Protein AF-A0A093ZUB5-F1 (afdb_monomer_lite)

Sequence (921 aa):
MESNPHHPSKSKRGLAQLKPLIAAIARQGDNLTRRRRSPTMPLPITSAPTTSTPITPPQPPPAAPPTASIFLTLPVEIRARVYHFVFAGREVVLFEPRNNNPMVASTEIDPNLAGGKWRAGWWGLVKRPYPEDDQYLEFKQEPGLTGKLLGLALCCHQVHDESIRFLYASTGFTVQYPPLLDQFVVMDGQHADYMRWMRVLRLDYEFAVPIVTERFDVRDQAYETSVSVMLELDSVTDTCQKPPIMSDQPHIISVTFENTHSVLAIGHAKPRLSWRFAAGSPSVRDWKQRAYELEIRRGKGEEAVESYAVESWDSVLVPWPSAALKSRDVVQVRVRAFGEDSKDATEWSAWVTGEAGLLDQSDWIAKPITNPEVDEGPLRPLLFRKAFSLGNGIIARARLYTTACGVYEAHINGKRIGNEAMAPGWTSYKHRLHYQVFDVSEVLKSDGANVIGVEVGEGWYSGRLGFRGGQRFIYGRELASLVQLEIEFSDSADRLSAAWVGVRVLPPLSTKLIAPDAPPVTVTEEVSPVQIIKTKSGKTVIDFGKNLVGKLRINSVRLPAGQKISFTHVEVLENGEIATRPLREAVPVDIIVFSDKELRGWSPKFTFHGFQYVQVDGWPATADGDFPSKSDFTAKVMHTNMKRTGWFNCSDTLLNKLHENVVWGMRGNFLSIPTDCPQRDERLGWTGDIQVFCPSANFLYNTAGMLSNWLEDVSEEQLKDEESMIPGIVAPNILRDIWPKGGQAVWHDVVVLTPWDLYNSFDDVEILRRQYESMRGWVDKGVARGPDGLWDPLTRQLGDWLDPAAPPDEPSMGRTDGVLVADAYLVHVTSTLAQISAILGHPEEVERYSNDAIKLKGLFQNKYITPLGLLVSDTQTALSIALAFNLHEQPSQATAAAERLSRLVRTSKFRISTGFAGTRL

pLDDT: mean 76.19, std 30.01, range [19.67, 98.94]

Foldseek 3Di:
DDDDDDDDDDDDDDPPPCVVVVVVVVPPPPPPDDDDDDDDDDDDDDDDDDDDDDDDDDDDDDDDDDDDDDDPPDPPPFDWDWDWDQDPNDIDIDTHTDDDDDDDDDDDDDPDDDDDDDDDDDDDDDDDDDDDDDDDDDDDDDDDDDDDDDDDDDDDDDDDDDDDDDDDDDDDDDDDDDDDDDDDDDDDDDDPCPVVPVPDDDDPDDDDDDPDDDDDPDDDDDDDDDDDDDDDDDDDDDDDDDDDDQDLDWAWPDKDFALFPDLEAPQFQKTFMAIDTDRSDPNNPPWFFQWKKKWKAWDDDPGDIDIDIGGDRDRFRHTRPDGTDAAFIKMWMKMWTATPPGPDIHDIDDIDIHTHHHNDLVVQPWFKWFAPDFDPDFDDKDKDKDKDAQAQFQFPWKKKKKAKLAFKWKDKPNHTFDQFARPPFDFLLLAAHEIDMGTCNVRDDNDDMMMMMMIGGHAPNADFFADPRGDGNLNHGTIIMTIDMDTDGPPDDDDDDDDDPRIDTDDHRPYDYGHFSFFGKGQDDKAFFPDWDQFPVRWTKTFRPDWFKFWKWFAKDFDAAQFKKKKFFAADADPRHGDCVVQHPDGRIDMDGDYRDMDHGDIDGRDMATHRMITMDRGDADPVGPDDDSVRMIGRGIAGPFAFAADDDDPDVVVNVVVVNVVRQQSQQHHLARAPGNHHSHSFNQQLSCLLCLLVSLRGTVCLRSVLSQLVSFQCCLVPPPPQLQTASTPVRPCVVPDDDAHEFSRSLSLLRNLVSSCVRRVPLVSLVSSLVSLCSCLVGRQDADPLRFGNLPGDYLAQFQQVPDDPVNRSPALDRRSLLRLLSSLQSLVSSLVSCVSVVNVVSVVVSVVVSVSSLVSSCVVFQDPQLAGPSLFLQSLQSCLVSVSDDDVRSNVSSVVSNVVRCVVVVVDDRTGSNRPSD

Radius of gyration: 37.16 Å; chains: 1; bounding box: 106×113×111 Å

Secondary structure (DSSP, 8-state):
-------------STTSSHHHHHHHTTSSTTS------------------------------------PPP--------EEEEEEEETTEEEEEEEE----PPP-------------------------PPP----------------------------S--------------PPPP------------STHHHHTTS-------------------S--------------------PPPPP--SS-EEEEEEETT-S-SEEE--SS--EEEEEE-SSTT--S--EEEEEEEEEESSSSPPPEEEEE--S--SSBPP-SSPPPTT-EEEEEEEEEESS-SSBPPPPPPEEEEE---SGGG-----EE-S---SSSPPPEEEEEEEE-TTPPEEEEEEEEEEESEEEEEETTEEP-SBSSTT----TTTEEE-EEEE-TTTS-SSSEEEEEEEEE-HHHHS-BSSTT-BS-SS-SS-EEEEEEEEEESS---------SSPEEPPPPSSEEE--SSPPEEEEEEE--SEEEE-TT--EEEEEEEEEEEEEEEEEE---TT-EEEEEEES-EEBTEE--GGGTT---EEEEE--SS-EEEE--SS--EEEEEEEEESPPPBTTBS---GGGEEEEEEEE-PPB------S-HHHHHHHHHHHHHHHHHEESEE-S-SSSS----BHHHHHHHHHHHHHHB--HHHHHHHHHHHHHHHHHH-TT-PPPSBSS-TTTTTSPPS--TTTTTHHHHHHHHHHHHH--HHHHHHHHHHHHHIIIIISPBPTTSSB-TTS----STT-TTS-TT-TT--SS-HHHHHHHHHHHHHHHHHHHHHHHT-HHHHHHHHHHHHHHHHHHHHHHB-TTS-BTT--HHHHHHHHHTT--SSHHHHHHHHHHHHHHHHHTTS-----TTTTT-

Structure (mmCIF, N/CA/C/O backbone):
data_AF-A0A093ZUB5-F1
#
_entry.id   AF-A0A093ZUB5-F1
#
loop_
_atom_site.group_PDB
_atom_site.id
_atom_site.type_symbol
_atom_site.label_atom_id
_atom_site.label_alt_id
_atom_site.label_comp_id
_atom_site.label_asym_id
_atom_site.label_entity_id
_atom_site.label_seq_id
_atom_site.pdbx_PDB_ins_code
_atom_site.Cartn_x
_atom_site.Cartn_y
_atom_site.Cartn_z
_atom_site.occupancy
_atom_site.B_iso_or_equiv
_atom_site.auth_seq_id
_atom_site.auth_comp_id
_atom_site.auth_asym_id
_atom_site.auth_atom_id
_atom_site.pdbx_PDB_model_num
ATOM 1 N N . MET A 1 1 ? -50.137 29.552 -29.430 1.00 27.41 1 MET A N 1
ATOM 2 C CA . MET A 1 1 ? -49.162 30.649 -29.308 1.00 27.41 1 MET A CA 1
ATOM 3 C C . MET A 1 1 ? -47.821 30.034 -28.907 1.00 27.41 1 MET A C 1
ATOM 5 O O . MET A 1 1 ? -47.510 29.992 -27.729 1.00 27.41 1 MET A O 1
ATOM 9 N N . GLU A 1 2 ? -47.139 29.250 -29.750 1.00 26.58 2 GLU A N 1
ATOM 10 C CA . GLU A 1 2 ? -46.654 29.492 -31.136 1.00 26.58 2 GLU A CA 1
ATOM 11 C C . GLU A 1 2 ? -45.404 30.398 -31.168 1.00 26.58 2 GLU A C 1
ATOM 13 O O . GLU A 1 2 ? -45.376 31.383 -30.443 1.00 26.58 2 GLU A O 1
ATOM 18 N N . SER A 1 3 ? -44.354 30.116 -31.956 1.00 27.11 3 SER A N 1
ATOM 19 C CA . SER A 1 3 ? -44.183 29.048 -32.968 1.00 27.11 3 SER A CA 1
ATOM 20 C C . SER A 1 3 ? -42.748 28.495 -33.085 1.00 27.11 3 SER A C 1
ATOM 22 O O . SER A 1 3 ? -41.767 29.164 -32.788 1.00 27.11 3 SER A O 1
ATOM 24 N N . ASN A 1 4 ? -42.674 27.261 -33.598 1.00 30.89 4 ASN A N 1
ATOM 25 C CA . ASN A 1 4 ? -41.505 26.568 -34.185 1.00 30.89 4 ASN A CA 1
ATOM 26 C C . ASN A 1 4 ? -41.127 27.239 -35.560 1.00 30.89 4 ASN A C 1
ATOM 28 O O . ASN A 1 4 ? -41.782 28.238 -35.874 1.00 30.89 4 ASN A O 1
ATOM 32 N N . PRO A 1 5 ? -40.212 26.742 -36.448 1.00 56.06 5 PRO A N 1
ATOM 33 C CA . PRO A 1 5 ? -39.499 25.451 -36.453 1.00 56.06 5 PRO A CA 1
ATOM 34 C C . PRO A 1 5 ? -38.007 25.437 -36.888 1.00 56.06 5 PRO A C 1
ATOM 36 O O . PRO A 1 5 ? -37.510 26.367 -37.509 1.00 56.06 5 PRO A O 1
ATOM 39 N N . HIS A 1 6 ? -37.335 24.289 -36.707 1.00 27.12 6 HIS A N 1
ATOM 40 C CA . HIS A 1 6 ? -36.883 23.446 -37.838 1.00 27.12 6 HIS A CA 1
ATOM 41 C C . HIS A 1 6 ? -36.572 21.992 -37.396 1.00 27.12 6 HIS A C 1
ATOM 43 O O . HIS A 1 6 ? -36.492 21.673 -36.213 1.00 27.12 6 HIS A O 1
ATOM 49 N N . HIS A 1 7 ? -36.536 21.073 -38.363 1.00 28.81 7 HIS A N 1
ATOM 50 C CA . HIS A 1 7 ? -36.619 19.599 -38.239 1.00 28.81 7 HIS A CA 1
ATOM 51 C C . HIS A 1 7 ? -35.955 18.987 -39.520 1.00 28.81 7 HIS A C 1
ATOM 53 O O . HIS A 1 7 ? -35.537 19.809 -40.342 1.00 28.81 7 HIS A O 1
ATOM 59 N N . PRO A 1 8 ? -35.881 17.653 -39.809 1.00 45.41 8 PRO A N 1
ATOM 60 C CA . PRO A 1 8 ? -36.477 16.489 -39.116 1.00 45.41 8 PRO A CA 1
ATOM 61 C C . PRO A 1 8 ? -35.675 15.140 -39.087 1.00 45.41 8 PRO A C 1
ATOM 63 O O . PRO A 1 8 ? -35.074 14.734 -40.076 1.00 45.41 8 PRO A O 1
ATOM 66 N N . SER A 1 9 ? -35.961 14.287 -38.083 1.00 28.70 9 SER A N 1
ATOM 67 C CA . SER A 1 9 ? -36.053 12.797 -38.214 1.00 28.70 9 SER A CA 1
ATOM 68 C C . SER A 1 9 ? -34.761 11.967 -38.503 1.00 28.70 9 SER A C 1
ATOM 70 O O . SER A 1 9 ? -33.728 12.536 -38.811 1.00 28.70 9 SER A O 1
ATOM 72 N N . LYS A 1 10 ? -34.692 10.618 -38.418 1.00 30.05 10 LYS A N 1
ATOM 73 C CA . LYS A 1 10 ? -35.629 9.543 -37.987 1.00 30.05 10 LYS A CA 1
ATOM 74 C C . LYS A 1 10 ? -34.854 8.231 -37.714 1.00 30.05 10 LYS A C 1
ATOM 76 O O . LYS A 1 10 ? -34.123 7.790 -38.590 1.00 30.05 10 LYS A O 1
ATOM 81 N N . SER A 1 11 ? -35.154 7.501 -36.633 1.00 27.98 11 SER A N 1
ATOM 82 C CA . SER A 1 11 ? -35.551 6.074 -36.714 1.00 27.98 11 SER A CA 1
ATOM 83 C C . SER A 1 11 ? -36.079 5.548 -35.366 1.00 27.98 11 SER A C 1
ATOM 85 O O . SER A 1 11 ? -35.649 5.975 -34.301 1.00 27.98 11 SER A O 1
ATOM 87 N N . LYS A 1 12 ? -37.053 4.628 -35.411 1.00 31.27 12 LYS A N 1
ATOM 88 C CA . LYS A 1 12 ? -37.536 3.842 -34.260 1.00 31.27 12 LYS A CA 1
ATOM 89 C C . LYS A 1 12 ? -37.662 2.376 -34.688 1.00 31.27 12 LYS A C 1
ATOM 91 O O . LYS A 1 12 ? -38.637 2.020 -35.346 1.00 31.27 12 LYS A O 1
ATOM 96 N N . ARG A 1 13 ? -36.708 1.527 -34.300 1.00 33.59 13 ARG A N 1
ATOM 97 C CA . ARG A 1 13 ? -36.811 0.053 -34.309 1.00 33.59 13 ARG A CA 1
ATOM 98 C C . ARG A 1 13 ? -36.037 -0.481 -33.098 1.00 33.59 13 ARG A C 1
ATOM 100 O O . ARG A 1 13 ? -34.910 -0.063 -32.891 1.00 33.59 13 ARG A O 1
ATOM 107 N N . GLY A 1 14 ? -36.656 -1.348 -32.290 1.00 34.19 14 GLY A N 1
ATOM 108 C CA . GLY A 1 14 ? -36.021 -1.958 -31.104 1.00 34.19 14 GLY A CA 1
ATOM 109 C C . GLY A 1 14 ? -36.998 -2.387 -29.997 1.00 34.19 14 GLY A C 1
ATOM 110 O O . GLY A 1 14 ? -36.876 -3.469 -29.440 1.00 34.19 14 GLY A O 1
ATOM 111 N N . LEU A 1 15 ? -38.049 -1.604 -29.737 1.00 35.78 15 LEU A N 1
ATOM 112 C CA . LEU A 1 15 ? -38.966 -1.804 -28.595 1.00 35.78 15 LEU A CA 1
ATOM 113 C C . LEU A 1 15 ? -40.141 -2.785 -28.834 1.00 35.78 15 LEU A C 1
ATOM 115 O O . LEU A 1 15 ? -41.132 -2.759 -28.108 1.00 35.78 15 LEU A O 1
ATOM 119 N N . ALA A 1 16 ? -40.049 -3.654 -29.847 1.00 36.59 16 ALA A N 1
ATOM 120 C CA . ALA A 1 16 ? -41.147 -4.538 -30.267 1.00 36.59 16 ALA A CA 1
ATOM 121 C C . ALA A 1 16 ? -40.954 -6.035 -29.936 1.00 36.59 16 ALA A C 1
ATOM 123 O O . ALA A 1 16 ? -41.902 -6.800 -30.086 1.00 36.59 16 ALA A O 1
ATOM 124 N N . GLN A 1 17 ? -39.766 -6.469 -29.491 1.00 42.75 17 GLN A N 1
ATOM 125 C CA . GLN A 1 17 ? -39.431 -7.902 -29.362 1.00 42.75 17 GLN A CA 1
ATOM 126 C C . GLN A 1 17 ? -39.331 -8.443 -27.921 1.00 42.75 17 GLN A C 1
ATOM 128 O O . GLN A 1 17 ? -39.281 -9.654 -27.744 1.00 42.75 17 GLN A O 1
ATOM 133 N N . LEU A 1 18 ? -39.368 -7.598 -26.882 1.00 43.16 18 LEU A N 1
ATOM 134 C CA . LEU A 1 18 ? -39.150 -8.034 -25.486 1.00 43.16 18 LEU A CA 1
ATOM 135 C C . LEU A 1 18 ? -40.408 -8.508 -24.726 1.00 43.16 18 LEU A C 1
ATOM 137 O O . LEU A 1 18 ? -40.291 -9.070 -23.639 1.00 43.16 18 LEU A O 1
ATOM 141 N N . LYS A 1 19 ? -41.617 -8.336 -25.280 1.00 38.03 19 LYS A N 1
ATOM 142 C CA . LYS A 1 19 ? -42.868 -8.729 -24.596 1.00 38.03 19 LYS A CA 1
ATOM 143 C C . LYS A 1 19 ? -43.069 -10.241 -24.346 1.00 38.03 19 LYS A C 1
ATOM 145 O O . LYS A 1 19 ? -43.693 -10.548 -23.333 1.00 38.03 19 LYS A O 1
ATOM 150 N N . PRO A 1 20 ? -42.571 -11.192 -25.167 1.00 39.72 20 PRO A N 1
ATOM 151 C CA . PRO A 1 20 ? -42.745 -12.623 -24.883 1.00 39.72 20 PRO A CA 1
ATOM 152 C C . PRO A 1 20 ? -41.946 -13.116 -23.667 1.00 39.72 20 PRO A C 1
ATOM 154 O O . PRO A 1 20 ? -42.412 -13.990 -22.941 1.00 39.72 20 PRO A O 1
ATOM 157 N N . LEU A 1 21 ? -40.754 -12.553 -23.430 1.00 38.53 21 LEU A N 1
ATOM 158 C CA . LEU A 1 21 ? -39.783 -13.086 -22.466 1.00 38.53 21 LEU A CA 1
ATOM 159 C C . LEU A 1 21 ? -40.243 -12.913 -21.007 1.00 38.53 21 LEU A C 1
ATOM 161 O O . LEU A 1 21 ? -40.131 -13.827 -20.191 1.00 38.53 21 LEU A O 1
ATOM 165 N N . ILE A 1 22 ? -40.854 -11.766 -20.701 1.00 42.81 22 ILE A N 1
ATOM 166 C CA . ILE A 1 22 ? -41.388 -11.436 -19.369 1.00 42.81 22 ILE A CA 1
ATOM 167 C C . ILE A 1 22 ? -42.533 -12.394 -18.974 1.00 42.81 22 ILE A C 1
ATOM 169 O O . ILE A 1 22 ? -42.668 -12.765 -17.809 1.00 42.81 22 ILE A O 1
ATOM 173 N N . ALA A 1 23 ? -43.313 -12.879 -19.949 1.00 38.62 23 ALA A N 1
ATOM 174 C CA . ALA A 1 23 ? -44.430 -13.805 -19.732 1.00 38.62 23 ALA A CA 1
ATOM 175 C C . ALA A 1 23 ? -44.014 -15.281 -19.522 1.00 38.62 23 ALA A C 1
ATOM 177 O O . ALA A 1 23 ? -44.886 -16.134 -19.300 1.00 38.62 23 ALA A O 1
ATOM 178 N N . ALA A 1 24 ? -42.715 -15.590 -19.606 1.00 38.81 24 ALA A N 1
ATOM 179 C CA . ALA A 1 24 ? -42.146 -16.893 -19.258 1.00 38.81 24 ALA A CA 1
ATOM 180 C C . ALA A 1 24 ? -41.647 -16.918 -17.802 1.00 38.81 24 ALA A C 1
ATOM 182 O O . ALA A 1 24 ? -42.022 -17.807 -17.041 1.00 38.81 24 ALA A O 1
ATOM 183 N N . ILE A 1 25 ? -40.881 -15.898 -17.395 1.00 41.56 25 ILE A N 1
ATOM 184 C CA . ILE A 1 25 ? -40.294 -15.782 -16.045 1.00 41.56 25 ILE A CA 1
ATOM 185 C C . ILE A 1 25 ? -41.389 -15.772 -14.963 1.00 41.56 25 ILE A C 1
ATOM 187 O O . ILE A 1 25 ? -41.278 -16.463 -13.953 1.00 41.56 25 ILE A O 1
ATOM 191 N N . ALA A 1 26 ? -42.509 -15.091 -15.225 1.00 38.38 26 ALA A N 1
ATOM 192 C CA . ALA A 1 26 ? -43.667 -15.041 -14.329 1.00 38.38 26 ALA A CA 1
ATOM 193 C C . ALA A 1 26 ? -44.400 -16.389 -14.112 1.00 38.38 26 ALA A C 1
ATOM 195 O O . ALA A 1 26 ? -45.371 -16.423 -13.366 1.00 38.38 26 ALA A O 1
ATOM 196 N N . ARG A 1 27 ? -43.983 -17.497 -14.752 1.00 38.62 27 ARG A N 1
ATOM 197 C CA . ARG A 1 27 ? -44.627 -18.823 -14.625 1.00 38.62 27 ARG A CA 1
ATOM 198 C C . ARG A 1 27 ? -43.793 -19.903 -13.926 1.00 38.62 27 ARG A C 1
ATOM 200 O O . ARG A 1 27 ? -44.254 -21.036 -13.829 1.00 38.62 27 ARG A O 1
ATOM 207 N N . GLN A 1 28 ? -42.613 -19.568 -13.397 1.00 37.06 28 GLN A N 1
ATOM 208 C CA . GLN A 1 28 ? -41.817 -20.485 -12.561 1.00 37.06 28 GLN A CA 1
ATOM 209 C C . GLN A 1 28 ? -41.882 -20.199 -11.048 1.00 37.06 28 GLN A C 1
ATOM 211 O O . GLN A 1 28 ? -41.439 -21.038 -10.269 1.00 37.06 28 GLN A O 1
ATOM 216 N N . GLY A 1 29 ? -42.471 -19.077 -10.612 1.00 35.88 29 GLY A N 1
ATOM 217 C CA . GLY A 1 29 ? -42.539 -18.706 -9.188 1.00 35.88 29 GLY A CA 1
ATOM 218 C C . GLY A 1 29 ? -43.525 -19.520 -8.333 1.00 35.88 29 GLY A C 1
ATOM 219 O O . GLY A 1 29 ? -43.240 -19.809 -7.173 1.00 35.88 29 GLY A O 1
ATOM 220 N N . ASP A 1 30 ? -44.663 -19.939 -8.895 1.00 33.62 30 ASP A N 1
ATOM 221 C CA . ASP A 1 30 ? -45.820 -20.400 -8.101 1.00 33.62 30 ASP A CA 1
ATOM 222 C C . ASP A 1 30 ? -45.747 -21.851 -7.574 1.00 33.62 30 ASP A C 1
ATOM 224 O O . ASP A 1 30 ? -46.635 -22.285 -6.840 1.00 33.62 30 ASP A O 1
ATOM 228 N N . ASN A 1 31 ? -44.709 -22.625 -7.913 1.00 32.31 31 ASN A N 1
ATOM 229 C CA . ASN A 1 31 ? -44.654 -24.071 -7.627 1.00 32.31 31 ASN A CA 1
ATOM 230 C C . ASN A 1 31 ? -43.755 -24.493 -6.443 1.00 32.31 31 ASN A C 1
ATOM 232 O O . ASN A 1 31 ? -43.585 -25.689 -6.212 1.00 32.31 31 ASN A O 1
ATOM 236 N N . LEU A 1 32 ? -43.202 -23.554 -5.662 1.00 32.12 32 LEU A N 1
ATOM 237 C CA . LEU A 1 32 ? -42.284 -23.856 -4.543 1.00 32.12 32 LEU A CA 1
ATOM 238 C C . LEU A 1 32 ? -42.783 -23.418 -3.149 1.00 32.12 32 LEU A C 1
ATOM 240 O O . LEU A 1 32 ? -41.995 -23.076 -2.271 1.00 32.12 32 LEU A O 1
ATOM 244 N N . THR A 1 33 ? -44.095 -23.499 -2.893 1.00 32.69 33 THR A N 1
ATOM 245 C CA . THR A 1 33 ? -44.684 -23.216 -1.563 1.00 32.69 33 THR A CA 1
ATOM 246 C C . THR A 1 33 ? -45.646 -24.300 -1.050 1.00 32.69 33 THR A C 1
ATOM 248 O O . THR A 1 33 ? -46.784 -24.014 -0.673 1.00 32.69 33 THR A O 1
ATOM 251 N N . ARG A 1 34 ? -45.207 -25.572 -0.942 1.00 30.31 34 ARG A N 1
ATOM 252 C CA . ARG A 1 34 ? -45.954 -26.585 -0.153 1.00 30.31 34 ARG A CA 1
ATOM 253 C C . ARG A 1 34 ? -45.134 -27.771 0.390 1.00 30.31 34 ARG A C 1
ATOM 255 O O . ARG A 1 34 ? -44.393 -28.413 -0.335 1.00 30.31 34 ARG A O 1
ATOM 262 N N . ARG A 1 35 ? -45.451 -28.120 1.651 1.00 28.44 35 ARG A N 1
ATOM 263 C CA . ARG A 1 35 ? -45.182 -29.378 2.399 1.00 28.44 35 ARG A CA 1
ATOM 264 C C . ARG A 1 35 ? -43.760 -29.647 2.938 1.00 28.44 35 ARG A C 1
ATOM 266 O O . ARG A 1 35 ? -42.942 -30.308 2.316 1.00 28.44 35 ARG A O 1
ATOM 273 N N . ARG A 1 36 ? -43.579 -29.326 4.229 1.00 29.53 36 ARG A N 1
ATOM 274 C CA . ARG A 1 36 ? -42.737 -30.107 5.164 1.00 29.53 36 ARG A CA 1
ATOM 275 C C . ARG A 1 36 ? -43.382 -31.478 5.446 1.00 29.53 36 ARG A C 1
ATOM 277 O O . ARG A 1 36 ? -44.591 -31.492 5.683 1.00 29.53 36 ARG A O 1
ATOM 284 N N . ARG A 1 37 ? -42.585 -32.550 5.591 1.00 29.58 37 ARG A N 1
ATOM 285 C CA . ARG A 1 37 ? -42.499 -33.460 6.775 1.00 29.58 37 ARG A CA 1
ATOM 286 C C . ARG A 1 37 ? -41.762 -34.774 6.448 1.00 29.58 37 ARG A C 1
ATOM 288 O O . ARG A 1 37 ? -41.882 -35.291 5.346 1.00 29.58 37 ARG A O 1
ATOM 295 N N . SER A 1 38 ? -41.042 -35.302 7.439 1.00 31.83 38 SER A N 1
ATOM 296 C CA . SER A 1 38 ? -40.374 -36.618 7.443 1.00 31.83 38 SER A CA 1
ATOM 297 C C . SER A 1 38 ? -41.373 -37.786 7.530 1.00 31.83 38 SER A C 1
ATOM 299 O O . SER A 1 38 ? -42.538 -37.562 7.872 1.00 31.83 38 SER A O 1
ATOM 301 N N . PRO A 1 39 ? -40.920 -39.035 7.306 1.00 41.84 39 PRO A N 1
ATOM 302 C CA . PRO A 1 39 ? -40.934 -39.991 8.429 1.00 41.84 39 PRO A CA 1
ATOM 303 C C . PRO A 1 39 ? -39.713 -40.943 8.490 1.00 41.84 39 PRO A C 1
ATOM 305 O O . PRO A 1 39 ? -38.781 -40.848 7.696 1.00 41.84 39 PRO A O 1
ATOM 308 N N . THR A 1 40 ? -39.722 -41.841 9.481 1.00 28.77 40 THR A N 1
ATOM 309 C CA . THR A 1 40 ? -38.668 -42.809 9.843 1.00 28.77 40 THR A CA 1
ATOM 310 C C . THR A 1 40 ? -38.898 -44.240 9.313 1.00 28.77 40 THR A C 1
ATOM 312 O O . THR A 1 40 ? -40.006 -44.607 8.934 1.00 28.77 40 THR A O 1
ATOM 315 N N . MET A 1 41 ? -37.829 -45.049 9.366 1.00 32.28 41 MET A N 1
ATOM 316 C CA . MET A 1 41 ? -37.744 -46.532 9.281 1.00 32.28 41 MET A CA 1
ATOM 317 C C . MET A 1 41 ? -38.701 -47.280 10.259 1.00 32.28 41 MET A C 1
ATOM 319 O O . MET A 1 41 ? -39.144 -46.617 11.203 1.00 32.28 41 MET A O 1
ATOM 323 N N . PRO A 1 42 ? -39.021 -48.607 10.108 1.00 46.47 42 PRO A N 1
ATOM 324 C CA . PRO A 1 42 ? -38.052 -49.718 9.912 1.00 46.47 42 PRO A CA 1
ATOM 325 C C . PRO A 1 42 ? -38.472 -50.971 9.068 1.00 46.47 42 PRO A C 1
ATOM 327 O O . PRO A 1 42 ? -39.478 -50.975 8.367 1.00 46.47 42 PRO A O 1
ATOM 330 N N . LEU A 1 43 ? -37.620 -52.016 9.133 1.00 33.56 43 LEU A N 1
ATOM 331 C CA . LEU A 1 43 ? -37.608 -53.330 8.435 1.00 33.56 43 LEU A CA 1
ATOM 332 C C . LEU A 1 43 ? -38.643 -54.366 8.956 1.00 33.56 43 LEU A C 1
ATOM 334 O O . LEU A 1 43 ? -39.245 -54.127 10.005 1.00 33.56 43 LEU A O 1
ATOM 338 N N . PRO A 1 44 ? -38.787 -55.556 8.305 1.00 45.41 44 PRO A N 1
ATOM 339 C CA . PRO A 1 44 ? -38.246 -56.785 8.940 1.00 45.41 44 PRO A CA 1
ATOM 340 C C . PRO A 1 44 ? -37.774 -57.989 8.049 1.00 45.41 44 PRO A C 1
ATOM 342 O O . PRO A 1 44 ? -38.524 -58.489 7.223 1.00 45.41 44 PRO A O 1
ATOM 345 N N . ILE A 1 45 ? -36.572 -58.518 8.370 1.00 29.94 45 ILE A N 1
ATOM 346 C CA . ILE A 1 45 ? -36.164 -59.932 8.685 1.00 29.94 45 ILE A CA 1
ATOM 347 C C . ILE A 1 45 ? -36.371 -61.125 7.683 1.00 29.94 45 ILE A C 1
ATOM 349 O O . ILE A 1 45 ? -37.408 -61.273 7.052 1.00 29.94 45 ILE A O 1
ATOM 353 N N . THR A 1 46 ? -35.406 -62.079 7.729 1.00 28.58 46 THR A N 1
ATOM 354 C CA . THR A 1 46 ? -35.305 -63.480 7.186 1.00 28.58 46 THR A CA 1
ATOM 355 C C . THR A 1 46 ? -34.539 -63.650 5.852 1.00 28.58 46 THR A C 1
ATOM 357 O O . THR A 1 46 ? -34.685 -62.818 4.969 1.00 28.58 46 THR A O 1
ATOM 360 N N . SER A 1 47 ? -33.675 -64.665 5.622 1.00 28.61 47 SER A N 1
ATOM 361 C CA . SER A 1 47 ? -33.169 -65.804 6.444 1.00 28.61 47 SER A CA 1
ATOM 362 C C . SER A 1 47 ? -31.713 -66.219 6.063 1.00 28.61 47 SER A C 1
ATOM 364 O O . SER A 1 47 ? -31.171 -65.722 5.082 1.00 28.61 47 SER A O 1
ATOM 366 N N . ALA A 1 48 ? -31.077 -67.103 6.852 1.00 29.50 48 ALA A N 1
ATOM 367 C CA . ALA A 1 48 ? -29.715 -67.679 6.676 1.00 29.50 48 ALA A CA 1
ATOM 368 C C . ALA A 1 48 ? -29.813 -69.229 6.456 1.00 29.50 48 ALA A C 1
ATOM 370 O O . ALA A 1 48 ? -30.946 -69.662 6.235 1.00 29.50 48 ALA A O 1
ATOM 371 N N . PRO A 1 49 ? -28.775 -70.115 6.574 1.00 50.47 49 PRO A N 1
ATOM 372 C CA . PRO A 1 49 ? -27.318 -69.953 6.820 1.00 50.47 49 PRO A CA 1
ATOM 373 C C . PRO A 1 49 ? -26.381 -70.895 5.989 1.00 50.47 49 PRO A C 1
ATOM 375 O O . PRO A 1 49 ? -26.847 -71.684 5.173 1.00 50.47 49 PRO A O 1
ATOM 378 N N . THR A 1 50 ? -25.059 -70.897 6.256 1.00 29.00 50 THR A N 1
ATOM 379 C CA . THR A 1 50 ? -24.174 -72.106 6.282 1.00 29.00 50 THR A CA 1
ATOM 380 C C . THR A 1 50 ? -22.795 -71.803 6.918 1.00 29.00 50 THR A C 1
ATOM 382 O O . THR A 1 50 ? -22.477 -70.646 7.183 1.00 29.00 50 THR A O 1
ATOM 385 N N . THR A 1 51 ? -22.000 -72.839 7.229 1.00 30.98 51 THR A N 1
ATOM 386 C CA . THR A 1 51 ? -20.824 -72.820 8.138 1.00 30.98 51 THR A CA 1
ATOM 387 C C . THR A 1 51 ? -19.577 -73.513 7.566 1.00 30.98 51 THR A C 1
ATOM 389 O O . THR A 1 51 ? -19.755 -74.553 6.940 1.00 30.98 51 THR A O 1
ATOM 392 N N . SER A 1 52 ? -18.354 -73.083 7.942 1.00 28.56 52 SER A N 1
ATOM 393 C CA . SER A 1 52 ? -17.309 -73.959 8.558 1.00 28.56 52 SER A CA 1
ATOM 394 C C . SER A 1 52 ? -15.934 -73.281 8.777 1.00 28.56 52 SER A C 1
ATOM 396 O O . SER A 1 52 ? -15.466 -72.540 7.919 1.00 28.56 52 SER A O 1
ATOM 398 N N . THR A 1 53 ? -15.249 -73.632 9.874 1.00 32.53 53 THR A N 1
ATOM 399 C CA . THR A 1 53 ? -13.785 -73.502 10.129 1.00 32.53 53 THR A CA 1
ATOM 400 C C . THR A 1 53 ? -13.170 -74.910 10.290 1.00 32.53 53 THR A C 1
ATOM 402 O O . THR A 1 53 ? -13.964 -75.854 10.383 1.00 32.53 53 THR A O 1
ATOM 405 N N . PRO A 1 54 ? -11.821 -75.122 10.276 1.00 46.25 54 PRO A N 1
ATOM 406 C CA . PRO A 1 54 ? -11.125 -75.466 11.552 1.00 46.25 54 PRO A CA 1
ATOM 407 C C . PRO A 1 54 ? -9.554 -75.340 11.674 1.00 46.25 54 PRO A C 1
ATOM 409 O O . PRO A 1 54 ? -8.823 -75.616 10.733 1.00 46.25 54 PRO A O 1
ATOM 412 N N . ILE A 1 55 ? -9.070 -75.133 12.923 1.00 30.47 55 ILE A N 1
ATOM 413 C CA . ILE A 1 55 ? -7.937 -75.828 13.637 1.00 30.47 55 ILE A CA 1
ATOM 414 C C . ILE A 1 55 ? -6.415 -75.538 13.374 1.00 30.47 55 ILE A C 1
ATOM 416 O O . ILE A 1 55 ? -5.958 -75.312 12.261 1.00 30.47 55 ILE A O 1
ATOM 420 N N . THR A 1 56 ? -5.635 -75.626 14.476 1.00 36.06 56 THR A N 1
ATOM 421 C CA . THR A 1 56 ? -4.150 -75.643 14.728 1.00 36.06 56 THR A CA 1
ATOM 422 C C . THR A 1 56 ? -3.881 -76.523 15.993 1.00 36.06 56 THR A C 1
ATOM 424 O O . THR A 1 56 ? -4.901 -76.887 16.593 1.00 36.06 56 THR A O 1
ATOM 427 N N . PRO A 1 57 ? -2.657 -76.938 16.468 1.00 52.75 57 PRO A N 1
ATOM 428 C CA . PRO A 1 57 ? -1.279 -76.348 16.477 1.00 52.75 57 PRO A CA 1
ATOM 429 C C . PRO A 1 57 ? -0.193 -77.405 16.020 1.00 52.75 57 PRO A C 1
ATOM 431 O O . PRO A 1 57 ? -0.580 -78.140 15.112 1.00 52.75 57 PRO A O 1
ATOM 434 N N . PRO A 1 58 ? 1.082 -77.603 16.515 1.00 49.00 58 PRO A N 1
ATOM 435 C CA . PRO A 1 58 ? 1.953 -76.964 17.539 1.00 49.00 58 PRO A CA 1
ATOM 436 C C . PRO A 1 58 ? 3.455 -76.724 17.120 1.00 49.00 58 PRO A C 1
ATOM 438 O O . PRO A 1 58 ? 3.702 -76.106 16.091 1.00 49.00 58 PRO A O 1
ATOM 441 N N . GLN A 1 59 ? 4.448 -77.101 17.959 1.00 38.28 59 GLN A N 1
ATOM 442 C CA . GLN A 1 59 ? 5.904 -76.754 17.950 1.00 38.28 59 GLN A CA 1
ATOM 443 C C . GLN A 1 59 ? 6.712 -77.798 18.819 1.00 38.28 59 GLN A C 1
ATOM 445 O O . GLN A 1 59 ? 6.074 -78.823 19.085 1.00 38.28 59 GLN A O 1
ATOM 450 N N . PRO A 1 60 ? 7.988 -77.662 19.336 1.00 44.47 60 PRO A N 1
ATOM 451 C CA . PRO A 1 60 ? 8.925 -76.509 19.446 1.00 44.47 60 PRO A CA 1
ATOM 452 C C . PRO A 1 60 ? 10.409 -76.642 18.891 1.00 44.47 60 PRO A C 1
ATOM 454 O O . PRO A 1 60 ? 10.543 -76.309 17.717 1.00 44.47 60 PRO A O 1
ATOM 457 N N . PRO A 1 61 ? 11.536 -76.970 19.615 1.00 46.97 61 PRO A N 1
ATOM 458 C CA . PRO A 1 61 ? 12.899 -76.405 19.346 1.00 46.97 61 PRO A CA 1
ATOM 459 C C . PRO A 1 61 ? 14.037 -77.498 19.330 1.00 46.97 61 PRO A C 1
ATOM 461 O O . PRO A 1 61 ? 13.692 -78.625 18.973 1.00 46.97 61 PRO A O 1
ATOM 464 N N . PRO A 1 62 ? 15.320 -77.337 19.798 1.00 47.03 62 PRO A N 1
ATOM 465 C CA . PRO A 1 62 ? 16.264 -76.191 19.987 1.00 47.03 62 PRO A CA 1
ATOM 466 C C . PRO A 1 62 ? 17.729 -76.416 19.447 1.00 47.03 62 PRO A C 1
ATOM 468 O O . PRO A 1 62 ? 18.090 -77.554 19.169 1.00 47.03 62 PRO A O 1
ATOM 471 N N . ALA A 1 63 ? 18.612 -75.382 19.414 1.00 27.66 63 ALA A N 1
ATOM 472 C CA . ALA A 1 63 ? 20.082 -75.423 19.735 1.00 27.66 63 ALA A CA 1
ATOM 473 C C . ALA A 1 63 ? 20.856 -74.096 19.423 1.00 27.66 63 ALA A C 1
ATOM 475 O O . ALA A 1 63 ? 20.446 -73.341 18.547 1.00 27.66 63 ALA A O 1
ATOM 476 N N . ALA A 1 64 ? 21.979 -73.831 20.126 1.00 27.14 64 ALA A N 1
ATOM 477 C CA . ALA A 1 64 ? 22.955 -72.707 19.993 1.00 27.14 64 ALA A CA 1
ATOM 478 C C . ALA A 1 64 ? 24.258 -73.063 20.795 1.00 27.14 64 ALA A C 1
ATOM 480 O O . ALA A 1 64 ? 24.289 -74.202 21.276 1.00 27.14 64 ALA A O 1
ATOM 481 N N . PRO A 1 65 ? 25.286 -72.202 21.072 1.00 42.78 65 PRO A N 1
ATOM 482 C CA . PRO A 1 65 ? 25.659 -70.836 20.624 1.00 42.78 65 PRO A CA 1
ATOM 483 C C . PRO A 1 65 ? 27.140 -70.770 20.092 1.00 42.78 65 PRO A C 1
ATOM 485 O O . PRO A 1 65 ? 27.617 -71.801 19.616 1.00 42.78 65 PRO A O 1
ATOM 488 N N . PRO A 1 66 ? 27.880 -69.622 20.106 1.00 29.33 66 PRO A N 1
ATOM 489 C CA . PRO A 1 66 ? 28.595 -69.192 21.328 1.00 29.33 66 PRO A CA 1
ATOM 490 C C . PRO A 1 66 ? 28.663 -67.665 21.626 1.00 29.33 66 PRO A C 1
ATOM 492 O O . PRO A 1 66 ? 28.367 -66.807 20.805 1.00 29.33 66 PRO A O 1
ATOM 495 N N . THR A 1 67 ? 29.076 -67.382 22.863 1.00 24.53 67 THR A N 1
ATOM 496 C CA . THR A 1 67 ? 29.220 -66.128 23.643 1.00 24.53 67 THR A CA 1
ATOM 497 C C . THR A 1 67 ? 29.867 -64.871 23.027 1.00 24.53 67 THR A C 1
ATOM 499 O O . THR A 1 67 ? 30.922 -64.960 22.404 1.00 24.53 67 THR A O 1
ATOM 502 N N . ALA A 1 68 ? 29.382 -63.696 23.468 1.00 22.20 68 ALA A N 1
ATOM 503 C CA . ALA A 1 68 ? 30.180 -62.481 23.722 1.00 22.20 68 ALA A CA 1
ATOM 504 C C . ALA A 1 68 ? 29.618 -61.692 24.938 1.00 22.20 68 ALA A C 1
ATOM 506 O O . ALA A 1 68 ? 28.465 -61.891 25.324 1.00 22.20 68 ALA A O 1
ATOM 507 N N . SER A 1 69 ? 30.444 -60.856 25.578 1.00 22.09 69 SER A N 1
ATOM 508 C CA . SER A 1 69 ? 30.218 -60.275 26.919 1.00 22.09 69 SER A CA 1
ATOM 509 C C . SER A 1 69 ? 29.139 -59.184 27.017 1.00 22.09 69 SER A C 1
ATOM 511 O O . SER A 1 69 ? 28.994 -58.354 26.125 1.00 22.09 69 SER A O 1
ATOM 513 N N . ILE A 1 70 ? 28.471 -59.102 28.176 1.00 21.64 70 ILE A N 1
ATOM 514 C CA . ILE A 1 70 ? 27.636 -57.950 28.562 1.00 21.64 70 ILE A CA 1
ATOM 515 C C . ILE A 1 70 ? 28.536 -56.818 29.076 1.00 21.64 70 ILE A C 1
ATOM 517 O O . ILE A 1 70 ? 29.168 -56.964 30.121 1.00 21.64 70 ILE A O 1
ATOM 521 N N . PHE A 1 71 ? 28.519 -55.667 28.402 1.00 21.36 71 PHE A N 1
ATOM 522 C CA . PHE A 1 71 ? 28.926 -54.387 28.988 1.00 21.36 71 PHE A CA 1
ATOM 523 C C . PHE A 1 71 ? 27.679 -53.585 29.371 1.00 21.36 71 PHE A C 1
ATOM 525 O O . PHE A 1 71 ? 26.833 -53.297 28.528 1.00 21.36 71 PHE A O 1
ATOM 532 N N . LEU A 1 72 ? 27.570 -53.204 30.647 1.00 21.39 72 LEU A N 1
ATOM 533 C CA . LEU A 1 72 ? 26.540 -52.284 31.136 1.00 21.39 72 LEU A CA 1
ATOM 534 C C . LEU A 1 72 ? 26.975 -50.830 30.899 1.00 21.39 72 LEU A C 1
ATOM 536 O O . LEU A 1 72 ? 27.377 -50.124 31.823 1.00 21.39 72 LEU A O 1
ATOM 540 N N . THR A 1 73 ? 26.880 -50.365 29.653 1.00 21.69 73 THR A N 1
ATOM 541 C CA . THR A 1 73 ? 26.949 -48.934 29.329 1.00 21.69 73 THR A CA 1
ATOM 542 C C . THR A 1 73 ? 25.647 -48.245 29.735 1.00 21.69 73 THR A C 1
ATOM 544 O O . THR A 1 73 ? 24.733 -48.050 28.936 1.00 21.69 73 THR A O 1
ATOM 547 N N . LEU A 1 74 ? 25.562 -47.861 31.012 1.00 22.28 74 LEU A N 1
ATOM 548 C CA . LEU A 1 74 ? 24.564 -46.896 31.471 1.00 22.28 74 LEU A CA 1
ATOM 549 C C . LEU A 1 74 ? 24.766 -45.570 30.710 1.00 22.28 74 LEU A C 1
ATOM 551 O O . LEU A 1 74 ? 25.890 -45.059 30.703 1.00 22.28 74 LEU A O 1
ATOM 555 N N . PRO A 1 75 ? 23.724 -44.982 30.091 1.00 23.03 75 PRO A N 1
ATOM 556 C CA . PRO A 1 75 ? 23.848 -43.682 29.446 1.00 23.03 75 PRO A CA 1
ATOM 557 C C . PRO A 1 75 ? 24.055 -42.599 30.513 1.00 23.03 75 PRO A C 1
ATOM 559 O O . PRO A 1 75 ? 23.133 -42.236 31.244 1.00 23.03 75 PRO A O 1
ATOM 562 N N . VAL A 1 76 ? 25.282 -42.081 30.613 1.00 25.94 76 VAL A N 1
ATOM 563 C CA . VAL A 1 76 ? 25.603 -40.953 31.495 1.00 25.94 76 VAL A CA 1
ATOM 564 C C . VAL A 1 76 ? 25.062 -39.675 30.860 1.00 25.94 76 VAL A C 1
ATOM 566 O O . VAL A 1 76 ? 25.691 -39.064 30.000 1.00 25.94 76 VAL A O 1
ATOM 569 N N . GLU A 1 77 ? 23.866 -39.279 31.281 1.00 29.97 77 GLU A N 1
ATOM 570 C CA . GLU A 1 77 ? 23.192 -38.063 30.830 1.00 29.97 77 GLU A CA 1
ATOM 571 C C . GLU A 1 77 ? 23.912 -36.809 31.373 1.00 29.97 77 GLU A C 1
ATOM 573 O O . GLU A 1 77 ? 23.627 -36.323 32.471 1.00 29.97 77 GLU A O 1
ATOM 578 N N . ILE A 1 78 ? 24.875 -36.274 30.614 1.00 29.66 78 ILE A N 1
ATOM 579 C CA . ILE A 1 78 ? 25.619 -35.060 30.990 1.00 29.66 78 ILE A CA 1
ATOM 580 C C . ILE A 1 78 ? 24.717 -33.828 30.822 1.00 29.66 78 ILE A C 1
ATOM 582 O O . ILE A 1 78 ? 24.715 -33.151 29.795 1.00 29.66 78 ILE A O 1
ATOM 586 N N . ARG A 1 79 ? 23.948 -33.511 31.869 1.00 32.59 79 ARG A N 1
ATOM 587 C CA . ARG A 1 79 ? 23.089 -32.321 31.935 1.00 32.59 79 ARG A CA 1
ATOM 588 C C . ARG A 1 79 ? 23.923 -31.045 32.099 1.00 32.59 79 ARG A C 1
ATOM 590 O O . ARG A 1 79 ? 24.123 -30.563 33.213 1.00 32.59 79 ARG A O 1
ATOM 597 N N . ALA A 1 80 ? 24.398 -30.464 31.003 1.00 32.25 80 ALA A N 1
ATOM 598 C CA . ALA A 1 80 ? 24.955 -29.112 31.015 1.00 32.25 80 ALA A CA 1
ATOM 599 C C . ALA A 1 80 ? 23.848 -28.045 30.950 1.00 32.25 80 ALA A C 1
ATOM 601 O O . ALA A 1 80 ? 22.813 -28.248 30.316 1.00 32.25 80 ALA A O 1
ATOM 602 N N . ARG A 1 81 ? 24.072 -26.877 31.563 1.00 34.62 81 ARG A N 1
ATOM 603 C CA . ARG A 1 81 ? 23.443 -25.643 31.078 1.00 34.62 81 ARG A CA 1
ATOM 604 C C . ARG A 1 81 ? 24.252 -25.138 29.892 1.00 34.62 81 ARG A C 1
ATOM 606 O O . ARG A 1 81 ? 25.478 -25.070 29.976 1.00 34.62 81 ARG A O 1
ATOM 613 N N . VAL A 1 82 ? 23.557 -24.764 28.828 1.00 32.69 82 VAL A N 1
ATOM 614 C CA . VAL A 1 82 ? 24.138 -24.084 27.672 1.00 32.69 82 VAL A CA 1
ATOM 615 C C . VAL A 1 82 ? 23.764 -22.612 27.775 1.00 32.69 82 VAL A C 1
ATOM 617 O O . VAL A 1 82 ? 22.588 -22.287 27.923 1.00 32.69 82 VAL A O 1
ATOM 620 N N . TYR A 1 83 ? 24.756 -21.732 27.711 1.00 37.66 83 TYR A N 1
ATOM 621 C CA . TYR A 1 83 ? 24.558 -20.291 27.623 1.00 37.66 83 TYR A CA 1
ATOM 622 C C . TYR A 1 83 ? 25.016 -19.843 26.237 1.00 37.66 83 TYR A C 1
ATOM 624 O O . TYR A 1 83 ? 26.209 -19.898 25.933 1.00 37.66 83 TYR A O 1
ATOM 632 N N . HIS A 1 84 ? 24.067 -19.445 25.391 1.00 35.31 84 HIS A N 1
ATOM 633 C CA . HIS A 1 84 ? 24.344 -18.914 24.061 1.00 35.31 84 HIS A CA 1
ATOM 634 C C . HIS A 1 84 ? 24.288 -17.384 24.098 1.00 35.31 84 HIS A C 1
ATOM 636 O O . HIS A 1 84 ? 23.308 -16.806 24.567 1.00 35.31 84 HIS A O 1
ATOM 642 N N . PHE A 1 85 ? 25.339 -16.736 23.600 1.00 38.06 85 PHE A N 1
ATOM 643 C CA . PHE A 1 85 ? 25.438 -15.288 23.478 1.00 38.06 85 PHE A CA 1
ATOM 644 C C . PHE A 1 85 ? 25.776 -14.907 22.039 1.00 38.06 85 PHE A C 1
ATOM 646 O O . PHE A 1 85 ? 26.703 -15.462 21.452 1.00 38.06 85 PHE A O 1
ATOM 653 N N . VAL A 1 86 ? 25.083 -13.902 21.506 1.00 30.55 86 VAL A N 1
ATOM 654 C CA . VAL A 1 86 ? 25.465 -13.228 20.261 1.00 30.55 86 VAL A CA 1
ATOM 655 C C . VAL A 1 86 ? 25.998 -11.849 20.630 1.00 30.55 86 VAL A C 1
ATOM 657 O O . VAL A 1 86 ? 25.271 -11.038 21.203 1.00 30.55 86 VAL A O 1
ATOM 660 N N . PHE A 1 87 ? 27.264 -11.572 20.322 1.00 28.03 87 PHE A N 1
ATOM 661 C CA . PHE A 1 87 ? 27.893 -10.282 20.607 1.00 28.03 87 PHE A CA 1
ATOM 662 C C . PHE A 1 87 ? 28.651 -9.777 19.379 1.00 28.03 87 PHE A C 1
ATOM 664 O O . PHE A 1 87 ? 29.456 -10.504 18.803 1.00 28.03 87 PHE A O 1
ATOM 671 N N . ALA A 1 88 ? 28.373 -8.538 18.958 1.00 27.52 88 ALA A N 1
ATOM 672 C CA . ALA A 1 88 ? 28.977 -7.904 17.778 1.00 27.52 88 ALA A CA 1
ATOM 673 C C . ALA A 1 88 ? 28.990 -8.799 16.510 1.00 27.52 88 ALA A C 1
ATOM 675 O O . ALA A 1 88 ? 29.975 -8.844 15.775 1.00 27.52 88 ALA A O 1
ATOM 676 N N . GLY A 1 89 ? 27.902 -9.543 16.270 1.00 28.45 89 GLY A N 1
ATOM 677 C CA . GLY A 1 89 ? 27.767 -10.431 15.107 1.00 28.45 89 GLY A CA 1
ATOM 678 C C . GLY A 1 89 ? 28.550 -11.748 15.188 1.00 28.45 89 GLY A C 1
ATOM 679 O O . GLY A 1 89 ? 28.713 -12.408 14.166 1.00 28.45 89 GLY A O 1
ATOM 680 N N . ARG A 1 90 ? 29.041 -12.143 16.371 1.00 26.66 90 ARG A N 1
ATOM 681 C CA . ARG A 1 90 ? 29.685 -13.444 16.610 1.00 26.66 90 ARG A CA 1
ATOM 682 C C . ARG A 1 90 ? 28.940 -14.229 17.686 1.00 26.66 90 ARG A C 1
ATOM 684 O O . ARG A 1 90 ? 28.550 -13.665 18.708 1.00 26.66 90 ARG A O 1
ATOM 691 N N . GLU A 1 91 ? 28.769 -15.523 17.448 1.00 37.06 91 GLU A N 1
ATOM 692 C CA . GLU A 1 91 ? 28.184 -16.465 18.405 1.00 37.06 91 GLU A CA 1
ATOM 693 C C . GLU A 1 91 ? 29.252 -16.980 19.378 1.00 37.06 91 GLU A C 1
ATOM 695 O O . GLU A 1 91 ? 30.380 -17.290 18.988 1.00 37.06 91 GLU A O 1
ATOM 700 N N . VAL A 1 92 ? 28.893 -17.079 20.657 1.00 31.55 92 VAL A N 1
ATOM 701 C CA . VAL A 1 92 ? 29.711 -17.677 21.717 1.00 31.55 92 VAL A CA 1
ATOM 702 C C . VAL A 1 92 ? 28.819 -18.578 22.562 1.00 31.55 92 VAL A C 1
ATOM 704 O O . VAL A 1 92 ? 27.824 -18.128 23.132 1.00 31.55 92 VAL A O 1
ATOM 707 N N . VAL A 1 93 ? 29.187 -19.855 22.664 1.00 32.97 93 VAL A N 1
ATOM 708 C CA . VAL A 1 93 ? 28.442 -20.868 23.422 1.00 32.97 93 VAL A CA 1
ATOM 709 C C . VAL A 1 93 ? 29.295 -21.360 24.589 1.00 32.97 93 VAL A C 1
ATOM 711 O O . VAL A 1 93 ? 30.420 -21.818 24.393 1.00 32.97 93 VAL A O 1
ATOM 714 N N . LEU A 1 94 ? 28.761 -21.270 25.808 1.00 31.34 94 LEU A N 1
ATOM 715 C CA . LEU A 1 94 ? 29.410 -21.731 27.038 1.00 31.34 94 LEU A CA 1
ATOM 716 C C . LEU A 1 94 ? 28.615 -22.872 27.681 1.00 31.34 94 LEU A C 1
ATOM 718 O O . LEU A 1 94 ? 27.386 -22.831 27.737 1.00 31.34 94 LEU A O 1
ATOM 722 N N . PHE A 1 95 ? 29.327 -23.870 28.208 1.00 32.94 95 PHE A N 1
ATOM 723 C CA . PHE A 1 95 ? 28.751 -25.085 28.790 1.00 32.94 95 PHE A CA 1
ATOM 724 C C . PHE A 1 95 ? 29.115 -25.207 30.279 1.00 32.94 95 PHE A C 1
ATOM 726 O O . PHE A 1 95 ? 30.290 -25.260 30.634 1.00 32.94 95 PHE A O 1
ATOM 733 N N . GLU A 1 96 ? 28.109 -25.287 31.154 1.00 34.81 96 GLU A N 1
ATOM 734 C CA . GLU A 1 96 ? 28.260 -25.486 32.606 1.00 34.81 96 GLU A CA 1
ATOM 735 C C . GLU A 1 96 ? 27.684 -26.865 32.998 1.00 34.81 96 GLU A C 1
ATOM 737 O O . GLU A 1 96 ? 26.459 -27.014 33.064 1.00 34.81 96 GLU A O 1
ATOM 742 N N . PRO A 1 97 ? 28.511 -27.900 33.247 1.00 31.47 97 PRO A N 1
ATOM 743 C CA . PRO A 1 97 ? 28.021 -29.236 33.590 1.00 31.47 97 PRO A CA 1
ATOM 744 C C . PRO A 1 97 ? 27.409 -29.279 34.999 1.00 31.47 97 PRO A C 1
ATOM 746 O O . PRO A 1 97 ? 28.074 -28.971 35.988 1.00 31.47 97 PRO A O 1
ATOM 749 N N . ARG A 1 98 ? 26.155 -29.735 35.122 1.00 33.53 98 ARG A N 1
ATOM 750 C CA . ARG A 1 98 ? 25.534 -30.030 36.422 1.00 33.53 98 ARG A CA 1
ATOM 751 C C . ARG A 1 98 ? 25.787 -31.480 36.821 1.00 33.53 98 ARG A C 1
ATOM 753 O O . ARG A 1 98 ? 25.034 -32.365 36.431 1.00 33.53 98 ARG A O 1
ATOM 760 N N . ASN A 1 99 ? 26.764 -31.702 37.691 1.00 34.72 99 ASN A N 1
ATOM 761 C CA . ASN A 1 99 ? 26.800 -32.896 38.532 1.00 34.72 99 ASN A CA 1
ATOM 762 C C . ASN A 1 99 ? 27.197 -32.499 39.951 1.00 34.72 99 ASN A C 1
ATOM 764 O O . ASN A 1 99 ? 28.298 -32.003 40.171 1.00 34.72 99 ASN A O 1
ATOM 768 N N . ASN A 1 100 ? 26.280 -32.679 40.903 1.00 32.44 100 ASN A N 1
ATOM 769 C CA . ASN A 1 100 ? 26.549 -32.432 42.315 1.00 32.44 100 ASN A CA 1
ATOM 770 C C . ASN A 1 100 ? 25.582 -33.246 43.193 1.00 32.44 100 ASN A C 1
ATOM 772 O O . ASN A 1 100 ? 24.521 -32.762 43.583 1.00 32.44 100 ASN A O 1
ATOM 776 N N . ASN A 1 101 ? 25.926 -34.508 43.456 1.00 26.98 101 ASN A N 1
ATOM 777 C CA . ASN A 1 101 ? 25.346 -35.304 44.540 1.00 26.98 101 ASN A CA 1
ATOM 778 C C . ASN A 1 101 ? 26.366 -36.389 44.954 1.00 26.98 101 ASN A C 1
ATOM 780 O O . ASN A 1 101 ? 27.019 -36.947 44.068 1.00 26.98 101 ASN A O 1
ATOM 784 N N . PRO A 1 102 ? 26.563 -36.680 46.252 1.00 30.77 102 PRO A N 1
ATOM 785 C CA . PRO A 1 102 ? 27.643 -37.554 46.704 1.00 30.77 102 PRO A CA 1
ATOM 786 C C . PRO A 1 102 ? 27.264 -39.039 46.631 1.00 30.77 102 PRO A C 1
ATOM 788 O O . PRO A 1 102 ? 26.130 -39.416 46.928 1.00 30.77 102 PRO A O 1
ATOM 791 N N . MET A 1 103 ? 28.240 -39.900 46.329 1.00 24.22 103 MET A N 1
ATOM 792 C CA . MET A 1 103 ? 28.154 -41.321 46.682 1.00 24.22 103 MET A CA 1
ATOM 793 C C . MET A 1 103 ? 28.633 -41.553 48.118 1.00 24.22 103 MET A C 1
ATOM 795 O O . MET A 1 103 ? 29.483 -40.830 48.635 1.00 24.22 103 MET A O 1
ATOM 799 N N . VAL A 1 104 ? 28.053 -42.564 48.764 1.00 26.20 104 VAL A N 1
ATOM 800 C CA . VAL A 1 104 ? 28.225 -42.834 50.195 1.00 26.20 104 VAL A CA 1
ATOM 801 C C . VAL A 1 104 ? 29.617 -43.387 50.504 1.00 26.20 104 VAL A C 1
ATOM 803 O O . VAL A 1 104 ? 30.013 -44.419 49.968 1.00 26.20 104 VAL A O 1
ATOM 806 N N . ALA A 1 105 ? 30.291 -42.759 51.467 1.00 24.09 105 ALA A N 1
ATOM 807 C CA . ALA A 1 105 ? 31.303 -43.391 52.306 1.00 24.09 105 ALA A CA 1
ATOM 808 C C . ALA A 1 105 ? 30.809 -43.341 53.760 1.00 24.09 105 ALA A C 1
ATOM 810 O O . ALA A 1 105 ? 30.314 -42.312 54.219 1.00 24.09 105 ALA A O 1
ATOM 811 N N . SER A 1 106 ? 30.887 -44.464 54.468 1.00 24.25 106 SER A N 1
ATOM 812 C CA . SER A 1 106 ? 30.333 -44.633 55.814 1.00 24.25 106 SER A CA 1
ATOM 813 C C . SER A 1 106 ? 31.391 -44.480 56.905 1.00 24.25 106 SER A C 1
ATOM 815 O O . SER A 1 106 ? 32.361 -45.230 56.866 1.00 24.25 106 SER A O 1
ATOM 817 N N . THR A 1 107 ? 31.126 -43.653 57.922 1.00 24.11 107 THR A N 1
ATOM 818 C CA . THR A 1 107 ? 31.405 -43.963 59.346 1.00 24.11 107 THR A CA 1
ATOM 819 C C . THR A 1 107 ? 30.737 -42.945 60.275 1.00 24.11 107 THR A C 1
ATOM 821 O O . THR A 1 107 ? 30.948 -41.753 60.101 1.00 24.11 107 THR A O 1
ATOM 824 N N . GLU A 1 108 ? 29.982 -43.475 61.244 1.00 24.73 108 GLU A N 1
ATOM 825 C CA . GLU A 1 108 ? 29.833 -43.072 62.661 1.00 24.73 108 GLU A CA 1
ATOM 826 C C . GLU A 1 108 ? 29.555 -41.608 63.088 1.00 24.73 108 GLU A C 1
ATOM 828 O O . GLU A 1 108 ? 29.832 -40.626 62.411 1.00 24.73 108 GLU A O 1
ATOM 833 N N . ILE A 1 109 ? 28.943 -41.486 64.273 1.00 27.80 109 ILE A N 1
ATOM 834 C CA . ILE A 1 109 ? 28.525 -40.228 64.908 1.00 27.80 109 ILE A CA 1
ATOM 835 C C . ILE A 1 109 ? 29.450 -39.947 66.096 1.00 27.80 109 ILE A C 1
ATOM 837 O O . ILE A 1 109 ? 29.544 -40.785 66.991 1.00 27.80 109 ILE A O 1
ATOM 841 N N . ASP A 1 110 ? 30.018 -38.741 66.173 1.00 27.23 110 ASP A N 1
ATOM 842 C CA . ASP A 1 110 ? 30.537 -38.172 67.425 1.00 27.23 110 ASP A CA 1
ATOM 843 C C . ASP A 1 110 ? 29.687 -36.945 67.823 1.00 27.23 110 ASP A C 1
ATOM 845 O O . ASP A 1 110 ? 29.624 -35.975 67.061 1.00 27.23 110 ASP A O 1
ATOM 849 N N . PRO A 1 111 ? 28.998 -36.964 68.982 1.00 35.69 111 PRO A N 1
ATOM 850 C CA . PRO A 1 111 ? 28.196 -35.840 69.458 1.00 35.69 111 PRO A CA 1
ATOM 851 C C . PRO A 1 111 ? 28.980 -34.784 70.272 1.00 35.69 111 PRO A C 1
ATOM 853 O O . PRO A 1 111 ? 28.355 -33.845 70.761 1.00 35.69 111 PRO A O 1
ATOM 856 N N . ASN A 1 112 ? 30.305 -34.906 70.458 1.00 32.53 112 ASN A N 1
ATOM 857 C CA . ASN A 1 112 ? 31.084 -34.127 71.439 1.00 32.53 112 ASN A CA 1
ATOM 858 C C . ASN A 1 112 ? 32.228 -33.259 70.861 1.00 32.53 112 ASN A C 1
ATOM 860 O O . ASN A 1 112 ? 33.329 -33.222 71.411 1.00 32.53 112 ASN A O 1
ATOM 864 N N . LEU A 1 113 ? 31.963 -32.451 69.825 1.00 28.48 113 LEU A N 1
ATOM 865 C CA . LEU A 1 113 ? 32.854 -31.338 69.444 1.00 28.48 113 LEU A CA 1
ATOM 866 C C . LEU A 1 113 ? 32.141 -29.980 69.493 1.00 28.48 113 LEU A C 1
ATOM 868 O O . LEU A 1 113 ? 31.488 -29.543 68.546 1.00 28.48 113 LEU A O 1
ATOM 872 N N . ALA A 1 114 ? 32.299 -29.292 70.626 1.00 29.25 114 ALA A N 1
ATOM 873 C CA . ALA A 1 114 ? 31.744 -27.966 70.867 1.00 29.25 114 ALA A CA 1
ATOM 874 C C . ALA A 1 114 ? 32.747 -26.841 70.547 1.00 29.25 114 ALA A C 1
ATOM 876 O O . ALA A 1 114 ? 33.871 -26.845 71.037 1.00 29.25 114 ALA A O 1
ATOM 877 N N . GLY A 1 115 ? 32.278 -25.813 69.828 1.00 28.92 115 GLY A N 1
ATOM 878 C CA . GLY A 1 115 ? 32.891 -24.478 69.792 1.00 28.92 115 GLY A CA 1
ATOM 879 C C . GLY A 1 115 ? 34.067 -24.277 68.825 1.00 28.92 115 GLY A C 1
ATOM 880 O O . GLY A 1 115 ? 35.178 -24.736 69.056 1.00 28.92 115 GLY A O 1
ATOM 881 N N . GLY A 1 116 ? 33.860 -23.457 67.789 1.00 25.31 116 GLY A N 1
ATOM 882 C CA . GLY A 1 116 ? 34.952 -22.951 66.948 1.00 25.31 116 GLY A CA 1
ATOM 883 C C . GLY A 1 116 ? 34.469 -22.234 65.687 1.00 25.31 116 GLY A C 1
ATOM 884 O O . GLY A 1 116 ? 33.847 -22.842 64.823 1.00 25.31 116 GLY A O 1
ATOM 885 N N . LYS A 1 117 ? 34.775 -20.936 65.547 1.00 30.20 117 LYS A N 1
ATOM 886 C CA . LYS A 1 117 ? 34.604 -20.210 64.276 1.00 30.20 117 LYS A CA 1
ATOM 887 C C . LYS A 1 117 ? 35.824 -20.449 63.388 1.00 30.20 117 LYS A C 1
ATOM 889 O O . LYS A 1 117 ? 36.894 -19.961 63.733 1.00 30.20 117 LYS A O 1
ATOM 894 N N . TRP A 1 118 ? 35.642 -21.042 62.209 1.00 24.17 118 TRP A N 1
ATOM 895 C CA . TRP A 1 118 ? 36.628 -20.966 61.125 1.00 24.17 118 TRP A CA 1
ATOM 896 C C . TRP A 1 118 ? 35.954 -20.773 59.765 1.00 24.17 118 TRP A C 1
ATOM 898 O O . TRP A 1 118 ? 34.910 -21.354 59.483 1.00 24.17 118 TRP A O 1
ATOM 908 N N . ARG A 1 119 ? 36.568 -19.940 58.916 1.00 30.56 119 ARG A N 1
ATOM 909 C CA . ARG A 1 119 ? 36.321 -19.898 57.469 1.00 30.56 119 ARG A CA 1
ATOM 910 C C . ARG A 1 119 ? 37.463 -20.638 56.779 1.00 30.56 119 ARG A C 1
ATOM 912 O O . ARG A 1 119 ? 38.618 -20.342 57.067 1.00 30.56 119 ARG A O 1
ATOM 919 N N . ALA A 1 120 ? 37.145 -21.487 55.811 1.00 26.00 120 ALA A N 1
ATOM 920 C CA . ALA A 1 120 ? 38.088 -21.954 54.801 1.00 26.00 120 ALA A CA 1
ATOM 921 C C . ALA A 1 120 ? 37.337 -22.135 53.476 1.00 26.00 120 ALA A C 1
ATOM 923 O O . ALA A 1 120 ? 36.218 -22.644 53.469 1.00 26.00 120 ALA A O 1
ATOM 924 N N . GLY A 1 121 ? 37.936 -21.699 52.370 1.00 22.59 121 GLY A N 1
ATOM 925 C CA . GLY A 1 121 ? 37.467 -22.001 51.018 1.00 22.59 121 GLY A CA 1
ATOM 926 C C . GLY A 1 121 ? 38.431 -22.978 50.354 1.00 22.59 121 GLY A C 1
ATOM 927 O O . GLY A 1 121 ? 3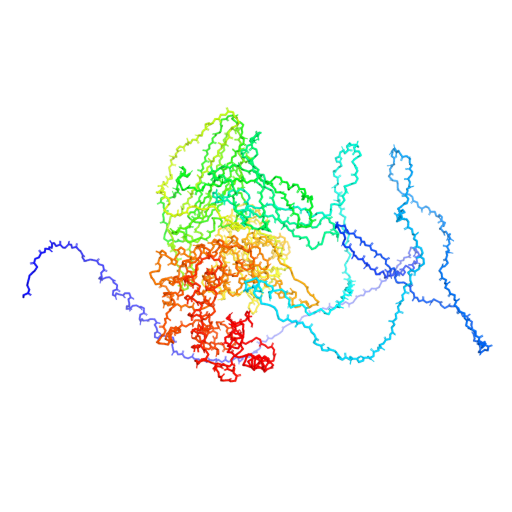9.634 -22.886 50.586 1.00 22.59 121 GLY A O 1
ATOM 928 N N . TRP A 1 122 ? 37.913 -23.894 49.537 1.00 24.55 122 TRP A N 1
ATOM 929 C CA . TRP A 1 122 ? 38.714 -24.883 48.816 1.00 24.55 122 TRP A CA 1
ATOM 930 C C . TRP A 1 122 ? 38.204 -25.061 47.385 1.00 24.55 122 TRP A C 1
ATOM 932 O O . TRP A 1 122 ? 37.072 -25.484 47.179 1.00 24.55 122 TRP A O 1
ATOM 942 N N . TRP A 1 123 ? 39.086 -24.814 46.418 1.00 22.81 123 TRP A N 1
ATOM 943 C CA . TRP A 1 123 ? 39.064 -25.428 45.090 1.00 22.81 123 TRP A CA 1
ATOM 944 C C . TRP A 1 123 ? 40.513 -25.795 44.761 1.00 22.81 123 TRP A C 1
ATOM 946 O O . TRP A 1 123 ? 41.340 -24.919 44.517 1.00 22.81 123 TRP A O 1
ATOM 956 N N . GLY A 1 124 ? 40.848 -27.082 44.869 1.00 23.06 124 GLY A N 1
ATOM 957 C CA . GLY A 1 124 ? 42.208 -27.588 44.680 1.00 23.06 124 GLY A CA 1
ATOM 958 C C . GLY A 1 124 ? 42.419 -28.184 43.289 1.00 23.06 124 GLY A C 1
ATOM 959 O O . GLY A 1 124 ? 41.522 -28.822 42.744 1.00 23.06 124 GLY A O 1
ATOM 960 N N . LEU A 1 125 ? 43.623 -28.023 42.732 1.00 24.23 125 LEU A N 1
ATOM 961 C CA . LEU A 1 125 ? 44.044 -28.783 41.552 1.00 24.23 125 LEU A CA 1
ATOM 962 C C . LEU A 1 125 ? 44.180 -30.273 41.893 1.00 24.23 125 LEU A C 1
ATOM 964 O O . LEU A 1 125 ? 44.849 -30.628 42.862 1.00 24.23 125 LEU A O 1
ATOM 968 N N . VAL A 1 126 ? 43.689 -31.134 41.002 1.00 23.05 126 VAL A N 1
ATOM 969 C CA . VAL A 1 126 ? 44.131 -32.532 40.879 1.00 23.05 126 VAL A CA 1
ATOM 970 C C . VAL A 1 126 ? 44.535 -32.777 39.421 1.00 23.05 126 VAL A C 1
ATOM 972 O O . VAL A 1 126 ? 43.965 -32.196 38.500 1.00 23.05 126 VAL A O 1
ATOM 975 N N . LYS A 1 127 ? 45.581 -33.582 39.211 1.00 24.23 127 LYS A N 1
ATOM 976 C CA . LYS A 1 127 ? 46.227 -33.846 37.913 1.00 24.23 127 LYS A CA 1
ATOM 977 C C . LYS A 1 127 ? 46.493 -35.353 37.771 1.00 24.23 127 LYS A C 1
ATOM 979 O O . LYS A 1 127 ? 46.661 -36.016 38.792 1.00 24.23 127 LYS A O 1
ATOM 984 N N . ARG A 1 128 ? 46.727 -35.812 36.527 1.00 22.58 128 ARG A N 1
ATOM 985 C CA . ARG A 1 128 ? 47.078 -37.198 36.104 1.00 22.58 128 ARG A CA 1
ATOM 986 C C . ARG A 1 128 ? 45.867 -38.170 36.009 1.00 22.58 128 ARG A C 1
ATOM 988 O O . ARG A 1 128 ? 44.812 -37.835 36.533 1.00 22.58 128 ARG A O 1
ATOM 995 N N . PRO A 1 129 ? 46.007 -39.348 35.361 1.00 28.50 129 PRO A N 1
ATOM 996 C CA . PRO A 1 129 ? 46.275 -39.468 33.917 1.00 28.50 129 PRO A CA 1
ATOM 997 C C . PRO A 1 129 ? 45.400 -40.552 33.230 1.00 28.50 129 PRO A C 1
ATOM 999 O O . PRO A 1 129 ? 44.746 -41.341 33.904 1.00 28.50 129 PRO A O 1
ATOM 1002 N N . TYR A 1 130 ? 45.461 -40.645 31.897 1.00 26.00 130 TYR A N 1
ATOM 1003 C CA . TYR A 1 130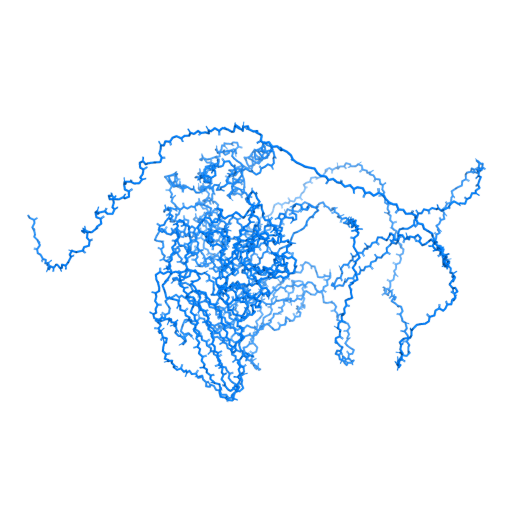 ? 45.002 -41.824 31.139 1.00 26.00 130 TYR A CA 1
ATOM 1004 C C . TYR A 1 130 ? 46.203 -42.700 30.725 1.00 26.00 130 TYR A C 1
ATOM 1006 O O . TYR A 1 130 ? 47.230 -42.119 30.365 1.00 26.00 130 TYR A O 1
ATOM 1014 N N . PRO A 1 131 ? 46.097 -44.044 30.759 1.00 28.78 131 PRO A N 1
ATOM 1015 C CA . PRO A 1 131 ? 46.992 -44.973 30.058 1.00 28.78 131 PRO A CA 1
ATOM 1016 C C . PRO A 1 131 ? 46.507 -45.294 28.628 1.00 28.78 131 PRO A C 1
ATOM 1018 O O . PRO A 1 131 ? 45.327 -45.113 28.322 1.00 28.78 131 PRO A O 1
ATOM 1021 N N . GLU A 1 132 ? 47.426 -45.785 27.791 1.00 27.45 132 GLU A N 1
ATOM 1022 C CA . GLU A 1 132 ? 47.211 -46.321 26.430 1.00 27.45 132 GLU A CA 1
ATOM 1023 C C . GLU A 1 132 ? 46.368 -47.645 26.430 1.00 27.45 132 GLU A C 1
ATOM 1025 O O . GLU A 1 132 ? 46.032 -48.145 27.504 1.00 27.45 132 GLU A O 1
ATOM 1030 N N . ASP A 1 133 ? 45.848 -48.227 25.330 1.00 25.50 133 ASP A N 1
ATOM 1031 C CA . ASP A 1 133 ? 46.423 -48.519 23.995 1.00 25.50 133 ASP A CA 1
ATOM 1032 C C . ASP A 1 133 ? 45.369 -48.657 22.851 1.00 25.50 133 ASP A C 1
ATOM 1034 O O . ASP A 1 133 ? 44.220 -49.002 23.115 1.00 25.50 133 ASP A O 1
ATOM 1038 N N . ASP A 1 134 ? 45.828 -48.473 21.595 1.00 25.80 134 ASP A N 1
ATOM 1039 C CA . ASP A 1 134 ? 45.419 -49.117 20.310 1.00 25.80 134 ASP A CA 1
ATOM 1040 C C . ASP A 1 134 ? 43.927 -49.140 19.831 1.00 25.80 134 ASP A C 1
ATOM 1042 O O . ASP A 1 134 ? 43.015 -49.501 20.563 1.00 25.80 134 ASP A O 1
ATOM 1046 N N . GLN A 1 135 ? 43.552 -48.853 18.563 1.00 23.88 135 GLN A N 1
ATOM 1047 C CA . GLN A 1 135 ? 44.281 -48.864 17.271 1.00 23.88 135 GLN A CA 1
ATOM 1048 C C . GLN A 1 135 ? 43.900 -47.715 16.294 1.00 23.88 135 GLN A C 1
ATOM 1050 O O . GLN A 1 135 ? 42.987 -46.927 16.531 1.00 23.88 135 GLN A O 1
ATOM 1055 N N . TYR A 1 136 ? 44.622 -47.645 15.166 1.00 22.42 136 TYR A N 1
ATOM 1056 C CA . TYR A 1 136 ? 44.651 -46.559 14.172 1.00 22.42 136 TYR A CA 1
ATOM 1057 C C . TYR A 1 136 ? 43.596 -46.613 13.049 1.00 22.42 136 TYR A C 1
ATOM 1059 O O . TYR A 1 136 ? 43.229 -47.683 12.566 1.00 22.42 136 TYR A O 1
ATOM 1067 N N . LEU A 1 137 ? 43.322 -45.437 12.468 1.00 20.86 137 LEU A N 1
ATOM 1068 C CA . LEU A 1 137 ? 43.278 -45.257 11.007 1.00 20.86 137 LEU A CA 1
ATOM 1069 C C . LEU A 1 137 ? 43.878 -43.886 10.633 1.00 20.86 137 LEU A C 1
ATOM 1071 O O . LEU A 1 137 ? 43.534 -42.872 11.235 1.00 20.86 137 LEU A O 1
ATOM 1075 N N . GLU A 1 138 ? 44.812 -43.856 9.678 1.00 20.62 138 GLU A N 1
ATOM 1076 C CA . GLU A 1 138 ? 45.555 -42.644 9.293 1.00 20.62 138 GLU A CA 1
ATOM 1077 C C . GLU A 1 138 ? 44.803 -41.760 8.285 1.00 20.62 138 GLU A C 1
ATOM 1079 O O . GLU A 1 138 ? 44.154 -42.266 7.372 1.00 20.62 138 GLU A O 1
ATOM 1084 N N . PHE A 1 139 ? 45.071 -40.450 8.325 1.00 21.92 139 PHE A N 1
ATOM 1085 C CA . PHE A 1 139 ? 45.224 -39.646 7.106 1.00 21.92 139 PHE A CA 1
ATOM 1086 C C . PHE A 1 139 ? 46.514 -38.819 7.191 1.00 21.92 139 PHE A C 1
ATOM 1088 O O . PHE A 1 139 ? 46.884 -38.331 8.258 1.00 21.92 139 PHE A O 1
ATOM 1095 N N . LYS A 1 140 ? 47.240 -38.724 6.071 1.00 22.11 140 LYS A N 1
ATOM 1096 C CA . LYS A 1 140 ? 48.627 -38.234 6.043 1.00 22.11 140 LYS A CA 1
ATOM 1097 C C . LYS A 1 140 ? 48.757 -36.716 6.157 1.00 22.11 140 LYS A C 1
ATOM 1099 O O . LYS A 1 140 ? 47.992 -35.960 5.567 1.00 22.11 140 LYS A O 1
ATOM 1104 N N . GLN A 1 141 ? 49.823 -36.310 6.839 1.00 24.77 141 GLN A N 1
ATOM 1105 C CA . GLN A 1 141 ? 50.345 -34.950 6.913 1.00 24.77 141 GLN A CA 1
ATOM 1106 C C . GLN A 1 141 ? 51.514 -34.782 5.928 1.00 24.77 141 GLN A C 1
ATOM 1108 O O . GLN A 1 141 ? 52.378 -35.652 5.864 1.00 24.77 141 GLN A O 1
ATOM 1113 N N . GLU A 1 142 ? 51.601 -33.634 5.254 1.00 23.22 142 GLU A N 1
ATOM 1114 C CA . GLU A 1 142 ? 52.861 -33.090 4.719 1.00 23.22 142 GLU A CA 1
ATOM 1115 C C . GLU A 1 142 ? 52.950 -31.569 4.996 1.00 23.22 142 GLU A C 1
ATOM 1117 O O . GLU A 1 142 ? 51.927 -30.960 5.326 1.00 23.22 142 GLU A O 1
ATOM 1122 N N . PRO A 1 143 ? 54.162 -30.972 5.065 1.00 26.70 143 PRO A N 1
ATOM 1123 C CA . PRO A 1 143 ? 54.470 -30.175 6.256 1.00 26.70 143 PRO A CA 1
ATOM 1124 C C . PRO A 1 143 ? 54.894 -28.715 6.015 1.00 26.70 143 PRO A C 1
ATOM 1126 O O . PRO A 1 143 ? 55.584 -28.385 5.053 1.00 26.70 143 PRO A O 1
ATOM 1129 N N . GLY A 1 144 ? 54.599 -27.849 6.993 1.00 23.48 144 GLY A N 1
ATOM 1130 C CA . GLY A 1 144 ? 55.131 -26.487 7.060 1.00 23.48 144 GLY A CA 1
ATOM 1131 C C . GLY A 1 144 ? 54.920 -25.804 8.420 1.00 23.48 144 GLY A C 1
ATOM 1132 O O . GLY A 1 144 ? 53.900 -26.002 9.066 1.00 23.48 144 GLY A O 1
ATOM 1133 N N . LEU A 1 145 ? 55.898 -24.979 8.813 1.00 24.92 145 LEU A N 1
ATOM 1134 C CA . LEU A 1 145 ? 55.865 -23.982 9.902 1.00 24.92 145 LEU A CA 1
ATOM 1135 C C . LEU A 1 145 ? 55.545 -24.455 11.338 1.00 24.92 145 LEU A C 1
ATOM 1137 O O . LEU A 1 145 ? 54.471 -24.254 11.899 1.00 24.92 145 LEU A O 1
ATOM 1141 N N . THR A 1 146 ? 56.599 -24.923 12.003 1.00 24.72 146 THR A N 1
ATOM 1142 C CA . THR A 1 146 ? 56.732 -24.965 13.465 1.00 24.72 146 THR A CA 1
ATOM 1143 C C . THR A 1 146 ? 56.666 -23.565 14.101 1.00 24.72 146 THR A C 1
ATOM 1145 O O . THR A 1 146 ? 57.486 -22.711 13.765 1.00 24.72 146 THR A O 1
ATOM 1148 N N . GLY A 1 147 ? 55.838 -23.367 15.138 1.00 26.36 147 GLY A N 1
ATOM 1149 C CA . GLY A 1 147 ? 56.153 -22.410 16.215 1.00 26.36 147 GLY A CA 1
ATOM 1150 C C . GLY A 1 147 ? 55.024 -21.524 16.765 1.00 26.36 147 GLY A C 1
ATOM 1151 O O . GLY A 1 147 ? 54.263 -20.920 16.024 1.00 26.36 147 GLY A O 1
ATOM 1152 N N . LYS A 1 148 ? 55.043 -21.353 18.099 1.00 25.42 148 LYS A N 1
ATOM 1153 C CA . LYS A 1 148 ? 54.310 -20.349 18.905 1.00 25.42 148 LYS A CA 1
ATOM 1154 C C . LYS A 1 148 ? 52.777 -20.461 18.963 1.00 25.42 148 LYS A C 1
ATOM 1156 O O . LYS A 1 148 ? 52.046 -19.624 18.445 1.00 25.42 148 LYS A O 1
ATOM 1161 N N . LEU A 1 149 ? 52.316 -21.363 19.832 1.00 23.02 149 LEU A N 1
ATOM 1162 C CA . LEU A 1 149 ? 51.193 -21.038 20.720 1.00 23.02 149 LEU A CA 1
ATOM 1163 C C . LEU A 1 149 ? 51.526 -19.761 21.515 1.00 23.02 149 LEU A C 1
ATOM 1165 O O . LEU A 1 149 ? 52.566 -19.706 22.175 1.00 23.02 149 LEU A O 1
ATOM 1169 N N . LEU A 1 150 ? 50.630 -18.774 21.502 1.00 24.98 150 LEU A N 1
ATOM 1170 C CA . LEU A 1 150 ? 50.617 -17.671 22.462 1.00 24.98 150 LEU A CA 1
ATOM 1171 C C . LEU A 1 150 ? 49.205 -17.562 23.048 1.00 24.98 150 LEU A C 1
ATOM 1173 O O . LEU A 1 150 ? 48.228 -17.497 22.306 1.00 24.98 150 LEU A O 1
ATOM 1177 N N . GLY A 1 151 ? 49.089 -17.591 24.376 1.00 23.64 151 GLY A N 1
ATOM 1178 C CA . GLY A 1 151 ? 47.796 -17.488 25.052 1.00 23.64 151 GLY A CA 1
ATOM 1179 C C . GLY A 1 151 ? 47.254 -16.058 25.042 1.00 23.64 151 GLY A C 1
ATOM 1180 O O . GLY A 1 151 ? 48.017 -15.101 25.170 1.00 23.64 151 GLY A O 1
ATOM 1181 N N . LEU A 1 152 ? 45.930 -15.919 24.945 1.00 22.89 152 LEU A N 1
ATOM 1182 C CA . LEU A 1 152 ? 45.230 -14.643 25.110 1.00 22.89 152 LEU A CA 1
ATOM 1183 C C . LEU A 1 152 ? 45.320 -14.169 26.568 1.00 22.89 152 LEU A C 1
ATOM 1185 O O . LEU A 1 152 ? 44.533 -14.571 27.423 1.00 22.89 152 LEU A O 1
ATOM 1189 N N . ALA A 1 153 ? 46.297 -13.307 26.845 1.00 24.06 153 ALA A N 1
ATOM 1190 C CA . ALA A 1 153 ? 46.387 -12.559 28.092 1.00 24.06 153 ALA A CA 1
ATOM 1191 C C . ALA A 1 153 ? 45.588 -11.248 27.987 1.00 24.06 153 ALA A C 1
ATOM 1193 O O . ALA A 1 153 ? 45.758 -10.477 27.043 1.00 24.06 153 ALA A O 1
ATOM 1194 N N . LEU A 1 154 ? 44.751 -10.974 28.989 1.00 22.67 154 LEU A N 1
ATOM 1195 C CA . LEU A 1 154 ? 44.128 -9.665 29.182 1.00 22.67 154 LEU A CA 1
ATOM 1196 C C . LEU A 1 154 ? 45.176 -8.666 29.691 1.00 22.67 154 LEU A C 1
ATOM 1198 O O . LEU A 1 154 ? 45.578 -8.726 30.851 1.00 22.67 154 LEU A O 1
ATOM 1202 N N . CYS A 1 155 ? 45.577 -7.722 28.840 1.00 21.95 155 CYS A N 1
ATOM 1203 C CA . CYS A 1 155 ? 46.406 -6.580 29.224 1.00 21.95 155 CYS A CA 1
ATOM 1204 C C . CYS A 1 155 ? 45.556 -5.313 29.394 1.00 21.95 155 CYS A C 1
ATOM 1206 O O . CYS A 1 155 ? 45.595 -4.411 28.559 1.00 21.95 155 CYS A O 1
ATOM 1208 N N . CYS A 1 156 ? 44.839 -5.211 30.515 1.00 24.08 156 CYS A N 1
ATOM 1209 C CA . CYS A 1 156 ? 44.551 -3.890 31.081 1.00 24.08 156 CYS A CA 1
ATOM 1210 C C . CYS A 1 156 ? 45.881 -3.266 31.534 1.00 24.08 156 CYS A C 1
ATOM 1212 O O . CYS A 1 156 ? 46.750 -3.988 32.030 1.00 24.08 156 CYS A O 1
ATOM 1214 N N . HIS A 1 157 ? 46.059 -1.952 31.386 1.00 24.22 157 HIS A N 1
ATOM 1215 C CA . HIS A 1 157 ? 47.279 -1.274 31.829 1.00 24.22 157 HIS A CA 1
ATOM 1216 C C . HIS A 1 157 ? 46.998 -0.245 32.925 1.00 24.22 157 HIS A C 1
ATOM 1218 O O . HIS A 1 157 ? 46.041 0.514 32.836 1.00 24.22 157 HIS A O 1
ATOM 1224 N N . GLN A 1 158 ? 47.886 -0.254 33.922 1.00 23.73 158 GLN A N 1
ATOM 1225 C CA . GLN A 1 158 ? 47.892 0.525 35.164 1.00 23.73 158 GLN A CA 1
ATOM 1226 C C . GLN A 1 158 ? 46.694 0.339 36.116 1.00 23.73 158 GLN A C 1
ATOM 1228 O O . GLN A 1 158 ? 45.524 0.497 35.789 1.00 23.73 158 GLN A O 1
ATOM 1233 N N . VAL A 1 159 ? 47.057 0.015 37.357 1.00 25.22 159 VAL A N 1
ATOM 1234 C CA . VAL A 1 159 ? 46.204 -0.079 38.543 1.00 25.22 159 VAL A CA 1
ATOM 1235 C C . VAL A 1 159 ? 46.743 0.930 39.549 1.00 25.22 159 VAL A C 1
ATOM 1237 O O . VAL A 1 159 ? 47.958 1.005 39.720 1.00 25.22 159 VAL A O 1
ATOM 1240 N N . HIS A 1 160 ? 45.858 1.628 40.256 1.00 24.33 160 HIS A N 1
ATOM 1241 C CA . HIS A 1 160 ? 46.170 2.185 41.569 1.00 24.33 160 HIS A CA 1
ATOM 1242 C C . HIS A 1 160 ? 45.025 1.874 42.545 1.00 24.33 160 HIS A C 1
ATOM 1244 O O . HIS A 1 160 ? 43.865 2.143 42.253 1.00 24.33 160 HIS A O 1
ATOM 1250 N N . ASP A 1 161 ? 45.419 1.261 43.660 1.00 24.91 161 ASP A N 1
ATOM 1251 C CA . ASP A 1 161 ? 44.750 1.061 44.951 1.00 24.91 161 ASP A CA 1
ATOM 1252 C C . ASP A 1 161 ? 43.345 0.408 45.079 1.00 24.91 161 ASP A C 1
ATOM 1254 O O . ASP A 1 161 ? 42.305 0.875 44.633 1.00 24.91 161 ASP A O 1
ATOM 1258 N N . GLU A 1 162 ? 43.370 -0.691 45.845 1.00 26.09 162 GLU A N 1
ATOM 1259 C CA . GLU A 1 162 ? 42.388 -1.127 46.854 1.00 26.09 162 GLU A CA 1
ATOM 1260 C C . GLU A 1 162 ? 40.920 -1.447 46.479 1.00 26.09 162 GLU A C 1
ATOM 1262 O O . GLU A 1 162 ? 39.955 -0.919 47.025 1.00 26.09 162 GLU A O 1
ATOM 1267 N N . SER A 1 163 ? 40.770 -2.599 45.818 1.00 24.78 163 SER A N 1
ATOM 1268 C CA . SER A 1 163 ? 39.767 -3.632 46.167 1.00 24.78 163 SER A CA 1
ATOM 1269 C C . SER A 1 163 ? 38.272 -3.372 45.879 1.00 24.78 163 SER A C 1
ATOM 1271 O O . SER A 1 163 ? 37.472 -3.034 46.753 1.00 24.78 163 SER A O 1
ATOM 1273 N N . ILE A 1 164 ? 37.827 -3.764 44.680 1.00 23.06 164 ILE A N 1
ATOM 1274 C CA . ILE A 1 164 ? 36.403 -4.046 44.434 1.00 23.06 164 ILE A CA 1
ATOM 1275 C C . ILE A 1 164 ? 35.988 -5.298 45.226 1.00 23.06 164 ILE A C 1
ATOM 1277 O O . ILE A 1 164 ? 36.457 -6.407 44.961 1.00 23.06 164 ILE A O 1
ATOM 1281 N N . ARG A 1 165 ? 35.073 -5.132 46.188 1.00 22.34 165 ARG A N 1
ATOM 1282 C CA . ARG A 1 165 ? 34.388 -6.239 46.876 1.00 22.34 165 ARG A CA 1
ATOM 1283 C C . ARG A 1 165 ? 33.047 -6.516 46.200 1.00 22.34 165 ARG A C 1
ATOM 1285 O O . ARG A 1 165 ? 32.183 -5.645 46.190 1.00 22.34 165 ARG A O 1
ATOM 1292 N N . PHE A 1 166 ? 32.821 -7.745 45.742 1.00 22.22 166 PHE A N 1
ATOM 1293 C CA . PHE A 1 166 ? 31.464 -8.198 45.423 1.00 22.22 166 PHE A CA 1
ATOM 1294 C C . PHE A 1 166 ? 30.684 -8.426 46.720 1.00 22.22 166 PHE A C 1
ATOM 1296 O O . PHE A 1 166 ? 31.081 -9.241 47.555 1.00 22.22 166 PHE A O 1
ATOM 1303 N N . LEU A 1 167 ? 29.581 -7.696 46.893 1.00 22.02 167 LEU A N 1
ATOM 1304 C CA . LEU A 1 167 ? 28.779 -7.703 48.113 1.00 22.02 167 LEU A CA 1
ATOM 1305 C C . LEU A 1 167 ? 27.325 -8.056 47.767 1.00 22.02 167 LEU A C 1
ATOM 1307 O O . LEU A 1 167 ? 26.518 -7.193 47.440 1.00 22.02 167 LEU A O 1
ATOM 1311 N N . TYR A 1 168 ? 26.998 -9.348 47.836 1.00 21.31 168 TYR A N 1
ATOM 1312 C CA . TYR A 1 168 ? 25.607 -9.802 47.838 1.00 21.31 168 TYR A CA 1
ATOM 1313 C C . TYR A 1 168 ? 24.980 -9.483 49.200 1.00 21.31 168 TYR A C 1
ATOM 1315 O O . TYR A 1 168 ? 25.458 -9.967 50.227 1.00 21.31 168 TYR A O 1
ATOM 1323 N N . ALA A 1 169 ? 23.903 -8.697 49.206 1.00 23.34 169 ALA A N 1
ATOM 1324 C CA . ALA A 1 169 ? 23.124 -8.376 50.397 1.00 23.34 169 ALA A CA 1
ATOM 1325 C C . ALA A 1 169 ? 21.647 -8.720 50.162 1.00 23.34 169 ALA A C 1
ATOM 1327 O O . ALA A 1 169 ? 20.991 -8.132 49.308 1.00 23.34 169 ALA A O 1
ATOM 1328 N N . SER A 1 170 ? 21.131 -9.688 50.921 1.00 24.80 170 SER A N 1
ATOM 1329 C CA . SER A 1 170 ? 19.748 -10.161 50.837 1.00 24.80 170 SER A CA 1
ATOM 1330 C C . SER A 1 170 ? 19.005 -9.923 52.155 1.00 24.80 170 SER A C 1
ATOM 1332 O O . SER A 1 170 ? 18.915 -10.822 52.991 1.00 24.80 170 SER A O 1
ATOM 1334 N N . THR A 1 171 ? 18.457 -8.722 52.331 1.00 24.12 171 THR A N 1
ATOM 1335 C CA . THR A 1 171 ? 17.491 -8.381 53.391 1.00 24.12 171 THR A CA 1
ATOM 1336 C C . THR A 1 171 ? 16.647 -7.189 52.947 1.00 24.12 171 THR A C 1
ATOM 1338 O O . THR A 1 171 ? 17.171 -6.241 52.368 1.00 24.12 171 THR A O 1
ATOM 1341 N N . GLY A 1 172 ? 15.342 -7.220 53.225 1.00 27.38 172 GLY A N 1
ATOM 1342 C CA . GLY A 1 172 ? 14.458 -6.074 52.997 1.00 27.38 172 GLY A CA 1
ATOM 1343 C C . GLY A 1 172 ? 14.531 -5.054 54.137 1.00 27.38 172 GLY A C 1
ATOM 1344 O O . GLY A 1 172 ? 14.762 -5.428 55.286 1.00 27.38 172 GLY A O 1
ATOM 1345 N N . PHE A 1 173 ? 14.281 -3.783 53.821 1.00 22.92 173 PHE A N 1
ATOM 1346 C CA . PHE A 1 173 ? 14.080 -2.706 54.792 1.00 22.92 173 PHE A CA 1
ATOM 1347 C C . PHE A 1 173 ? 12.966 -1.766 54.323 1.00 22.92 173 PHE A C 1
ATOM 1349 O O . PHE A 1 173 ? 12.956 -1.336 53.173 1.00 22.92 173 PHE A O 1
ATOM 1356 N N . THR A 1 174 ? 12.069 -1.409 55.242 1.00 26.72 174 THR A N 1
ATOM 1357 C CA . THR A 1 174 ? 11.068 -0.350 55.057 1.00 26.72 174 THR A CA 1
ATOM 1358 C C . THR A 1 174 ? 11.551 0.898 55.790 1.00 26.72 174 THR A C 1
ATOM 1360 O O . THR A 1 174 ? 11.751 0.842 57.002 1.00 26.72 174 THR A O 1
ATOM 1363 N N . VAL A 1 175 ? 11.724 2.020 55.087 1.00 21.59 175 VAL A N 1
ATOM 1364 C CA . VAL A 1 175 ? 12.067 3.330 55.676 1.00 21.59 175 VAL A CA 1
ATOM 1365 C C . VAL A 1 175 ? 11.222 4.423 55.005 1.00 21.59 175 VAL A C 1
ATOM 1367 O O . VAL A 1 175 ? 10.802 4.274 53.861 1.00 21.59 175 VAL A O 1
ATOM 1370 N N . GLN A 1 176 ? 10.904 5.480 55.753 1.00 20.97 176 GLN A N 1
ATOM 1371 C CA . GLN A 1 176 ? 9.912 6.502 55.402 1.00 20.97 176 GLN A CA 1
ATOM 1372 C C . GLN A 1 176 ? 10.523 7.707 54.665 1.00 20.97 176 GLN A C 1
ATOM 1374 O O . GLN A 1 176 ? 11.681 8.056 54.884 1.00 20.97 176 GLN A O 1
ATOM 1379 N N . TYR A 1 177 ? 9.702 8.400 53.869 1.00 23.50 177 TYR A N 1
ATOM 1380 C CA . TYR A 1 177 ? 10.008 9.733 53.338 1.00 23.50 177 TYR A CA 1
ATOM 1381 C C . TYR A 1 177 ? 9.881 10.828 54.415 1.00 23.50 177 TYR A C 1
ATOM 1383 O O . TYR A 1 177 ? 8.879 10.848 55.136 1.00 23.50 177 TYR A O 1
ATOM 1391 N N . PRO A 1 178 ? 10.791 11.816 54.438 1.00 24.19 178 PRO A N 1
ATOM 1392 C CA . PRO A 1 178 ? 10.504 13.184 54.856 1.00 24.19 178 PRO A CA 1
ATOM 1393 C C . PRO A 1 178 ? 10.233 14.094 53.629 1.00 24.19 178 PRO A C 1
ATOM 1395 O O . PRO A 1 178 ? 10.884 13.924 52.597 1.00 24.19 178 PRO A O 1
ATOM 1398 N N . PRO A 1 179 ? 9.308 15.070 53.705 1.00 31.36 179 PRO A N 1
ATOM 1399 C CA . PRO A 1 179 ? 9.058 16.027 52.625 1.00 31.36 179 PRO A CA 1
ATOM 1400 C C . PRO A 1 179 ? 9.955 17.274 52.718 1.00 31.36 179 PRO A C 1
ATOM 1402 O O . PRO A 1 179 ? 10.280 17.729 53.814 1.00 31.36 179 PRO A O 1
ATOM 1405 N N . LEU A 1 180 ? 10.257 17.894 51.574 1.00 23.98 180 LEU A N 1
ATOM 1406 C CA . LEU A 1 180 ? 10.685 19.294 51.482 1.00 23.98 180 LEU A CA 1
ATOM 1407 C C . LEU A 1 180 ? 10.041 19.956 50.256 1.00 23.98 180 LEU A C 1
ATOM 1409 O O . LEU A 1 180 ? 9.822 19.298 49.240 1.00 23.98 180 LEU A O 1
ATOM 1413 N N . LEU A 1 181 ? 9.695 21.237 50.396 1.00 22.75 181 LEU A N 1
ATOM 1414 C CA . LEU A 1 181 ? 8.941 22.029 49.419 1.00 22.75 181 LEU A CA 1
ATOM 1415 C C . LEU A 1 181 ? 9.844 22.971 48.604 1.00 22.75 181 LEU A C 1
ATOM 1417 O O . LEU A 1 181 ? 10.966 23.267 49.002 1.00 22.75 181 LEU A O 1
ATOM 1421 N N . ASP A 1 182 ? 9.265 23.471 47.511 1.00 23.72 182 ASP A N 1
ATOM 1422 C CA . ASP A 1 182 ? 9.428 24.803 46.918 1.00 23.72 182 ASP A CA 1
ATOM 1423 C C . ASP A 1 182 ? 10.827 25.438 46.850 1.00 23.72 182 ASP A C 1
ATOM 1425 O O . ASP A 1 182 ? 11.322 26.016 47.819 1.00 23.72 182 ASP A O 1
ATOM 1429 N N . GLN A 1 183 ? 11.339 25.552 45.619 1.00 22.70 183 GLN A N 1
ATOM 1430 C CA . GLN A 1 183 ? 11.591 26.864 44.999 1.00 22.70 183 GLN A CA 1
ATOM 1431 C C . GLN A 1 183 ? 12.040 26.717 43.541 1.00 22.70 183 GLN A C 1
ATOM 1433 O O . GLN A 1 183 ? 13.116 26.191 43.295 1.00 22.70 183 GLN A O 1
ATOM 1438 N N . PHE A 1 184 ? 11.281 27.280 42.595 1.00 23.03 184 PHE A N 1
ATOM 1439 C CA . PHE A 1 184 ? 11.842 27.982 41.433 1.00 23.03 184 PHE A CA 1
ATOM 1440 C C . PHE A 1 184 ? 10.873 29.073 40.957 1.00 23.03 184 PHE A C 1
ATOM 1442 O O . PHE A 1 184 ? 9.661 28.972 41.140 1.00 23.03 184 PHE A O 1
ATOM 1449 N N . VAL A 1 185 ? 11.433 30.162 40.430 1.00 23.14 185 VAL A N 1
ATOM 1450 C CA . VAL A 1 185 ? 10.735 31.432 40.180 1.00 23.14 185 VAL A CA 1
ATOM 1451 C C . VAL A 1 185 ? 10.380 31.571 38.702 1.00 23.14 185 VAL A C 1
ATOM 1453 O O . VAL A 1 185 ? 11.190 31.249 37.836 1.00 23.14 185 VAL A O 1
ATOM 1456 N N . VAL A 1 186 ? 9.186 32.094 38.418 1.00 23.42 186 VAL A N 1
ATOM 1457 C CA . VAL A 1 186 ? 8.759 32.449 37.058 1.00 23.42 186 VAL A CA 1
ATOM 1458 C C . VAL A 1 186 ? 9.562 33.651 36.554 1.00 23.42 186 VAL A C 1
ATOM 1460 O O . VAL A 1 186 ? 9.574 34.704 37.188 1.00 23.42 186 VAL A O 1
ATOM 1463 N N . MET A 1 187 ? 10.182 33.497 35.386 1.00 22.41 187 MET A N 1
ATOM 1464 C CA . MET A 1 187 ? 10.672 34.585 34.536 1.00 22.41 187 MET A CA 1
ATOM 1465 C C . MET A 1 187 ? 10.091 34.391 33.134 1.00 22.41 187 MET A C 1
ATOM 1467 O O . MET A 1 187 ? 9.864 33.260 32.707 1.00 22.41 187 MET A O 1
ATOM 1471 N N . ASP A 1 188 ? 9.787 35.498 32.465 1.00 24.48 188 ASP A N 1
ATOM 1472 C CA . ASP A 1 188 ? 8.879 35.542 31.315 1.00 24.48 188 ASP A CA 1
ATOM 1473 C C . ASP A 1 188 ? 9.621 35.588 29.962 1.00 24.48 188 ASP A C 1
ATOM 1475 O O . ASP A 1 188 ? 10.763 36.042 29.886 1.00 24.48 188 ASP A O 1
ATOM 1479 N N . GLY A 1 189 ? 8.939 35.186 28.884 1.00 27.44 189 GLY A N 1
ATOM 1480 C CA . GLY A 1 189 ? 9.283 35.605 27.523 1.00 27.44 189 GLY A CA 1
ATOM 1481 C C . GLY A 1 189 ? 10.144 34.683 26.647 1.00 27.44 189 GLY A C 1
ATOM 1482 O O . GLY A 1 189 ? 11.177 35.128 26.161 1.00 27.44 189 GLY A O 1
ATOM 1483 N N . GLN A 1 190 ? 9.662 33.478 26.305 1.00 26.08 190 GLN A N 1
ATOM 1484 C CA . GLN A 1 190 ? 9.770 32.934 24.928 1.00 26.08 190 GLN A CA 1
ATOM 1485 C C . GLN A 1 190 ? 8.838 31.722 24.730 1.00 26.08 190 GLN A C 1
ATOM 1487 O O . GLN A 1 190 ? 9.118 30.613 25.173 1.00 26.08 190 GLN A O 1
ATOM 1492 N N . HIS A 1 191 ? 7.691 31.938 24.077 1.00 27.73 191 HIS A N 1
ATOM 1493 C CA . HIS A 1 191 ? 6.545 31.018 24.161 1.00 27.73 191 HIS A CA 1
ATOM 1494 C C . HIS A 1 191 ? 6.326 30.115 22.923 1.00 27.73 191 HIS A C 1
ATOM 1496 O O . HIS A 1 191 ? 5.223 29.607 22.721 1.00 27.73 191 HIS A O 1
ATOM 1502 N N . ALA A 1 192 ? 7.363 29.917 22.096 1.00 30.08 192 ALA A N 1
ATOM 1503 C CA . ALA A 1 192 ? 7.301 29.132 20.854 1.00 30.08 192 ALA A CA 1
ATOM 1504 C C . ALA A 1 192 ? 7.860 27.699 21.004 1.00 30.08 192 ALA A C 1
ATOM 1506 O O . ALA A 1 192 ? 7.178 26.732 20.667 1.00 30.08 192 ALA A O 1
ATOM 1507 N N . ASP A 1 193 ? 9.064 27.535 21.560 1.00 29.36 193 ASP A N 1
ATOM 1508 C CA . ASP A 1 193 ? 9.762 26.236 21.593 1.00 29.36 193 ASP A CA 1
ATOM 1509 C C . ASP A 1 193 ? 9.213 25.231 22.621 1.00 29.36 193 ASP A C 1
ATOM 1511 O O . ASP A 1 193 ? 9.426 24.020 22.501 1.00 29.36 193 ASP A O 1
ATOM 1515 N N . TYR A 1 194 ? 8.460 25.703 23.619 1.00 27.09 194 TYR A N 1
ATOM 1516 C CA . TYR A 1 194 ? 8.003 24.880 24.746 1.00 27.09 194 TYR A CA 1
ATOM 1517 C C . TYR A 1 194 ? 7.089 23.712 24.319 1.00 27.09 194 TYR A C 1
ATOM 1519 O O . TYR A 1 194 ? 7.129 22.628 24.904 1.00 27.09 194 TYR A O 1
ATOM 1527 N N . MET A 1 195 ? 6.316 23.886 23.240 1.00 27.78 195 MET A N 1
ATOM 1528 C CA . MET A 1 195 ? 5.413 22.849 22.715 1.00 27.78 195 MET A CA 1
ATOM 1529 C C . MET A 1 195 ? 6.141 21.705 21.987 1.00 27.78 195 MET A C 1
ATOM 1531 O O . MET A 1 195 ? 5.535 20.658 21.752 1.00 27.78 195 MET A O 1
ATOM 1535 N N . ARG A 1 196 ? 7.438 21.854 21.668 1.00 30.98 196 ARG A N 1
ATOM 1536 C CA . ARG A 1 196 ? 8.253 20.780 21.069 1.00 30.98 196 ARG A CA 1
ATOM 1537 C C . ARG A 1 196 ? 8.760 19.776 22.116 1.00 30.98 196 ARG A C 1
ATOM 1539 O O . ARG A 1 196 ? 9.010 18.625 21.776 1.00 30.98 196 ARG A O 1
ATOM 1546 N N . TRP A 1 197 ? 8.854 20.180 23.388 1.00 25.72 197 TRP A N 1
ATOM 1547 C CA . TRP A 1 197 ? 9.457 19.378 24.464 1.00 25.72 197 TRP A CA 1
ATOM 1548 C C . TRP A 1 197 ? 8.495 18.416 25.182 1.00 25.72 197 TRP A C 1
ATOM 1550 O O . TRP A 1 197 ? 8.915 17.343 25.606 1.00 25.72 197 TRP A O 1
ATOM 1560 N N . MET A 1 198 ? 7.195 18.717 25.272 1.00 23.53 198 MET A N 1
ATOM 1561 C CA . MET A 1 198 ? 6.230 17.855 25.987 1.00 23.53 198 MET A CA 1
ATOM 1562 C C . MET A 1 198 ? 5.792 16.575 25.237 1.00 23.53 198 MET A C 1
ATOM 1564 O O . MET A 1 198 ? 4.893 15.875 25.703 1.00 23.53 198 MET A O 1
ATOM 1568 N N . ARG A 1 199 ? 6.411 16.228 24.098 1.00 32.81 199 ARG A N 1
ATOM 1569 C CA . ARG A 1 199 ? 6.091 14.998 23.339 1.00 32.81 199 ARG A CA 1
ATOM 1570 C C . ARG A 1 199 ? 6.991 13.793 23.654 1.00 32.81 199 ARG A C 1
ATOM 1572 O O . ARG A 1 199 ? 6.690 12.698 23.191 1.00 32.81 199 ARG A O 1
ATOM 1579 N N . VAL A 1 200 ? 8.037 13.949 24.474 1.00 26.34 200 VAL A N 1
ATOM 1580 C CA . VAL A 1 200 ? 8.921 12.843 24.896 1.00 26.34 200 VAL A CA 1
ATOM 1581 C C . VAL A 1 200 ? 9.125 12.864 26.414 1.00 26.34 200 VAL A C 1
ATOM 1583 O O . VAL A 1 200 ? 10.137 13.365 26.886 1.00 26.34 200 VAL A O 1
ATOM 1586 N N . LEU A 1 201 ? 8.157 12.326 27.173 1.00 23.53 201 LEU A N 1
ATOM 1587 C CA . LEU A 1 201 ? 8.348 11.740 28.518 1.00 23.53 201 LEU A CA 1
ATOM 1588 C C . LEU A 1 201 ? 7.038 11.123 29.064 1.00 23.53 201 LEU A C 1
ATOM 1590 O O . LEU A 1 201 ? 6.294 11.731 29.830 1.00 23.53 201 LEU A O 1
ATOM 1594 N N . ARG A 1 202 ? 6.784 9.861 28.699 1.00 23.52 202 ARG A N 1
ATOM 1595 C CA . ARG A 1 202 ? 6.037 8.896 29.529 1.00 23.52 202 ARG A CA 1
ATOM 1596 C C . ARG A 1 202 ? 6.793 7.570 29.533 1.00 23.52 202 ARG A C 1
ATOM 1598 O O . ARG A 1 202 ? 6.450 6.638 28.816 1.00 23.52 202 ARG A O 1
ATOM 1605 N N . LEU A 1 203 ? 7.868 7.540 30.314 1.00 23.11 203 LEU A N 1
ATOM 1606 C CA . LEU A 1 203 ? 8.600 6.328 30.667 1.00 23.11 203 LEU A CA 1
ATOM 1607 C C . LEU A 1 203 ? 8.607 6.232 32.191 1.00 23.11 203 LEU A C 1
ATOM 1609 O O . LEU A 1 203 ? 9.459 6.824 32.851 1.00 23.11 203 LEU A O 1
ATOM 1613 N N . ASP A 1 204 ? 7.636 5.503 32.735 1.00 22.36 204 ASP A N 1
ATOM 1614 C CA . ASP A 1 204 ? 7.675 5.065 34.127 1.00 22.36 204 ASP A CA 1
ATOM 1615 C C . ASP A 1 204 ? 8.785 4.009 34.254 1.00 22.36 204 ASP A C 1
ATOM 1617 O O . ASP A 1 204 ? 8.644 2.864 33.821 1.00 22.36 204 ASP A O 1
ATOM 1621 N N . TYR A 1 205 ? 9.940 4.423 34.780 1.00 22.09 205 TYR A N 1
ATOM 1622 C CA . TYR A 1 205 ? 11.120 3.570 34.914 1.00 22.09 205 TYR A CA 1
ATOM 1623 C C . TYR A 1 205 ? 11.024 2.655 36.146 1.00 22.09 205 TYR A C 1
ATOM 1625 O O . TYR A 1 205 ? 11.488 3.014 37.228 1.00 22.09 205 TYR A O 1
ATOM 1633 N N . GLU A 1 206 ? 10.546 1.424 35.959 1.00 21.62 206 GLU A N 1
ATOM 1634 C CA . GLU A 1 206 ? 10.913 0.300 36.832 1.00 21.62 206 GLU A CA 1
ATOM 1635 C C . GLU A 1 206 ? 11.906 -0.631 36.118 1.00 21.62 206 GLU A C 1
ATOM 1637 O O . GLU A 1 206 ? 11.573 -1.338 35.166 1.00 21.62 206 GLU A O 1
ATOM 1642 N N . PHE A 1 207 ? 13.157 -0.647 36.589 1.00 20.81 207 PHE A N 1
ATOM 1643 C CA . PHE A 1 207 ? 14.190 -1.556 36.087 1.00 20.81 207 PHE A CA 1
ATOM 1644 C C . PHE A 1 207 ? 13.995 -2.977 36.637 1.00 20.81 207 PHE A C 1
ATOM 1646 O O . PHE A 1 207 ? 14.560 -3.348 37.666 1.00 20.81 207 PHE A O 1
ATOM 1653 N N . ALA A 1 208 ? 13.258 -3.807 35.901 1.00 21.08 208 ALA A N 1
ATOM 1654 C CA . ALA A 1 208 ? 13.280 -5.258 36.055 1.00 21.08 208 ALA A CA 1
ATOM 1655 C C . ALA A 1 208 ? 14.009 -5.892 34.859 1.00 21.08 208 ALA A C 1
ATOM 1657 O O . ALA A 1 208 ? 13.499 -5.880 33.743 1.00 21.08 208 ALA A O 1
ATOM 1658 N N . VAL A 1 209 ? 15.202 -6.457 35.079 1.00 21.17 209 VAL A N 1
ATOM 1659 C CA . VAL A 1 209 ? 15.932 -7.220 34.049 1.00 21.17 209 VAL A CA 1
ATOM 1660 C C . VAL A 1 209 ? 15.437 -8.672 34.060 1.00 21.17 209 VAL A C 1
ATOM 1662 O O . VAL A 1 209 ? 15.721 -9.390 35.024 1.00 21.17 209 VAL A O 1
ATOM 1665 N N . PRO A 1 210 ? 14.723 -9.154 33.024 1.00 22.66 210 PRO A N 1
ATOM 1666 C CA . PRO A 1 210 ? 14.296 -10.544 32.970 1.00 22.66 210 PRO A CA 1
ATOM 1667 C C . PRO A 1 210 ? 15.476 -11.434 32.566 1.00 22.66 210 PRO A C 1
ATOM 1669 O O . PRO A 1 210 ? 15.901 -11.444 31.412 1.00 22.66 210 PRO A O 1
ATOM 1672 N N . ILE A 1 211 ? 15.990 -12.231 33.506 1.00 22.17 211 ILE A N 1
ATOM 1673 C CA . ILE A 1 211 ? 16.918 -13.322 33.180 1.00 22.17 211 ILE A CA 1
ATOM 1674 C C . ILE A 1 211 ? 16.114 -14.430 32.489 1.00 22.17 211 ILE A C 1
ATOM 1676 O O . ILE A 1 211 ? 15.554 -15.319 33.135 1.00 22.17 211 ILE A O 1
ATOM 1680 N N . VAL A 1 212 ? 16.042 -14.360 31.159 1.00 21.88 212 VAL A N 1
ATOM 1681 C CA . VAL A 1 212 ? 15.424 -15.400 30.333 1.00 21.88 212 VAL A CA 1
ATOM 1682 C C . VAL A 1 212 ? 16.203 -16.702 30.523 1.00 21.88 212 VAL A C 1
ATOM 1684 O O . VAL A 1 212 ? 17.387 -16.794 30.212 1.00 21.88 212 VAL A O 1
ATOM 1687 N N . THR A 1 213 ? 15.528 -17.718 31.056 1.00 21.88 213 THR A N 1
ATOM 1688 C CA . THR A 1 213 ? 16.045 -19.087 31.168 1.00 21.88 213 THR A CA 1
ATOM 1689 C C . THR A 1 213 ? 15.079 -20.032 30.474 1.00 21.88 213 THR A C 1
ATOM 1691 O O . THR A 1 213 ? 14.176 -20.597 31.090 1.00 21.88 213 THR A O 1
ATOM 1694 N N . GLU A 1 214 ? 15.255 -20.186 29.163 1.00 24.95 214 GLU A N 1
ATOM 1695 C CA . GLU A 1 214 ? 14.470 -21.139 28.385 1.00 24.95 214 GLU A CA 1
ATOM 1696 C C . GLU A 1 214 ? 14.760 -22.574 28.842 1.00 24.95 214 GLU A C 1
ATOM 1698 O O . GLU A 1 214 ? 15.910 -23.005 28.962 1.00 24.95 214 GLU A O 1
ATOM 1703 N N . ARG A 1 215 ? 13.693 -23.334 29.102 1.00 22.69 215 ARG A N 1
ATOM 1704 C CA . ARG A 1 215 ? 13.763 -24.789 29.237 1.00 22.69 215 ARG A CA 1
ATOM 1705 C C . ARG A 1 215 ? 13.459 -25.420 27.886 1.00 22.69 215 ARG A C 1
ATOM 1707 O O . ARG A 1 215 ? 12.293 -25.615 27.554 1.00 22.69 215 ARG A O 1
ATOM 1714 N N . PHE A 1 216 ? 14.497 -25.818 27.164 1.00 25.42 216 PHE A N 1
ATOM 1715 C CA . PHE A 1 216 ? 14.349 -26.823 26.117 1.00 25.42 216 PHE A CA 1
ATOM 1716 C C . PHE A 1 216 ? 14.208 -28.204 26.773 1.00 25.42 216 PHE A C 1
ATOM 1718 O O . PHE A 1 216 ? 15.173 -28.742 27.312 1.00 25.42 216 PHE A O 1
ATOM 1725 N N . ASP A 1 217 ? 12.996 -28.761 26.761 1.00 23.22 217 ASP A N 1
ATOM 1726 C CA . ASP A 1 217 ? 12.724 -30.156 27.139 1.00 23.22 217 ASP A CA 1
ATOM 1727 C C . ASP A 1 217 ? 12.783 -31.013 25.863 1.00 23.22 217 ASP A C 1
ATOM 1729 O O . ASP A 1 217 ? 11.772 -31.292 25.217 1.00 23.22 217 ASP A O 1
ATOM 1733 N N . VAL A 1 218 ? 14.010 -31.315 25.421 1.00 26.30 218 VAL A N 1
ATOM 1734 C CA . VAL A 1 218 ? 14.259 -32.051 24.174 1.00 26.30 218 VAL A CA 1
ATOM 1735 C C . VAL A 1 218 ? 13.945 -33.529 24.388 1.00 26.30 218 VAL A C 1
ATOM 1737 O O . VAL A 1 218 ? 14.720 -34.250 25.014 1.00 26.30 218 VAL A O 1
ATOM 1740 N N . ARG A 1 219 ? 12.828 -33.989 23.820 1.00 24.69 219 ARG A N 1
ATOM 1741 C CA . ARG A 1 219 ? 12.526 -35.416 23.671 1.00 24.69 219 ARG A CA 1
ATOM 1742 C C . ARG A 1 219 ? 12.676 -35.851 22.218 1.00 24.69 219 ARG A C 1
ATOM 1744 O O . ARG A 1 219 ? 12.042 -35.287 21.334 1.00 24.69 219 ARG A O 1
ATOM 1751 N N . ASP A 1 220 ? 13.486 -36.887 22.033 1.00 28.31 220 ASP A N 1
ATOM 1752 C CA . ASP A 1 220 ? 13.464 -37.840 20.923 1.00 28.31 220 ASP A CA 1
ATOM 1753 C C . ASP A 1 220 ? 13.407 -37.281 19.489 1.00 28.31 220 ASP A C 1
ATOM 1755 O O . ASP A 1 220 ? 12.403 -37.404 18.782 1.00 28.31 220 ASP A O 1
ATOM 1759 N N . GLN A 1 221 ? 14.564 -36.818 19.002 1.00 25.67 221 GLN A N 1
ATOM 1760 C CA . GLN A 1 221 ? 15.024 -37.180 17.654 1.00 25.67 221 GLN A CA 1
ATOM 1761 C C . GLN A 1 221 ? 16.524 -36.928 17.467 1.00 25.67 221 GLN A C 1
ATOM 1763 O O . GLN A 1 221 ? 17.036 -35.865 17.810 1.00 25.67 221 GLN A O 1
ATOM 1768 N N . ALA A 1 222 ? 17.221 -37.909 16.891 1.00 24.39 222 ALA A N 1
ATOM 1769 C CA . ALA A 1 222 ? 18.606 -37.760 16.460 1.00 24.39 222 ALA A CA 1
ATOM 1770 C C . ALA A 1 222 ? 18.652 -37.187 15.036 1.00 24.39 222 ALA A C 1
ATOM 1772 O O . ALA A 1 222 ? 17.957 -37.684 14.151 1.00 24.39 222 ALA A O 1
ATOM 1773 N N . TYR A 1 223 ? 19.503 -36.183 14.820 1.00 24.84 223 TYR A N 1
ATOM 1774 C CA . TYR A 1 223 ? 19.828 -35.648 13.500 1.00 24.84 223 TYR A CA 1
ATOM 1775 C C . TYR A 1 223 ? 21.349 -35.568 13.352 1.00 24.84 223 TYR A C 1
ATOM 1777 O O . TYR A 1 223 ? 21.997 -34.736 13.987 1.00 24.84 223 TYR A O 1
ATOM 1785 N N . GLU A 1 224 ? 21.915 -36.419 12.498 1.00 22.98 224 GLU A N 1
ATOM 1786 C CA . GLU A 1 224 ? 23.230 -36.161 11.915 1.00 22.98 224 GLU A CA 1
ATOM 1787 C C . GLU A 1 224 ? 23.065 -35.107 10.815 1.00 22.98 224 GLU A C 1
ATOM 1789 O O . GLU A 1 224 ? 22.385 -35.347 9.817 1.00 22.98 224 GLU A O 1
ATOM 1794 N N . THR A 1 225 ? 23.698 -33.945 10.982 1.00 22.44 225 THR A N 1
ATOM 1795 C CA . THR A 1 225 ? 23.698 -32.880 9.968 1.00 22.44 225 THR A CA 1
ATOM 1796 C C . THR A 1 225 ? 25.132 -32.445 9.694 1.00 22.44 225 THR A C 1
ATOM 1798 O O . THR A 1 225 ? 25.687 -31.595 10.389 1.00 22.44 225 THR A O 1
ATOM 1801 N N . SER A 1 226 ? 25.751 -33.028 8.668 1.00 20.38 226 SER A N 1
ATOM 1802 C CA . SER A 1 226 ? 27.077 -32.626 8.194 1.00 20.38 226 SER A CA 1
ATOM 1803 C C . SER A 1 226 ? 27.000 -31.285 7.453 1.00 20.38 226 SER A C 1
ATOM 1805 O O . SER A 1 226 ? 26.581 -31.235 6.294 1.00 20.38 226 SER A O 1
ATOM 1807 N N . VAL A 1 227 ? 27.403 -30.193 8.107 1.00 21.66 227 VAL A N 1
ATOM 1808 C CA . VAL A 1 227 ? 27.458 -28.857 7.490 1.00 21.66 227 VAL A CA 1
ATOM 1809 C C . VAL A 1 227 ? 28.822 -28.638 6.833 1.00 21.66 227 VAL A C 1
ATOM 1811 O O . VAL A 1 227 ? 29.812 -28.354 7.504 1.00 21.66 227 VAL A O 1
ATOM 1814 N N . SER A 1 228 ? 28.869 -28.746 5.506 1.00 20.12 228 SER A N 1
ATOM 1815 C CA . SER A 1 228 ? 30.067 -28.462 4.708 1.00 20.12 228 SER A CA 1
ATOM 1816 C C . SER A 1 228 ? 30.170 -26.968 4.391 1.00 20.12 228 SER A C 1
ATOM 1818 O O . SER A 1 228 ? 29.542 -26.491 3.447 1.00 20.12 228 SER A O 1
ATOM 1820 N N . VAL A 1 229 ? 30.973 -26.222 5.154 1.00 22.27 229 VAL A N 1
ATOM 1821 C CA . VAL A 1 229 ? 31.292 -24.819 4.836 1.00 22.27 229 VAL A CA 1
ATOM 1822 C C . VAL A 1 229 ? 32.493 -24.773 3.890 1.00 22.27 229 VAL A C 1
ATOM 1824 O O . VAL A 1 229 ? 33.623 -25.033 4.298 1.00 22.27 229 VAL A O 1
ATOM 1827 N N . MET A 1 230 ? 32.252 -24.426 2.626 1.00 19.67 230 MET A N 1
ATOM 1828 C CA . MET A 1 230 ? 33.313 -24.034 1.694 1.00 19.67 230 MET A CA 1
ATOM 1829 C C . MET A 1 230 ? 33.770 -22.612 2.039 1.00 19.67 230 MET A C 1
ATOM 1831 O O . MET A 1 230 ? 32.960 -21.687 2.014 1.00 19.67 230 MET A O 1
ATOM 1835 N N . LEU A 1 231 ? 35.056 -22.440 2.346 1.00 22.20 231 LEU A N 1
ATOM 1836 C CA . LEU A 1 231 ? 35.703 -21.132 2.458 1.00 22.20 231 LEU A CA 1
ATOM 1837 C C . LEU A 1 231 ? 36.725 -21.003 1.330 1.00 22.20 231 LEU A C 1
ATOM 1839 O O . LEU A 1 231 ? 37.733 -21.709 1.326 1.00 22.20 231 LEU A O 1
ATOM 1843 N N . GLU A 1 232 ? 36.471 -20.103 0.384 1.00 21.09 232 GLU A N 1
ATOM 1844 C CA . GLU A 1 232 ? 37.500 -19.661 -0.556 1.00 21.09 232 GLU A CA 1
ATOM 1845 C C . GLU A 1 232 ? 38.473 -18.730 0.183 1.00 21.09 232 GLU A C 1
ATOM 1847 O O . GLU A 1 232 ? 38.065 -17.809 0.892 1.00 21.09 232 GLU A O 1
ATOM 1852 N N . LEU A 1 233 ? 39.771 -19.016 0.064 1.00 22.70 233 LEU A N 1
ATOM 1853 C CA . LEU A 1 233 ? 40.849 -18.259 0.699 1.00 22.70 233 LEU A CA 1
ATOM 1854 C C . LEU A 1 233 ? 41.571 -17.417 -0.353 1.00 22.70 233 LEU A C 1
ATOM 1856 O O . LEU A 1 233 ? 42.575 -17.849 -0.921 1.00 22.70 233 LEU A O 1
ATOM 1860 N N . ASP A 1 234 ? 41.072 -16.203 -0.583 1.00 24.02 234 ASP A N 1
ATOM 1861 C CA . ASP A 1 234 ? 41.814 -15.192 -1.336 1.00 24.02 234 ASP A CA 1
ATOM 1862 C C . ASP A 1 234 ? 43.107 -14.811 -0.599 1.00 24.02 234 ASP A C 1
ATOM 1864 O O . ASP A 1 234 ? 43.135 -14.585 0.617 1.00 24.02 234 ASP A O 1
ATOM 1868 N N . SER A 1 235 ? 44.210 -14.740 -1.344 1.00 24.34 235 SER A N 1
ATOM 1869 C CA . SER A 1 235 ? 45.544 -14.528 -0.785 1.00 24.34 235 SER A CA 1
ATOM 1870 C C . SER A 1 235 ? 45.783 -13.060 -0.416 1.00 24.34 235 SER A C 1
ATOM 1872 O O . SER A 1 235 ? 46.278 -12.275 -1.229 1.00 24.34 235 SER A O 1
ATOM 1874 N N . VAL A 1 236 ? 45.474 -12.687 0.827 1.00 26.55 236 VAL A N 1
ATOM 1875 C CA . VAL A 1 236 ? 45.802 -11.359 1.371 1.00 26.55 236 VAL A CA 1
ATOM 1876 C C . VAL A 1 236 ? 47.321 -11.207 1.505 1.00 26.55 236 VAL A C 1
ATOM 1878 O O . VAL A 1 236 ? 47.952 -11.831 2.358 1.00 26.55 236 VAL A O 1
ATOM 1881 N N . THR A 1 237 ? 47.919 -10.352 0.674 1.00 26.78 237 THR A N 1
ATOM 1882 C CA . THR A 1 237 ? 49.325 -9.949 0.810 1.00 26.78 237 THR A CA 1
ATOM 1883 C C . THR A 1 237 ? 49.510 -9.029 2.014 1.00 26.78 237 THR A C 1
ATOM 1885 O O . THR A 1 237 ? 48.810 -8.023 2.140 1.00 26.78 237 THR A O 1
ATOM 1888 N N . ASP A 1 238 ? 50.476 -9.356 2.871 1.00 28.52 238 ASP A N 1
ATOM 1889 C CA . ASP A 1 238 ? 50.700 -8.690 4.155 1.00 28.52 238 ASP A CA 1
ATOM 1890 C C . ASP A 1 238 ? 51.077 -7.204 3.995 1.00 28.52 238 ASP A C 1
ATOM 1892 O O . ASP A 1 238 ? 52.177 -6.852 3.562 1.00 28.52 238 ASP A O 1
ATOM 1896 N N . THR A 1 239 ? 50.149 -6.321 4.371 1.00 28.78 239 THR A N 1
ATOM 1897 C CA . THR A 1 239 ? 50.431 -4.911 4.652 1.00 28.78 239 THR A CA 1
ATOM 1898 C C . THR A 1 239 ? 49.850 -4.565 6.017 1.00 28.78 239 THR A C 1
ATOM 1900 O O . THR A 1 239 ? 48.638 -4.465 6.201 1.00 28.78 239 THR A O 1
ATOM 1903 N N . CYS A 1 240 ? 50.739 -4.397 6.995 1.00 26.86 240 CYS A N 1
ATOM 1904 C CA . CYS A 1 240 ? 50.388 -4.144 8.388 1.00 26.86 240 CYS A CA 1
ATOM 1905 C C . CYS A 1 240 ? 49.779 -2.740 8.573 1.00 26.86 240 CYS A C 1
ATOM 1907 O O . CYS A 1 240 ? 50.462 -1.774 8.929 1.00 26.86 240 CYS A O 1
ATOM 1909 N N . GLN A 1 241 ? 48.476 -2.618 8.315 1.00 32.22 241 GLN A N 1
ATOM 1910 C CA . GLN A 1 241 ? 47.685 -1.475 8.755 1.00 32.22 241 GLN A CA 1
ATOM 1911 C C . GLN A 1 241 ? 47.509 -1.533 10.278 1.00 32.22 241 GLN A C 1
ATOM 1913 O O . GLN A 1 241 ? 47.332 -2.601 10.866 1.00 32.22 241 GLN A O 1
ATOM 1918 N N . LYS A 1 242 ? 47.546 -0.365 10.931 1.00 30.11 242 LYS A N 1
ATOM 1919 C CA . LYS A 1 242 ? 47.186 -0.255 12.352 1.00 30.11 242 LYS A CA 1
ATOM 1920 C C . LYS A 1 242 ? 45.743 -0.746 12.550 1.00 30.11 242 LYS A C 1
ATOM 1922 O O . LYS A 1 242 ? 44.926 -0.515 11.658 1.00 30.11 242 LYS A O 1
ATOM 1927 N N . PRO A 1 243 ? 45.392 -1.332 13.712 1.00 36.47 243 PRO A N 1
ATOM 1928 C CA . PRO A 1 243 ? 43.985 -1.508 14.054 1.00 36.47 243 PRO A CA 1
ATOM 1929 C C . PRO A 1 243 ? 43.280 -0.143 13.956 1.00 36.47 243 PRO A C 1
ATOM 1931 O O . PRO A 1 243 ? 43.872 0.860 14.377 1.00 36.47 243 PRO A O 1
ATOM 1934 N N . PRO A 1 244 ? 42.066 -0.075 13.381 1.00 42.31 244 PRO A N 1
ATOM 1935 C CA . PRO A 1 244 ? 41.367 1.189 13.219 1.00 42.31 244 PRO A CA 1
ATOM 1936 C C . PRO A 1 244 ? 41.161 1.833 14.589 1.00 42.31 244 PRO A C 1
ATOM 1938 O O . PRO A 1 244 ? 40.737 1.176 15.544 1.00 42.31 244 PRO A O 1
ATOM 1941 N N . ILE A 1 245 ? 41.475 3.125 14.682 1.00 46.34 245 ILE A N 1
ATOM 1942 C CA . ILE A 1 245 ? 41.109 3.928 15.846 1.00 46.34 245 ILE A CA 1
ATOM 1943 C C . ILE A 1 245 ? 39.581 3.907 15.892 1.00 46.34 245 ILE A C 1
ATOM 1945 O O . ILE A 1 245 ? 38.939 4.325 14.930 1.00 46.34 245 ILE A O 1
ATOM 1949 N N . MET A 1 246 ? 39.001 3.376 16.970 1.00 54.53 246 MET A N 1
ATOM 1950 C CA . MET A 1 246 ? 37.550 3.390 17.140 1.00 54.53 246 MET A CA 1
ATOM 1951 C C . MET A 1 246 ? 37.100 4.847 17.205 1.00 54.53 246 MET A C 1
ATOM 1953 O O . MET A 1 246 ? 37.439 5.553 18.149 1.00 54.53 246 MET A O 1
ATOM 1957 N N . SER A 1 247 ? 36.399 5.299 16.166 1.00 63.44 247 SER A N 1
ATOM 1958 C CA . SER A 1 247 ? 35.942 6.680 16.078 1.00 63.44 247 SER A CA 1
ATOM 1959 C C . SER A 1 247 ? 34.872 6.953 17.132 1.00 63.44 247 SER A C 1
ATOM 1961 O O . SER A 1 247 ? 33.907 6.196 17.258 1.00 63.44 247 SER A O 1
ATOM 1963 N N . ASP A 1 248 ? 35.018 8.072 17.840 1.00 75.69 248 ASP A N 1
ATOM 1964 C CA . ASP A 1 248 ? 33.989 8.621 18.727 1.00 75.69 248 ASP A CA 1
ATOM 1965 C C . ASP A 1 248 ? 32.880 9.368 17.950 1.00 75.69 248 ASP A C 1
ATOM 1967 O O . ASP A 1 248 ? 32.008 9.993 18.549 1.00 75.69 248 ASP A O 1
ATOM 1971 N N . GLN A 1 249 ? 32.881 9.293 16.612 1.00 83.38 249 GLN A N 1
ATOM 1972 C CA . GLN A 1 249 ? 31.767 9.705 15.753 1.00 83.38 249 GLN A CA 1
ATOM 1973 C C . GLN A 1 249 ? 30.941 8.492 15.275 1.00 83.38 249 GLN A C 1
ATOM 1975 O O . GLN A 1 249 ? 31.477 7.392 15.103 1.00 83.38 249 GLN A O 1
ATOM 1980 N N . PRO A 1 250 ? 29.634 8.663 15.002 1.00 92.50 250 PRO A N 1
ATOM 1981 C CA . PRO A 1 250 ? 28.865 7.666 14.266 1.00 92.50 250 PRO A CA 1
ATOM 1982 C C . PRO A 1 250 ? 29.346 7.551 12.810 1.00 92.50 250 PRO A C 1
ATOM 1984 O O . PRO A 1 250 ? 29.974 8.458 12.264 1.00 92.50 250 PRO A O 1
ATOM 1987 N N . HIS A 1 251 ? 28.992 6.448 12.154 1.00 92.38 251 HIS A N 1
ATOM 1988 C CA . HIS A 1 251 ? 29.226 6.238 10.724 1.00 92.38 251 HIS A CA 1
ATOM 1989 C C . HIS A 1 251 ? 27.898 6.199 9.956 1.00 92.38 251 HIS A C 1
ATOM 1991 O O . HIS A 1 251 ? 26.871 5.768 10.487 1.00 92.38 251 HIS A O 1
ATOM 1997 N N . ILE A 1 252 ? 27.910 6.659 8.702 1.00 95.88 252 ILE A N 1
ATOM 1998 C CA . ILE A 1 252 ? 26.727 6.669 7.832 1.00 95.88 252 ILE A CA 1
ATOM 1999 C C . ILE A 1 252 ? 26.585 5.295 7.163 1.00 95.88 252 ILE A C 1
ATOM 2001 O O . ILE A 1 252 ? 27.398 4.915 6.324 1.00 95.88 252 ILE A O 1
ATOM 2005 N N . ILE A 1 253 ? 25.537 4.552 7.530 1.00 94.19 253 ILE A N 1
ATOM 2006 C CA . ILE A 1 253 ? 25.284 3.169 7.079 1.00 94.19 253 ILE A CA 1
ATOM 2007 C C . ILE A 1 253 ? 24.469 3.072 5.783 1.00 94.19 253 ILE A C 1
ATOM 2009 O O . ILE A 1 253 ? 24.421 2.015 5.158 1.00 94.19 253 ILE A O 1
ATOM 2013 N N . SER A 1 254 ? 23.791 4.147 5.381 1.00 92.88 254 SER A N 1
ATOM 2014 C CA . SER A 1 254 ? 23.031 4.210 4.129 1.00 92.88 254 SER A CA 1
ATOM 2015 C C . SER A 1 254 ? 22.741 5.654 3.746 1.00 92.88 254 SER A C 1
ATOM 2017 O O . SER A 1 254 ? 22.360 6.428 4.624 1.00 92.88 254 SER A O 1
ATOM 2019 N N . VAL A 1 255 ? 22.812 5.965 2.451 1.00 95.88 255 VAL A N 1
ATOM 2020 C CA . VAL A 1 255 ? 22.233 7.171 1.835 1.00 95.88 255 VAL A CA 1
ATOM 2021 C C . VAL A 1 255 ? 21.162 6.714 0.837 1.00 95.88 255 VAL A C 1
ATOM 2023 O O . VAL A 1 255 ? 21.387 5.744 0.112 1.00 95.88 255 VAL A O 1
ATOM 2026 N N . THR A 1 256 ? 19.998 7.362 0.810 1.00 94.88 256 THR A N 1
ATOM 2027 C CA . THR A 1 256 ? 18.867 7.012 -0.068 1.00 94.88 256 THR A CA 1
ATOM 2028 C C . THR A 1 256 ? 18.273 8.243 -0.743 1.00 94.88 256 THR A C 1
ATOM 2030 O O . THR A 1 256 ? 18.205 9.312 -0.139 1.00 94.88 256 THR A O 1
ATOM 2033 N N . PHE A 1 257 ? 17.796 8.065 -1.976 1.00 94.94 257 PHE A N 1
ATOM 2034 C CA . PHE A 1 257 ? 16.985 9.046 -2.694 1.00 94.94 257 PHE A CA 1
ATOM 2035 C C . PHE A 1 257 ? 15.509 8.849 -2.329 1.00 94.94 257 PHE A C 1
ATOM 2037 O O . PHE A 1 257 ? 14.994 7.736 -2.449 1.00 94.94 257 PHE A O 1
ATOM 2044 N N . GLU A 1 258 ? 14.825 9.913 -1.912 1.00 93.56 258 GLU A N 1
ATOM 2045 C CA . GLU A 1 258 ? 13.422 9.886 -1.482 1.00 93.56 258 GLU A CA 1
ATOM 2046 C C . GLU A 1 258 ? 13.163 8.772 -0.439 1.00 93.56 258 GLU A C 1
ATOM 2048 O O . GLU A 1 258 ? 14.054 8.378 0.321 1.00 93.56 258 GLU A O 1
ATOM 2053 N N . ASN A 1 259 ? 11.941 8.238 -0.421 1.00 84.75 259 ASN A N 1
ATOM 2054 C CA . ASN A 1 259 ? 11.584 6.970 0.215 1.00 84.75 259 ASN A CA 1
ATOM 2055 C C . ASN A 1 259 ? 11.646 5.784 -0.780 1.00 84.75 259 ASN A C 1
ATOM 2057 O O . ASN A 1 259 ? 10.904 4.810 -0.627 1.00 84.75 259 ASN A O 1
ATOM 2061 N N . THR A 1 260 ? 12.480 5.868 -1.827 1.00 75.19 260 THR A N 1
ATOM 2062 C CA . THR A 1 260 ? 12.503 4.866 -2.911 1.00 75.19 260 THR A CA 1
ATOM 2063 C C . THR A 1 260 ? 13.042 3.509 -2.461 1.00 75.19 260 THR A C 1
ATOM 2065 O O . THR A 1 260 ? 13.920 3.382 -1.606 1.00 75.19 260 THR A O 1
ATOM 2068 N N . HIS A 1 261 ? 12.529 2.463 -3.104 1.00 75.81 261 HIS A N 1
ATOM 2069 C CA . HIS A 1 261 ? 13.015 1.090 -2.976 1.00 75.81 261 HIS A CA 1
ATOM 2070 C C . HIS A 1 261 ? 14.198 0.763 -3.910 1.00 75.81 261 HIS A C 1
ATOM 2072 O O . HIS A 1 261 ? 14.827 -0.284 -3.757 1.00 75.81 261 HIS A O 1
ATOM 2078 N N . SER A 1 262 ? 14.462 1.619 -4.902 1.00 80.12 262 SER A N 1
ATOM 2079 C CA . SER A 1 262 ? 15.406 1.398 -5.997 1.00 80.12 262 SER A CA 1
ATOM 2080 C C . SER A 1 262 ? 16.129 2.697 -6.335 1.00 80.12 262 SER A C 1
ATOM 2082 O O . SER A 1 262 ? 15.505 3.742 -6.483 1.00 80.12 262 SER A O 1
ATOM 2084 N N . VAL A 1 263 ? 17.447 2.611 -6.521 1.00 86.25 263 VAL A N 1
ATOM 2085 C CA . VAL A 1 263 ? 18.266 3.724 -7.028 1.00 86.25 263 VAL A CA 1
ATOM 2086 C C . VAL A 1 263 ? 18.218 3.847 -8.559 1.00 86.25 263 VAL A C 1
ATOM 2088 O O . VAL A 1 263 ? 18.626 4.866 -9.109 1.00 86.25 263 VAL A O 1
ATOM 2091 N N . LEU A 1 264 ? 17.698 2.828 -9.253 1.00 89.56 264 LEU A N 1
ATOM 2092 C CA . LEU A 1 264 ? 17.348 2.875 -10.673 1.00 89.56 264 LEU A CA 1
ATOM 2093 C C . LEU A 1 264 ? 15.895 3.349 -10.818 1.00 89.56 264 LEU A C 1
ATOM 2095 O O . LEU A 1 264 ? 15.016 2.819 -10.139 1.00 89.56 264 LEU A O 1
ATOM 2099 N N . ALA A 1 265 ? 15.655 4.276 -11.749 1.00 90.12 265 ALA A N 1
ATOM 2100 C CA . ALA A 1 265 ? 14.362 4.911 -12.020 1.00 90.12 265 ALA A CA 1
ATOM 2101 C C . ALA A 1 265 ? 13.862 5.855 -10.921 1.00 90.12 265 ALA A C 1
ATOM 2103 O O . ALA A 1 265 ? 12.688 5.839 -10.558 1.00 90.12 265 ALA A O 1
ATOM 2104 N N . ILE A 1 266 ? 14.739 6.744 -10.453 1.00 93.88 266 ILE A N 1
ATOM 2105 C CA . ILE A 1 266 ? 14.325 7.895 -9.646 1.00 93.88 266 ILE A CA 1
ATOM 2106 C C . ILE A 1 266 ? 13.290 8.702 -10.452 1.00 93.88 266 ILE A C 1
ATOM 2108 O O . ILE A 1 266 ? 13.595 9.196 -11.541 1.00 93.88 266 ILE A O 1
ATOM 2112 N N . GLY A 1 267 ? 12.062 8.803 -9.933 1.00 93.44 267 GLY A N 1
ATOM 2113 C CA . GLY A 1 267 ? 10.923 9.457 -10.595 1.00 93.44 267 GLY A CA 1
ATOM 2114 C C . GLY A 1 267 ? 10.862 10.979 -10.430 1.00 93.44 267 GLY A C 1
ATOM 2115 O O . GLY A 1 267 ? 9.974 11.623 -10.985 1.00 93.44 267 GLY A O 1
ATOM 2116 N N . HIS A 1 268 ? 11.801 11.560 -9.679 1.00 94.12 268 HIS A N 1
ATOM 2117 C CA . HIS A 1 268 ? 11.800 12.966 -9.272 1.00 94.12 268 HIS A CA 1
ATOM 2118 C C . HIS A 1 268 ? 13.003 13.712 -9.853 1.00 94.12 268 HIS A C 1
ATOM 2120 O O . HIS A 1 268 ? 14.143 13.282 -9.700 1.00 94.12 268 HIS A O 1
ATOM 2126 N N . ALA A 1 269 ? 12.768 14.880 -10.458 1.00 95.81 269 ALA A N 1
ATOM 2127 C CA . ALA A 1 269 ? 13.834 15.726 -11.014 1.00 95.81 269 ALA A CA 1
ATOM 2128 C C . ALA A 1 269 ? 14.703 16.416 -9.936 1.00 95.81 269 ALA A C 1
ATOM 2130 O O . ALA A 1 269 ? 15.761 16.961 -10.239 1.00 95.81 269 ALA A O 1
ATOM 2131 N N . LYS A 1 270 ? 14.259 16.423 -8.675 1.00 96.69 270 LYS A N 1
ATOM 2132 C CA . LYS A 1 270 ? 14.982 16.964 -7.514 1.00 96.69 270 LYS A CA 1
ATOM 2133 C C . LYS A 1 270 ? 14.822 16.011 -6.321 1.00 96.69 270 LYS A C 1
ATOM 2135 O O . LYS A 1 270 ? 14.099 16.350 -5.387 1.00 96.69 270 LYS A O 1
ATOM 2140 N N . PRO A 1 271 ? 15.423 14.811 -6.370 1.00 96.00 271 PRO A N 1
ATOM 2141 C CA . PRO A 1 271 ? 15.190 13.792 -5.357 1.00 96.00 271 PRO A CA 1
ATOM 2142 C C . PRO A 1 271 ? 15.781 14.224 -4.017 1.00 96.00 271 PRO A C 1
ATOM 2144 O O . PRO A 1 271 ? 16.976 14.506 -3.910 1.00 96.00 271 PRO A O 1
ATOM 2147 N N . ARG A 1 272 ? 14.940 14.259 -2.989 1.00 96.88 272 ARG A N 1
ATOM 2148 C CA . ARG A 1 272 ? 15.349 14.479 -1.602 1.00 96.88 272 ARG A CA 1
ATOM 2149 C C . ARG A 1 272 ? 16.292 13.373 -1.143 1.00 96.88 272 ARG A C 1
ATOM 2151 O O . ARG A 1 272 ? 16.277 12.270 -1.690 1.00 96.88 272 ARG A O 1
ATOM 2158 N N . LEU A 1 273 ? 17.108 13.651 -0.136 1.00 97.19 273 LEU A N 1
ATOM 2159 C CA . LEU A 1 273 ? 18.132 12.725 0.345 1.00 97.19 273 LEU A CA 1
ATOM 2160 C C . LEU A 1 273 ? 17.932 12.411 1.825 1.00 97.19 273 LEU A C 1
ATOM 2162 O O . LEU A 1 273 ? 17.681 13.302 2.628 1.00 97.19 273 LEU A O 1
ATOM 2166 N N . SER A 1 274 ? 18.085 11.143 2.193 1.00 96.94 274 SER A N 1
ATOM 2167 C CA . SER A 1 274 ? 18.124 10.715 3.594 1.00 96.94 274 SER A CA 1
ATOM 2168 C C . SER A 1 274 ? 19.407 9.945 3.862 1.00 96.94 274 SER A C 1
ATOM 2170 O O . SER A 1 274 ? 19.872 9.198 3.000 1.00 96.94 274 SER A O 1
ATOM 2172 N N . TRP A 1 275 ? 19.952 10.059 5.069 1.00 96.69 275 TRP A N 1
ATOM 2173 C CA . TRP A 1 275 ? 21.027 9.202 5.549 1.00 96.69 275 TRP A CA 1
ATOM 2174 C C . TRP A 1 275 ? 20.740 8.669 6.947 1.00 96.69 275 TRP A C 1
ATOM 2176 O O . TRP A 1 275 ? 20.001 9.252 7.733 1.00 96.69 275 TRP A O 1
ATOM 2186 N N . ARG A 1 276 ? 21.311 7.503 7.253 1.00 95.31 276 ARG A N 1
ATOM 2187 C CA . ARG A 1 276 ? 21.167 6.859 8.562 1.00 95.31 276 ARG A CA 1
ATOM 2188 C C . ARG A 1 276 ? 22.521 6.642 9.201 1.00 95.31 276 ARG A C 1
ATOM 2190 O O . ARG A 1 276 ? 23.464 6.227 8.531 1.00 95.31 276 ARG A O 1
ATOM 2197 N N . PHE A 1 277 ? 22.565 6.848 10.508 1.00 94.81 277 PHE A N 1
ATOM 2198 C CA . PHE A 1 277 ? 23.735 6.623 11.342 1.00 94.81 277 PHE A CA 1
ATOM 2199 C C . PHE A 1 277 ? 23.693 5.254 12.027 1.00 94.81 277 PHE A C 1
ATOM 2201 O O . PHE A 1 277 ? 22.618 4.718 12.309 1.00 94.81 277 PHE A O 1
ATOM 2208 N N . ALA A 1 278 ? 24.870 4.737 12.364 1.00 92.56 278 ALA A N 1
ATOM 2209 C CA . ALA A 1 278 ? 25.055 3.779 13.445 1.00 92.56 278 ALA A CA 1
ATOM 2210 C C . ALA A 1 278 ? 26.244 4.204 14.320 1.00 92.56 278 ALA A C 1
ATOM 2212 O O . ALA A 1 278 ? 27.201 4.823 13.848 1.00 92.56 278 ALA A O 1
ATOM 2213 N N . ALA A 1 279 ? 26.191 3.867 15.607 1.00 88.00 279 ALA A N 1
ATOM 2214 C CA . ALA A 1 279 ? 27.315 4.063 16.513 1.00 88.00 279 ALA A CA 1
ATOM 2215 C C . ALA A 1 279 ? 28.458 3.106 16.132 1.00 88.00 279 ALA A C 1
ATOM 2217 O O . ALA A 1 279 ? 28.263 1.892 16.105 1.00 88.00 279 ALA A O 1
ATOM 2218 N N . GLY A 1 280 ? 29.654 3.638 15.851 1.00 72.56 280 GLY A N 1
ATOM 2219 C CA . GLY A 1 280 ? 30.863 2.820 15.661 1.00 72.56 280 GLY A CA 1
ATOM 2220 C C . GLY A 1 280 ? 31.435 2.264 16.973 1.00 72.56 280 GLY A C 1
ATOM 2221 O O . GLY A 1 280 ? 32.248 1.344 16.959 1.00 72.56 280 GLY A O 1
ATOM 2222 N N . SER A 1 281 ? 31.001 2.815 18.109 1.00 79.25 281 SER A N 1
ATOM 2223 C CA . SER A 1 281 ? 31.500 2.515 19.450 1.00 79.25 281 SER A CA 1
ATOM 2224 C C . SER A 1 281 ? 30.420 2.795 20.510 1.00 79.25 281 SER A C 1
ATOM 2226 O O . SER A 1 281 ? 29.660 3.750 20.343 1.00 79.25 281 SER A O 1
ATOM 2228 N N . PRO A 1 282 ? 30.373 2.059 21.643 1.00 77.62 282 PRO A N 1
ATOM 2229 C CA . PRO A 1 282 ? 29.545 2.401 22.810 1.00 77.62 282 PRO A CA 1
ATOM 2230 C C . PRO A 1 282 ? 29.889 3.738 23.505 1.00 77.62 282 PRO A C 1
ATOM 2232 O O . PRO A 1 282 ? 29.196 4.120 24.459 1.00 77.62 282 PRO A O 1
ATOM 2235 N N . SER A 1 283 ? 30.960 4.420 23.072 1.00 81.56 283 SER A N 1
ATOM 2236 C CA . SER A 1 283 ? 31.287 5.800 23.462 1.00 81.56 283 SER A CA 1
ATOM 2237 C C . SER A 1 283 ? 30.408 6.844 22.767 1.00 81.56 283 SER A C 1
ATOM 2239 O O . SER A 1 283 ? 30.164 7.892 23.357 1.00 81.56 283 SER A O 1
ATOM 2241 N N . VAL A 1 284 ? 29.867 6.553 21.575 1.00 86.56 284 VAL A N 1
ATOM 2242 C CA . VAL A 1 284 ? 28.956 7.462 20.861 1.00 86.56 284 VAL A CA 1
ATOM 2243 C C . VAL A 1 284 ? 27.621 7.525 21.608 1.00 86.56 284 VAL A C 1
ATOM 2245 O O . VAL A 1 284 ? 26.825 6.585 21.569 1.00 86.56 284 VAL A O 1
ATOM 2248 N N . ARG A 1 285 ? 27.386 8.635 22.311 1.00 87.62 285 ARG A N 1
ATOM 2249 C CA . ARG A 1 285 ? 26.185 8.911 23.115 1.00 87.62 285 ARG A CA 1
ATOM 2250 C C . ARG A 1 285 ? 25.753 10.352 22.918 1.00 87.62 285 ARG A C 1
ATOM 2252 O O . ARG A 1 285 ? 26.594 11.197 22.638 1.00 87.62 285 ARG A O 1
ATOM 2259 N N . ASP A 1 286 ? 24.447 10.590 23.024 1.00 89.56 286 ASP A N 1
ATOM 2260 C CA . ASP A 1 286 ? 23.800 11.914 22.976 1.00 89.56 286 ASP A CA 1
ATOM 2261 C C . ASP A 1 286 ? 24.128 12.774 21.730 1.00 89.56 286 ASP A C 1
ATOM 2263 O O . ASP A 1 286 ? 23.750 13.942 21.644 1.00 89.56 286 ASP A O 1
ATOM 2267 N N . TRP A 1 287 ? 24.779 12.167 20.730 1.00 91.69 287 TRP A N 1
ATOM 2268 C CA . TRP A 1 287 ? 25.252 12.794 19.503 1.00 91.69 287 TRP A CA 1
ATOM 2269 C C . TRP A 1 287 ? 24.084 13.268 18.641 1.00 91.69 287 TRP A C 1
ATOM 2271 O O . TRP A 1 287 ? 23.174 12.498 18.322 1.00 91.69 287 TRP A O 1
ATOM 2281 N N . LYS A 1 288 ? 24.160 14.525 18.202 1.00 94.00 288 LYS A N 1
ATOM 2282 C CA . LYS A 1 288 ? 23.241 15.138 17.239 1.00 94.00 288 LYS A CA 1
ATOM 2283 C C . LYS A 1 288 ? 24.048 15.731 16.094 1.00 94.00 288 LYS A C 1
ATOM 2285 O O . LYS A 1 288 ? 25.109 16.307 16.329 1.00 94.00 288 LYS A O 1
ATOM 2290 N N . GLN A 1 289 ? 23.533 15.630 14.874 1.00 95.56 289 GLN A N 1
ATOM 2291 C CA . GLN A 1 289 ? 24.086 16.345 13.728 1.00 95.56 289 GLN A CA 1
ATOM 2292 C C . GLN A 1 289 ? 23.773 17.839 13.866 1.00 95.56 289 GLN A C 1
ATOM 2294 O O . GLN A 1 289 ? 22.616 18.183 14.059 1.00 95.56 289 GLN A O 1
ATOM 2299 N N . ARG A 1 290 ? 24.769 18.713 13.702 1.00 96.69 290 ARG A N 1
ATOM 2300 C CA . ARG A 1 290 ? 24.607 20.179 13.617 1.00 96.69 290 ARG A CA 1
ATOM 2301 C C . ARG A 1 290 ? 24.710 20.701 12.178 1.00 96.69 290 ARG A C 1
ATOM 2303 O O . ARG A 1 290 ? 24.159 21.748 11.848 1.00 96.69 290 ARG A O 1
ATOM 2310 N N . ALA A 1 291 ? 25.463 19.991 11.340 1.00 97.06 291 ALA A N 1
ATOM 2311 C CA . ALA A 1 291 ? 25.687 20.317 9.937 1.00 97.06 291 ALA A CA 1
ATOM 2312 C C . ALA A 1 291 ? 26.004 19.053 9.126 1.00 97.06 291 ALA A C 1
ATOM 2314 O O . ALA A 1 291 ? 26.390 18.023 9.688 1.00 97.06 291 ALA A O 1
ATOM 2315 N N . TYR A 1 292 ? 25.908 19.147 7.803 1.00 97.81 292 TYR A N 1
ATOM 2316 C CA . TYR A 1 292 ? 26.365 18.117 6.875 1.00 97.81 292 TYR A CA 1
ATOM 2317 C C . TYR A 1 292 ? 27.119 18.716 5.686 1.00 97.81 292 TYR A C 1
ATOM 2319 O O . TYR A 1 292 ? 26.939 19.877 5.320 1.00 97.81 292 TYR A O 1
ATOM 2327 N N . GLU A 1 293 ? 27.953 17.890 5.065 1.00 98.06 293 GLU A N 1
ATOM 2328 C CA . GLU A 1 293 ? 28.493 18.122 3.732 1.00 98.06 293 GLU A CA 1
ATOM 2329 C C . GLU A 1 293 ? 27.983 17.045 2.773 1.00 98.06 293 GLU A C 1
ATOM 2331 O O . GLU A 1 293 ? 27.964 15.853 3.093 1.00 98.06 293 GLU A O 1
ATOM 2336 N N . LEU A 1 294 ? 27.596 17.479 1.577 1.00 97.88 294 LEU A N 1
ATOM 2337 C CA . LEU A 1 294 ? 27.142 16.640 0.480 1.00 97.88 294 LEU A CA 1
ATOM 2338 C C . LEU A 1 294 ? 28.076 16.820 -0.716 1.00 97.88 294 LEU A C 1
ATOM 2340 O O . LEU A 1 294 ? 28.320 17.946 -1.142 1.00 97.88 294 LEU A O 1
ATOM 2344 N N . GLU A 1 295 ? 28.525 15.716 -1.304 1.00 97.44 295 GLU A N 1
ATOM 2345 C CA . GLU A 1 295 ? 29.156 15.716 -2.622 1.00 97.44 295 GLU A CA 1
ATOM 2346 C C . GLU A 1 295 ? 28.259 15.019 -3.648 1.00 97.44 295 GLU A C 1
ATOM 2348 O O . GLU A 1 295 ? 27.749 13.918 -3.414 1.00 97.44 295 GLU A O 1
ATOM 2353 N N . ILE A 1 296 ? 28.108 15.657 -4.806 1.00 95.94 296 ILE A N 1
ATOM 2354 C CA . ILE A 1 296 ? 27.385 15.172 -5.979 1.00 95.94 296 ILE A CA 1
ATOM 2355 C C . ILE A 1 296 ? 28.357 15.160 -7.165 1.00 95.94 296 ILE A C 1
ATOM 2357 O O . ILE A 1 296 ? 29.054 16.138 -7.416 1.00 95.94 296 ILE A O 1
ATOM 2361 N N . ARG A 1 297 ? 28.387 14.072 -7.935 1.00 93.12 297 ARG A N 1
ATOM 2362 C CA . ARG A 1 297 ? 29.060 14.015 -9.245 1.00 93.12 297 ARG A CA 1
ATOM 2363 C C . ARG A 1 297 ? 28.149 13.380 -10.284 1.00 93.12 297 ARG A C 1
ATOM 2365 O O . ARG A 1 297 ? 27.328 12.527 -9.950 1.00 93.12 297 ARG A O 1
ATOM 2372 N N . ARG A 1 298 ? 28.276 13.808 -11.536 1.00 88.38 298 ARG A N 1
ATOM 2373 C CA . ARG A 1 298 ? 27.423 13.375 -12.650 1.00 88.38 298 ARG A CA 1
ATOM 2374 C C . ARG A 1 298 ? 28.181 12.416 -13.573 1.00 88.38 298 ARG A C 1
ATOM 2376 O O . ARG A 1 298 ? 29.401 12.285 -13.485 1.00 88.38 298 ARG A O 1
ATOM 2383 N N . GLY A 1 299 ? 27.423 11.686 -14.389 1.00 71.38 299 GLY A N 1
ATOM 2384 C CA . GLY A 1 299 ? 27.949 10.823 -15.445 1.00 71.38 299 GLY A CA 1
ATOM 2385 C C . GLY A 1 299 ? 28.802 9.646 -14.957 1.00 71.38 299 GLY A C 1
ATOM 2386 O O . GLY A 1 299 ? 28.444 8.956 -14.002 1.00 71.38 299 GLY A O 1
ATOM 2387 N N . LYS A 1 300 ? 29.880 9.346 -15.697 1.00 58.06 300 LYS A N 1
ATOM 2388 C CA . LYS A 1 300 ? 30.709 8.125 -15.545 1.00 58.06 300 LYS A CA 1
ATOM 2389 C C . LYS A 1 300 ? 32.228 8.395 -15.473 1.00 58.06 300 LYS A C 1
ATOM 2391 O O . LYS A 1 300 ? 32.998 7.438 -15.477 1.00 58.06 300 LYS A O 1
ATOM 2396 N N . GLY A 1 301 ? 32.671 9.656 -15.451 1.00 53.66 301 GLY A N 1
ATOM 2397 C CA . GLY A 1 301 ? 34.090 10.034 -15.576 1.00 53.66 301 GLY A CA 1
ATOM 2398 C C . GLY A 1 301 ? 34.639 10.886 -14.427 1.00 53.66 301 GLY A C 1
ATOM 2399 O O . GLY A 1 301 ? 34.029 10.999 -13.365 1.00 53.66 301 GLY A O 1
ATOM 2400 N N . GLU A 1 302 ? 35.788 11.525 -14.670 1.00 53.06 302 GLU A N 1
ATOM 2401 C CA . GLU A 1 302 ? 36.401 12.553 -13.807 1.00 53.06 302 GLU A CA 1
ATOM 2402 C C . GLU A 1 302 ? 35.654 13.902 -13.914 1.00 53.06 302 GLU A C 1
ATOM 2404 O O . GLU A 1 302 ? 36.242 14.961 -14.129 1.00 53.06 302 GLU A O 1
ATOM 2409 N N . GLU A 1 303 ? 34.323 13.865 -13.822 1.00 66.06 303 GLU A N 1
ATOM 2410 C CA . GLU A 1 303 ? 33.485 15.064 -13.825 1.00 66.06 303 GLU A CA 1
ATOM 2411 C C . GLU A 1 303 ? 33.642 15.841 -12.510 1.00 66.06 303 GLU A C 1
ATOM 2413 O O . GLU A 1 303 ? 33.912 15.269 -11.449 1.00 66.06 303 GLU A O 1
ATOM 2418 N N . ALA A 1 304 ? 33.481 17.165 -12.579 1.00 81.62 304 ALA A N 1
ATOM 2419 C CA . ALA A 1 304 ? 33.655 18.038 -11.425 1.00 81.62 304 ALA A CA 1
ATOM 2420 C C . ALA A 1 304 ? 32.669 17.675 -10.302 1.00 81.62 304 ALA A C 1
ATOM 2422 O O . ALA A 1 304 ? 31.460 17.593 -10.523 1.00 81.62 304 ALA A O 1
ATOM 2423 N N . VAL A 1 305 ? 33.196 17.484 -9.091 1.00 92.25 305 VAL A N 1
ATOM 2424 C CA . VAL A 1 305 ? 32.384 17.205 -7.905 1.00 92.25 305 VAL A CA 1
ATOM 2425 C C . VAL A 1 305 ? 31.754 18.506 -7.407 1.00 92.25 305 VAL A C 1
ATOM 2427 O O . VAL A 1 305 ? 32.450 19.430 -6.987 1.00 92.25 305 VAL A O 1
ATOM 2430 N N . GLU A 1 306 ? 30.427 18.569 -7.444 1.00 94.69 306 GLU A N 1
ATOM 2431 C CA . GLU A 1 306 ? 29.625 19.612 -6.812 1.00 94.69 306 GLU A CA 1
ATOM 2432 C C . GLU A 1 306 ? 29.608 19.346 -5.294 1.00 94.69 306 GLU A C 1
ATOM 2434 O O . GLU A 1 306 ? 29.191 18.271 -4.862 1.00 94.69 306 GLU A O 1
ATOM 2439 N N . SER A 1 307 ? 30.075 20.292 -4.472 1.00 96.31 307 SER A N 1
ATOM 2440 C CA . SER A 1 307 ? 30.176 20.134 -3.011 1.00 96.31 307 SER A CA 1
ATOM 2441 C C . SER A 1 307 ? 29.375 21.212 -2.279 1.00 96.31 307 SER A C 1
ATOM 2443 O O . SER A 1 307 ? 29.431 22.389 -2.643 1.00 96.31 307 SER A O 1
ATOM 2445 N N . TYR A 1 308 ? 28.624 20.805 -1.254 1.00 97.56 308 TYR A N 1
ATOM 2446 C CA . TYR A 1 308 ? 27.688 21.643 -0.506 1.00 97.56 308 TYR A CA 1
ATOM 2447 C C . TYR A 1 308 ? 27.861 21.427 0.996 1.00 97.56 308 TYR A C 1
ATOM 2449 O O . TYR A 1 308 ? 27.626 20.323 1.480 1.00 97.56 308 TYR A O 1
ATOM 2457 N N . ALA A 1 309 ? 28.199 22.479 1.741 1.00 97.12 309 ALA A N 1
ATOM 2458 C CA . ALA A 1 309 ? 28.140 22.489 3.202 1.00 97.12 309 ALA A CA 1
ATOM 2459 C C . ALA A 1 309 ? 26.836 23.160 3.662 1.00 97.12 309 ALA A C 1
ATOM 2461 O O . ALA A 1 309 ? 26.491 24.236 3.169 1.00 97.12 309 ALA A O 1
ATOM 2462 N N . VAL A 1 310 ? 26.113 22.534 4.592 1.00 97.25 310 VAL A N 1
ATOM 2463 C CA . VAL A 1 310 ? 24.813 23.006 5.089 1.00 97.25 310 VAL A CA 1
ATOM 2464 C C . VAL A 1 310 ? 24.766 22.885 6.609 1.00 97.25 310 VAL A C 1
ATOM 2466 O O . VAL A 1 310 ? 24.904 21.793 7.159 1.00 97.25 310 VAL A O 1
ATOM 2469 N N . GLU A 1 311 ? 24.522 23.997 7.301 1.00 96.62 311 GLU A N 1
ATOM 2470 C CA . GLU A 1 311 ? 24.201 23.977 8.731 1.00 96.62 311 GLU A CA 1
ATOM 2471 C C . GLU A 1 311 ? 22.722 23.608 8.917 1.00 96.62 311 GLU A C 1
ATOM 2473 O O . GLU A 1 311 ? 21.843 24.468 8.902 1.00 96.62 311 GLU A O 1
ATOM 2478 N N . SER A 1 312 ? 22.450 22.307 9.048 1.00 96.06 312 SER A N 1
ATOM 2479 C CA . SER A 1 312 ? 21.160 21.782 9.497 1.00 96.06 312 SER A CA 1
ATOM 2480 C C . SER A 1 312 ? 21.318 20.509 10.337 1.00 96.06 312 SER A C 1
ATOM 2482 O O . SER A 1 312 ? 22.238 19.703 10.150 1.00 96.06 312 SER A O 1
ATOM 2484 N N . TRP A 1 313 ? 20.354 20.323 11.236 1.00 96.31 313 TRP A N 1
ATOM 2485 C CA . TRP A 1 313 ? 20.149 19.137 12.064 1.00 96.31 313 TRP A CA 1
ATOM 2486 C C . TRP A 1 313 ? 19.466 17.991 11.292 1.00 96.31 313 TRP A C 1
ATOM 2488 O O . TRP A 1 313 ? 19.461 16.848 11.749 1.00 96.31 313 TRP A O 1
ATOM 2498 N N . ASP A 1 314 ? 18.915 18.286 10.110 1.00 96.50 314 ASP A N 1
ATOM 2499 C CA . ASP A 1 314 ? 18.130 17.347 9.310 1.00 96.50 314 ASP A CA 1
ATOM 2500 C C . ASP A 1 314 ? 19.014 16.287 8.634 1.00 96.50 314 ASP A C 1
ATOM 2502 O O . ASP A 1 314 ? 20.032 16.591 8.011 1.00 96.50 314 ASP A O 1
ATOM 2506 N N . SER A 1 315 ? 18.594 15.025 8.717 1.00 96.69 315 SER A N 1
ATOM 2507 C CA . SER A 1 315 ? 19.238 13.876 8.049 1.00 96.69 315 SER A CA 1
ATOM 2508 C C . SER A 1 315 ? 18.248 13.005 7.262 1.00 96.69 315 SER A C 1
ATOM 2510 O O . SER A 1 315 ? 18.606 11.954 6.729 1.00 96.69 315 SER A O 1
ATOM 2512 N N . VAL A 1 316 ? 16.994 13.450 7.166 1.00 96.69 316 VAL A N 1
ATOM 2513 C CA . VAL A 1 316 ? 15.874 12.747 6.534 1.00 96.69 316 VAL A CA 1
ATOM 2514 C C . VAL A 1 316 ? 15.237 13.680 5.510 1.00 96.69 316 VAL A C 1
ATOM 2516 O O . VAL A 1 316 ? 14.925 14.823 5.828 1.00 96.69 316 VAL A O 1
ATOM 2519 N N . LEU A 1 317 ? 15.062 13.187 4.282 1.00 96.56 317 LEU A N 1
ATOM 2520 C CA . LEU A 1 317 ? 14.380 13.855 3.167 1.00 96.56 317 LEU A CA 1
ATOM 2521 C C . LEU A 1 317 ? 14.837 15.308 2.906 1.00 96.56 317 LEU A C 1
ATOM 2523 O O . LEU A 1 317 ? 14.040 16.148 2.480 1.00 96.56 317 LEU A O 1
ATOM 2527 N N . VAL A 1 318 ? 16.129 15.599 3.096 1.00 97.50 318 VAL A N 1
ATOM 2528 C CA . VAL A 1 318 ? 16.689 16.937 2.869 1.00 97.50 318 VAL A CA 1
ATOM 2529 C C . VAL A 1 318 ? 16.581 17.328 1.385 1.00 97.50 318 VAL A C 1
ATOM 2531 O O . VAL A 1 318 ? 16.713 16.457 0.515 1.00 97.50 318 VAL A O 1
ATOM 2534 N N . PRO A 1 319 ? 16.358 18.612 1.043 1.00 96.88 319 PRO A N 1
ATOM 2535 C CA . PRO A 1 319 ? 16.180 19.033 -0.346 1.00 96.88 319 PRO A CA 1
ATOM 2536 C C . PRO A 1 319 ? 17.407 18.786 -1.237 1.00 96.88 319 PRO A C 1
ATOM 2538 O O . PRO A 1 319 ? 18.546 18.979 -0.816 1.00 96.88 319 PRO A O 1
ATOM 2541 N N . TRP A 1 320 ? 17.168 18.449 -2.508 1.00 96.81 320 TRP A N 1
ATOM 2542 C CA . TRP A 1 320 ? 18.210 18.361 -3.538 1.00 96.81 320 TRP A CA 1
ATOM 2543 C C . TRP A 1 320 ? 18.866 19.737 -3.796 1.00 96.81 320 TRP A C 1
ATOM 2545 O O . TRP A 1 320 ? 18.167 20.646 -4.263 1.00 96.81 320 TRP A O 1
ATOM 2555 N N . PRO A 1 321 ? 20.181 19.920 -3.546 1.00 95.75 321 PRO A N 1
ATOM 2556 C CA . PRO A 1 321 ? 20.819 21.240 -3.610 1.00 95.75 321 PRO A CA 1
ATOM 2557 C C . PRO A 1 321 ? 21.398 21.598 -4.990 1.00 95.75 321 PRO A C 1
ATOM 2559 O O . PRO A 1 321 ? 21.746 22.753 -5.230 1.00 95.75 321 PRO A O 1
ATOM 2562 N N . SER A 1 322 ? 21.506 20.628 -5.901 1.00 95.31 322 SER A N 1
ATOM 2563 C CA . SER A 1 322 ? 22.085 20.811 -7.237 1.00 95.31 322 SER A CA 1
ATOM 2564 C C . SER A 1 322 ? 21.018 21.133 -8.302 1.00 95.31 322 SER A C 1
ATOM 2566 O O . SER A 1 322 ? 19.811 21.183 -8.040 1.00 95.31 322 SER A O 1
ATOM 2568 N N . ALA A 1 323 ? 21.456 21.361 -9.543 1.00 94.44 323 ALA A N 1
ATOM 2569 C CA . ALA A 1 323 ? 20.582 21.451 -10.706 1.00 94.44 323 ALA A CA 1
ATOM 2570 C C . ALA A 1 323 ? 19.699 20.195 -10.839 1.00 94.44 323 ALA A C 1
ATOM 2572 O O . ALA A 1 323 ? 20.109 19.085 -10.482 1.00 94.44 323 ALA A O 1
ATOM 2573 N N . ALA A 1 324 ? 18.486 20.371 -11.367 1.00 97.00 324 ALA A N 1
ATOM 2574 C CA . ALA A 1 324 ? 17.544 19.272 -11.549 1.00 97.00 324 ALA A CA 1
ATOM 2575 C C . ALA A 1 324 ? 18.123 18.169 -12.457 1.00 97.00 324 ALA A C 1
ATOM 2577 O O . ALA A 1 324 ? 18.820 18.458 -13.433 1.00 97.00 324 ALA A O 1
ATOM 2578 N N . LEU A 1 325 ? 17.828 16.915 -12.119 1.00 95.44 325 LEU A N 1
ATOM 2579 C CA . LEU A 1 325 ? 18.102 15.753 -12.956 1.00 95.44 325 LEU A CA 1
ATOM 2580 C C . LEU A 1 325 ? 17.201 15.776 -14.194 1.00 95.44 325 LEU A C 1
ATOM 2582 O O . LEU A 1 325 ? 16.029 16.150 -14.119 1.00 95.44 325 LEU A O 1
ATOM 2586 N N . LYS A 1 326 ? 17.750 15.337 -15.323 1.00 95.62 326 LYS A N 1
ATOM 2587 C CA . LYS A 1 326 ? 17.015 15.031 -16.553 1.00 95.62 326 LYS A CA 1
ATOM 2588 C C . LYS A 1 326 ? 16.781 13.527 -16.653 1.00 95.62 326 LYS A C 1
ATOM 2590 O O . LYS A 1 326 ? 17.463 12.728 -16.016 1.00 95.62 326 LYS A O 1
ATOM 2595 N N . SER A 1 327 ? 15.845 13.129 -17.502 1.00 94.62 327 SER A N 1
ATOM 2596 C CA . SER A 1 327 ? 15.582 11.722 -17.789 1.00 94.62 327 SER A CA 1
ATOM 2597 C C . SER A 1 327 ? 16.836 10.984 -18.266 1.00 94.62 327 SER A C 1
ATOM 2599 O O . SER A 1 327 ? 17.467 11.419 -19.232 1.00 94.62 327 SER A O 1
ATOM 2601 N N . ARG A 1 328 ? 17.134 9.825 -17.657 1.00 92.44 328 ARG A N 1
ATOM 2602 C CA . ARG A 1 328 ? 18.339 8.983 -17.864 1.00 92.44 328 ARG A CA 1
ATOM 2603 C C . ARG A 1 328 ? 19.653 9.508 -17.259 1.00 92.44 328 ARG A C 1
ATOM 2605 O O . ARG A 1 328 ? 20.671 8.820 -17.418 1.00 92.44 328 ARG A O 1
ATOM 2612 N N . ASP A 1 329 ? 19.658 10.666 -16.586 1.00 93.06 329 ASP A N 1
ATOM 2613 C CA . ASP A 1 329 ? 20.844 11.171 -15.878 1.00 93.06 329 ASP A CA 1
ATOM 2614 C C . ASP A 1 329 ? 21.330 10.135 -14.853 1.00 93.06 329 ASP A C 1
ATOM 2616 O O . ASP A 1 329 ? 20.545 9.616 -14.055 1.00 93.06 329 ASP A O 1
ATOM 2620 N N . VAL A 1 330 ? 22.638 9.872 -14.853 1.00 92.88 330 VAL A N 1
ATOM 2621 C CA . VAL A 1 330 ? 23.325 9.120 -13.794 1.00 92.88 330 VAL A CA 1
ATOM 2622 C C . VAL A 1 330 ? 24.007 10.119 -12.872 1.00 92.88 330 VAL A C 1
ATOM 2624 O O . VAL A 1 330 ? 24.705 11.027 -13.333 1.00 92.88 330 VAL A O 1
ATOM 2627 N N . VAL A 1 331 ? 23.812 9.941 -11.570 1.00 93.88 331 VAL A N 1
ATOM 2628 C CA . VAL A 1 331 ? 24.380 10.796 -10.532 1.00 93.88 331 VAL A CA 1
ATOM 2629 C C . VAL A 1 331 ? 24.903 9.940 -9.384 1.00 93.88 331 VAL A C 1
ATOM 2631 O O . VAL A 1 331 ? 24.310 8.922 -9.035 1.00 93.88 331 VAL A O 1
ATOM 2634 N N . GLN A 1 332 ? 26.025 10.328 -8.790 1.00 95.06 332 GLN A N 1
ATOM 2635 C CA . GLN A 1 332 ? 26.598 9.661 -7.626 1.00 95.06 332 GLN A CA 1
ATOM 2636 C C . GLN A 1 332 ? 26.675 10.655 -6.472 1.00 95.06 332 GLN A C 1
ATOM 2638 O O . GLN A 1 332 ? 27.067 11.804 -6.666 1.00 95.06 332 GLN A O 1
ATOM 2643 N N . VAL A 1 333 ? 26.290 10.206 -5.280 1.00 96.06 333 VAL A N 1
ATOM 2644 C CA . VAL A 1 333 ? 26.129 11.041 -4.086 1.00 96.06 333 VAL A CA 1
ATOM 2645 C C . VAL A 1 333 ? 26.875 10.426 -2.906 1.00 96.06 333 VAL A C 1
ATOM 2647 O O . VAL A 1 333 ? 26.837 9.206 -2.724 1.00 96.06 333 VAL A O 1
ATOM 2650 N N . ARG A 1 334 ? 27.523 11.254 -2.082 1.00 97.19 334 ARG A N 1
ATOM 2651 C CA . ARG A 1 334 ? 27.998 10.869 -0.743 1.00 97.19 334 ARG A CA 1
ATOM 2652 C C . ARG A 1 334 ? 27.812 11.995 0.272 1.00 97.19 334 ARG A C 1
ATOM 2654 O O . ARG A 1 334 ? 27.769 13.165 -0.100 1.00 97.19 334 ARG A O 1
ATOM 2661 N N . VAL A 1 335 ? 27.706 11.626 1.546 1.00 98.31 335 VAL A N 1
ATOM 2662 C CA . VAL A 1 335 ? 27.443 12.532 2.678 1.00 98.31 335 VAL A CA 1
ATOM 2663 C C . VAL A 1 335 ? 28.524 12.359 3.745 1.00 98.31 335 VAL A C 1
ATOM 2665 O O . VAL A 1 335 ? 28.989 11.239 3.962 1.00 98.31 335 VAL A O 1
ATOM 2668 N N . ARG A 1 336 ? 28.873 13.430 4.461 1.00 97.38 336 ARG A N 1
ATOM 2669 C CA . ARG A 1 336 ? 29.430 13.355 5.823 1.00 97.38 336 ARG A CA 1
ATOM 2670 C C . ARG A 1 336 ? 28.713 14.337 6.745 1.00 97.38 336 ARG A C 1
ATOM 2672 O O . ARG A 1 336 ? 28.194 15.349 6.285 1.00 97.38 336 ARG A O 1
ATOM 2679 N N . ALA A 1 337 ? 28.675 14.039 8.036 1.00 97.12 337 ALA A N 1
ATOM 2680 C CA . ALA A 1 337 ? 27.966 14.835 9.034 1.00 97.12 337 ALA A CA 1
ATOM 2681 C C . ALA A 1 337 ? 28.925 15.410 10.085 1.00 97.12 337 ALA A C 1
ATOM 2683 O O . ALA A 1 337 ? 30.021 14.893 10.282 1.00 97.12 337 ALA A O 1
ATOM 2684 N N . PHE A 1 338 ? 28.500 16.458 10.785 1.00 95.12 338 PHE A N 1
ATOM 2685 C CA . PHE A 1 338 ? 29.243 17.096 11.873 1.00 95.12 338 PHE A CA 1
ATOM 2686 C C . PHE A 1 338 ? 28.392 17.070 13.141 1.00 95.12 338 PHE A C 1
ATOM 2688 O O . PHE A 1 338 ? 27.227 17.474 13.106 1.00 95.12 338 PHE A O 1
ATOM 2695 N N . GLY A 1 339 ? 28.965 16.600 14.250 1.00 93.25 339 GLY A N 1
ATOM 2696 C CA . GLY A 1 339 ? 28.292 16.589 15.549 1.00 93.25 339 GLY A CA 1
ATOM 2697 C C . GLY A 1 339 ? 28.140 17.986 16.163 1.00 93.25 339 GLY A C 1
ATOM 2698 O O . GLY A 1 339 ? 28.897 18.896 15.840 1.00 93.25 339 GLY A O 1
ATOM 2699 N N . GLU A 1 340 ? 27.190 18.141 17.084 1.00 91.25 340 GLU A N 1
ATOM 2700 C CA . GLU A 1 340 ? 26.986 19.352 17.897 1.00 91.25 340 GLU A CA 1
ATOM 2701 C C . GLU A 1 340 ? 28.244 19.745 18.689 1.00 91.25 340 GLU A C 1
ATOM 2703 O O . GLU A 1 340 ? 28.766 20.843 18.502 1.00 91.25 340 GLU A O 1
ATOM 2708 N N . ASP A 1 341 ? 28.783 18.814 19.481 1.00 82.94 341 ASP A N 1
ATOM 2709 C CA . ASP A 1 341 ? 30.003 19.000 20.281 1.00 82.94 341 ASP A CA 1
ATOM 2710 C C . ASP A 1 341 ? 31.295 18.555 19.562 1.00 82.94 341 ASP A C 1
ATOM 2712 O O . ASP A 1 341 ? 32.385 18.593 20.140 1.00 82.94 341 ASP A O 1
ATOM 2716 N N . SER A 1 342 ? 31.205 18.115 18.299 1.00 78.31 342 SER A N 1
ATOM 2717 C CA . SER A 1 342 ? 32.360 17.612 17.542 1.00 78.31 342 SER A CA 1
ATOM 2718 C C . SER A 1 342 ? 32.994 18.686 16.663 1.00 78.31 342 SER A C 1
ATOM 2720 O O . SER A 1 342 ? 32.313 19.401 15.930 1.00 78.31 342 SER A O 1
ATOM 2722 N N . LYS A 1 343 ? 34.330 18.739 16.661 1.00 75.94 343 LYS A N 1
ATOM 2723 C CA . LYS A 1 343 ? 35.102 19.476 15.645 1.00 75.94 343 LYS A CA 1
ATOM 2724 C C . LYS A 1 343 ? 35.375 18.641 14.397 1.00 75.94 343 LYS A C 1
ATOM 2726 O O . LYS A 1 343 ? 35.587 19.206 13.327 1.00 75.94 343 LYS A O 1
ATOM 2731 N N . ASP A 1 344 ? 35.362 17.321 14.543 1.00 86.81 344 ASP A N 1
ATOM 2732 C CA . ASP A 1 344 ? 35.645 16.373 13.476 1.00 86.81 344 ASP A CA 1
ATOM 2733 C C . ASP A 1 344 ? 34.340 15.887 12.836 1.00 86.81 344 ASP A C 1
ATOM 2735 O O . ASP A 1 344 ? 33.338 15.637 13.517 1.00 86.81 344 ASP A O 1
ATOM 2739 N N . ALA A 1 345 ? 34.353 15.755 11.511 1.00 91.69 345 ALA A N 1
ATOM 2740 C CA . ALA A 1 345 ? 33.253 15.160 10.764 1.00 91.69 345 ALA A CA 1
ATOM 2741 C C . ALA A 1 345 ? 33.214 13.634 10.951 1.00 91.69 345 ALA A C 1
ATOM 2743 O O . ALA A 1 345 ? 34.220 13.005 11.289 1.00 91.69 345 ALA A O 1
ATOM 2744 N N . THR A 1 346 ? 32.081 13.017 10.618 1.00 94.25 346 THR A N 1
ATOM 2745 C CA . THR A 1 346 ? 32.053 11.588 10.288 1.00 94.25 346 THR A CA 1
ATOM 2746 C C . THR A 1 346 ? 32.967 11.310 9.093 1.00 94.25 346 THR A C 1
ATOM 2748 O O . THR A 1 346 ? 33.266 12.196 8.283 1.00 94.25 346 THR A O 1
ATOM 2751 N N . GLU A 1 347 ? 33.342 10.046 8.907 1.00 94.31 347 GLU A N 1
ATOM 2752 C CA . GLU A 1 347 ? 33.843 9.612 7.604 1.00 94.31 347 GLU A CA 1
ATOM 2753 C C . GLU A 1 347 ? 32.796 9.883 6.508 1.00 94.31 347 GLU A C 1
ATOM 2755 O O . GLU A 1 347 ? 31.587 9.948 6.770 1.00 94.31 347 GLU A O 1
ATOM 2760 N N . TRP A 1 348 ? 33.270 10.052 5.273 1.00 96.94 348 TRP A N 1
ATOM 2761 C CA . TRP A 1 348 ? 32.406 10.096 4.097 1.00 96.94 348 TRP A CA 1
ATOM 2762 C C . TRP A 1 348 ? 31.687 8.759 3.918 1.00 96.94 348 TRP A C 1
ATOM 2764 O O . TRP A 1 348 ? 32.317 7.702 3.962 1.00 96.94 348 TRP A O 1
ATOM 2774 N N . SER A 1 349 ? 30.388 8.803 3.624 1.00 97.19 349 SER A N 1
ATOM 2775 C CA . SER A 1 349 ? 29.658 7.625 3.166 1.00 97.19 349 SER A CA 1
ATOM 2776 C C . SER A 1 349 ? 30.285 7.054 1.889 1.00 97.19 349 SER A C 1
ATOM 2778 O O . SER A 1 349 ? 30.914 7.765 1.096 1.00 97.19 349 SER A O 1
ATOM 2780 N N . ALA A 1 350 ? 30.023 5.774 1.626 1.00 95.19 350 ALA A N 1
ATOM 2781 C CA . ALA A 1 350 ? 30.206 5.228 0.287 1.00 95.19 350 ALA A CA 1
ATOM 2782 C C . ALA A 1 350 ? 29.412 6.054 -0.748 1.00 95.19 350 ALA A C 1
ATOM 2784 O O . ALA A 1 350 ? 28.367 6.633 -0.432 1.00 95.19 350 ALA A O 1
ATOM 2785 N N . TRP A 1 351 ? 29.908 6.093 -1.988 1.00 94.94 351 TRP A N 1
ATOM 2786 C CA . TRP A 1 351 ? 29.197 6.696 -3.114 1.00 94.94 351 TRP A CA 1
ATOM 2787 C C . TRP A 1 351 ? 27.978 5.847 -3.488 1.00 94.94 351 TRP A C 1
ATOM 2789 O O . TRP A 1 351 ? 28.128 4.715 -3.948 1.00 94.94 351 TRP A O 1
ATOM 2799 N N . VAL A 1 352 ? 26.778 6.408 -3.357 1.00 95.00 352 VAL A N 1
ATOM 2800 C CA . VAL A 1 352 ? 25.533 5.795 -3.838 1.00 95.00 352 VAL A CA 1
ATOM 2801 C C . VAL A 1 352 ? 25.228 6.336 -5.232 1.00 95.00 352 VAL A C 1
ATOM 2803 O O . VAL A 1 352 ? 25.238 7.546 -5.445 1.00 95.00 352 VAL A O 1
ATOM 2806 N N . THR A 1 353 ? 24.982 5.445 -6.194 1.00 94.00 353 THR A N 1
ATOM 2807 C CA . THR A 1 353 ? 24.690 5.809 -7.592 1.00 94.00 353 THR A CA 1
ATOM 2808 C C . THR A 1 353 ? 23.191 5.745 -7.837 1.00 94.00 353 THR A C 1
ATOM 2810 O O . THR A 1 353 ? 22.605 4.682 -7.660 1.00 94.00 353 THR A O 1
ATOM 2813 N N . GLY A 1 354 ? 22.592 6.860 -8.247 1.00 94.19 354 GLY A N 1
ATOM 2814 C CA . GLY A 1 354 ? 21.209 6.961 -8.699 1.00 94.19 354 GLY A CA 1
ATOM 2815 C C . GLY A 1 354 ? 21.117 7.154 -10.213 1.00 94.19 354 GLY A C 1
ATOM 2816 O O . GLY A 1 354 ? 22.002 7.751 -10.828 1.00 94.19 354 GLY A O 1
ATOM 2817 N N . GLU A 1 355 ? 20.033 6.673 -10.815 1.00 94.81 355 GLU A N 1
ATOM 2818 C CA . GLU A 1 355 ? 19.710 6.900 -12.224 1.00 94.81 355 GLU A CA 1
ATOM 2819 C C . GLU A 1 355 ? 18.252 7.353 -12.371 1.00 94.81 355 GLU A C 1
ATOM 2821 O O . GLU A 1 355 ? 17.322 6.666 -11.934 1.00 94.81 355 GLU A O 1
ATOM 2826 N N . ALA A 1 356 ? 18.049 8.512 -12.998 1.00 95.44 356 ALA A N 1
ATOM 2827 C CA . ALA A 1 356 ? 16.727 9.066 -13.265 1.00 95.44 356 ALA A CA 1
ATOM 2828 C C . ALA A 1 356 ? 15.959 8.235 -14.306 1.00 95.44 356 ALA A C 1
ATOM 2830 O O . ALA A 1 356 ? 16.529 7.747 -15.285 1.00 95.44 356 ALA A O 1
ATOM 2831 N N . GLY A 1 357 ? 14.645 8.102 -14.110 1.00 94.81 357 GLY A N 1
ATOM 2832 C CA . GLY A 1 357 ? 13.753 7.427 -15.054 1.00 94.81 357 GLY A CA 1
ATOM 2833 C C . GLY A 1 357 ? 13.507 8.231 -16.339 1.00 94.81 357 GLY A C 1
ATOM 2834 O O . GLY A 1 357 ? 14.326 9.038 -16.775 1.00 94.81 357 GLY A O 1
ATOM 2835 N N . LEU A 1 358 ? 12.340 8.020 -16.943 1.00 95.44 358 LEU A N 1
ATOM 2836 C CA . LEU A 1 358 ? 11.740 8.938 -17.914 1.00 95.44 358 LEU A CA 1
ATOM 2837 C C . LEU A 1 358 ? 10.801 9.881 -17.146 1.00 95.44 358 LEU A C 1
ATOM 2839 O O . LEU A 1 358 ? 9.723 9.469 -16.711 1.00 95.44 358 LEU A O 1
ATOM 2843 N N . LEU A 1 359 ? 11.260 11.107 -16.901 1.00 95.44 359 LEU A N 1
ATOM 2844 C CA . LEU A 1 359 ? 10.592 12.092 -16.047 1.00 95.44 359 LEU A CA 1
ATOM 2845 C C . LEU A 1 359 ? 9.434 12.792 -16.777 1.00 95.44 359 LEU A C 1
ATOM 2847 O O . LEU A 1 359 ? 8.394 13.046 -16.171 1.00 95.44 359 LEU A O 1
ATOM 2851 N N . ASP A 1 360 ? 9.589 13.042 -18.081 1.00 93.44 360 ASP A N 1
ATOM 2852 C CA . ASP A 1 360 ? 8.573 13.651 -18.937 1.00 93.44 360 ASP A CA 1
ATOM 2853 C C . ASP A 1 360 ? 7.932 12.625 -19.880 1.00 93.44 360 ASP A C 1
ATOM 2855 O O . ASP A 1 360 ? 8.572 11.711 -20.403 1.00 93.44 360 ASP A O 1
ATOM 2859 N N . GLN A 1 361 ? 6.644 12.798 -20.186 1.00 91.25 361 GLN A N 1
ATOM 2860 C CA . GLN A 1 361 ? 5.934 11.895 -21.100 1.00 91.25 361 GLN A CA 1
ATOM 2861 C C . GLN A 1 361 ? 6.476 11.959 -22.542 1.00 91.25 361 GLN A C 1
ATOM 2863 O O . GLN A 1 361 ? 6.349 10.989 -23.288 1.00 91.25 361 GLN A O 1
ATOM 2868 N N . SER A 1 362 ? 7.130 13.062 -22.922 1.00 92.31 362 SER A N 1
ATOM 2869 C CA . SER A 1 362 ? 7.817 13.231 -24.210 1.00 92.31 362 SER A CA 1
ATOM 2870 C C . SER A 1 362 ? 9.109 12.419 -24.356 1.00 92.31 362 SER A C 1
ATOM 2872 O O . SER A 1 362 ? 9.605 12.290 -25.473 1.00 92.31 362 SER A O 1
ATOM 2874 N N . ASP A 1 363 ? 9.644 11.835 -23.278 1.00 92.44 363 ASP A N 1
ATOM 2875 C CA . ASP A 1 363 ? 10.779 10.905 -23.356 1.00 92.44 363 ASP A CA 1
ATOM 2876 C C . ASP A 1 363 ? 10.412 9.531 -23.936 1.00 92.44 363 ASP A C 1
ATOM 2878 O O . ASP A 1 363 ? 11.300 8.757 -24.316 1.00 92.44 363 ASP A O 1
ATOM 2882 N N . TRP A 1 364 ? 9.116 9.216 -24.009 1.00 91.19 364 TRP A N 1
ATOM 2883 C CA . TRP A 1 364 ? 8.610 7.997 -24.627 1.00 91.19 364 TRP A CA 1
ATOM 2884 C C . TRP A 1 364 ? 8.523 8.159 -26.149 1.00 91.19 364 TRP A C 1
ATOM 2886 O O . TRP A 1 364 ? 7.582 8.739 -26.689 1.00 91.19 364 TRP A O 1
ATOM 2896 N N . ILE A 1 365 ? 9.502 7.589 -26.855 1.00 89.88 365 ILE A N 1
ATOM 2897 C CA . ILE A 1 365 ? 9.464 7.405 -28.314 1.00 89.88 365 ILE A CA 1
ATOM 2898 C C . ILE A 1 365 ? 8.674 6.148 -28.713 1.00 89.88 365 ILE A C 1
ATOM 2900 O O . ILE A 1 365 ? 8.189 6.042 -29.843 1.00 89.88 365 ILE A O 1
ATOM 2904 N N . ALA A 1 366 ? 8.535 5.188 -27.794 1.00 90.06 366 ALA A N 1
ATOM 2905 C CA . ALA A 1 366 ? 7.675 4.028 -27.968 1.00 90.06 366 ALA A CA 1
ATOM 2906 C C . ALA A 1 366 ? 6.190 4.424 -27.927 1.00 90.06 366 ALA A C 1
ATOM 2908 O O . ALA A 1 366 ? 5.788 5.369 -27.253 1.00 90.06 366 ALA A O 1
ATOM 2909 N N . LYS A 1 367 ? 5.357 3.657 -28.634 1.00 91.62 367 LYS A N 1
ATOM 2910 C CA . LYS A 1 367 ? 3.897 3.812 -28.629 1.00 91.62 367 LYS A CA 1
ATOM 2911 C C . LYS A 1 367 ? 3.247 2.544 -28.077 1.00 91.62 367 LYS A C 1
ATOM 2913 O O . LYS A 1 367 ? 3.771 1.460 -28.343 1.00 91.62 367 LYS A O 1
ATOM 2918 N N . PRO A 1 368 ? 2.123 2.654 -27.350 1.00 93.19 368 PRO A N 1
ATOM 2919 C CA . PRO A 1 368 ? 1.366 1.489 -26.906 1.00 93.19 368 PRO A CA 1
ATOM 2920 C C . PRO A 1 368 ? 0.909 0.646 -28.108 1.00 93.19 368 PRO A C 1
ATOM 2922 O O . PRO A 1 368 ? 0.438 1.180 -29.116 1.00 93.19 368 PRO A O 1
ATOM 2925 N N . ILE A 1 369 ? 1.052 -0.676 -28.006 1.00 92.62 369 ILE A N 1
ATOM 2926 C CA . ILE A 1 369 ? 0.636 -1.646 -29.029 1.00 92.62 369 ILE A CA 1
ATOM 2927 C C . ILE A 1 369 ? -0.371 -2.646 -28.464 1.00 92.62 369 ILE A C 1
ATOM 2929 O O . ILE A 1 369 ? -0.279 -3.038 -27.303 1.00 92.62 369 ILE A O 1
ATOM 2933 N N . THR A 1 370 ? -1.323 -3.069 -29.296 1.00 91.00 370 THR A N 1
ATOM 2934 C CA . THR A 1 370 ? -2.394 -4.009 -28.932 1.00 91.00 370 THR A CA 1
ATOM 2935 C C . THR A 1 370 ? -2.734 -4.968 -30.086 1.00 91.00 370 THR A C 1
ATOM 2937 O O . THR A 1 370 ? -2.289 -4.788 -31.227 1.00 91.00 370 THR A O 1
ATOM 2940 N N . ASN A 1 371 ? -3.529 -5.996 -29.788 1.00 81.44 371 ASN A N 1
ATOM 2941 C CA . ASN A 1 371 ? -4.132 -6.903 -30.764 1.00 81.44 371 ASN A CA 1
ATOM 2942 C C . ASN A 1 371 ? -5.445 -6.286 -31.311 1.00 81.44 371 ASN A C 1
ATOM 2944 O O . ASN A 1 371 ? -6.135 -5.571 -30.583 1.00 81.44 371 ASN A O 1
ATOM 2948 N N . PRO A 1 372 ? -5.821 -6.496 -32.587 1.00 63.91 372 PRO A N 1
ATOM 2949 C CA . PRO A 1 372 ? -7.066 -5.944 -33.131 1.00 63.91 372 PRO A CA 1
ATOM 2950 C C . PRO A 1 372 ? -8.350 -6.673 -32.692 1.00 63.91 372 PRO A C 1
ATOM 2952 O O . PRO A 1 372 ? -9.428 -6.131 -32.913 1.00 63.91 372 PRO A O 1
ATOM 2955 N N . GLU A 1 373 ? -8.267 -7.865 -32.095 1.00 67.44 373 GLU A N 1
ATOM 2956 C CA . GLU A 1 373 ? -9.443 -8.624 -31.634 1.00 67.44 373 GLU A CA 1
ATOM 2957 C C . GLU A 1 373 ? -9.767 -8.311 -30.165 1.00 67.44 373 GLU A C 1
ATOM 2959 O O . GLU A 1 373 ? -8.868 -8.295 -29.321 1.00 67.44 373 GLU A O 1
ATOM 2964 N N . VAL A 1 374 ? -11.052 -8.083 -29.871 1.00 65.50 374 VAL A N 1
ATOM 2965 C CA . VAL A 1 374 ? -11.582 -7.738 -28.542 1.00 65.50 374 VAL A CA 1
ATOM 2966 C C . VAL A 1 374 ? -12.758 -8.663 -28.224 1.00 65.50 374 VAL A C 1
ATOM 2968 O O . VAL A 1 374 ? -13.816 -8.553 -28.841 1.00 65.50 374 VAL A O 1
ATOM 2971 N N . ASP A 1 375 ? -12.579 -9.556 -27.252 1.00 69.25 375 ASP A N 1
ATOM 2972 C CA . ASP A 1 375 ? -13.643 -10.432 -26.749 1.00 69.25 375 ASP A CA 1
ATOM 2973 C C . ASP A 1 375 ? -14.606 -9.685 -25.799 1.00 69.25 375 ASP A C 1
ATOM 2975 O O . ASP A 1 375 ? -14.260 -8.678 -25.178 1.00 69.25 375 ASP A O 1
ATOM 2979 N N . GLU A 1 376 ? -15.825 -10.212 -25.635 1.00 75.56 376 GLU A N 1
ATOM 2980 C CA . GLU A 1 376 ? -16.793 -9.775 -24.603 1.00 75.56 376 GLU A CA 1
ATOM 2981 C C . GLU A 1 376 ? -16.609 -10.499 -23.249 1.00 75.56 376 GLU A C 1
ATOM 2983 O O . GLU A 1 376 ? -17.370 -10.279 -22.306 1.00 75.56 376 GLU A O 1
ATOM 2988 N N . GLY A 1 377 ? -15.628 -11.402 -23.148 1.00 86.25 377 GLY A N 1
ATOM 2989 C CA . GLY A 1 377 ? -15.393 -12.261 -21.982 1.00 86.25 377 GLY A CA 1
ATOM 2990 C C . GLY A 1 377 ? -14.143 -11.898 -21.166 1.00 86.25 377 GLY A C 1
ATOM 2991 O O . GLY A 1 377 ? -13.596 -10.806 -21.305 1.00 86.25 377 GLY A O 1
ATOM 2992 N N . PRO A 1 378 ? -13.662 -12.819 -20.308 1.00 90.38 378 PRO A N 1
ATOM 2993 C CA . PRO A 1 378 ? -12.315 -12.751 -19.744 1.00 90.38 378 PRO A CA 1
ATOM 2994 C C . PRO A 1 378 ? -11.272 -12.707 -20.864 1.00 90.38 378 PRO A C 1
ATOM 2996 O O . PRO A 1 378 ? -11.284 -13.571 -21.742 1.00 90.38 378 PRO A O 1
ATOM 2999 N N . LEU A 1 379 ? -10.377 -11.718 -20.845 1.00 92.44 379 LEU A N 1
ATOM 3000 C CA . LEU A 1 379 ? -9.428 -11.518 -21.935 1.00 92.44 379 LEU A CA 1
ATOM 3001 C C . LEU A 1 379 ? -8.253 -12.487 -21.804 1.00 92.44 379 LEU A C 1
ATOM 3003 O O . LEU A 1 379 ? -7.535 -12.518 -20.800 1.00 92.44 379 LEU A O 1
ATOM 3007 N N . ARG A 1 380 ? -8.039 -13.278 -22.857 1.00 92.94 380 ARG A N 1
ATOM 3008 C CA . ARG A 1 380 ? -6.891 -14.178 -22.961 1.00 92.94 380 ARG A CA 1
ATOM 3009 C C . ARG A 1 380 ? -5.587 -13.361 -22.958 1.00 92.94 380 ARG A C 1
ATOM 3011 O O . ARG A 1 380 ? -5.477 -12.431 -23.755 1.00 92.94 380 ARG A O 1
ATOM 3018 N N . PRO A 1 381 ? -4.573 -13.731 -22.149 1.00 94.69 381 PRO A N 1
ATOM 3019 C CA . PRO A 1 381 ? -3.293 -13.037 -22.170 1.00 94.69 381 PRO A CA 1
ATOM 3020 C C . PRO A 1 381 ? -2.627 -13.042 -23.553 1.00 94.69 381 PRO A C 1
ATOM 3022 O O . PRO A 1 381 ? -2.566 -14.079 -24.223 1.00 94.69 381 PRO A O 1
ATOM 3025 N N . LEU A 1 382 ? -2.117 -11.881 -23.961 1.00 92.81 382 LEU A N 1
ATOM 3026 C CA . LEU A 1 382 ? -1.478 -11.637 -25.255 1.00 92.81 382 LEU A CA 1
ATOM 3027 C C . LEU A 1 382 ? 0.045 -11.728 -25.130 1.00 92.81 382 LEU A C 1
ATOM 3029 O O . LEU A 1 382 ? 0.611 -11.151 -24.207 1.00 92.81 382 LEU A O 1
ATOM 3033 N N . LEU A 1 383 ? 0.718 -12.385 -26.080 1.00 94.06 383 LEU A N 1
ATOM 3034 C CA . LEU A 1 383 ? 2.183 -12.392 -26.186 1.00 94.06 383 LEU A CA 1
ATOM 3035 C C . LEU A 1 383 ? 2.635 -11.468 -27.323 1.00 94.06 383 LEU A C 1
ATOM 3037 O O . LEU A 1 383 ? 2.565 -11.828 -28.499 1.00 94.06 383 LEU A O 1
ATOM 3041 N N . PHE A 1 384 ? 3.163 -10.302 -26.968 1.00 93.19 384 PHE A N 1
ATOM 3042 C CA . PHE A 1 384 ? 3.881 -9.426 -27.890 1.00 93.19 384 PHE A CA 1
ATOM 3043 C C . PHE A 1 384 ? 5.332 -9.908 -28.012 1.00 93.19 384 PHE A C 1
ATOM 3045 O O . PHE A 1 384 ? 5.949 -10.270 -27.012 1.00 93.19 384 PHE A O 1
ATOM 3052 N N . ARG A 1 385 ? 5.915 -9.910 -29.219 1.00 92.56 385 ARG A N 1
ATOM 3053 C CA . ARG A 1 385 ? 7.333 -10.267 -29.417 1.00 92.56 385 ARG A CA 1
ATOM 3054 C C . ARG A 1 385 ? 7.993 -9.480 -30.542 1.00 92.56 385 ARG A C 1
ATOM 3056 O O . ARG A 1 385 ? 7.378 -9.271 -31.584 1.00 92.56 385 ARG A O 1
ATOM 3063 N N . LYS A 1 386 ? 9.269 -9.126 -30.367 1.00 88.31 386 LYS A N 1
ATOM 3064 C CA . LYS A 1 386 ? 10.103 -8.473 -31.386 1.00 88.31 386 LYS A CA 1
ATOM 3065 C C . LYS A 1 386 ? 11.492 -9.109 -31.431 1.00 88.31 386 LYS A C 1
ATOM 3067 O O . LYS A 1 386 ? 12.110 -9.305 -30.390 1.00 88.31 386 LYS A O 1
ATOM 3072 N N . ALA A 1 387 ? 11.983 -9.400 -32.633 1.00 91.94 387 ALA A N 1
ATOM 3073 C CA . ALA A 1 387 ? 13.380 -9.764 -32.868 1.00 91.94 387 ALA A CA 1
ATOM 3074 C C . ALA A 1 387 ? 14.166 -8.544 -33.378 1.00 91.94 387 ALA A C 1
ATOM 3076 O O . ALA A 1 387 ? 13.601 -7.702 -34.078 1.00 91.94 387 ALA A O 1
ATOM 3077 N N . PHE A 1 388 ? 15.444 -8.442 -33.017 1.00 87.81 388 PHE A N 1
ATOM 3078 C CA . PHE A 1 388 ? 16.351 -7.362 -33.420 1.00 87.81 388 PHE A CA 1
ATOM 3079 C C . PHE A 1 388 ? 17.818 -7.815 -33.320 1.00 87.81 388 PHE A C 1
ATOM 3081 O O . PHE A 1 388 ? 18.117 -8.821 -32.681 1.00 87.81 388 PHE A O 1
ATOM 3088 N N . SER A 1 389 ? 18.737 -7.067 -33.928 1.00 86.69 389 SER A N 1
ATOM 3089 C CA . SER A 1 389 ? 20.187 -7.312 -33.880 1.00 86.69 389 SER A CA 1
ATOM 3090 C C . SER A 1 389 ? 20.922 -6.011 -33.572 1.00 86.69 389 SER A C 1
ATOM 3092 O O . SER A 1 389 ? 20.418 -4.939 -33.903 1.00 86.69 389 SER A O 1
ATOM 3094 N N . LEU A 1 390 ? 22.089 -6.111 -32.930 1.00 81.50 390 LEU A N 1
ATOM 3095 C CA . LEU A 1 390 ? 22.837 -4.972 -32.374 1.00 81.50 390 LEU A CA 1
ATOM 3096 C C . LEU A 1 390 ? 24.162 -4.683 -33.108 1.00 81.50 390 LEU A C 1
ATOM 3098 O O . LEU A 1 390 ? 24.954 -3.855 -32.668 1.00 81.50 390 LEU A O 1
ATOM 3102 N N . GLY A 1 391 ? 24.394 -5.339 -34.249 1.00 74.62 391 GLY A N 1
ATOM 3103 C CA . GLY A 1 391 ? 25.658 -5.257 -34.980 1.00 74.62 391 GLY A CA 1
ATOM 3104 C C . GLY A 1 391 ? 26.753 -6.052 -34.270 1.00 74.62 391 GLY A C 1
ATOM 3105 O O . GLY A 1 391 ? 26.511 -7.186 -33.874 1.00 74.62 391 GLY A O 1
ATOM 3106 N N . ASN A 1 392 ? 27.930 -5.440 -34.121 1.00 70.69 392 ASN A N 1
ATOM 3107 C CA . ASN A 1 392 ? 29.065 -5.975 -33.356 1.00 70.69 392 ASN A CA 1
ATOM 3108 C C . ASN A 1 392 ? 29.491 -5.017 -32.218 1.00 70.69 392 ASN A C 1
ATOM 3110 O O . ASN A 1 392 ? 30.608 -5.123 -31.718 1.00 70.69 392 ASN A O 1
ATOM 3114 N N . GLY A 1 393 ? 28.653 -4.036 -31.856 1.00 72.62 393 GLY A N 1
ATOM 3115 C CA . GLY A 1 393 ? 29.005 -3.006 -30.875 1.00 72.62 393 GLY A CA 1
ATOM 3116 C C . GLY A 1 393 ? 29.067 -3.549 -29.446 1.00 72.62 393 GLY A C 1
ATOM 3117 O O . GLY A 1 393 ? 28.213 -4.340 -29.035 1.00 72.62 393 GLY A O 1
ATOM 3118 N N . ILE A 1 394 ? 30.052 -3.096 -28.669 1.00 83.00 394 ILE A N 1
ATOM 3119 C CA . ILE A 1 394 ? 30.163 -3.430 -27.243 1.00 83.00 394 ILE A CA 1
ATOM 3120 C C . ILE A 1 394 ? 29.118 -2.620 -26.462 1.00 83.00 394 ILE A C 1
ATOM 3122 O O . ILE A 1 394 ? 29.072 -1.393 -26.550 1.00 83.00 394 ILE A O 1
ATOM 3126 N N . ILE A 1 395 ? 28.256 -3.306 -25.706 1.00 85.62 395 ILE A N 1
ATOM 3127 C CA . ILE A 1 395 ? 27.165 -2.693 -24.932 1.00 85.62 395 ILE A CA 1
ATOM 3128 C C . ILE A 1 395 ? 27.735 -2.099 -23.635 1.00 85.62 395 ILE A C 1
ATOM 3130 O O . ILE A 1 395 ? 28.240 -2.827 -22.786 1.00 85.62 395 ILE A O 1
ATOM 3134 N N . ALA A 1 396 ? 27.617 -0.780 -23.467 1.00 85.19 396 ALA A N 1
ATOM 3135 C CA . ALA A 1 396 ? 28.094 -0.029 -22.301 1.00 85.19 396 ALA A CA 1
ATOM 3136 C C . ALA A 1 396 ? 26.990 0.276 -21.263 1.00 85.19 396 ALA A C 1
ATOM 3138 O O . ALA A 1 396 ? 27.293 0.605 -20.109 1.00 85.19 396 ALA A O 1
ATOM 3139 N N . ARG A 1 397 ? 25.715 0.213 -21.676 1.00 88.00 397 ARG A N 1
ATOM 3140 C CA . ARG A 1 397 ? 24.504 0.239 -20.830 1.00 88.00 397 ARG A CA 1
ATOM 3141 C C . ARG A 1 397 ? 23.295 -0.191 -21.667 1.00 88.00 397 ARG A C 1
ATOM 3143 O O . ARG A 1 397 ? 23.214 0.151 -22.844 1.00 88.00 397 ARG A O 1
ATOM 3150 N N . ALA A 1 398 ? 22.320 -0.868 -21.069 1.00 90.69 398 ALA A N 1
ATOM 3151 C CA . ALA A 1 398 ? 20.990 -1.028 -21.652 1.00 90.69 398 ALA A CA 1
ATOM 3152 C C . ALA A 1 398 ? 19.882 -0.908 -20.599 1.00 90.69 398 ALA A C 1
ATOM 3154 O O . ALA A 1 398 ? 20.036 -1.335 -19.450 1.00 90.69 398 ALA A O 1
ATOM 3155 N N . ARG A 1 399 ? 18.751 -0.322 -21.001 1.00 94.44 399 ARG A N 1
ATOM 3156 C CA . ARG A 1 399 ? 17.592 -0.038 -20.149 1.00 94.44 399 ARG A CA 1
ATOM 3157 C C . ARG A 1 399 ? 16.299 -0.442 -20.833 1.00 94.44 399 ARG A C 1
ATOM 3159 O O . ARG A 1 399 ? 16.017 0.008 -21.941 1.00 94.44 399 ARG A O 1
ATOM 3166 N N . LEU A 1 400 ? 15.502 -1.264 -20.156 1.00 96.12 400 LEU A N 1
ATOM 3167 C CA . LEU A 1 400 ? 14.142 -1.590 -20.573 1.00 96.12 400 LEU A CA 1
ATOM 3168 C C . LEU A 1 400 ? 13.145 -0.811 -19.715 1.00 96.12 400 LEU A C 1
ATOM 3170 O O . LEU A 1 400 ? 12.939 -1.168 -18.560 1.00 96.12 400 LEU A O 1
ATOM 3174 N N . TYR A 1 401 ? 12.506 0.203 -20.294 1.00 97.19 401 TYR A N 1
ATOM 3175 C CA . TYR A 1 401 ? 11.361 0.911 -19.718 1.00 97.19 401 TYR A CA 1
ATOM 3176 C C . TYR A 1 401 ? 10.078 0.237 -20.221 1.00 97.19 401 TYR A C 1
ATOM 3178 O O . TYR A 1 401 ? 9.896 0.085 -21.433 1.00 97.19 401 TYR A O 1
ATOM 3186 N N . THR A 1 402 ? 9.189 -0.206 -19.329 1.00 97.19 402 THR A N 1
ATOM 3187 C CA . THR A 1 402 ? 7.992 -0.958 -19.746 1.00 97.19 402 THR A CA 1
ATOM 3188 C C . THR A 1 402 ? 6.804 -0.815 -18.794 1.00 97.19 402 THR A C 1
ATOM 3190 O O . THR A 1 402 ? 6.961 -0.668 -17.583 1.00 97.19 402 THR A O 1
ATOM 3193 N N . THR A 1 403 ? 5.597 -0.862 -19.364 1.00 98.19 403 THR A N 1
ATOM 3194 C CA . THR A 1 403 ? 4.308 -0.904 -18.655 1.00 98.19 403 THR A CA 1
ATOM 3195 C C . THR A 1 403 ? 3.228 -1.563 -19.528 1.00 98.19 403 THR A C 1
ATOM 3197 O O . THR A 1 403 ? 3.460 -1.875 -20.702 1.00 98.19 403 THR A O 1
ATOM 3200 N N . ALA A 1 404 ? 2.038 -1.784 -18.969 1.00 97.69 404 ALA A N 1
ATOM 3201 C CA . ALA A 1 404 ? 0.896 -2.332 -19.686 1.00 97.69 404 ALA A CA 1
ATOM 3202 C C . ALA A 1 404 ? -0.443 -1.741 -19.228 1.00 97.69 404 ALA A C 1
ATOM 3204 O O . ALA A 1 404 ? -0.657 -1.466 -18.050 1.00 97.69 404 ALA A O 1
ATOM 3205 N N . CYS A 1 405 ? -1.382 -1.647 -20.168 1.00 97.00 405 CYS A N 1
ATOM 3206 C CA . CYS A 1 405 ? -2.807 -1.553 -19.872 1.00 97.00 405 CYS A CA 1
ATOM 3207 C C . CYS A 1 405 ? -3.309 -2.982 -19.615 1.00 97.00 405 CYS A C 1
ATOM 3209 O O . CYS A 1 405 ? -3.663 -3.704 -20.549 1.00 97.00 405 CYS A O 1
ATOM 3211 N N . GLY A 1 406 ? -3.200 -3.419 -18.359 1.00 97.25 406 GLY A N 1
ATOM 3212 C CA . GLY A 1 406 ? -3.301 -4.816 -17.933 1.00 97.25 406 GLY A CA 1
ATOM 3213 C C . GLY A 1 406 ? -2.286 -5.098 -16.826 1.00 97.25 406 GLY A C 1
ATOM 3214 O O . GLY A 1 406 ? -1.918 -4.197 -16.077 1.00 97.25 406 GLY A O 1
ATOM 3215 N N . VAL A 1 407 ? -1.790 -6.332 -16.761 1.00 98.50 407 VAL A 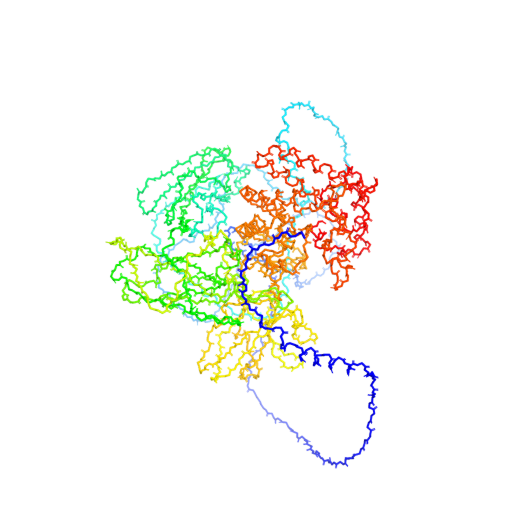N 1
ATOM 3216 C CA . VAL A 1 407 ? -0.561 -6.693 -16.028 1.00 98.50 407 VAL A CA 1
ATOM 3217 C C . VAL A 1 407 ? 0.356 -7.516 -16.929 1.00 98.50 407 VAL A C 1
ATOM 3219 O O . VAL A 1 407 ? -0.148 -8.264 -17.763 1.00 98.50 407 VAL A O 1
ATOM 3222 N N . TYR A 1 408 ? 1.678 -7.396 -16.798 1.00 98.56 408 TYR A N 1
ATOM 3223 C CA . TYR A 1 408 ? 2.642 -7.967 -17.740 1.00 98.56 408 TYR A CA 1
ATOM 3224 C C . TYR A 1 408 ? 3.760 -8.802 -17.104 1.00 98.56 408 TYR A C 1
ATOM 3226 O O . TYR A 1 408 ? 4.019 -8.746 -15.904 1.00 98.56 408 TYR A O 1
ATOM 3234 N N . GLU A 1 409 ? 4.438 -9.581 -17.948 1.00 98.50 409 GLU A N 1
ATOM 3235 C CA . GLU A 1 409 ? 5.703 -10.249 -17.639 1.00 98.50 409 GLU A CA 1
ATOM 3236 C C . GLU A 1 409 ? 6.641 -10.185 -18.858 1.00 98.50 409 GLU A C 1
ATOM 3238 O O . GLU A 1 409 ? 6.297 -10.651 -19.949 1.00 98.50 409 GLU A O 1
ATOM 3243 N N . ALA A 1 410 ? 7.826 -9.592 -18.684 1.00 97.88 410 ALA A N 1
ATOM 3244 C CA . ALA A 1 410 ? 8.792 -9.356 -19.756 1.00 97.88 410 ALA A CA 1
ATOM 3245 C C . ALA A 1 410 ? 9.913 -10.410 -19.785 1.00 97.88 410 ALA A C 1
ATOM 3247 O O . ALA A 1 410 ? 10.355 -10.911 -18.752 1.00 97.88 410 ALA A O 1
ATOM 3248 N N . HIS A 1 411 ? 10.401 -10.725 -20.983 1.00 98.25 411 HIS A N 1
ATOM 3249 C CA . HIS A 1 411 ? 11.508 -11.646 -21.236 1.00 98.25 411 HIS A CA 1
ATOM 3250 C C . HIS A 1 411 ? 12.420 -11.101 -22.338 1.00 98.25 411 HIS A C 1
ATOM 3252 O O . HIS A 1 411 ? 11.936 -10.589 -23.348 1.00 98.25 411 HIS A O 1
ATOM 3258 N N . ILE A 1 412 ? 13.733 -11.295 -22.205 1.00 97.38 412 ILE A N 1
ATOM 3259 C CA . ILE A 1 412 ? 14.705 -11.098 -23.289 1.00 97.38 412 ILE A CA 1
ATOM 3260 C C . ILE A 1 412 ? 15.521 -12.383 -23.431 1.00 97.38 412 ILE A C 1
ATOM 3262 O O . ILE A 1 412 ? 15.986 -12.952 -22.447 1.00 97.38 412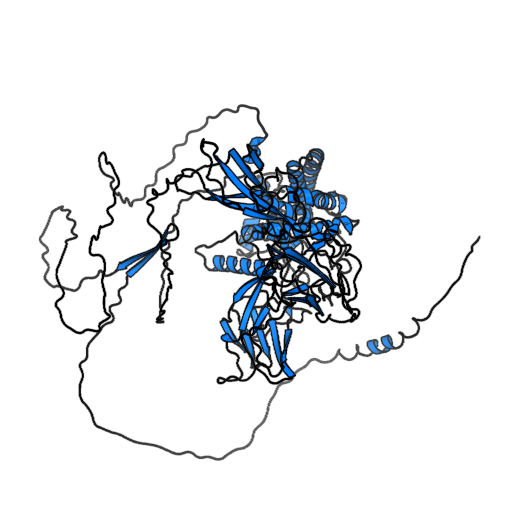 ILE A O 1
ATOM 3266 N N . ASN A 1 413 ? 15.658 -12.881 -24.661 1.00 96.12 413 ASN A N 1
ATOM 3267 C CA . ASN A 1 413 ? 16.427 -14.084 -25.004 1.00 96.12 413 ASN A CA 1
ATOM 3268 C C . ASN A 1 413 ? 16.033 -15.355 -24.215 1.00 96.12 413 ASN A C 1
ATOM 3270 O O . ASN A 1 413 ? 16.828 -16.280 -24.079 1.00 96.12 413 ASN A O 1
ATOM 3274 N N . GLY A 1 414 ? 14.793 -15.410 -23.713 1.00 93.44 414 GLY A N 1
ATOM 3275 C CA . GLY A 1 414 ? 14.266 -16.496 -22.876 1.00 93.44 414 GLY A CA 1
ATOM 3276 C C . GLY A 1 414 ? 14.480 -16.312 -21.367 1.00 93.44 414 GLY A C 1
ATOM 3277 O O . GLY A 1 414 ? 13.834 -17.007 -20.587 1.00 93.44 414 GLY A O 1
ATOM 3278 N N . LYS A 1 415 ? 15.309 -15.352 -20.935 1.00 97.12 415 LYS A N 1
ATOM 3279 C CA . LYS A 1 415 ? 15.456 -14.957 -19.526 1.00 97.12 415 LYS A CA 1
ATOM 3280 C C . LYS A 1 415 ? 14.335 -13.977 -19.164 1.00 97.12 415 LYS A C 1
ATOM 3282 O O . LYS A 1 415 ? 14.121 -12.992 -19.871 1.00 97.12 415 LYS A O 1
ATOM 3287 N N . ARG A 1 416 ? 13.614 -14.250 -18.073 1.00 97.06 416 ARG A N 1
ATOM 3288 C CA . ARG A 1 416 ? 12.647 -13.318 -17.470 1.00 97.06 416 ARG A CA 1
ATOM 3289 C C . ARG A 1 416 ? 13.382 -12.053 -17.023 1.00 97.06 416 ARG A C 1
ATOM 3291 O O . ARG A 1 416 ? 14.457 -12.155 -16.432 1.00 97.06 416 ARG A O 1
ATOM 3298 N N . ILE A 1 417 ? 12.819 -10.888 -17.316 1.00 97.75 417 ILE A N 1
ATOM 3299 C CA . ILE A 1 417 ? 13.320 -9.601 -16.833 1.00 97.75 417 ILE A CA 1
ATOM 3300 C C . ILE A 1 417 ? 12.542 -9.229 -15.572 1.00 97.75 417 ILE A C 1
ATOM 3302 O O . ILE A 1 417 ? 11.317 -9.352 -15.553 1.00 97.75 417 ILE A O 1
ATOM 3306 N N . GLY A 1 418 ? 13.265 -8.808 -14.533 1.00 95.12 418 GLY A N 1
ATOM 3307 C CA . GLY A 1 418 ? 12.678 -8.474 -13.239 1.00 95.12 418 GLY A CA 1
ATOM 3308 C C . GLY A 1 418 ? 12.212 -9.685 -12.411 1.00 95.12 418 GLY A C 1
ATOM 3309 O O . GLY A 1 418 ? 12.155 -10.829 -12.884 1.00 95.12 418 GLY A O 1
ATOM 3310 N N . ASN A 1 419 ? 11.876 -9.442 -11.142 1.00 95.88 419 ASN A N 1
ATOM 3311 C CA . ASN A 1 419 ? 11.299 -10.438 -10.222 1.00 95.88 419 ASN A CA 1
ATOM 3312 C C . ASN A 1 419 ? 9.824 -10.151 -9.863 1.00 95.88 419 ASN A C 1
ATOM 3314 O O . ASN A 1 419 ? 9.184 -10.939 -9.166 1.00 95.88 419 ASN A O 1
ATOM 3318 N N . GLU A 1 420 ? 9.264 -9.078 -10.414 1.00 96.75 420 GLU A N 1
ATOM 3319 C CA . GLU A 1 420 ? 7.952 -8.524 -10.106 1.00 96.75 420 GLU A CA 1
ATOM 3320 C C . GLU A 1 420 ? 6.822 -9.465 -10.525 1.00 96.75 420 GLU A C 1
ATOM 3322 O O . GLU A 1 420 ? 6.924 -10.214 -11.500 1.00 96.75 420 GLU A O 1
ATOM 3327 N N . ALA A 1 421 ? 5.714 -9.417 -9.796 1.00 97.38 421 ALA A N 1
ATOM 3328 C CA . ALA A 1 421 ? 4.472 -10.104 -10.107 1.00 97.38 421 ALA A CA 1
ATOM 3329 C C . ALA A 1 421 ? 3.335 -9.077 -10.140 1.00 97.38 421 ALA A C 1
ATOM 3331 O O . ALA A 1 421 ? 3.327 -8.142 -9.351 1.00 97.38 421 ALA A O 1
ATOM 3332 N N . MET A 1 422 ? 2.369 -9.245 -11.047 1.00 98.12 422 MET A N 1
ATOM 3333 C CA . MET A 1 422 ? 1.275 -8.279 -11.256 1.00 98.12 422 MET A CA 1
ATOM 3334 C C . MET A 1 422 ? 1.733 -6.849 -11.635 1.00 98.12 422 MET A C 1
ATOM 3336 O O . MET A 1 422 ? 0.952 -5.910 -11.508 1.00 98.12 422 MET A O 1
ATOM 3340 N N . ALA A 1 423 ? 2.963 -6.667 -12.134 1.00 98.12 423 ALA A N 1
ATOM 3341 C CA . ALA A 1 423 ? 3.425 -5.390 -12.688 1.00 98.12 423 ALA A CA 1
ATOM 3342 C C . ALA A 1 423 ? 2.497 -4.935 -13.839 1.00 98.12 423 ALA A C 1
ATOM 3344 O O . ALA A 1 423 ? 2.034 -5.789 -14.591 1.00 98.12 423 ALA A O 1
ATOM 3345 N N . PRO A 1 424 ? 2.194 -3.635 -14.009 1.00 97.69 424 PRO A N 1
ATOM 3346 C CA . PRO A 1 424 ? 2.792 -2.499 -13.314 1.00 97.69 424 PRO A CA 1
ATOM 3347 C C . PRO A 1 424 ? 2.176 -2.204 -11.938 1.00 97.69 424 PRO A C 1
ATOM 3349 O O . PRO A 1 424 ? 2.640 -1.281 -11.281 1.00 97.69 424 PRO A O 1
ATOM 3352 N N . GLY A 1 425 ? 1.169 -2.971 -11.508 1.00 97.31 425 GLY A N 1
ATOM 3353 C CA . GLY A 1 425 ? 0.337 -2.693 -10.337 1.00 97.31 425 GLY A CA 1
ATOM 3354 C C . GLY A 1 425 ? -1.061 -2.191 -10.714 1.00 97.31 425 GLY A C 1
ATOM 3355 O O . GLY A 1 425 ? -1.442 -2.174 -11.890 1.00 97.31 425 GLY A O 1
ATOM 3356 N N . TRP A 1 426 ? -1.820 -1.787 -9.697 1.00 98.00 426 TRP A N 1
ATOM 3357 C CA . TRP A 1 426 ? -3.103 -1.095 -9.814 1.00 98.00 426 TRP A CA 1
ATOM 3358 C C . TRP A 1 426 ? -2.947 0.354 -9.347 1.00 98.00 426 TRP A C 1
ATOM 3360 O O . TRP A 1 426 ? -2.595 0.607 -8.196 1.00 98.00 426 TRP A O 1
ATOM 3370 N N . THR A 1 427 ? -3.228 1.283 -10.254 1.00 97.06 427 THR A N 1
ATOM 3371 C CA . THR A 1 427 ? -3.328 2.731 -10.028 1.00 97.06 427 THR A CA 1
ATOM 3372 C C . THR A 1 427 ? -4.676 3.226 -10.552 1.00 97.06 427 THR A C 1
ATOM 3374 O O . THR A 1 427 ? -5.413 2.484 -11.213 1.00 97.06 427 THR A O 1
ATOM 3377 N N . SER A 1 428 ? -5.004 4.493 -10.325 1.00 95.75 428 SER A N 1
ATOM 3378 C CA . SER A 1 428 ? -6.149 5.164 -10.938 1.00 95.75 428 SER A CA 1
ATOM 3379 C C . SER A 1 428 ? -5.869 5.386 -12.433 1.00 95.75 428 SER A C 1
ATOM 3381 O O . SER A 1 428 ? -5.556 6.499 -12.852 1.00 95.75 428 SER A O 1
ATOM 3383 N N . TYR A 1 429 ? -5.956 4.319 -13.250 1.00 94.94 429 TYR A N 1
ATOM 3384 C CA . TYR A 1 429 ? -5.446 4.235 -14.637 1.00 94.94 429 TYR A CA 1
ATOM 3385 C C . TYR A 1 429 ? -5.866 5.387 -15.568 1.00 94.94 429 TYR A C 1
ATOM 3387 O O . TYR A 1 429 ? -5.166 5.665 -16.542 1.00 94.94 429 TYR A O 1
ATOM 3395 N N . LYS A 1 430 ? -6.987 6.068 -15.287 1.00 94.25 430 LYS A N 1
ATOM 3396 C CA . LYS A 1 430 ? -7.435 7.286 -15.988 1.00 94.25 430 LYS A CA 1
ATOM 3397 C C . LYS A 1 430 ? -6.435 8.447 -15.854 1.00 94.25 430 LYS A C 1
ATOM 3399 O O . LYS A 1 430 ? -6.230 9.184 -16.816 1.00 94.25 430 LYS A O 1
ATOM 3404 N N . HIS A 1 431 ? -5.834 8.589 -14.673 1.00 95.94 431 HIS A N 1
ATOM 3405 C CA . HIS A 1 431 ? -4.981 9.707 -14.263 1.00 95.94 431 HIS A CA 1
ATOM 3406 C C . HIS A 1 431 ? -3.499 9.318 -14.187 1.00 95.94 431 HIS A C 1
ATOM 3408 O O . HIS A 1 431 ? -2.646 10.087 -14.631 1.00 95.94 431 HIS A O 1
ATOM 3414 N N . ARG A 1 432 ? -3.194 8.131 -13.639 1.00 96.12 432 ARG A N 1
ATOM 3415 C CA . ARG A 1 432 ? -1.835 7.644 -13.339 1.00 96.12 432 ARG A CA 1
ATOM 3416 C C . ARG A 1 432 ? -1.637 6.202 -13.811 1.00 96.12 432 ARG A C 1
ATOM 3418 O O . ARG A 1 432 ? -2.514 5.362 -13.611 1.00 96.12 432 ARG A O 1
ATOM 3425 N N . LEU A 1 433 ? -0.458 5.883 -14.342 1.00 97.06 433 LEU A N 1
ATOM 3426 C CA . LEU A 1 433 ? -0.001 4.517 -14.624 1.00 97.06 433 LEU A CA 1
ATOM 3427 C C . LEU A 1 433 ? 1.494 4.387 -14.315 1.00 97.06 433 LEU A C 1
ATOM 3429 O O . LEU A 1 433 ? 2.320 5.130 -14.849 1.00 97.06 433 LEU A O 1
ATOM 3433 N N . HIS A 1 434 ? 1.855 3.419 -13.471 1.00 96.81 434 HIS A N 1
ATOM 3434 C CA . HIS A 1 434 ? 3.260 3.110 -13.207 1.00 96.81 434 HIS A CA 1
ATOM 3435 C C . HIS A 1 434 ? 3.952 2.486 -14.419 1.00 96.81 434 HIS A C 1
ATOM 3437 O O . HIS A 1 434 ? 3.340 1.747 -15.190 1.00 96.81 434 HIS A O 1
ATOM 3443 N N . TYR A 1 435 ? 5.252 2.721 -14.547 1.00 97.25 435 TYR A N 1
ATOM 3444 C CA . TYR A 1 435 ? 6.150 1.917 -15.369 1.00 97.25 435 TYR A CA 1
ATOM 3445 C C . TYR A 1 435 ? 7.353 1.463 -14.541 1.00 97.25 435 TYR A C 1
ATOM 3447 O O . TYR A 1 435 ? 7.675 2.051 -13.510 1.00 97.25 435 TYR A O 1
ATOM 3455 N N . GLN A 1 436 ? 8.017 0.404 -14.997 1.00 96.75 436 GLN A N 1
ATOM 3456 C CA . GLN A 1 436 ? 9.235 -0.120 -14.381 1.00 96.75 436 GLN A CA 1
ATOM 3457 C C . GLN A 1 436 ? 10.418 0.033 -15.339 1.00 96.75 436 GLN A C 1
ATOM 3459 O O . GLN A 1 436 ? 10.236 0.132 -16.559 1.00 96.75 436 GLN A O 1
ATOM 3464 N N . VAL A 1 437 ? 11.629 0.058 -14.778 1.00 96.25 437 VAL A N 1
ATOM 3465 C CA . VAL A 1 437 ? 12.885 0.143 -15.530 1.00 96.25 437 VAL A CA 1
ATOM 3466 C C . VAL A 1 437 ? 13.824 -0.952 -15.070 1.00 96.25 437 VAL A C 1
ATOM 3468 O O . VAL A 1 437 ? 14.017 -1.149 -13.874 1.00 96.25 437 VAL A O 1
ATOM 3471 N N . PHE A 1 438 ? 14.442 -1.627 -16.030 1.00 96.56 438 PHE A N 1
ATOM 3472 C CA . PHE A 1 438 ? 15.356 -2.730 -15.770 1.00 96.56 438 PHE A CA 1
ATOM 3473 C C . PHE A 1 438 ? 16.705 -2.484 -16.431 1.00 96.56 438 PHE A C 1
ATOM 3475 O O . PHE A 1 438 ? 16.757 -2.098 -17.603 1.00 96.56 438 PHE A O 1
ATOM 3482 N N . ASP A 1 439 ? 17.791 -2.780 -15.716 1.00 95.62 439 ASP A N 1
ATOM 3483 C CA . ASP A 1 439 ? 19.061 -3.070 -16.376 1.00 95.62 439 ASP A CA 1
ATOM 3484 C C . ASP A 1 439 ? 18.916 -4.394 -17.137 1.00 95.62 439 ASP A C 1
ATOM 3486 O O . ASP A 1 439 ? 18.494 -5.411 -16.581 1.00 95.62 439 ASP A O 1
ATOM 3490 N N . VAL A 1 440 ? 19.217 -4.364 -18.433 1.00 95.62 440 VAL A N 1
ATOM 3491 C CA . VAL A 1 440 ? 19.171 -5.544 -19.309 1.00 95.62 440 VAL A CA 1
ATOM 3492 C C . VAL A 1 440 ? 20.484 -5.759 -20.063 1.00 95.62 440 VAL A C 1
ATOM 3494 O O . VAL A 1 440 ? 20.532 -6.579 -20.979 1.00 95.62 440 VAL A O 1
ATOM 3497 N N . SER A 1 441 ? 21.551 -5.053 -19.668 1.00 92.31 441 SER A N 1
ATOM 3498 C CA . SER A 1 441 ? 22.852 -5.029 -20.355 1.00 92.31 441 SER A CA 1
ATOM 3499 C C . SER A 1 441 ? 23.429 -6.437 -20.534 1.00 92.31 441 SER A C 1
ATOM 3501 O O . SER A 1 441 ? 23.796 -6.812 -21.641 1.00 92.31 441 SER A O 1
ATOM 3503 N N . GLU A 1 442 ? 23.403 -7.251 -19.475 1.00 93.62 442 GLU A N 1
ATOM 3504 C CA . GLU A 1 442 ? 23.902 -8.638 -19.462 1.00 93.62 442 GLU A CA 1
ATOM 3505 C C . GLU A 1 442 ? 22.983 -9.662 -20.156 1.00 93.62 442 GLU A C 1
ATOM 3507 O O . GLU A 1 442 ? 23.348 -10.826 -20.317 1.00 93.62 442 GLU A O 1
ATOM 3512 N N . VAL A 1 443 ? 21.744 -9.284 -20.488 1.00 94.31 443 VAL A N 1
ATOM 3513 C CA . VAL A 1 443 ? 20.747 -10.203 -21.076 1.00 94.31 443 VAL A CA 1
ATOM 3514 C C . VAL A 1 443 ? 20.717 -10.095 -22.600 1.00 94.31 443 VAL A C 1
ATOM 3516 O O . VAL A 1 443 ? 20.279 -11.021 -23.292 1.00 94.31 443 VAL A O 1
ATOM 3519 N N . LEU A 1 444 ? 21.198 -8.971 -23.127 1.00 91.38 444 LEU A N 1
ATOM 3520 C CA . LEU A 1 444 ? 21.403 -8.753 -24.548 1.00 91.38 444 LEU A CA 1
ATOM 3521 C C . LEU A 1 444 ? 22.677 -9.457 -25.020 1.00 91.38 444 LEU A C 1
ATOM 3523 O O . LEU A 1 444 ? 23.704 -9.456 -24.350 1.00 91.38 444 LEU A O 1
ATOM 3527 N N . LYS A 1 445 ? 22.609 -10.025 -26.220 1.00 90.12 445 LYS A N 1
ATOM 3528 C CA . LYS A 1 445 ? 23.778 -10.491 -26.963 1.00 90.12 445 LYS A CA 1
ATOM 3529 C C . LYS A 1 445 ? 24.269 -9.340 -27.824 1.00 90.12 445 LYS A C 1
ATOM 3531 O O . LYS A 1 445 ? 23.459 -8.758 -28.551 1.00 90.12 445 LYS A O 1
ATOM 3536 N N . SER A 1 446 ? 25.555 -9.017 -27.757 1.00 82.94 446 SER A N 1
ATOM 3537 C CA . SER A 1 446 ? 26.171 -8.092 -28.712 1.00 82.94 446 SER A CA 1
ATOM 3538 C C . SER A 1 446 ? 26.108 -8.673 -30.126 1.00 82.94 446 SER A C 1
ATOM 3540 O O . SER A 1 446 ? 25.719 -7.967 -31.052 1.00 82.94 446 SER A O 1
ATOM 3542 N N . ASP A 1 447 ? 26.381 -9.972 -30.277 1.00 81.44 447 ASP A N 1
ATOM 3543 C CA . ASP A 1 447 ? 26.355 -10.692 -31.545 1.00 81.44 447 ASP A CA 1
ATOM 3544 C C . ASP A 1 447 ? 25.000 -11.363 -31.862 1.00 81.44 447 ASP A C 1
ATOM 3546 O O . ASP A 1 447 ? 24.270 -11.881 -31.011 1.00 81.44 447 ASP A O 1
ATOM 3550 N N . GLY A 1 448 ? 24.657 -11.385 -33.152 1.00 82.31 448 GLY A N 1
ATOM 3551 C CA . GLY A 1 448 ? 23.518 -12.141 -33.671 1.00 82.31 448 GLY A CA 1
ATOM 3552 C C . GLY A 1 448 ? 22.138 -11.549 -33.351 1.00 82.31 448 GLY A C 1
ATOM 3553 O O . GLY A 1 448 ? 21.902 -10.345 -33.476 1.00 82.31 448 GLY A O 1
ATOM 3554 N N . ALA A 1 449 ? 21.174 -12.425 -33.053 1.00 90.19 449 ALA A N 1
ATOM 3555 C CA . ALA A 1 449 ? 19.758 -12.078 -32.922 1.00 90.19 449 ALA A CA 1
ATOM 3556 C C . ALA A 1 449 ? 19.286 -12.103 -31.462 1.00 90.19 449 ALA A C 1
ATOM 3558 O O . ALA A 1 449 ? 19.334 -13.135 -30.786 1.00 90.19 449 ALA A O 1
ATOM 3559 N N . ASN A 1 450 ? 18.752 -10.967 -31.022 1.00 92.75 450 ASN A N 1
ATOM 3560 C CA . ASN A 1 450 ? 18.046 -10.787 -29.765 1.00 92.75 450 ASN A CA 1
ATOM 3561 C C . ASN A 1 450 ? 16.531 -10.901 -29.980 1.00 92.75 450 ASN A C 1
ATOM 3563 O O . ASN A 1 450 ? 16.005 -10.522 -31.030 1.00 92.75 450 ASN A O 1
ATOM 3567 N N . VAL A 1 451 ? 15.809 -11.386 -28.969 1.00 95.69 451 VAL A N 1
ATOM 3568 C CA . VAL A 1 451 ? 14.339 -11.419 -28.962 1.00 95.69 451 VAL A CA 1
ATOM 3569 C C . VAL A 1 451 ? 13.818 -10.905 -27.628 1.00 95.69 451 VAL A C 1
ATOM 3571 O O . VAL A 1 451 ? 14.108 -11.496 -26.591 1.00 95.69 451 VAL A O 1
ATOM 3574 N N . ILE A 1 452 ? 12.998 -9.856 -27.665 1.00 95.94 452 ILE A N 1
ATOM 3575 C CA . ILE A 1 452 ? 12.169 -9.426 -26.535 1.00 95.94 452 ILE A CA 1
ATOM 3576 C C . ILE A 1 452 ? 10.753 -9.989 -26.690 1.00 95.94 452 ILE A C 1
ATOM 3578 O O . ILE A 1 452 ? 10.202 -10.022 -27.795 1.00 95.94 452 ILE A O 1
ATOM 3582 N N . GLY A 1 453 ? 10.166 -10.437 -25.584 1.00 96.19 453 GLY A N 1
ATOM 3583 C CA . GLY A 1 453 ? 8.775 -10.862 -25.481 1.00 96.19 453 GLY A CA 1
ATOM 3584 C C . GLY A 1 453 ? 8.123 -10.276 -24.233 1.00 96.19 453 GLY A C 1
ATOM 3585 O O . GLY A 1 453 ? 8.762 -10.203 -23.186 1.00 96.19 453 GLY A O 1
ATOM 3586 N N . VAL A 1 454 ? 6.866 -9.858 -24.338 1.00 97.12 454 VAL A N 1
ATOM 3587 C CA . VAL A 1 454 ? 6.067 -9.366 -23.210 1.00 97.12 454 VAL A CA 1
ATOM 3588 C C . VAL A 1 454 ? 4.702 -10.036 -23.264 1.00 97.12 454 VAL A C 1
ATOM 3590 O O . VAL A 1 454 ? 3.971 -9.891 -24.244 1.00 97.12 454 VAL A O 1
ATOM 3593 N N . GLU A 1 455 ? 4.371 -10.788 -22.221 1.00 97.31 455 GLU A N 1
ATOM 3594 C CA . GLU A 1 455 ? 3.022 -11.313 -22.011 1.00 97.31 455 GLU A CA 1
ATOM 3595 C C . GLU A 1 455 ? 2.201 -10.280 -21.237 1.00 97.31 455 GLU A C 1
ATOM 3597 O O . GLU A 1 455 ? 2.714 -9.740 -20.262 1.00 97.31 455 GLU A O 1
ATOM 3602 N N . VAL A 1 456 ? 0.953 -10.017 -21.635 1.00 97.75 456 VAL A N 1
ATOM 3603 C CA . VAL A 1 456 ? 0.024 -9.103 -20.942 1.00 97.75 456 VAL A CA 1
ATOM 3604 C C . VAL A 1 456 ? -1.301 -9.812 -20.664 1.00 97.75 456 VAL A C 1
ATOM 3606 O O . VAL A 1 456 ? -1.957 -10.264 -21.600 1.00 97.75 456 VAL A O 1
ATOM 3609 N N . GLY A 1 457 ? -1.704 -9.902 -19.396 1.00 97.25 457 GLY A N 1
ATOM 3610 C CA . GLY A 1 457 ? -3.014 -10.376 -18.936 1.00 97.25 457 GLY A CA 1
ATOM 3611 C C . GLY A 1 457 ? -3.942 -9.240 -18.487 1.00 97.25 457 GLY A C 1
ATOM 3612 O O . GLY A 1 457 ? -3.522 -8.091 -18.366 1.00 97.25 457 GLY A O 1
ATOM 3613 N N . GLU A 1 458 ? -5.214 -9.561 -18.223 1.00 96.88 458 GLU A N 1
ATOM 3614 C CA . GLU A 1 458 ? -6.262 -8.547 -18.002 1.00 96.88 458 GLU A CA 1
ATOM 3615 C C . GLU A 1 458 ? -6.100 -7.683 -16.744 1.00 96.88 458 GLU A C 1
ATOM 3617 O O . GLU A 1 458 ? -6.466 -6.504 -16.767 1.00 96.88 458 GLU A O 1
ATOM 3622 N N . GLY A 1 459 ? -5.524 -8.250 -15.678 1.00 97.44 459 GLY A N 1
ATOM 3623 C CA . GLY A 1 459 ? -5.240 -7.550 -14.425 1.00 97.44 459 GLY A CA 1
ATOM 3624 C C . GLY A 1 459 ? -6.440 -6.777 -13.878 1.00 97.44 459 GLY A C 1
ATOM 3625 O O . GLY A 1 459 ? -7.589 -7.185 -14.036 1.00 97.44 459 GLY A O 1
ATOM 3626 N N . TRP A 1 460 ? -6.164 -5.623 -13.277 1.00 98.06 460 TRP A N 1
ATOM 3627 C CA . TRP A 1 460 ? -7.195 -4.693 -12.814 1.00 98.06 460 TRP A CA 1
ATOM 3628 C C . TRP A 1 460 ? -7.729 -3.770 -13.925 1.00 98.06 460 TRP A C 1
ATOM 3630 O O . TRP A 1 460 ? -8.803 -3.196 -13.784 1.00 98.06 460 TRP A O 1
ATOM 3640 N N . TYR A 1 461 ? -7.019 -3.650 -15.052 1.00 97.19 461 TYR A N 1
ATOM 3641 C CA . TYR A 1 461 ? -7.393 -2.767 -16.163 1.00 97.19 461 TYR A CA 1
ATOM 3642 C C . TYR A 1 461 ? -8.668 -3.230 -16.899 1.00 97.19 461 TYR A C 1
ATOM 3644 O O . TYR A 1 461 ? -9.579 -2.433 -17.149 1.00 97.19 461 TYR A O 1
ATOM 3652 N N . SER A 1 462 ? -8.750 -4.530 -17.213 1.00 95.56 462 SER A N 1
ATOM 3653 C CA . SER A 1 462 ? -9.885 -5.140 -17.931 1.00 95.56 462 SER A CA 1
ATOM 3654 C C . SER A 1 462 ? -10.564 -6.296 -17.185 1.00 95.56 462 SER A C 1
ATOM 3656 O O . SER A 1 462 ? -11.656 -6.712 -17.589 1.00 95.56 462 SER A O 1
ATOM 3658 N N . GLY A 1 463 ? -9.944 -6.817 -16.119 1.00 95.50 463 GLY A N 1
ATOM 3659 C CA . GLY A 1 463 ? -10.478 -7.921 -15.321 1.00 95.50 463 GLY A CA 1
ATOM 3660 C C . GLY A 1 463 ? -11.789 -7.602 -14.603 1.00 95.50 463 GLY A C 1
ATOM 3661 O O . GLY A 1 463 ? -12.269 -6.470 -14.611 1.00 95.50 463 GLY A O 1
ATOM 3662 N N . ARG A 1 464 ? -12.397 -8.629 -13.996 1.00 95.44 464 ARG A N 1
ATOM 3663 C CA . ARG A 1 464 ? -13.635 -8.475 -13.215 1.00 95.44 464 ARG A CA 1
ATOM 3664 C C . ARG A 1 464 ? -13.307 -8.081 -11.778 1.00 95.44 464 ARG A C 1
ATOM 3666 O O . ARG A 1 464 ? -12.718 -8.891 -11.066 1.00 95.44 464 ARG A O 1
ATOM 3673 N N . LEU A 1 465 ? -13.722 -6.888 -11.363 1.00 95.62 465 LEU A N 1
ATOM 3674 C CA . LEU A 1 465 ? -13.460 -6.338 -10.031 1.00 95.62 465 LEU A CA 1
ATOM 3675 C C . LEU A 1 465 ? -14.757 -6.002 -9.283 1.00 95.62 465 LEU A C 1
ATOM 3677 O O . LEU A 1 465 ? -15.781 -5.713 -9.905 1.00 95.62 465 LEU A O 1
ATOM 3681 N N . GLY A 1 466 ? -14.686 -5.995 -7.950 1.00 92.00 466 GLY A N 1
ATOM 3682 C CA . GLY A 1 466 ? -15.811 -5.679 -7.069 1.00 92.00 466 GLY A CA 1
ATOM 3683 C C . GLY A 1 466 ? -16.846 -6.803 -6.914 1.00 92.00 466 GLY A C 1
ATOM 3684 O O . GLY A 1 466 ? -16.788 -7.844 -7.571 1.00 92.00 466 GLY A O 1
ATOM 3685 N N . PHE A 1 467 ? -17.798 -6.559 -6.015 1.00 92.31 467 PHE A N 1
ATOM 3686 C CA . PHE A 1 467 ? -18.839 -7.493 -5.575 1.00 92.31 467 PHE A CA 1
ATOM 3687 C C . PHE A 1 467 ? -20.165 -7.333 -6.345 1.00 92.31 467 PHE A C 1
ATOM 3689 O O . PHE A 1 467 ? -20.332 -6.387 -7.113 1.00 92.31 467 PHE A O 1
ATOM 3696 N N . ARG A 1 468 ? -21.145 -8.220 -6.086 1.00 90.31 468 ARG A N 1
ATOM 3697 C CA . ARG A 1 468 ? -22.491 -8.241 -6.715 1.00 90.31 468 ARG A CA 1
ATOM 3698 C C . ARG A 1 468 ? -22.403 -8.321 -8.247 1.00 90.31 468 ARG A C 1
ATOM 3700 O O . ARG A 1 468 ? -22.730 -7.368 -8.949 1.00 90.31 468 ARG A O 1
ATOM 3707 N N . GLY A 1 469 ? -21.909 -9.433 -8.774 1.00 88.00 469 GLY A N 1
ATOM 3708 C CA . GLY A 1 469 ? -21.497 -9.577 -10.170 1.00 88.00 469 GLY A CA 1
ATOM 3709 C C . GLY A 1 469 ? -20.094 -9.026 -10.428 1.00 88.00 469 GLY A C 1
ATOM 3710 O O . GLY A 1 469 ? -19.297 -9.681 -11.103 1.00 88.00 469 GLY A O 1
ATOM 3711 N N . GLY A 1 470 ? -19.774 -7.851 -9.879 1.00 91.75 470 GLY A N 1
ATOM 3712 C CA . GLY A 1 470 ? -18.582 -7.088 -10.246 1.00 91.75 470 GLY A CA 1
ATOM 3713 C C . GLY A 1 470 ? -18.633 -6.586 -11.696 1.00 91.75 470 GLY A C 1
ATOM 3714 O O . GLY A 1 470 ? -19.514 -6.950 -12.479 1.00 91.75 470 GLY A O 1
ATOM 3715 N N . GLN A 1 471 ? -17.670 -5.753 -12.081 1.00 93.25 471 GLN A N 1
ATOM 3716 C CA . GLN A 1 471 ? -17.610 -5.149 -13.414 1.00 93.25 471 GLN A CA 1
ATOM 3717 C C . GLN A 1 471 ? -16.302 -5.495 -14.129 1.00 93.25 471 GLN A C 1
ATOM 3719 O O . GLN A 1 471 ? -15.242 -5.564 -13.512 1.00 93.25 471 GLN A O 1
ATOM 3724 N N . ARG A 1 472 ? -16.391 -5.727 -15.444 1.00 94.06 472 ARG A N 1
ATOM 3725 C CA . ARG A 1 472 ? -15.251 -5.886 -16.363 1.00 94.06 472 ARG A CA 1
ATOM 3726 C C . ARG A 1 472 ? -15.016 -4.609 -17.159 1.00 94.06 472 ARG A C 1
ATOM 3728 O O . ARG A 1 472 ? -15.932 -3.807 -17.318 1.00 94.06 472 ARG A O 1
ATOM 3735 N N . PHE A 1 473 ? -13.812 -4.471 -17.713 1.00 94.44 473 PHE A N 1
ATOM 3736 C CA . PHE A 1 473 ? -13.456 -3.384 -18.635 1.00 94.44 473 PHE A CA 1
ATOM 3737 C C . PHE A 1 473 ? -13.579 -1.964 -18.054 1.00 94.44 473 PHE A C 1
ATOM 3739 O O . PHE A 1 473 ? -13.839 -1.018 -18.795 1.00 94.44 473 PHE A O 1
ATOM 3746 N N . ILE A 1 474 ? -13.392 -1.814 -16.738 1.00 94.00 474 ILE A N 1
ATOM 3747 C CA . ILE A 1 474 ? -13.589 -0.552 -16.001 1.00 94.00 474 ILE A CA 1
ATOM 3748 C C . ILE A 1 474 ? -12.711 0.579 -16.562 1.00 94.00 474 ILE A C 1
ATOM 3750 O O . ILE A 1 474 ? -13.178 1.707 -16.702 1.00 94.00 474 ILE A O 1
ATOM 3754 N N . TYR A 1 475 ? -11.465 0.271 -16.932 1.00 94.31 475 TYR A N 1
ATOM 3755 C CA . TYR A 1 475 ? -10.506 1.247 -17.464 1.00 94.31 475 TYR A CA 1
ATOM 3756 C C . TYR A 1 475 ? -10.269 1.101 -18.973 1.00 94.31 475 TYR A C 1
ATOM 3758 O O . TYR A 1 475 ? -9.790 2.033 -19.623 1.00 94.31 475 TYR A O 1
ATOM 3766 N N . GLY A 1 476 ? -10.618 -0.054 -19.545 1.00 92.25 476 GLY A N 1
ATOM 3767 C CA . GLY A 1 476 ? -10.635 -0.272 -20.985 1.00 92.25 476 GLY A CA 1
ATOM 3768 C C . GLY A 1 476 ? -10.809 -1.731 -21.395 1.00 92.25 476 GLY A C 1
ATOM 3769 O O . GLY A 1 476 ? -10.831 -2.649 -20.572 1.00 92.25 476 GLY A O 1
ATOM 3770 N N . ARG A 1 477 ? -10.947 -1.932 -22.709 1.00 91.56 477 ARG A N 1
ATOM 3771 C CA . ARG A 1 477 ? -11.215 -3.233 -23.349 1.00 91.56 477 ARG A CA 1
ATOM 3772 C C . ARG A 1 477 ? -10.020 -3.827 -24.098 1.00 91.56 477 ARG A C 1
ATOM 3774 O O . ARG A 1 477 ? -10.092 -4.966 -24.543 1.00 91.56 477 ARG A O 1
ATOM 3781 N N . GLU A 1 478 ? -8.954 -3.055 -24.279 1.00 90.81 478 GLU A N 1
ATOM 3782 C CA . GLU A 1 478 ? -7.846 -3.392 -25.175 1.00 90.81 478 GLU A CA 1
ATOM 3783 C C . GLU A 1 478 ? -6.567 -3.568 -24.354 1.00 90.81 478 GLU A C 1
ATOM 3785 O O . GLU A 1 478 ? -6.022 -2.593 -23.838 1.00 90.81 478 GLU A O 1
ATOM 3790 N N . LEU A 1 479 ? -6.087 -4.809 -24.213 1.00 93.94 479 LEU A N 1
ATOM 3791 C CA . LEU A 1 479 ? -4.827 -5.063 -23.512 1.00 93.94 479 LEU A CA 1
ATOM 3792 C C . LEU A 1 479 ? -3.675 -4.493 -24.335 1.00 93.94 479 LEU A C 1
ATOM 3794 O O . LEU A 1 479 ? -3.505 -4.856 -25.504 1.00 93.94 479 LEU A O 1
ATOM 3798 N N . ALA A 1 480 ? -2.881 -3.610 -23.736 1.00 94.81 480 ALA A N 1
ATOM 3799 C CA . ALA A 1 480 ? -1.809 -2.914 -24.437 1.00 94.81 480 ALA A CA 1
ATOM 3800 C C . ALA A 1 480 ? -0.472 -3.052 -23.713 1.00 94.81 480 ALA A C 1
ATOM 3802 O O . ALA A 1 480 ? -0.417 -3.045 -22.486 1.00 94.81 480 ALA A O 1
ATOM 3803 N N . SER A 1 481 ? 0.609 -3.132 -24.483 1.00 96.00 481 SER A N 1
ATOM 3804 C CA . SER A 1 481 ? 1.984 -3.111 -23.983 1.00 96.00 481 SER A CA 1
ATOM 3805 C C . SER A 1 481 ? 2.686 -1.844 -24.469 1.00 96.00 481 SER A C 1
ATOM 3807 O O . SER A 1 481 ? 2.561 -1.480 -25.641 1.00 96.00 481 SER A O 1
ATOM 3809 N N . LEU A 1 482 ? 3.421 -1.170 -23.585 1.00 96.44 482 LEU A N 1
ATOM 3810 C CA . LEU A 1 482 ? 4.292 -0.043 -23.917 1.00 96.44 482 LEU A CA 1
ATOM 3811 C C . LEU A 1 482 ? 5.717 -0.410 -23.502 1.00 96.44 482 LEU A C 1
ATOM 3813 O O . LEU A 1 482 ? 5.971 -0.666 -22.329 1.00 96.44 482 LEU A O 1
ATOM 3817 N N . VAL A 1 483 ? 6.628 -0.467 -24.476 1.00 95.62 483 VAL A N 1
ATOM 3818 C CA . VAL A 1 483 ? 7.967 -1.050 -24.309 1.00 95.62 483 VAL A CA 1
ATOM 3819 C C . VAL A 1 483 ? 9.004 -0.194 -25.029 1.00 95.62 483 VAL A C 1
ATOM 3821 O O . VAL A 1 483 ? 8.958 -0.061 -26.253 1.00 95.62 483 VAL A O 1
ATOM 3824 N N . GLN A 1 484 ? 9.963 0.348 -24.281 1.00 95.25 484 GLN A N 1
ATOM 3825 C CA . GLN A 1 484 ? 11.081 1.136 -24.793 1.00 95.25 484 GLN A CA 1
ATOM 3826 C C . GLN A 1 484 ? 12.393 0.517 -24.306 1.00 95.25 484 GLN A C 1
ATOM 3828 O O . GLN A 1 484 ? 12.679 0.492 -23.114 1.00 95.25 484 GLN A O 1
ATOM 3833 N N . LEU A 1 485 ? 13.177 -0.014 -25.244 1.00 95.06 485 LEU A N 1
ATOM 3834 C CA . LEU A 1 485 ? 14.517 -0.536 -24.993 1.00 95.06 485 LEU A CA 1
ATOM 3835 C C . LEU A 1 485 ? 15.530 0.489 -25.502 1.00 95.06 485 LEU A C 1
ATOM 3837 O O . LEU A 1 485 ? 15.582 0.750 -26.703 1.00 95.06 485 LEU A O 1
ATOM 3841 N N . GLU A 1 486 ? 16.320 1.055 -24.597 1.00 92.44 486 GLU A N 1
ATOM 3842 C CA . GLU A 1 486 ? 17.431 1.950 -24.922 1.00 92.44 486 GLU A CA 1
ATOM 3843 C C . GLU A 1 486 ? 18.761 1.235 -24.670 1.00 92.44 486 GLU A C 1
ATOM 3845 O O . GLU A 1 486 ? 18.897 0.472 -23.713 1.00 92.44 486 GLU A O 1
ATOM 3850 N N . ILE A 1 487 ? 19.728 1.441 -25.563 1.00 88.56 487 ILE A N 1
ATOM 3851 C CA . ILE A 1 487 ? 21.036 0.780 -25.556 1.00 88.56 487 ILE A CA 1
ATOM 3852 C C . ILE A 1 487 ? 22.087 1.841 -25.876 1.00 88.56 487 ILE A C 1
ATOM 3854 O O . ILE A 1 487 ? 21.902 2.642 -26.792 1.00 88.56 487 ILE A O 1
ATOM 3858 N N . GLU A 1 488 ? 23.175 1.834 -25.117 1.00 85.56 488 GLU A N 1
ATOM 3859 C CA . GLU A 1 488 ? 24.361 2.659 -25.314 1.00 85.56 488 GLU A CA 1
ATOM 3860 C C . GLU A 1 488 ? 25.529 1.730 -25.649 1.00 85.56 488 GLU A C 1
ATOM 3862 O O . GLU A 1 488 ? 25.802 0.780 -24.909 1.00 85.56 488 GLU A O 1
ATOM 3867 N N . PHE A 1 489 ? 26.221 1.999 -26.754 1.00 82.50 489 PHE A N 1
ATOM 3868 C CA . PHE A 1 489 ? 27.453 1.306 -27.127 1.00 82.50 489 PHE A CA 1
ATOM 3869 C C . PHE A 1 489 ? 28.668 2.141 -26.708 1.00 82.50 489 PHE A C 1
ATOM 3871 O O . PHE A 1 489 ? 28.573 3.366 -26.643 1.00 82.50 489 PHE A O 1
ATOM 3878 N N . SER A 1 490 ? 29.817 1.514 -26.448 1.00 79.31 490 SER A N 1
ATOM 3879 C CA . SER A 1 490 ? 31.057 2.260 -26.160 1.00 79.31 490 SER A CA 1
ATOM 3880 C C . SER A 1 490 ? 31.611 3.005 -27.380 1.00 79.31 490 SER A C 1
ATOM 3882 O O . SER A 1 490 ? 32.301 4.008 -27.220 1.00 79.31 490 SER A O 1
ATOM 3884 N N . ASP A 1 491 ? 31.298 2.525 -28.588 1.00 69.19 491 ASP A N 1
ATOM 3885 C CA . ASP A 1 491 ? 32.062 2.860 -29.797 1.00 69.19 491 ASP A CA 1
ATOM 3886 C C . ASP A 1 491 ? 31.318 3.806 -30.763 1.00 69.19 491 ASP A C 1
ATOM 3888 O O . ASP A 1 491 ? 31.906 4.295 -31.727 1.00 69.19 491 ASP A O 1
ATOM 3892 N N . SER A 1 492 ? 30.017 4.056 -30.552 1.00 54.69 492 SER A N 1
ATOM 3893 C CA . SER A 1 492 ? 29.207 4.974 -31.377 1.00 54.69 492 SER A CA 1
ATOM 3894 C C . SER A 1 492 ? 27.886 5.374 -30.701 1.00 54.69 492 SER A C 1
ATOM 3896 O O . SER A 1 492 ? 27.383 4.676 -29.823 1.00 54.69 492 SER A O 1
ATOM 3898 N N . ALA A 1 493 ? 27.307 6.501 -31.131 1.00 45.38 493 ALA A N 1
ATOM 3899 C CA . ALA A 1 493 ? 26.102 7.101 -30.542 1.00 45.38 493 ALA A CA 1
ATOM 3900 C C . ALA A 1 493 ? 24.773 6.701 -31.233 1.00 45.38 493 ALA A C 1
ATOM 3902 O O . ALA A 1 493 ? 23.740 7.333 -30.997 1.00 45.38 493 ALA A O 1
ATOM 3903 N N . ASP A 1 494 ? 24.777 5.686 -32.105 1.00 41.81 494 ASP A N 1
ATOM 3904 C CA . ASP A 1 494 ? 23.635 5.379 -32.975 1.00 41.81 494 ASP A CA 1
ATOM 3905 C C . ASP A 1 494 ? 22.502 4.611 -32.269 1.00 41.81 494 ASP A C 1
ATOM 3907 O O . ASP A 1 494 ? 22.625 3.449 -31.876 1.00 41.81 494 ASP A O 1
ATOM 3911 N N . ARG A 1 495 ? 21.331 5.255 -32.183 1.00 46.84 495 ARG A N 1
ATOM 3912 C CA . ARG A 1 495 ? 20.079 4.661 -31.687 1.00 46.84 495 ARG A CA 1
ATOM 3913 C C . ARG A 1 495 ? 19.288 4.010 -32.826 1.00 46.84 495 ARG A C 1
ATOM 3915 O O . ARG A 1 495 ? 18.569 4.682 -33.565 1.00 46.84 495 ARG A O 1
ATOM 3922 N N . LEU A 1 496 ? 19.366 2.685 -32.938 1.00 43.66 496 LEU A N 1
ATOM 3923 C CA . LEU A 1 496 ? 18.597 1.915 -33.922 1.00 43.66 496 LEU A CA 1
ATOM 3924 C C . LEU A 1 496 ? 17.109 1.791 -33.552 1.00 43.66 496 LEU A C 1
ATOM 3926 O O . LEU A 1 496 ? 16.750 1.432 -32.432 1.00 43.66 496 LEU A O 1
ATOM 3930 N N . SER A 1 497 ? 16.227 1.977 -34.539 1.00 39.34 497 SER A N 1
ATOM 3931 C CA . SER A 1 497 ? 14.811 1.601 -34.446 1.00 39.34 497 SER A CA 1
ATOM 3932 C C . SER A 1 497 ? 14.356 0.876 -35.717 1.00 39.34 497 SER A C 1
ATOM 3934 O O . SER A 1 497 ? 14.893 1.093 -36.800 1.00 39.34 497 SER A O 1
ATOM 3936 N N . ALA A 1 498 ? 13.384 -0.029 -35.581 1.00 36.25 498 ALA A N 1
ATOM 3937 C CA . ALA A 1 498 ? 12.911 -0.888 -36.669 1.00 36.25 498 ALA A CA 1
ATOM 3938 C C . ALA A 1 498 ? 11.384 -1.046 -36.631 1.00 36.25 498 ALA A C 1
ATOM 3940 O O . ALA A 1 498 ? 10.809 -1.236 -35.550 1.00 36.25 498 ALA A O 1
ATOM 3941 N N . ALA A 1 499 ? 10.754 -0.979 -37.806 1.00 32.78 499 ALA A N 1
ATOM 3942 C CA . ALA A 1 499 ? 9.306 -1.065 -38.002 1.00 32.78 499 ALA A CA 1
ATOM 3943 C C . ALA A 1 499 ? 8.759 -2.508 -37.908 1.00 32.78 499 ALA A C 1
ATOM 3945 O O . ALA A 1 499 ? 9.512 -3.469 -37.757 1.00 32.78 499 ALA A O 1
ATOM 3946 N N . TRP A 1 500 ? 7.432 -2.644 -37.965 1.00 49.75 500 TRP A N 1
ATOM 3947 C CA . TRP A 1 500 ? 6.685 -3.885 -37.721 1.00 49.75 500 TRP A CA 1
ATOM 3948 C C . TRP A 1 500 ? 5.701 -4.206 -38.856 1.00 49.75 500 TRP A C 1
ATOM 3950 O O . TRP A 1 500 ? 5.321 -3.331 -39.631 1.00 49.75 500 TRP A O 1
ATOM 3960 N N . VAL A 1 501 ? 5.191 -5.441 -38.850 1.00 37.34 501 VAL A N 1
ATOM 3961 C CA . VAL A 1 501 ? 3.920 -5.833 -39.479 1.00 37.34 501 VAL A CA 1
ATOM 3962 C C . VAL A 1 501 ? 3.058 -6.520 -38.409 1.00 37.34 501 VAL A C 1
ATOM 3964 O O . VAL A 1 501 ? 3.591 -7.259 -37.583 1.00 37.34 501 VAL A O 1
ATOM 3967 N N . GLY A 1 502 ? 1.741 -6.290 -38.414 1.00 56.34 502 GLY A N 1
ATOM 3968 C CA . GLY A 1 502 ? 0.758 -7.113 -37.687 1.00 56.34 502 GLY A CA 1
ATOM 3969 C C . GLY A 1 502 ? 0.225 -6.589 -36.345 1.00 56.34 502 GLY A C 1
ATOM 3970 O O . GLY A 1 502 ? -0.853 -7.013 -35.944 1.00 56.34 502 GLY A O 1
ATOM 3971 N N . VAL A 1 503 ? 0.902 -5.656 -35.664 1.00 62.75 503 VAL A N 1
ATOM 3972 C CA . VAL A 1 503 ? 0.383 -5.038 -34.420 1.00 62.75 503 VAL A CA 1
ATOM 3973 C C . VAL A 1 503 ? -0.414 -3.765 -34.710 1.00 62.75 503 VAL A C 1
ATOM 3975 O O . VAL A 1 503 ? -0.036 -2.991 -35.593 1.00 62.75 503 VAL A O 1
ATOM 3978 N N . ARG A 1 504 ? -1.481 -3.496 -33.943 1.00 74.62 504 ARG A N 1
ATOM 3979 C CA . ARG A 1 504 ? -2.152 -2.188 -33.974 1.00 74.62 504 ARG A CA 1
ATOM 3980 C C . ARG A 1 504 ? -1.462 -1.249 -32.989 1.00 74.62 504 ARG A C 1
ATOM 3982 O O . ARG A 1 504 ? -1.371 -1.542 -31.800 1.00 74.62 504 ARG A O 1
ATOM 3989 N N . VAL A 1 505 ? -0.997 -0.113 -33.497 1.00 82.88 505 VAL A N 1
ATOM 3990 C CA . VAL A 1 505 ? -0.477 0.994 -32.685 1.00 82.88 505 VAL A CA 1
ATOM 3991 C C . VAL A 1 505 ? -1.658 1.807 -32.160 1.00 82.88 505 VAL A C 1
ATOM 3993 O O . VAL A 1 505 ? -2.529 2.201 -32.937 1.00 82.88 505 VAL A O 1
ATOM 3996 N N . LEU A 1 506 ? -1.685 2.050 -30.854 1.00 81.25 506 LEU A N 1
ATOM 3997 C CA . LEU A 1 506 ? -2.648 2.933 -30.202 1.00 81.25 506 LEU A CA 1
ATOM 3998 C C . LEU A 1 506 ? -2.137 4.389 -30.190 1.00 81.25 506 LEU A C 1
ATOM 4000 O O . LEU A 1 506 ? -0.935 4.630 -30.357 1.00 81.25 506 LEU A O 1
ATOM 4004 N N . PRO A 1 507 ? -3.023 5.385 -29.990 1.00 85.00 507 PRO A N 1
ATOM 4005 C CA . PRO A 1 507 ? -2.605 6.743 -29.650 1.00 85.00 507 PRO A CA 1
ATOM 4006 C C . PRO A 1 507 ? -1.703 6.756 -28.400 1.00 85.00 507 PRO A C 1
ATOM 4008 O O . PRO A 1 507 ? -1.788 5.833 -27.586 1.00 85.00 507 PRO A O 1
ATOM 4011 N N . PRO A 1 508 ? -0.864 7.791 -28.201 1.00 85.81 508 PRO A N 1
ATOM 4012 C CA . PRO A 1 508 ? -0.186 8.003 -26.924 1.00 85.81 508 PRO A CA 1
ATOM 4013 C C . PRO A 1 508 ? -1.193 7.968 -25.766 1.00 85.81 508 PRO A C 1
ATOM 4015 O O . PRO A 1 508 ? -2.292 8.511 -25.887 1.00 85.81 508 PRO A O 1
ATOM 4018 N N . LEU A 1 509 ? -0.831 7.311 -24.662 1.00 88.56 509 LEU A N 1
ATOM 4019 C CA . LEU A 1 509 ? -1.716 7.197 -23.503 1.00 88.56 509 LEU A CA 1
ATOM 4020 C C . LEU A 1 509 ? -1.944 8.585 -22.885 1.00 88.56 509 LEU A C 1
ATOM 4022 O O . LEU A 1 509 ? -0.985 9.309 -22.644 1.00 88.56 509 LEU A O 1
ATOM 4026 N N . SER A 1 510 ? -3.193 8.944 -22.586 1.00 87.62 510 SER A N 1
ATOM 4027 C CA . SER A 1 510 ? -3.526 10.219 -21.927 1.00 87.62 510 SER A CA 1
ATOM 4028 C C . SER A 1 510 ? -3.281 10.217 -20.413 1.00 87.62 510 SER A C 1
ATOM 4030 O O . SER A 1 510 ? -3.376 11.262 -19.778 1.00 87.62 510 SER A O 1
ATOM 4032 N N . THR A 1 511 ? -3.008 9.046 -19.833 1.00 92.50 511 THR A N 1
ATOM 4033 C CA . THR A 1 511 ? -2.669 8.875 -18.415 1.00 92.50 511 THR A CA 1
ATOM 4034 C C . THR A 1 511 ? -1.217 9.278 -18.155 1.00 92.50 511 THR A C 1
ATOM 4036 O O . THR A 1 511 ? -0.362 9.094 -19.029 1.00 92.50 511 THR A O 1
ATOM 4039 N N . LYS A 1 512 ? -0.908 9.802 -16.965 1.00 95.06 512 LYS A N 1
ATOM 4040 C CA . LYS A 1 512 ? 0.464 10.169 -16.595 1.00 95.06 512 LYS A CA 1
ATOM 4041 C C . LYS A 1 512 ? 1.284 8.903 -16.339 1.00 95.06 512 LYS A C 1
ATOM 4043 O O . LYS A 1 512 ? 0.949 8.116 -15.456 1.00 95.06 512 LYS A O 1
ATOM 4048 N N . LEU A 1 513 ? 2.377 8.734 -17.082 1.00 96.38 513 LEU A N 1
ATOM 4049 C CA . LEU A 1 513 ? 3.358 7.669 -16.856 1.00 96.38 513 LEU A CA 1
ATOM 4050 C C . LEU A 1 513 ? 4.323 8.072 -15.733 1.00 96.38 513 LEU A C 1
ATOM 4052 O O . LEU A 1 513 ? 4.862 9.176 -15.758 1.00 96.38 513 LEU A O 1
ATOM 4056 N N . ILE A 1 514 ? 4.513 7.201 -14.738 1.00 94.25 514 ILE A N 1
ATOM 4057 C CA . ILE A 1 514 ? 5.237 7.511 -13.491 1.00 94.25 514 ILE A CA 1
ATOM 4058 C C . ILE A 1 514 ? 6.171 6.352 -13.110 1.00 94.25 514 ILE A C 1
ATOM 4060 O O . ILE A 1 514 ? 5.747 5.199 -13.135 1.00 94.25 514 ILE A O 1
ATOM 4064 N N . ALA A 1 515 ? 7.413 6.642 -12.709 1.00 93.44 515 ALA A N 1
ATOM 4065 C CA . ALA A 1 515 ? 8.241 5.680 -11.978 1.00 93.44 515 ALA A CA 1
ATOM 4066 C C . ALA A 1 515 ? 7.868 5.747 -10.482 1.00 93.44 515 ALA A C 1
ATOM 4068 O O . ALA A 1 515 ? 7.956 6.834 -9.906 1.00 93.44 515 ALA A O 1
ATOM 4069 N N . PRO A 1 516 ? 7.397 4.654 -9.855 1.00 88.25 516 PRO A N 1
ATOM 4070 C CA . PRO A 1 516 ? 6.909 4.698 -8.480 1.00 88.25 516 PRO A CA 1
ATOM 4071 C C . PRO A 1 516 ? 8.040 4.659 -7.446 1.00 88.25 516 PRO A C 1
ATOM 4073 O O . PRO A 1 516 ? 8.924 3.807 -7.510 1.00 88.25 516 PRO A O 1
ATOM 4076 N N . ASP A 1 517 ? 7.938 5.494 -6.408 1.00 88.19 517 ASP A N 1
ATOM 4077 C CA . ASP A 1 517 ? 8.758 5.341 -5.195 1.00 88.19 517 ASP A CA 1
ATOM 4078 C C . ASP A 1 517 ? 8.436 4.014 -4.479 1.00 88.19 517 ASP A C 1
ATOM 4080 O O . ASP A 1 517 ? 9.317 3.352 -3.918 1.00 88.19 517 ASP A O 1
ATOM 4084 N N . ALA A 1 518 ? 7.163 3.600 -4.547 1.00 91.88 518 ALA A N 1
ATOM 4085 C CA . ALA A 1 518 ? 6.643 2.345 -4.020 1.00 91.88 518 ALA A CA 1
ATOM 4086 C C . ALA A 1 518 ? 7.396 1.119 -4.576 1.00 91.88 518 ALA A C 1
ATOM 4088 O O . ALA A 1 518 ? 7.530 1.002 -5.796 1.00 91.88 518 ALA A O 1
ATOM 4089 N N . PRO A 1 519 ? 7.839 0.172 -3.724 1.00 95.12 519 PRO A N 1
ATOM 4090 C CA . PRO A 1 519 ? 8.364 -1.099 -4.208 1.00 95.12 519 PRO A CA 1
ATOM 4091 C C . PRO A 1 519 ? 7.315 -1.863 -5.021 1.00 95.12 519 PRO A C 1
ATOM 4093 O O . PRO A 1 519 ? 6.127 -1.766 -4.723 1.00 95.12 519 PRO A O 1
ATOM 4096 N N . PRO A 1 520 ? 7.715 -2.662 -6.020 1.00 96.62 520 PRO A N 1
ATOM 4097 C CA . PRO A 1 520 ? 6.777 -3.498 -6.751 1.00 96.62 520 PRO A CA 1
ATOM 4098 C C . PRO A 1 520 ? 6.278 -4.666 -5.892 1.00 96.62 520 PRO A C 1
ATOM 4100 O O . PRO A 1 520 ? 6.881 -5.043 -4.883 1.00 96.62 520 PRO A O 1
ATOM 4103 N N . VAL A 1 521 ? 5.187 -5.294 -6.330 1.00 98.44 521 VAL A N 1
ATOM 4104 C CA . VAL A 1 521 ? 4.774 -6.608 -5.821 1.00 98.44 521 VAL A CA 1
ATOM 4105 C C . VAL A 1 521 ? 5.749 -7.665 -6.335 1.00 98.44 521 VAL A C 1
ATOM 4107 O O . VAL A 1 521 ? 6.002 -7.751 -7.536 1.00 98.44 521 VAL A O 1
ATOM 4110 N N . THR A 1 522 ? 6.286 -8.493 -5.443 1.00 98.38 522 THR A N 1
ATOM 4111 C CA . THR A 1 522 ? 7.195 -9.603 -5.783 1.00 98.38 522 THR A CA 1
ATOM 4112 C C . THR A 1 522 ? 6.744 -10.890 -5.089 1.00 98.38 522 THR A C 1
ATOM 4114 O O . THR A 1 522 ? 5.767 -10.891 -4.338 1.00 98.38 522 THR A O 1
ATOM 4117 N N . VAL A 1 523 ? 7.434 -12.007 -5.343 1.00 98.56 523 VAL A N 1
ATOM 4118 C CA . VAL A 1 523 ? 7.370 -13.176 -4.451 1.00 98.56 523 VAL A CA 1
ATOM 4119 C C . VAL A 1 523 ? 8.373 -12.951 -3.319 1.00 98.56 523 VAL A C 1
ATOM 4121 O O . VAL A 1 523 ? 9.569 -12.855 -3.589 1.00 98.56 523 VAL A O 1
ATOM 4124 N N . THR A 1 524 ? 7.900 -12.849 -2.075 1.00 98.12 524 THR A N 1
ATOM 4125 C CA . THR A 1 524 ? 8.728 -12.454 -0.916 1.00 98.12 524 THR A CA 1
ATOM 4126 C C . THR A 1 524 ? 9.107 -13.613 0.007 1.00 98.12 524 THR A C 1
ATOM 4128 O O . THR A 1 524 ? 10.055 -13.495 0.777 1.00 98.12 524 THR A O 1
ATOM 4131 N N . GLU A 1 525 ? 8.390 -14.736 -0.062 1.00 97.88 525 GLU A N 1
ATOM 4132 C CA . GLU A 1 525 ? 8.648 -15.963 0.705 1.00 97.88 525 GLU A CA 1
ATOM 4133 C C . GLU A 1 525 ? 8.103 -17.166 -0.082 1.00 97.88 525 GLU A C 1
ATOM 4135 O O . GLU A 1 525 ? 7.046 -17.075 -0.711 1.00 97.88 525 GLU A O 1
ATOM 4140 N N . GLU A 1 526 ? 8.802 -18.300 -0.042 1.00 98.31 526 GLU A N 1
ATOM 4141 C CA . GLU A 1 526 ? 8.280 -19.588 -0.509 1.00 98.31 526 GLU A CA 1
ATOM 4142 C C . GLU A 1 526 ? 7.996 -20.489 0.704 1.00 98.31 526 GLU A C 1
ATOM 4144 O O . GLU A 1 526 ? 8.857 -20.687 1.559 1.00 98.31 526 GLU A O 1
ATOM 4149 N N . VAL A 1 527 ? 6.769 -21.013 0.798 1.00 98.31 527 VAL A N 1
ATOM 4150 C CA . VAL A 1 527 ? 6.261 -21.777 1.948 1.00 98.31 527 VAL A CA 1
ATOM 4151 C C . VAL A 1 527 ? 5.919 -23.204 1.520 1.00 98.31 527 VAL A C 1
ATOM 4153 O O . VAL A 1 527 ? 5.089 -23.423 0.635 1.00 98.31 527 VAL A O 1
ATOM 4156 N N . SER A 1 528 ? 6.537 -24.190 2.166 1.00 98.38 528 SER A N 1
ATOM 4157 C CA . SER A 1 528 ? 6.226 -25.613 1.971 1.00 98.38 528 SER A CA 1
ATOM 4158 C C . SER A 1 528 ? 4.942 -26.024 2.710 1.00 98.38 528 SER A C 1
ATOM 4160 O O . SER A 1 528 ? 4.676 -25.493 3.789 1.00 98.38 528 SER A O 1
ATOM 4162 N N . PRO A 1 529 ? 4.169 -27.008 2.209 1.00 98.19 529 PRO A N 1
ATOM 4163 C CA . PRO A 1 529 ? 3.030 -27.556 2.943 1.00 98.19 529 PRO A CA 1
ATOM 4164 C C . PRO A 1 529 ? 3.422 -28.169 4.296 1.00 98.19 529 PRO A C 1
ATOM 4166 O O . PRO A 1 529 ? 4.413 -28.907 4.409 1.00 98.19 529 PRO A O 1
ATOM 4169 N N . VAL A 1 530 ? 2.584 -27.968 5.315 1.00 98.25 530 VAL A N 1
ATOM 4170 C CA . VAL A 1 530 ? 2.708 -28.685 6.594 1.00 98.25 530 VAL A CA 1
ATOM 4171 C C . VAL A 1 530 ? 2.099 -30.083 6.494 1.00 98.25 530 VAL A C 1
ATOM 4173 O O . VAL A 1 530 ? 2.718 -31.039 6.965 1.00 98.25 530 VAL A O 1
ATOM 4176 N N . GLN A 1 531 ? 0.975 -30.239 5.787 1.00 96.44 531 GLN A N 1
ATOM 4177 C CA . GLN A 1 531 ? 0.226 -31.495 5.693 1.00 96.44 531 GLN A CA 1
ATOM 4178 C C . GLN A 1 531 ? -0.481 -31.653 4.330 1.00 96.44 531 GLN A C 1
ATOM 4180 O O . GLN A 1 531 ? -0.837 -30.670 3.684 1.00 96.44 531 GLN A O 1
ATOM 4185 N N . ILE A 1 532 ? -0.712 -32.906 3.914 1.00 95.75 532 ILE A N 1
ATOM 4186 C CA . ILE A 1 532 ? -1.761 -33.270 2.947 1.00 95.75 532 ILE A CA 1
ATOM 4187 C C . ILE A 1 532 ? -2.886 -33.971 3.720 1.00 95.75 532 ILE A C 1
ATOM 4189 O O . ILE A 1 532 ? -2.638 -34.868 4.527 1.00 95.75 532 ILE A O 1
ATOM 4193 N N . ILE A 1 533 ? -4.120 -33.538 3.496 1.00 94.75 533 ILE A N 1
ATOM 4194 C CA . ILE A 1 533 ? -5.341 -33.958 4.185 1.00 94.75 533 ILE A CA 1
ATOM 4195 C C . ILE A 1 533 ? -6.226 -34.721 3.187 1.00 94.75 533 ILE A C 1
ATOM 4197 O O . ILE A 1 533 ? -6.319 -34.338 2.018 1.00 94.75 533 ILE A O 1
ATOM 4201 N N . LYS A 1 534 ? -6.923 -35.769 3.647 1.00 93.81 534 LYS A N 1
ATOM 4202 C CA . LYS A 1 534 ? -8.154 -36.241 2.993 1.00 93.81 534 LYS A CA 1
ATOM 4203 C C . LYS A 1 534 ? -9.354 -35.705 3.761 1.00 93.81 534 LYS A C 1
ATOM 4205 O O . LYS A 1 534 ? -9.425 -35.870 4.978 1.00 93.81 534 LYS A O 1
ATOM 4210 N N . THR A 1 535 ? -10.275 -35.052 3.062 1.00 94.69 535 THR A N 1
ATOM 4211 C CA . THR A 1 535 ? -11.538 -34.584 3.646 1.00 94.69 535 THR A CA 1
ATOM 4212 C C . THR A 1 535 ? -12.483 -35.759 3.923 1.00 94.69 535 THR A C 1
ATOM 4214 O O . THR A 1 535 ? -12.211 -36.898 3.530 1.00 94.69 535 THR A O 1
ATOM 4217 N N . LYS A 1 536 ? -13.626 -35.513 4.575 1.00 93.06 536 LYS A N 1
ATOM 4218 C CA . LYS A 1 536 ? -14.626 -36.562 4.858 1.00 93.06 536 LYS A CA 1
ATOM 4219 C C . LYS A 1 536 ? -15.265 -37.105 3.576 1.00 93.06 536 LYS A C 1
ATOM 4221 O O . LYS A 1 536 ? -15.673 -38.262 3.550 1.00 93.06 536 LYS A O 1
ATOM 4226 N N . SER A 1 537 ? -15.318 -36.297 2.515 1.00 94.62 537 SER A N 1
ATOM 4227 C CA . SER A 1 537 ? -15.728 -36.709 1.166 1.00 94.62 537 SER A CA 1
ATOM 4228 C C . SER A 1 537 ? -14.615 -37.384 0.342 1.00 94.62 537 SER A C 1
ATOM 4230 O O . SER A 1 537 ? -14.856 -37.796 -0.792 1.00 94.62 537 SER A O 1
ATOM 4232 N N . GLY A 1 538 ? -13.403 -37.526 0.896 1.00 92.06 538 GLY A N 1
ATOM 4233 C CA . GLY A 1 538 ? -12.256 -38.168 0.244 1.00 92.06 538 GLY A CA 1
ATOM 4234 C C . GLY A 1 538 ? -11.436 -37.255 -0.677 1.00 92.06 538 GLY A C 1
ATOM 4235 O O . GLY A 1 538 ? -10.539 -37.742 -1.371 1.00 92.06 538 GLY A O 1
ATOM 4236 N N . LYS A 1 539 ? -11.701 -35.941 -0.695 1.00 94.19 539 LYS A N 1
ATOM 4237 C CA . LYS A 1 539 ? -10.924 -34.974 -1.487 1.00 94.19 539 LYS A CA 1
ATOM 4238 C C . LYS A 1 539 ? -9.534 -34.760 -0.901 1.00 94.19 539 LYS A C 1
ATOM 4240 O O . LYS A 1 539 ? -9.360 -34.767 0.312 1.00 94.19 539 LYS A O 1
ATOM 4245 N N . THR A 1 540 ? -8.549 -34.549 -1.769 1.00 95.50 540 THR A N 1
ATOM 4246 C CA . THR A 1 540 ? -7.182 -34.183 -1.378 1.00 95.50 540 THR A CA 1
ATOM 4247 C C . THR A 1 540 ? -7.109 -32.683 -1.113 1.00 95.50 540 THR A C 1
ATOM 4249 O O . THR A 1 540 ? -7.461 -31.902 -1.994 1.00 95.50 540 THR A O 1
ATOM 4252 N N . VAL A 1 541 ? -6.610 -32.273 0.052 1.00 97.56 541 VAL A N 1
ATOM 4253 C CA . VAL A 1 541 ? -6.382 -30.864 0.405 1.00 97.56 541 VAL A CA 1
ATOM 4254 C C . VAL A 1 541 ? -4.951 -30.673 0.906 1.00 97.56 541 VAL A C 1
ATOM 4256 O O . VAL A 1 541 ? -4.497 -31.390 1.791 1.00 97.56 541 VAL A O 1
ATOM 4259 N N . ILE A 1 542 ? -4.238 -29.701 0.344 1.00 98.19 542 ILE A N 1
ATOM 4260 C CA . ILE A 1 542 ? -2.950 -29.205 0.843 1.00 98.19 542 ILE A CA 1
ATOM 4261 C C . ILE A 1 542 ? -3.232 -28.237 1.997 1.00 98.19 542 ILE A C 1
ATOM 4263 O O . ILE A 1 542 ? -4.113 -27.392 1.852 1.00 98.19 542 ILE A O 1
ATOM 4267 N N . ASP A 1 543 ? -2.477 -28.317 3.092 1.00 98.50 543 ASP A N 1
ATOM 4268 C CA . ASP A 1 543 ? -2.463 -27.322 4.174 1.00 98.50 543 ASP A CA 1
ATOM 4269 C C . ASP A 1 543 ? -1.060 -26.702 4.299 1.00 98.50 543 ASP A C 1
ATOM 4271 O O . ASP A 1 543 ? -0.057 -27.418 4.410 1.00 98.50 543 ASP A O 1
ATOM 4275 N N . PHE A 1 544 ? -0.985 -25.369 4.276 1.00 98.56 544 PHE A N 1
ATOM 4276 C CA . PHE A 1 544 ? 0.248 -24.589 4.445 1.00 98.56 544 PHE A CA 1
ATOM 4277 C C . PHE A 1 544 ? 0.500 -24.118 5.891 1.00 98.56 544 PHE A C 1
ATOM 4279 O O . PHE A 1 544 ? 1.521 -23.489 6.160 1.00 98.56 544 PHE A O 1
ATOM 4286 N N . GLY A 1 545 ? -0.398 -24.417 6.837 1.00 97.69 545 GLY A N 1
ATOM 4287 C CA . GLY A 1 545 ? -0.251 -24.121 8.270 1.00 97.69 545 GLY A CA 1
ATOM 4288 C C . GLY A 1 545 ? -0.393 -22.641 8.649 1.00 97.69 545 GLY A C 1
ATOM 4289 O O . GLY A 1 545 ? -0.321 -22.296 9.828 1.00 97.69 545 GLY A O 1
ATOM 4290 N N . LYS A 1 546 ? -0.586 -21.766 7.658 1.00 95.81 546 LYS A N 1
ATOM 4291 C CA . LYS A 1 546 ? -0.820 -20.326 7.789 1.00 95.81 546 LYS A CA 1
ATOM 4292 C C . LYS A 1 546 ? -1.725 -19.856 6.646 1.00 95.81 546 LYS A C 1
ATOM 4294 O O . LYS A 1 546 ? -1.579 -20.343 5.526 1.00 95.81 546 LYS A O 1
ATOM 4299 N N . ASN A 1 547 ? -2.613 -18.897 6.906 1.00 98.56 547 ASN A N 1
ATOM 4300 C CA . ASN A 1 547 ? -3.304 -18.171 5.838 1.00 98.56 547 ASN A CA 1
ATOM 4301 C C . ASN A 1 547 ? -2.315 -17.177 5.213 1.00 98.56 547 ASN A C 1
ATOM 4303 O O . ASN A 1 547 ? -1.698 -16.382 5.923 1.00 98.56 547 ASN A O 1
ATOM 4307 N N . LEU A 1 548 ? -2.128 -17.263 3.900 1.00 98.56 548 LEU A N 1
ATOM 4308 C CA . LEU A 1 548 ? -1.163 -16.483 3.131 1.00 98.56 548 LEU A CA 1
ATOM 4309 C C . LEU A 1 548 ? -1.800 -15.962 1.840 1.00 98.56 548 LEU A C 1
ATOM 4311 O O . LEU A 1 548 ? -2.907 -16.351 1.471 1.00 98.56 548 LEU A O 1
ATOM 4315 N N . VAL A 1 549 ? -1.098 -15.072 1.142 1.00 98.88 549 VAL A N 1
ATOM 4316 C CA . VAL A 1 549 ? -1.573 -14.478 -0.113 1.00 98.88 549 VAL A CA 1
ATOM 4317 C C . VAL A 1 549 ? -0.526 -14.652 -1.189 1.00 98.88 549 VAL A C 1
ATOM 4319 O O . VAL A 1 549 ? 0.663 -14.469 -0.937 1.00 98.88 549 VAL A O 1
ATOM 4322 N N . GLY A 1 550 ? -0.967 -15.022 -2.387 1.00 98.56 550 GLY A N 1
ATOM 4323 C CA . GLY A 1 550 ? -0.100 -15.241 -3.535 1.00 98.56 550 GLY A CA 1
ATOM 4324 C C . GLY A 1 550 ? -0.600 -16.399 -4.378 1.00 98.56 550 GLY A C 1
ATOM 4325 O O . GLY A 1 550 ? -1.754 -16.389 -4.803 1.00 98.56 550 GLY A O 1
ATOM 4326 N N . LYS A 1 551 ? 0.257 -17.378 -4.676 1.00 98.50 551 LYS A N 1
ATOM 4327 C CA . LYS A 1 551 ? -0.070 -18.431 -5.651 1.00 98.50 551 LYS A CA 1
ATOM 4328 C C . LYS A 1 551 ? 0.650 -19.751 -5.427 1.00 98.50 551 LYS A C 1
ATOM 4330 O O . LYS A 1 551 ? 1.763 -19.789 -4.909 1.00 98.50 551 LYS A O 1
ATOM 4335 N N . LEU A 1 552 ? 0.035 -20.834 -5.889 1.00 98.62 552 LEU A N 1
ATOM 4336 C CA . LEU A 1 552 ? 0.635 -22.161 -5.864 1.00 98.62 552 LEU A CA 1
ATOM 4337 C C . LEU A 1 552 ? 1.721 -22.317 -6.946 1.00 98.62 552 LEU A C 1
ATOM 4339 O O . LEU A 1 552 ? 1.544 -21.924 -8.103 1.00 98.62 552 LEU A O 1
ATOM 4343 N N . ARG A 1 553 ? 2.839 -22.942 -6.572 1.00 98.44 553 ARG A N 1
ATOM 4344 C CA . ARG A 1 553 ? 3.830 -23.535 -7.473 1.00 98.44 553 ARG A CA 1
ATOM 4345 C C . ARG A 1 553 ? 3.658 -25.051 -7.483 1.00 98.44 553 ARG A C 1
ATOM 4347 O O . ARG A 1 553 ? 3.557 -25.660 -6.421 1.00 98.44 553 ARG A O 1
ATOM 4354 N N . ILE A 1 554 ? 3.690 -25.641 -8.676 1.00 97.38 554 ILE A N 1
ATOM 4355 C CA . ILE A 1 554 ? 3.789 -27.088 -8.885 1.00 97.38 554 ILE A CA 1
ATOM 4356 C C . ILE A 1 554 ? 5.243 -27.411 -9.232 1.00 97.38 554 ILE A C 1
ATOM 4358 O O . ILE A 1 554 ? 5.779 -26.883 -10.209 1.00 97.38 554 ILE A O 1
ATOM 4362 N N . ASN A 1 555 ? 5.900 -28.234 -8.419 1.00 95.19 555 ASN A N 1
ATOM 4363 C CA . ASN A 1 555 ? 7.348 -28.432 -8.481 1.00 95.19 555 ASN A CA 1
ATOM 4364 C C . ASN A 1 555 ? 7.744 -29.380 -9.619 1.00 95.19 555 ASN A C 1
ATOM 4366 O O . ASN A 1 555 ? 8.527 -28.984 -10.486 1.00 95.19 555 ASN A O 1
ATOM 4370 N N . SER A 1 556 ? 7.134 -30.565 -9.690 1.00 91.88 556 SER A N 1
ATOM 4371 C CA . SER A 1 556 ? 7.008 -31.312 -10.944 1.00 91.88 556 SER A CA 1
ATOM 4372 C C . SER A 1 556 ? 5.749 -32.176 -10.956 1.00 91.88 556 SER A C 1
ATOM 4374 O O . SER A 1 556 ? 5.348 -32.695 -9.919 1.00 91.88 556 SER A O 1
ATOM 4376 N N . VAL A 1 557 ? 5.136 -32.348 -12.128 1.00 92.81 557 VAL A N 1
ATOM 4377 C CA . VAL A 1 557 ? 4.097 -33.359 -12.378 1.00 92.81 557 VAL A CA 1
ATOM 4378 C C . VAL A 1 557 ? 4.030 -33.686 -13.872 1.00 92.81 557 VAL A C 1
ATOM 4380 O O . VAL A 1 557 ? 4.270 -32.827 -14.723 1.00 92.81 557 VAL A O 1
ATOM 4383 N N . ARG A 1 558 ? 3.684 -34.928 -14.225 1.00 91.31 558 ARG A N 1
ATOM 4384 C CA . ARG A 1 558 ? 3.457 -35.348 -15.615 1.00 91.31 558 ARG A CA 1
ATOM 4385 C C . ARG A 1 558 ? 2.121 -36.071 -15.740 1.00 91.31 558 ARG A C 1
ATOM 4387 O O . ARG A 1 558 ? 1.831 -36.971 -14.962 1.00 91.31 558 ARG A O 1
ATOM 4394 N N . LEU A 1 559 ? 1.350 -35.706 -16.760 1.00 91.25 559 LEU A N 1
ATOM 4395 C CA . LEU A 1 559 ? 0.108 -36.368 -17.154 1.00 91.25 559 LEU A CA 1
ATOM 4396 C C . LEU A 1 559 ? 0.050 -36.525 -18.686 1.00 91.25 559 LEU A C 1
ATOM 4398 O O . LEU A 1 559 ? 0.811 -35.860 -19.390 1.00 91.25 559 LEU A O 1
ATOM 4402 N N . PRO A 1 560 ? -0.827 -37.399 -19.215 1.00 92.62 560 PRO A N 1
ATOM 4403 C CA . PRO A 1 560 ? -1.159 -37.454 -20.638 1.00 92.62 560 PRO A CA 1
ATOM 4404 C C . PRO A 1 560 ? -1.786 -36.159 -21.178 1.00 92.62 560 PRO A C 1
ATOM 4406 O O . PRO A 1 560 ? -2.459 -35.424 -20.454 1.00 92.62 560 PRO A O 1
ATOM 4409 N N . ALA A 1 561 ? -1.652 -35.932 -22.487 1.00 95.69 561 ALA A N 1
ATOM 4410 C CA . ALA A 1 561 ? -2.231 -34.767 -23.149 1.00 95.69 561 ALA A CA 1
ATOM 4411 C C . ALA A 1 561 ? -3.764 -34.701 -22.993 1.00 95.69 561 ALA A C 1
ATOM 4413 O O . ALA A 1 561 ? -4.465 -35.703 -23.122 1.00 95.69 561 ALA A O 1
ATOM 4414 N N . GLY A 1 562 ? -4.284 -33.502 -22.720 1.00 94.88 562 GLY A N 1
ATOM 4415 C CA . GLY A 1 562 ? -5.709 -33.239 -22.501 1.00 94.88 562 GLY A CA 1
ATOM 4416 C C . GLY A 1 562 ? -6.217 -33.523 -21.081 1.00 94.88 562 GLY A C 1
ATOM 4417 O O . GLY A 1 562 ? -7.300 -33.042 -20.738 1.00 94.88 562 GLY A O 1
ATOM 4418 N N . GLN A 1 563 ? -5.449 -34.230 -20.240 1.00 94.81 563 GLN A N 1
ATOM 4419 C CA . GLN A 1 563 ? -5.764 -34.370 -18.814 1.00 94.81 563 GLN A CA 1
ATOM 4420 C C . GLN A 1 563 ? -5.704 -33.023 -18.090 1.00 94.81 563 GLN A C 1
ATOM 4422 O O . GLN A 1 563 ? -5.085 -32.065 -18.568 1.00 94.81 563 GLN A O 1
ATOM 4427 N N . LYS A 1 564 ? -6.365 -32.944 -16.931 1.00 96.19 564 LYS A N 1
ATOM 4428 C CA . LYS A 1 564 ? -6.486 -31.704 -16.160 1.00 96.19 564 LYS A CA 1
ATOM 4429 C C . LYS A 1 564 ? -6.233 -31.923 -14.678 1.00 96.19 564 LYS A C 1
ATOM 4431 O O . LYS A 1 564 ? -6.706 -32.906 -14.120 1.00 96.19 564 LYS A O 1
ATOM 4436 N N . ILE A 1 565 ? -5.575 -30.947 -14.058 1.00 96.31 565 ILE A N 1
ATOM 4437 C CA . ILE A 1 565 ? -5.541 -30.784 -12.601 1.00 96.31 565 ILE A CA 1
ATOM 4438 C C . ILE A 1 565 ? -6.160 -29.423 -12.281 1.00 96.31 565 ILE A C 1
ATOM 4440 O O . ILE A 1 565 ? -5.871 -28.442 -12.975 1.00 96.31 565 ILE A O 1
ATOM 4444 N N . SER A 1 566 ? -7.004 -29.358 -11.254 1.00 97.88 566 SER A N 1
ATOM 4445 C CA . SER A 1 566 ? -7.578 -28.107 -10.747 1.00 97.88 566 SER A CA 1
ATOM 4446 C C . SER A 1 566 ? -7.285 -27.907 -9.264 1.00 97.88 566 SER A C 1
ATOM 4448 O O . SER A 1 566 ? -7.397 -28.846 -8.474 1.00 97.88 566 SER A O 1
ATOM 4450 N N . PHE A 1 567 ? -6.952 -26.667 -8.908 1.00 98.56 567 PHE A N 1
ATOM 4451 C CA . PHE A 1 567 ? -6.515 -26.240 -7.582 1.00 98.56 567 PHE A CA 1
ATOM 4452 C C . PHE A 1 567 ? -7.490 -25.198 -7.034 1.00 98.56 567 PHE A C 1
ATOM 4454 O O . PHE A 1 567 ? -7.520 -24.075 -7.532 1.00 98.56 567 PHE A O 1
ATOM 4461 N N . THR A 1 568 ? -8.303 -25.568 -6.040 1.00 98.75 568 THR A N 1
ATOM 4462 C CA . THR A 1 568 ? -9.311 -24.677 -5.432 1.00 98.75 568 THR A CA 1
ATOM 4463 C C . THR A 1 568 ? -8.794 -24.135 -4.104 1.00 98.75 568 THR A C 1
ATOM 4465 O O . THR A 1 568 ? -8.659 -24.896 -3.146 1.00 98.75 568 THR A O 1
ATOM 4468 N N . HIS A 1 569 ? -8.508 -22.837 -4.047 1.00 98.81 569 HIS A N 1
ATOM 4469 C CA . HIS A 1 569 ? -7.877 -22.174 -2.904 1.00 98.81 569 HIS A CA 1
ATOM 4470 C C . HIS A 1 569 ? -8.932 -21.652 -1.907 1.00 98.81 569 HIS A C 1
ATOM 4472 O O . HIS A 1 569 ? -9.905 -21.023 -2.321 1.00 98.81 569 HIS A O 1
ATOM 4478 N N . VAL A 1 570 ? -8.756 -21.895 -0.601 1.00 98.81 570 VAL A N 1
ATOM 4479 C CA . VAL A 1 570 ? -9.626 -21.364 0.471 1.00 98.81 570 VAL A CA 1
ATOM 4480 C C . VAL A 1 570 ? -8.839 -21.015 1.741 1.00 98.81 570 VAL A C 1
ATOM 4482 O O . VAL A 1 570 ? -7.802 -21.606 2.048 1.00 98.81 570 VAL A O 1
ATOM 4485 N N . GLU A 1 571 ? -9.354 -20.078 2.535 1.00 98.75 571 GLU A N 1
ATOM 4486 C CA . GLU A 1 571 ? -8.754 -19.703 3.826 1.00 98.75 571 GLU A CA 1
ATOM 4487 C C . GLU A 1 571 ? -9.003 -20.731 4.933 1.00 98.75 571 GLU A C 1
ATOM 4489 O O . GLU A 1 571 ? -8.144 -20.935 5.785 1.00 98.75 571 GLU A O 1
ATOM 4494 N N . VAL A 1 572 ? -10.176 -21.376 4.942 1.00 98.50 572 VAL A N 1
ATOM 4495 C CA . VAL A 1 572 ? -10.625 -22.229 6.053 1.00 98.50 572 VAL A CA 1
ATOM 4496 C C . VAL A 1 572 ? -11.319 -23.502 5.574 1.00 98.50 572 VAL A C 1
ATOM 4498 O O . VAL A 1 572 ? -11.867 -23.566 4.469 1.00 98.50 572 VAL A O 1
ATOM 4501 N N . LEU A 1 573 ? -11.332 -24.509 6.448 1.00 98.00 573 LEU A N 1
ATOM 4502 C CA . LEU A 1 573 ? -12.162 -25.701 6.304 1.00 98.00 573 LEU A CA 1
ATOM 4503 C C . LEU A 1 573 ? -13.436 -25.548 7.141 1.00 98.00 573 LEU A C 1
ATOM 4505 O O . LEU A 1 573 ? -13.377 -25.189 8.316 1.00 98.00 573 LEU A O 1
ATOM 4509 N N . GLU A 1 574 ? -14.586 -25.869 6.557 1.00 97.69 574 GLU A N 1
ATOM 4510 C CA . GLU A 1 574 ? -15.888 -25.860 7.223 1.00 97.69 574 GLU A CA 1
ATOM 4511 C C . GLU A 1 574 ? -16.435 -27.291 7.265 1.00 97.69 574 GLU A C 1
ATOM 4513 O O . GLU A 1 574 ? -16.456 -28.004 6.263 1.00 97.69 574 GLU A O 1
ATOM 4518 N N . ASN A 1 575 ? -16.821 -27.761 8.455 1.00 95.81 575 ASN A N 1
ATOM 4519 C CA . ASN A 1 575 ? -17.261 -29.141 8.713 1.00 95.81 575 ASN A CA 1
ATOM 4520 C C . ASN A 1 575 ? -16.279 -30.265 8.292 1.00 95.81 575 ASN A C 1
ATOM 4522 O O . ASN A 1 575 ? -16.627 -31.441 8.420 1.00 95.81 575 ASN A O 1
ATOM 4526 N N . GLY A 1 576 ? -15.047 -29.944 7.880 1.00 95.50 576 GLY A N 1
ATOM 4527 C CA . GLY A 1 576 ? -14.036 -30.889 7.381 1.00 95.50 576 GLY A CA 1
ATOM 4528 C C . GLY A 1 576 ? -13.877 -30.924 5.855 1.00 95.50 576 GLY A C 1
ATOM 4529 O O . GLY A 1 576 ? -13.124 -31.758 5.363 1.00 95.50 576 GLY A O 1
ATOM 4530 N N . GLU A 1 577 ? -14.554 -30.034 5.125 1.00 97.88 577 GLU A N 1
ATOM 4531 C CA . GLU A 1 577 ? -14.407 -29.802 3.680 1.00 97.88 577 GLU A CA 1
ATOM 4532 C C . GLU A 1 577 ? -13.944 -28.350 3.424 1.00 97.88 577 GLU A C 1
ATOM 4534 O O . GLU A 1 577 ? -13.900 -27.540 4.351 1.00 97.88 577 GLU A O 1
ATOM 4539 N N . ILE A 1 578 ? -13.604 -27.986 2.183 1.00 97.88 578 ILE A N 1
ATOM 4540 C CA . ILE A 1 578 ? -13.213 -26.606 1.839 1.00 97.88 578 ILE A CA 1
ATOM 4541 C C . ILE A 1 578 ? -14.384 -25.609 1.929 1.00 97.88 578 ILE A C 1
ATOM 4543 O O . ILE A 1 578 ? -15.478 -25.871 1.429 1.00 97.88 578 ILE A O 1
ATOM 4547 N N . ALA A 1 579 ? -14.150 -24.428 2.511 1.00 98.19 579 ALA A N 1
ATOM 4548 C CA . ALA A 1 579 ? -15.164 -23.380 2.633 1.00 98.19 579 ALA A CA 1
ATOM 4549 C C . ALA A 1 579 ? -15.052 -22.337 1.505 1.00 98.19 579 ALA A C 1
ATOM 4551 O O . ALA A 1 579 ? -14.316 -21.359 1.618 1.00 98.19 579 ALA A O 1
ATOM 4552 N N . THR A 1 580 ? -15.808 -22.508 0.417 1.00 97.62 580 THR A N 1
ATOM 4553 C CA . THR A 1 580 ? -15.863 -21.524 -0.688 1.00 97.62 580 THR A CA 1
ATOM 4554 C C . THR A 1 580 ? -16.915 -20.429 -0.484 1.00 97.62 580 THR A C 1
ATOM 4556 O O . THR A 1 580 ? -16.764 -19.332 -1.014 1.00 97.62 580 THR A O 1
ATOM 4559 N N . ARG A 1 581 ? -17.945 -20.665 0.343 1.00 96.88 581 ARG A N 1
ATOM 4560 C CA . ARG A 1 581 ? -19.011 -19.693 0.673 1.00 96.88 581 ARG A CA 1
ATOM 4561 C C . ARG A 1 581 ? -18.508 -18.295 1.114 1.00 96.88 581 ARG A C 1
ATOM 4563 O O . ARG A 1 581 ? -19.138 -17.316 0.713 1.00 96.88 581 ARG A O 1
ATOM 4570 N N . PRO A 1 582 ? -17.421 -18.135 1.902 1.00 97.38 582 PRO A N 1
ATOM 4571 C CA . PRO A 1 582 ? -16.896 -16.811 2.264 1.00 97.38 582 PRO A CA 1
ATOM 4572 C C . PRO A 1 582 ? -16.388 -15.987 1.071 1.00 97.38 582 PRO A C 1
ATOM 4574 O O . PRO A 1 582 ? -16.343 -14.763 1.151 1.00 97.38 582 PRO A O 1
ATOM 4577 N N . LEU A 1 583 ? -16.031 -16.644 -0.037 1.00 97.81 583 LEU A N 1
ATOM 4578 C CA . LEU A 1 583 ? -15.413 -16.029 -1.215 1.00 97.81 583 LEU A CA 1
ATOM 4579 C C . LEU A 1 583 ? -16.434 -15.360 -2.158 1.00 97.81 583 LEU A C 1
ATOM 4581 O O . LEU A 1 583 ? -16.037 -14.707 -3.123 1.00 97.81 583 LEU A O 1
ATOM 4585 N N . ARG A 1 584 ? -17.734 -15.511 -1.854 1.00 97.44 584 ARG A N 1
ATOM 4586 C CA . ARG A 1 584 ? -18.889 -14.999 -2.610 1.00 97.44 584 ARG A CA 1
ATOM 4587 C C . ARG A 1 584 ? -18.825 -15.418 -4.085 1.00 97.44 584 ARG A C 1
ATOM 4589 O O . ARG A 1 584 ? -19.012 -16.599 -4.360 1.00 97.44 584 ARG A O 1
ATOM 4596 N N . GLU A 1 585 ? -18.579 -14.502 -5.021 1.00 96.31 585 GLU A N 1
ATOM 4597 C CA . GLU A 1 585 ? -18.507 -14.802 -6.456 1.00 96.31 585 GLU A CA 1
ATOM 4598 C C . GLU A 1 585 ? -17.072 -14.919 -6.992 1.00 96.31 585 GLU A C 1
ATOM 4600 O O . GLU A 1 585 ? -16.884 -15.064 -8.204 1.00 96.31 585 GLU A O 1
ATOM 4605 N N . ALA A 1 586 ? -16.039 -14.858 -6.145 1.00 96.12 586 ALA A N 1
ATOM 4606 C CA . ALA A 1 586 ? -14.684 -15.181 -6.583 1.00 96.12 586 ALA A CA 1
ATOM 4607 C C . ALA A 1 586 ? -14.585 -16.670 -6.948 1.00 96.12 586 ALA A C 1
ATOM 4609 O O . ALA A 1 586 ? -15.107 -17.538 -6.251 1.00 96.12 586 ALA A O 1
ATOM 4610 N N . VAL A 1 587 ? -13.879 -16.969 -8.042 1.00 94.81 587 VAL A N 1
ATOM 4611 C CA . VAL A 1 587 ? -13.603 -18.339 -8.495 1.00 94.81 587 VAL A CA 1
ATOM 4612 C C . VAL A 1 587 ? -12.122 -18.621 -8.218 1.00 94.81 587 VAL A C 1
ATOM 4614 O O . VAL A 1 587 ? -11.282 -18.268 -9.045 1.00 94.81 587 VAL A O 1
ATOM 4617 N N . PRO A 1 588 ? -11.764 -19.211 -7.063 1.00 96.19 588 PRO A N 1
ATOM 4618 C CA . PRO A 1 588 ? -10.377 -19.339 -6.598 1.00 96.19 588 PRO A CA 1
ATOM 4619 C C . PRO A 1 588 ? -9.669 -20.555 -7.226 1.00 96.19 588 PRO A C 1
ATOM 4621 O O . PRO A 1 588 ? -8.971 -21.309 -6.542 1.00 96.19 588 PRO A O 1
ATOM 4624 N N . VAL A 1 589 ? -9.940 -20.822 -8.507 1.00 98.25 589 VAL A N 1
ATOM 4625 C CA . VAL A 1 589 ? -9.628 -22.098 -9.161 1.00 98.25 589 VAL A CA 1
ATOM 4626 C C . VAL A 1 589 ? -8.626 -21.899 -10.289 1.00 98.25 589 VAL A C 1
ATOM 4628 O O . VAL A 1 589 ? -8.977 -21.387 -11.351 1.00 98.25 589 VAL A O 1
ATOM 4631 N N . ASP A 1 590 ? -7.401 -22.378 -10.086 1.00 98.50 590 ASP A N 1
ATOM 4632 C CA . ASP A 1 590 ? -6.423 -22.512 -11.166 1.00 98.50 590 ASP A CA 1
ATOM 4633 C C . ASP A 1 590 ? -6.584 -23.883 -11.835 1.00 98.50 590 ASP A C 1
ATOM 4635 O O . ASP A 1 590 ? -6.704 -24.905 -11.156 1.00 98.50 590 ASP A O 1
ATOM 4639 N N . ILE A 1 591 ? -6.587 -23.923 -13.171 1.00 97.88 591 ILE A N 1
ATOM 4640 C CA . ILE A 1 591 ? -6.749 -25.158 -13.955 1.00 97.88 591 ILE A CA 1
ATOM 4641 C C . ILE A 1 591 ? -5.583 -25.300 -14.927 1.00 97.88 591 ILE A C 1
ATOM 4643 O O . ILE A 1 591 ? -5.348 -24.432 -15.767 1.00 97.88 591 ILE A O 1
ATOM 4647 N N . ILE A 1 592 ? -4.897 -26.438 -14.859 1.00 96.88 592 ILE A N 1
ATOM 4648 C CA . ILE A 1 592 ? -3.835 -26.811 -15.793 1.00 96.88 592 ILE A CA 1
ATOM 4649 C C . ILE A 1 592 ? -4.397 -27.851 -16.761 1.00 96.88 592 ILE A C 1
ATOM 4651 O O . ILE A 1 592 ? -4.918 -28.875 -16.326 1.00 96.88 592 ILE A O 1
ATOM 4655 N N . VAL A 1 593 ? -4.273 -27.606 -18.068 1.00 96.50 593 VAL A N 1
ATOM 4656 C CA . VAL A 1 593 ? -4.540 -28.604 -19.118 1.00 96.50 593 VAL A CA 1
ATOM 4657 C C . VAL A 1 593 ? -3.202 -29.096 -19.655 1.00 96.50 593 VAL A C 1
ATOM 4659 O O . VAL A 1 593 ? -2.371 -28.295 -20.082 1.00 96.50 593 VAL A O 1
ATOM 4662 N N . PHE A 1 594 ? -2.978 -30.405 -19.610 1.00 95.06 594 PHE A N 1
ATOM 4663 C CA . PHE A 1 594 ? -1.674 -30.992 -19.888 1.00 95.06 594 PHE A CA 1
ATOM 4664 C C . PHE A 1 594 ? -1.417 -31.224 -21.380 1.00 95.06 594 PHE A C 1
ATOM 4666 O O . PHE A 1 594 ? -2.325 -31.493 -22.169 1.00 95.06 594 PHE A O 1
ATOM 4673 N N . SER A 1 595 ? -0.136 -31.145 -21.744 1.00 90.19 595 SER A N 1
ATOM 4674 C CA . SER A 1 595 ? 0.417 -31.795 -22.938 1.00 90.19 595 SER A CA 1
ATOM 4675 C C . SER A 1 595 ? 0.941 -33.186 -22.543 1.00 90.19 595 SER A C 1
ATOM 4677 O O . SER A 1 595 ? 0.509 -33.740 -21.542 1.00 90.19 595 SER A O 1
ATOM 4679 N N . ASP A 1 596 ? 1.858 -33.770 -23.303 1.00 87.56 596 ASP A N 1
ATOM 4680 C CA . ASP A 1 596 ? 2.560 -35.020 -22.981 1.00 87.56 596 ASP A CA 1
ATOM 4681 C C . ASP A 1 596 ? 3.864 -34.813 -22.174 1.00 87.56 596 ASP A C 1
ATOM 4683 O O . ASP A 1 596 ? 4.495 -35.778 -21.712 1.00 87.56 596 ASP A O 1
ATOM 4687 N N . LYS A 1 597 ? 4.283 -33.551 -22.018 1.00 92.62 597 LYS A N 1
ATOM 4688 C CA . LYS A 1 597 ? 5.523 -33.136 -21.351 1.00 92.62 597 LYS A CA 1
ATOM 4689 C C . LYS A 1 597 ? 5.339 -32.994 -19.842 1.00 92.62 597 LYS A C 1
ATOM 4691 O O . LYS A 1 597 ? 4.273 -32.634 -19.350 1.00 92.62 597 LYS A O 1
ATOM 4696 N N . GLU A 1 598 ? 6.418 -33.258 -19.117 1.00 93.06 598 GLU A N 1
ATOM 4697 C CA . GLU A 1 598 ? 6.518 -32.981 -17.685 1.00 93.06 598 GLU A CA 1
ATOM 4698 C C . GLU A 1 598 ? 6.456 -31.467 -17.428 1.00 93.06 598 GLU A C 1
ATOM 4700 O O . GLU A 1 598 ? 7.161 -30.682 -18.067 1.00 93.06 598 GLU A O 1
ATOM 4705 N N . LEU A 1 599 ? 5.611 -31.062 -16.484 1.00 93.69 599 LEU A N 1
ATOM 4706 C CA . LEU A 1 599 ? 5.436 -29.681 -16.064 1.00 93.69 599 LEU A CA 1
ATOM 4707 C C . LEU A 1 599 ? 6.308 -29.411 -14.835 1.00 93.69 599 LEU A C 1
ATOM 4709 O O . LEU A 1 599 ? 5.970 -29.844 -13.738 1.00 93.69 599 LEU A O 1
ATOM 4713 N N . ARG A 1 600 ? 7.409 -28.674 -15.012 1.00 95.25 600 ARG A N 1
ATOM 4714 C CA . ARG A 1 600 ? 8.357 -28.336 -13.937 1.00 95.25 600 ARG A CA 1
ATOM 4715 C C . ARG A 1 600 ? 8.208 -26.885 -13.479 1.00 95.25 600 ARG A C 1
ATOM 4717 O O . ARG A 1 600 ? 8.204 -25.973 -14.300 1.00 95.25 600 ARG A O 1
ATOM 4724 N N . GLY A 1 601 ? 8.138 -26.675 -12.165 1.00 95.69 601 GLY A N 1
ATOM 4725 C CA . GLY A 1 601 ? 8.212 -25.366 -11.504 1.00 95.69 601 GLY A CA 1
ATOM 4726 C C . GLY A 1 601 ? 7.101 -24.356 -11.829 1.00 95.69 601 GLY A C 1
ATOM 4727 O O . GLY A 1 601 ? 7.284 -23.171 -11.539 1.00 95.69 601 GLY A O 1
ATOM 4728 N N . TRP A 1 602 ? 5.989 -24.792 -12.429 1.00 96.56 602 TRP A N 1
ATOM 4729 C CA . TRP A 1 602 ? 4.912 -23.930 -12.930 1.00 96.56 602 TRP A CA 1
ATOM 4730 C C . TRP A 1 602 ? 4.212 -23.152 -11.813 1.00 96.56 602 TRP A C 1
ATOM 4732 O O . TRP A 1 602 ? 4.098 -23.614 -10.680 1.00 96.56 602 TRP A O 1
ATOM 4742 N N . SER A 1 603 ? 3.720 -21.957 -12.129 1.00 97.75 603 SER A N 1
ATOM 4743 C CA . SER A 1 603 ? 2.830 -21.149 -11.285 1.00 97.75 603 SER A CA 1
ATOM 4744 C C . SER A 1 603 ? 1.979 -20.265 -12.208 1.00 97.75 603 SER A C 1
ATOM 4746 O O . SER A 1 603 ? 2.457 -19.930 -13.299 1.00 97.75 603 SER A O 1
ATOM 4748 N N . PRO A 1 604 ? 0.770 -19.829 -11.817 1.00 97.44 604 PRO A N 1
ATOM 4749 C CA . PRO A 1 604 ? 0.017 -18.872 -12.619 1.00 97.44 604 PRO A CA 1
ATOM 4750 C C . PRO A 1 604 ? 0.748 -17.518 -12.685 1.00 97.44 604 PRO A C 1
ATOM 4752 O O . PRO A 1 604 ? 1.526 -17.159 -11.796 1.00 97.44 604 PRO A O 1
ATOM 4755 N N . LYS A 1 605 ? 0.522 -16.739 -13.747 1.00 96.75 605 LYS A N 1
ATOM 4756 C CA . LYS A 1 605 ? 1.197 -15.439 -13.933 1.00 96.75 605 LYS A CA 1
ATOM 4757 C C . LYS A 1 605 ? 0.395 -14.272 -13.364 1.00 96.75 605 LYS A C 1
ATOM 4759 O O . LYS A 1 605 ? 0.908 -13.550 -12.513 1.00 96.75 605 LYS A O 1
ATOM 4764 N N . PHE A 1 606 ? -0.859 -14.150 -13.802 1.00 97.94 606 PHE A N 1
ATOM 4765 C CA . PHE A 1 606 ? -1.683 -12.940 -13.691 1.00 97.94 606 PHE A CA 1
ATOM 4766 C C . PHE A 1 606 ? -2.893 -13.093 -12.751 1.00 97.94 606 PHE A C 1
ATOM 4768 O O . PHE A 1 606 ? -3.955 -12.533 -13.003 1.00 97.94 606 PHE A O 1
ATOM 4775 N N . THR A 1 607 ? -2.749 -13.884 -11.685 1.00 98.19 607 THR A N 1
ATOM 4776 C CA . THR A 1 607 ? -3.731 -13.992 -10.595 1.00 98.19 607 THR A CA 1
ATOM 4777 C C . THR A 1 607 ? -3.027 -14.278 -9.266 1.00 98.19 607 THR A C 1
ATOM 4779 O O . THR A 1 607 ? -1.860 -14.686 -9.245 1.00 98.19 607 THR A O 1
ATOM 4782 N N . PHE A 1 608 ? -3.749 -14.058 -8.172 1.00 98.56 608 PHE A N 1
ATOM 4783 C CA . PHE A 1 608 ? -3.373 -14.397 -6.805 1.00 98.56 608 PHE A CA 1
ATOM 4784 C C . PHE A 1 608 ? -4.628 -14.771 -6.003 1.00 98.56 608 PHE A C 1
ATOM 4786 O O . PHE A 1 608 ? -5.740 -14.353 -6.337 1.00 98.56 608 PHE A O 1
ATOM 4793 N N . HIS A 1 609 ? -4.448 -15.515 -4.917 1.00 98.81 609 HIS A N 1
ATOM 4794 C CA . HIS A 1 609 ? -5.506 -15.933 -3.995 1.00 98.81 609 HIS A CA 1
ATOM 4795 C C . HIS A 1 609 ? -5.050 -15.703 -2.549 1.00 98.81 609 HIS A C 1
ATOM 4797 O O . HIS A 1 609 ? -3.850 -15.766 -2.273 1.00 98.81 609 HIS A O 1
ATOM 4803 N N . GLY A 1 610 ? -5.993 -15.480 -1.631 1.00 98.69 610 GLY A N 1
ATOM 4804 C CA . GLY A 1 610 ? -5.775 -15.612 -0.186 1.00 98.69 610 GLY A CA 1
ATOM 4805 C C . GLY A 1 610 ? -6.224 -16.995 0.287 1.00 98.69 610 GLY A C 1
ATOM 4806 O O . GLY A 1 610 ? -7.362 -17.380 0.011 1.00 98.69 610 GLY A O 1
ATOM 4807 N N . PHE A 1 611 ? -5.331 -17.765 0.911 1.00 98.81 611 PHE A N 1
ATOM 4808 C CA . PHE A 1 611 ? -5.588 -19.153 1.300 1.00 98.81 611 PHE A CA 1
ATOM 4809 C C . PHE A 1 611 ? -4.622 -19.693 2.361 1.00 98.81 611 PHE A C 1
ATOM 4811 O O . PHE A 1 611 ? -3.445 -19.340 2.397 1.00 98.81 611 PHE A O 1
ATOM 4818 N N . GLN A 1 612 ? -5.106 -20.657 3.147 1.00 98.75 612 GLN A N 1
ATOM 4819 C CA . GLN A 1 612 ? -4.270 -21.633 3.859 1.00 98.75 612 GLN A CA 1
ATOM 4820 C C . GLN A 1 612 ? -4.356 -23.021 3.205 1.00 98.75 612 GLN A C 1
ATOM 4822 O O . GLN A 1 612 ? -3.391 -23.787 3.238 1.00 98.75 612 GLN A O 1
ATOM 4827 N N . TYR A 1 613 ? -5.503 -23.338 2.601 1.00 98.81 613 TYR A N 1
ATOM 4828 C CA . TYR A 1 613 ? -5.830 -24.663 2.092 1.00 98.81 613 TYR A CA 1
ATOM 4829 C C . TYR A 1 613 ? -6.037 -24.645 0.579 1.00 98.81 613 TYR A C 1
ATOM 4831 O O . TYR A 1 613 ? -6.601 -23.698 0.029 1.00 98.81 613 TYR A O 1
ATOM 4839 N N . VAL A 1 614 ? -5.636 -25.721 -0.099 1.00 98.75 614 VAL A N 1
ATOM 4840 C CA . VAL A 1 614 ? -5.890 -25.894 -1.538 1.00 98.75 614 VAL A CA 1
ATOM 4841 C C . VAL A 1 614 ? -6.380 -27.307 -1.824 1.00 98.75 614 VAL A C 1
ATOM 4843 O O . VAL A 1 614 ? -5.635 -28.268 -1.642 1.00 98.75 614 VAL A O 1
ATOM 4846 N N . GLN A 1 615 ? -7.619 -27.453 -2.297 1.00 98.38 615 GLN A N 1
ATOM 4847 C CA . GLN A 1 615 ? -8.112 -28.740 -2.792 1.00 98.38 615 GLN A CA 1
ATOM 4848 C C . GLN A 1 615 ? -7.501 -29.051 -4.158 1.00 98.38 615 GLN A C 1
ATOM 4850 O O . GLN A 1 615 ? -7.487 -28.189 -5.038 1.00 98.38 615 GLN A O 1
ATOM 4855 N N . VAL A 1 616 ? -7.045 -30.291 -4.336 1.00 97.31 616 VAL A N 1
ATOM 4856 C CA . VAL A 1 616 ? -6.458 -30.802 -5.579 1.00 97.31 616 VAL A CA 1
ATOM 4857 C C . VAL A 1 616 ? -7.359 -31.886 -6.162 1.00 97.31 616 VAL A C 1
ATOM 4859 O O . VAL A 1 616 ? -7.571 -32.931 -5.546 1.00 97.31 616 VAL A O 1
ATOM 4862 N N . ASP A 1 617 ? -7.842 -31.658 -7.380 1.00 95.19 617 ASP A N 1
ATOM 4863 C CA . ASP A 1 617 ? -8.606 -32.624 -8.172 1.00 95.19 617 ASP A CA 1
ATOM 4864 C C . ASP A 1 617 ? -7.847 -32.968 -9.461 1.00 95.19 617 ASP A C 1
ATOM 4866 O O . ASP A 1 617 ? -7.318 -32.076 -10.123 1.00 95.19 617 ASP A O 1
ATOM 4870 N N . GLY A 1 618 ? -7.806 -34.255 -9.830 1.00 93.00 618 GLY A N 1
ATOM 4871 C CA . GLY A 1 618 ? -7.141 -34.745 -11.050 1.00 93.00 618 GLY A CA 1
ATOM 4872 C C . GLY A 1 618 ? -5.653 -35.105 -10.911 1.00 93.00 618 GLY A C 1
ATOM 4873 O O . GLY A 1 618 ? -5.006 -35.392 -11.916 1.00 93.00 618 GLY A O 1
ATOM 4874 N N . TRP A 1 619 ? -5.097 -35.102 -9.694 1.00 92.06 619 TRP A N 1
ATOM 4875 C CA . TRP A 1 619 ? -3.708 -35.516 -9.451 1.00 92.06 619 TRP A CA 1
ATOM 4876 C C . TRP A 1 619 ? -3.481 -37.006 -9.802 1.00 92.06 619 TRP A C 1
ATOM 4878 O O . TRP A 1 619 ? -4.359 -37.818 -9.502 1.00 92.06 619 TRP A O 1
ATOM 4888 N N . PRO A 1 620 ? -2.343 -37.393 -10.416 1.00 85.19 620 PRO A N 1
ATOM 4889 C CA . PRO A 1 620 ? -2.035 -38.797 -10.700 1.00 85.19 620 PRO A CA 1
ATOM 4890 C C . PRO A 1 620 ? -1.830 -39.639 -9.433 1.00 85.19 620 PRO A C 1
ATOM 4892 O O . PRO A 1 620 ? -1.336 -39.146 -8.421 1.00 85.19 620 PRO A O 1
ATOM 4895 N N . ALA A 1 621 ? -2.118 -40.938 -9.530 1.00 74.25 621 ALA A N 1
ATOM 4896 C CA . ALA A 1 621 ? -1.703 -41.915 -8.528 1.00 74.25 621 ALA A CA 1
ATOM 4897 C C . ALA A 1 621 ? -0.169 -41.939 -8.391 1.00 74.25 621 ALA A C 1
ATOM 4899 O O . ALA A 1 621 ? 0.552 -42.001 -9.392 1.00 74.25 621 ALA A O 1
ATOM 4900 N N . THR A 1 622 ? 0.324 -41.916 -7.156 1.00 67.50 622 THR A N 1
ATOM 4901 C CA . THR A 1 622 ? 1.726 -42.169 -6.802 1.00 67.50 622 THR A CA 1
ATOM 4902 C C . THR A 1 622 ? 1.888 -43.615 -6.319 1.00 67.50 622 THR A C 1
ATOM 4904 O O . THR A 1 622 ? 0.912 -44.361 -6.219 1.00 67.50 622 THR A O 1
ATOM 4907 N N . ALA A 1 623 ? 3.123 -44.048 -6.039 1.00 57.00 623 ALA A N 1
ATOM 4908 C CA . ALA A 1 623 ? 3.388 -45.408 -5.551 1.00 57.00 623 ALA A CA 1
ATOM 4909 C C . ALA A 1 623 ? 2.672 -45.718 -4.218 1.00 57.00 623 ALA A C 1
ATOM 4911 O O . ALA A 1 623 ? 2.329 -46.871 -3.966 1.00 57.00 623 ALA A O 1
ATOM 4912 N N . ASP A 1 624 ? 2.395 -44.682 -3.422 1.00 58.25 624 ASP A N 1
ATOM 4913 C CA . ASP A 1 624 ? 1.727 -44.757 -2.120 1.00 58.25 624 ASP A CA 1
ATOM 4914 C C . ASP A 1 624 ? 0.205 -44.465 -2.194 1.00 58.25 624 ASP A C 1
ATOM 4916 O O . ASP A 1 624 ? -0.476 -44.429 -1.168 1.00 58.25 624 ASP A O 1
ATOM 4920 N N . GLY A 1 625 ? -0.354 -44.280 -3.402 1.00 63.19 625 GLY A N 1
ATOM 4921 C CA . GLY A 1 625 ? -1.796 -44.144 -3.667 1.00 63.19 625 GLY A CA 1
ATOM 4922 C C . GLY A 1 625 ? -2.214 -42.833 -4.352 1.00 63.19 625 GLY A C 1
ATOM 4923 O O . GLY A 1 625 ? -1.395 -42.100 -4.898 1.00 63.19 625 GLY A O 1
ATOM 4924 N N . ASP A 1 626 ? -3.513 -42.507 -4.322 1.00 63.56 626 ASP A N 1
ATOM 4925 C CA . ASP A 1 626 ? -4.083 -41.286 -4.931 1.00 63.56 626 ASP A CA 1
ATOM 4926 C C . ASP A 1 626 ? -3.803 -40.021 -4.086 1.00 63.56 626 ASP A C 1
ATOM 4928 O O . ASP A 1 626 ? -4.717 -39.330 -3.610 1.00 63.56 626 ASP A O 1
ATOM 4932 N N . PHE A 1 627 ? -2.520 -39.743 -3.856 1.00 76.62 627 PHE A N 1
ATOM 4933 C CA . PHE A 1 627 ? -2.006 -38.642 -3.047 1.00 76.62 627 PHE A CA 1
ATOM 4934 C C . PHE A 1 627 ? -0.784 -37.980 -3.710 1.00 76.62 627 PHE A C 1
ATOM 4936 O O . PHE A 1 627 ? 0.142 -38.689 -4.110 1.00 76.62 627 PHE A O 1
ATOM 4943 N N . PRO A 1 628 ? -0.725 -36.636 -3.760 1.00 89.62 628 PRO A N 1
ATOM 4944 C CA . PRO A 1 628 ? 0.523 -35.905 -3.940 1.00 89.62 628 PRO A CA 1
ATOM 4945 C C . PRO A 1 628 ? 1.384 -35.957 -2.674 1.00 89.62 628 PRO A C 1
ATOM 4947 O O . PRO A 1 628 ? 0.871 -36.075 -1.557 1.00 89.62 628 PRO A O 1
ATOM 4950 N N . SER A 1 629 ? 2.686 -35.758 -2.842 1.00 90.50 629 SER A N 1
ATOM 4951 C CA . SER A 1 629 ? 3.608 -35.464 -1.749 1.00 90.50 629 SER A CA 1
ATOM 4952 C C . SER A 1 629 ? 3.614 -33.966 -1.420 1.00 90.50 629 SER A C 1
ATOM 4954 O O . SER A 1 629 ? 3.318 -33.110 -2.254 1.00 90.50 629 SER A O 1
ATOM 4956 N N . LYS A 1 630 ? 4.044 -33.612 -0.202 1.00 93.88 630 LYS A N 1
ATOM 4957 C CA . LYS A 1 630 ? 4.315 -32.211 0.171 1.00 93.88 630 LYS A CA 1
ATOM 4958 C C . LYS A 1 630 ? 5.433 -31.587 -0.676 1.00 93.88 630 LYS A C 1
ATOM 4960 O O . LYS A 1 630 ? 5.449 -30.373 -0.838 1.00 93.88 630 LYS A O 1
ATOM 4965 N N . SER A 1 631 ? 6.339 -32.403 -1.225 1.00 94.19 631 SER A N 1
ATOM 4966 C CA . SER A 1 631 ? 7.407 -31.971 -2.143 1.00 94.19 631 SER A CA 1
ATOM 4967 C C . SER A 1 631 ? 6.895 -31.428 -3.474 1.00 94.19 631 SER A C 1
ATOM 4969 O O . SER A 1 631 ? 7.617 -30.704 -4.158 1.00 94.19 631 SER A O 1
ATOM 4971 N N . ASP A 1 632 ? 5.664 -31.765 -3.853 1.00 95.12 632 ASP A N 1
ATOM 4972 C CA . ASP A 1 632 ? 5.132 -31.484 -5.187 1.00 95.12 632 ASP A CA 1
ATOM 4973 C C . ASP A 1 632 ? 4.636 -30.033 -5.300 1.00 95.12 632 ASP A C 1
ATOM 4975 O O . ASP A 1 632 ? 4.394 -29.535 -6.403 1.00 95.12 632 ASP A O 1
ATOM 4979 N N . PHE A 1 633 ? 4.544 -29.334 -4.162 1.00 97.69 633 PHE A N 1
ATOM 4980 C CA . PHE A 1 633 ? 3.943 -28.014 -4.025 1.00 97.69 633 PHE A CA 1
ATOM 4981 C C . PHE A 1 633 ? 4.809 -27.033 -3.242 1.00 97.69 633 PHE A C 1
ATOM 4983 O O . PHE A 1 633 ? 5.536 -27.390 -2.315 1.00 97.69 633 PHE A O 1
ATOM 4990 N N . THR A 1 634 ? 4.652 -25.751 -3.555 1.00 98.44 634 THR A N 1
ATOM 4991 C CA . THR A 1 634 ? 5.190 -24.643 -2.755 1.00 98.44 634 THR A CA 1
ATOM 4992 C C . THR A 1 634 ? 4.272 -23.435 -2.917 1.00 98.44 634 THR A C 1
ATOM 4994 O O . THR A 1 634 ? 3.901 -23.100 -4.039 1.00 98.44 634 THR A O 1
ATOM 4997 N N . ALA A 1 635 ? 3.867 -22.774 -1.836 1.00 98.62 635 ALA A N 1
ATOM 4998 C CA . ALA A 1 635 ? 3.125 -21.520 -1.923 1.00 98.62 635 ALA A CA 1
ATOM 4999 C C . ALA A 1 635 ? 4.107 -20.353 -2.075 1.00 98.62 635 ALA A C 1
ATOM 5001 O O . ALA A 1 635 ? 4.998 -20.170 -1.250 1.00 98.62 635 ALA A O 1
ATOM 5002 N N . LYS A 1 636 ? 3.937 -19.558 -3.130 1.00 98.75 636 LYS A N 1
ATOM 5003 C CA . LYS A 1 636 ? 4.670 -18.312 -3.366 1.00 98.75 636 LYS A CA 1
ATOM 5004 C C . LYS A 1 636 ? 3.892 -17.169 -2.739 1.00 98.75 636 LYS A C 1
ATOM 5006 O O . LYS A 1 636 ? 2.866 -16.766 -3.291 1.00 98.75 636 LYS A O 1
ATOM 5011 N N . VAL A 1 637 ? 4.371 -16.665 -1.606 1.00 98.75 637 VAL A N 1
ATOM 5012 C CA . VAL A 1 637 ? 3.791 -15.506 -0.920 1.00 98.75 637 VAL A CA 1
ATOM 5013 C C . VAL A 1 637 ? 4.088 -14.257 -1.741 1.00 98.75 637 VAL A C 1
ATOM 5015 O O . VAL A 1 637 ? 5.240 -14.022 -2.103 1.00 98.75 637 VAL A O 1
ATOM 5018 N N . MET A 1 638 ? 3.064 -13.463 -2.042 1.00 98.62 638 MET A N 1
ATOM 5019 C CA . MET A 1 638 ? 3.169 -12.251 -2.850 1.00 98.62 638 MET A CA 1
ATOM 5020 C C . MET A 1 638 ? 2.620 -11.042 -2.107 1.00 98.62 638 MET A C 1
ATOM 5022 O O . MET A 1 638 ? 1.482 -11.069 -1.650 1.00 98.62 638 MET A O 1
ATOM 5026 N N . HIS A 1 639 ? 3.411 -9.974 -2.057 1.00 98.62 639 HIS A N 1
ATOM 5027 C CA . HIS A 1 639 ? 2.988 -8.651 -1.603 1.00 98.62 639 HIS A CA 1
ATOM 5028 C C . HIS A 1 639 ? 3.945 -7.576 -2.128 1.00 98.62 639 HIS A C 1
ATOM 5030 O O . HIS A 1 639 ? 5.000 -7.889 -2.685 1.00 98.62 639 HIS A O 1
ATOM 5036 N N . THR A 1 640 ? 3.582 -6.306 -1.956 1.00 98.38 640 THR A N 1
ATOM 5037 C CA . THR A 1 640 ? 4.455 -5.152 -2.191 1.00 98.38 640 THR A CA 1
ATOM 5038 C C . THR A 1 640 ? 5.737 -5.321 -1.375 1.00 98.38 640 THR A C 1
ATOM 5040 O O . THR A 1 640 ? 5.670 -5.520 -0.159 1.00 98.38 640 THR A O 1
ATOM 5043 N N . ASN A 1 641 ? 6.906 -5.260 -2.018 1.00 97.19 641 ASN A N 1
ATOM 5044 C CA . ASN A 1 641 ? 8.201 -5.618 -1.426 1.00 97.19 641 ASN A CA 1
ATOM 5045 C C . ASN A 1 641 ? 8.776 -4.523 -0.499 1.00 97.19 641 ASN A C 1
ATOM 5047 O O . ASN A 1 641 ? 9.888 -4.030 -0.680 1.00 97.19 641 ASN A O 1
ATOM 5051 N N . MET A 1 642 ? 7.976 -4.096 0.479 1.00 97.06 642 MET A N 1
ATOM 5052 C CA . MET A 1 642 ? 8.334 -3.094 1.479 1.00 97.06 642 MET A CA 1
ATOM 5053 C C . MET A 1 642 ? 9.427 -3.615 2.417 1.00 97.06 642 MET A C 1
ATOM 5055 O O . MET A 1 642 ? 9.412 -4.773 2.843 1.00 97.06 642 MET A O 1
ATOM 5059 N N . LYS A 1 643 ? 10.342 -2.730 2.822 1.00 95.75 643 LYS A N 1
ATOM 5060 C CA . LYS A 1 643 ? 11.362 -3.047 3.828 1.00 95.75 643 LYS A CA 1
ATOM 5061 C C . LYS A 1 643 ? 10.718 -3.191 5.208 1.00 95.75 643 LYS A C 1
ATOM 5063 O O . LYS A 1 643 ? 10.010 -2.293 5.652 1.00 95.75 643 LYS A O 1
ATOM 5068 N N . ARG A 1 644 ? 10.992 -4.297 5.905 1.00 97.25 644 ARG A N 1
ATOM 5069 C CA . ARG A 1 644 ? 10.570 -4.509 7.299 1.00 97.25 644 ARG A CA 1
ATOM 5070 C C . ARG A 1 644 ? 11.266 -3.512 8.238 1.00 97.25 644 ARG A C 1
ATOM 5072 O O . ARG A 1 644 ? 12.470 -3.293 8.095 1.00 97.25 644 ARG A O 1
ATOM 5079 N N . THR A 1 645 ? 10.529 -2.943 9.191 1.00 96.44 645 THR A N 1
ATOM 5080 C CA . THR A 1 645 ? 11.027 -1.904 10.119 1.00 96.44 645 THR A CA 1
ATOM 5081 C C . THR A 1 645 ? 10.743 -2.190 11.592 1.00 96.44 645 THR A C 1
ATOM 5083 O O . THR A 1 645 ? 11.566 -1.824 12.427 1.00 96.44 645 THR A O 1
ATOM 5086 N N . GLY A 1 646 ? 9.629 -2.853 11.917 1.00 96.88 646 GLY A N 1
ATOM 5087 C CA . GLY A 1 646 ? 9.205 -3.098 13.299 1.00 96.88 646 GLY A CA 1
ATOM 5088 C C . GLY A 1 646 ? 9.115 -4.581 13.642 1.00 96.88 646 GLY A C 1
ATOM 5089 O O . GLY A 1 646 ? 8.555 -5.376 12.883 1.00 96.88 646 GLY A O 1
ATOM 5090 N N . TRP A 1 647 ? 9.615 -4.960 14.816 1.00 98.06 647 TRP A N 1
ATOM 5091 C CA . TRP A 1 647 ? 9.540 -6.311 15.379 1.00 98.06 647 TRP A CA 1
ATOM 5092 C C . TRP A 1 647 ? 9.066 -6.229 16.834 1.00 98.06 647 TRP A C 1
ATOM 5094 O O . TRP A 1 647 ? 9.345 -5.250 17.518 1.00 98.06 647 TRP A O 1
ATOM 5104 N N . PHE A 1 648 ? 8.357 -7.255 17.301 1.00 97.81 648 PHE A N 1
ATOM 5105 C CA . PHE A 1 648 ? 7.880 -7.365 18.678 1.00 97.81 648 PHE A CA 1
ATOM 5106 C C . PHE A 1 648 ? 7.963 -8.824 19.128 1.00 97.81 648 PHE A C 1
ATOM 5108 O O . PHE A 1 648 ? 7.662 -9.729 18.348 1.00 97.81 648 PHE A O 1
ATOM 5115 N N . ASN A 1 649 ? 8.367 -9.028 20.380 1.00 97.88 649 ASN A N 1
ATOM 5116 C CA . ASN A 1 649 ? 8.320 -10.303 21.084 1.00 97.88 649 ASN A CA 1
ATOM 5117 C C . ASN A 1 649 ? 8.265 -10.031 22.595 1.00 97.88 649 ASN A C 1
ATOM 5119 O O . ASN A 1 649 ? 8.993 -9.173 23.094 1.00 97.88 649 ASN A O 1
ATOM 5123 N N . CYS A 1 650 ? 7.451 -10.783 23.327 1.00 98.44 650 CYS A N 1
ATOM 5124 C CA . CYS A 1 650 ? 7.362 -10.760 24.783 1.00 98.44 650 CYS A CA 1
ATOM 5125 C C . CYS A 1 650 ? 7.319 -12.191 25.355 1.00 98.44 650 CYS A C 1
ATOM 5127 O O . CYS A 1 650 ? 7.521 -13.172 24.639 1.00 98.44 650 CYS A O 1
ATOM 5129 N N . SER A 1 651 ? 7.083 -12.325 26.662 1.00 98.19 651 SER A N 1
ATOM 5130 C CA . SER A 1 651 ? 6.965 -13.620 27.348 1.00 98.19 651 SER A CA 1
ATOM 5131 C C . SER A 1 651 ? 5.626 -14.339 27.122 1.00 98.19 651 SER A C 1
ATOM 5133 O O . SER A 1 651 ? 5.518 -15.517 27.460 1.00 98.19 651 SER A O 1
ATOM 5135 N N . ASP A 1 652 ? 4.616 -13.668 26.560 1.00 98.56 652 ASP A N 1
ATOM 5136 C CA . ASP A 1 652 ? 3.310 -14.259 26.257 1.00 98.56 652 ASP A CA 1
ATOM 5137 C C . ASP A 1 652 ? 3.263 -14.753 24.801 1.00 98.56 652 ASP A C 1
ATOM 5139 O O . ASP A 1 652 ? 3.297 -13.980 23.839 1.00 98.56 652 ASP A O 1
ATOM 5143 N N . THR A 1 653 ? 3.165 -16.071 24.632 1.00 98.38 653 THR A N 1
ATOM 5144 C CA . THR A 1 653 ? 3.160 -16.720 23.315 1.00 98.38 653 THR A CA 1
ATOM 5145 C C . THR A 1 653 ? 1.905 -16.420 22.491 1.00 98.38 653 THR A C 1
ATOM 5147 O O . THR A 1 653 ? 1.971 -16.469 21.262 1.00 98.38 653 THR A O 1
ATOM 5150 N N . LEU A 1 654 ? 0.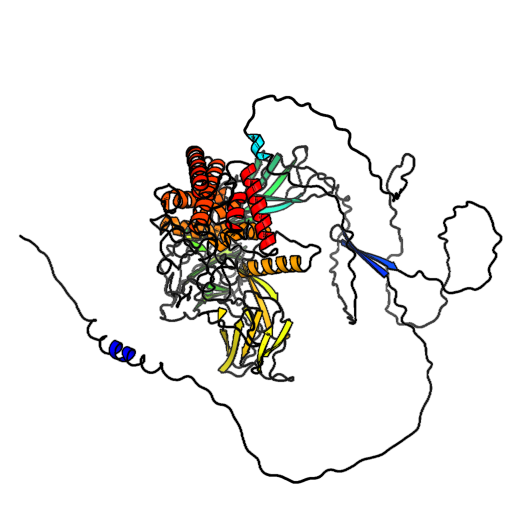781 -16.063 23.122 1.00 98.44 654 LEU A N 1
ATOM 5151 C CA . LEU A 1 654 ? -0.444 -15.659 22.432 1.00 98.44 654 LEU A CA 1
ATOM 5152 C C . LEU A 1 654 ? -0.337 -14.223 21.915 1.00 98.44 654 LEU A C 1
ATOM 5154 O O . LEU A 1 654 ? -0.795 -13.957 20.806 1.00 98.44 654 LEU A O 1
ATOM 5158 N N . LEU A 1 655 ? 0.319 -13.317 22.651 1.00 98.31 655 LEU A N 1
ATOM 5159 C CA . LEU A 1 655 ? 0.630 -11.970 22.151 1.00 98.31 655 LEU A CA 1
ATOM 5160 C C . LEU A 1 655 ? 1.663 -12.007 21.017 1.00 98.31 655 LEU A C 1
ATOM 5162 O O . LEU A 1 655 ? 1.491 -11.319 20.010 1.00 98.31 655 LEU A O 1
ATOM 5166 N N . ASN A 1 656 ? 2.677 -12.872 21.112 1.00 98.56 656 ASN A N 1
ATOM 5167 C CA . ASN A 1 656 ? 3.618 -13.104 20.012 1.00 98.56 656 ASN A CA 1
ATOM 5168 C C . ASN A 1 656 ? 2.894 -13.643 18.766 1.00 98.56 656 ASN A C 1
ATOM 5170 O O . ASN A 1 656 ? 3.134 -13.169 17.654 1.00 98.56 656 ASN A O 1
ATOM 5174 N N . LYS A 1 657 ? 1.951 -14.582 18.942 1.00 98.44 657 LYS A N 1
ATOM 5175 C CA . LYS A 1 657 ? 1.144 -15.110 17.833 1.00 98.44 657 LYS A CA 1
ATOM 5176 C C . LYS A 1 657 ? 0.141 -14.086 17.288 1.00 98.44 657 LYS A C 1
ATOM 5178 O O . LYS A 1 657 ? -0.100 -14.071 16.085 1.00 98.44 657 LYS A O 1
ATOM 5183 N N . LEU A 1 658 ? -0.399 -13.194 18.120 1.00 98.38 658 LEU A N 1
ATOM 5184 C CA . LEU A 1 658 ? -1.209 -12.060 17.667 1.00 98.38 658 LEU A CA 1
ATOM 5185 C C . LEU A 1 658 ? -0.387 -11.125 16.769 1.00 98.38 658 LEU A C 1
ATOM 5187 O O . LEU A 1 658 ? -0.833 -10.815 15.667 1.00 98.38 658 LEU A O 1
ATOM 5191 N N . HIS A 1 659 ? 0.827 -10.746 17.184 1.00 98.62 659 HIS A N 1
ATOM 5192 C CA . HIS A 1 659 ? 1.738 -9.943 16.357 1.00 98.62 659 HIS A CA 1
ATOM 5193 C C . HIS A 1 659 ? 2.080 -10.643 15.035 1.00 98.62 659 HIS A C 1
ATOM 5195 O O . HIS A 1 659 ? 1.992 -10.029 13.974 1.00 98.62 659 HIS A O 1
ATOM 5201 N N . GLU A 1 660 ? 2.398 -11.941 15.063 1.00 98.44 660 GLU A N 1
ATOM 5202 C CA . GLU A 1 660 ? 2.644 -12.721 13.842 1.00 98.44 660 GLU A CA 1
ATOM 5203 C C . GLU A 1 660 ? 1.414 -12.733 12.912 1.00 98.44 660 GLU A C 1
ATOM 5205 O O . GLU A 1 660 ? 1.544 -12.543 11.704 1.00 98.44 660 GLU A O 1
ATOM 5210 N N . ASN A 1 661 ? 0.207 -12.891 13.459 1.00 98.69 661 ASN A N 1
ATOM 5211 C CA . ASN A 1 661 ? -1.029 -12.888 12.677 1.00 98.69 661 ASN A CA 1
ATOM 5212 C C . ASN A 1 661 ? -1.333 -11.502 12.073 1.00 98.69 661 ASN A C 1
ATOM 5214 O O . ASN A 1 661 ? -1.725 -11.430 10.910 1.00 98.69 661 ASN A O 1
ATOM 5218 N N . VAL A 1 662 ? -1.100 -10.406 12.809 1.00 98.56 662 VAL A N 1
ATOM 5219 C CA . VAL A 1 662 ? -1.205 -9.027 12.282 1.00 98.56 662 VAL A CA 1
ATOM 5220 C C . VAL A 1 662 ? -0.192 -8.799 11.155 1.00 98.56 662 VAL A C 1
ATOM 5222 O O . VAL A 1 662 ? -0.526 -8.207 10.130 1.00 98.56 662 VAL A O 1
ATOM 5225 N N . VAL A 1 663 ? 1.024 -9.334 11.290 1.00 98.69 663 VAL A N 1
ATOM 5226 C CA . VAL A 1 663 ? 2.045 -9.314 10.234 1.00 98.69 663 VAL A CA 1
ATOM 5227 C C . VAL A 1 663 ? 1.588 -10.054 8.978 1.00 98.69 663 VAL A C 1
ATOM 5229 O O . VAL A 1 663 ? 1.754 -9.525 7.880 1.00 98.69 663 VAL A O 1
ATOM 5232 N N . TRP A 1 664 ? 1.013 -11.252 9.106 1.00 98.56 664 TRP A N 1
ATOM 5233 C CA . TRP A 1 664 ? 0.498 -12.002 7.955 1.00 98.56 664 TRP A CA 1
ATOM 5234 C C . TRP A 1 664 ? -0.721 -11.332 7.314 1.00 98.56 664 TRP A C 1
ATOM 5236 O O . TRP A 1 664 ? -0.787 -11.276 6.088 1.00 98.56 664 TRP A O 1
ATOM 5246 N N . GLY A 1 665 ? -1.619 -10.745 8.111 1.00 98.62 665 GLY A N 1
ATOM 5247 C CA . GLY A 1 665 ? -2.735 -9.933 7.617 1.00 98.62 665 GLY A CA 1
ATOM 5248 C C . GLY A 1 665 ? -2.261 -8.717 6.816 1.00 98.62 665 GLY A C 1
ATOM 5249 O O . GLY A 1 665 ? -2.684 -8.529 5.678 1.00 98.62 665 GLY A O 1
ATOM 5250 N N . MET A 1 666 ? -1.305 -7.948 7.352 1.00 98.44 666 MET A N 1
ATOM 5251 C CA . MET A 1 666 ? -0.702 -6.817 6.638 1.00 98.44 666 MET A CA 1
ATOM 5252 C C . MET A 1 666 ? -0.016 -7.256 5.342 1.00 98.44 666 MET A C 1
ATOM 5254 O O . MET A 1 666 ? -0.258 -6.662 4.296 1.00 98.44 666 MET A O 1
ATOM 5258 N N . ARG A 1 667 ? 0.824 -8.301 5.383 1.00 98.44 667 ARG A N 1
ATOM 5259 C CA . ARG A 1 667 ? 1.470 -8.837 4.173 1.00 98.44 667 ARG A CA 1
ATOM 5260 C C . ARG A 1 667 ? 0.426 -9.243 3.139 1.00 98.44 667 ARG A C 1
ATOM 5262 O O . ARG A 1 667 ? 0.592 -8.927 1.971 1.00 98.44 667 ARG A O 1
ATOM 5269 N N . GLY A 1 668 ? -0.656 -9.892 3.563 1.00 98.44 668 GLY A N 1
ATOM 5270 C CA . GLY A 1 668 ? -1.725 -10.307 2.665 1.00 98.44 668 GLY A CA 1
ATOM 5271 C C . GLY A 1 668 ? -2.465 -9.153 1.984 1.00 98.44 668 GLY A C 1
ATOM 5272 O O . GLY A 1 668 ? -2.831 -9.278 0.819 1.00 98.44 668 GLY A O 1
ATOM 5273 N N . ASN A 1 669 ? -2.640 -8.036 2.691 1.00 98.81 669 ASN A N 1
ATOM 5274 C CA . ASN A 1 669 ? -3.423 -6.890 2.231 1.00 98.81 669 ASN A CA 1
ATOM 5275 C C . ASN A 1 669 ? -2.607 -5.750 1.599 1.00 98.81 669 ASN A C 1
ATOM 5277 O O . ASN A 1 669 ? -3.189 -4.793 1.105 1.00 98.81 669 ASN A O 1
ATOM 5281 N N . PHE A 1 670 ? -1.276 -5.810 1.575 1.00 98.62 670 PHE A N 1
ATOM 5282 C CA . PHE A 1 670 ? -0.449 -4.800 0.904 1.00 98.62 670 PHE A CA 1
ATOM 5283 C C . PHE A 1 670 ? 0.053 -5.351 -0.435 1.00 98.62 670 PHE A C 1
ATOM 5285 O O . PHE A 1 670 ? 1.220 -5.712 -0.571 1.00 98.62 670 PHE A O 1
ATOM 5292 N N . LEU A 1 671 ? -0.834 -5.435 -1.433 1.00 98.19 671 LEU A N 1
ATOM 5293 C CA . LEU A 1 671 ? -0.529 -5.945 -2.777 1.00 98.19 671 LEU A CA 1
ATOM 5294 C C . LEU A 1 671 ? -0.905 -4.884 -3.821 1.00 98.19 671 LEU A C 1
ATOM 5296 O O . LEU A 1 671 ? -2.042 -4.804 -4.276 1.00 98.19 671 LEU A O 1
ATOM 5300 N N . SER A 1 672 ? 0.075 -4.052 -4.188 1.00 97.75 672 SER A N 1
ATOM 5301 C CA . SER A 1 672 ? -0.053 -2.808 -4.974 1.00 97.75 672 SER A CA 1
ATOM 5302 C C . SER A 1 672 ? -0.844 -1.687 -4.290 1.00 97.75 672 SER A C 1
ATOM 5304 O O . SER A 1 672 ? -0.381 -0.551 -4.288 1.00 97.75 672 SER A O 1
ATOM 5306 N N . ILE A 1 673 ? -1.994 -1.994 -3.691 1.00 98.44 673 ILE A N 1
ATOM 5307 C CA . ILE A 1 673 ? -2.826 -1.076 -2.899 1.00 98.44 673 ILE A CA 1
ATOM 5308 C C . ILE A 1 673 ? -3.114 -1.702 -1.517 1.00 98.44 673 ILE A C 1
ATOM 5310 O O . ILE A 1 673 ? -2.953 -2.918 -1.375 1.00 98.44 673 ILE A O 1
ATOM 5314 N N . PRO A 1 674 ? -3.478 -0.915 -0.485 1.00 98.56 674 PRO A N 1
ATOM 5315 C CA . PRO A 1 674 ? -3.824 -1.441 0.836 1.00 98.56 674 PRO A CA 1
ATOM 5316 C C . PRO A 1 674 ? -5.269 -1.971 0.833 1.00 98.56 674 PRO A C 1
ATOM 5318 O O . PRO A 1 674 ? -6.213 -1.209 1.015 1.00 98.56 674 PRO A O 1
ATOM 5321 N N . THR A 1 675 ? -5.457 -3.263 0.568 1.00 98.75 675 THR A N 1
ATOM 5322 C CA . THR A 1 675 ? -6.782 -3.881 0.419 1.00 98.75 675 THR A CA 1
ATOM 5323 C C . THR A 1 675 ? -7.463 -4.189 1.750 1.00 98.75 675 THR A C 1
ATOM 5325 O O . THR A 1 675 ? -6.801 -4.496 2.737 1.00 98.75 675 THR A O 1
ATOM 5328 N N . ASP A 1 676 ? -8.796 -4.233 1.758 1.00 98.50 676 ASP A N 1
ATOM 5329 C CA . ASP A 1 676 ? -9.571 -4.796 2.874 1.00 98.50 676 ASP A CA 1
ATOM 5330 C C . ASP A 1 676 ? -9.290 -6.296 3.075 1.00 98.50 676 ASP A C 1
ATOM 5332 O O . ASP A 1 676 ? -9.179 -6.797 4.198 1.00 98.50 676 ASP A O 1
ATOM 5336 N N . CYS A 1 677 ? -9.171 -7.039 1.972 1.00 98.56 677 CYS A N 1
ATOM 5337 C CA . CYS A 1 677 ? -9.012 -8.485 1.992 1.00 98.56 677 CYS A CA 1
ATOM 5338 C C . CYS A 1 677 ? -8.345 -9.036 0.714 1.00 98.56 677 CYS A C 1
ATOM 5340 O O . CYS A 1 677 ? -8.405 -8.397 -0.336 1.00 98.56 677 CYS A O 1
ATOM 5342 N N . PRO A 1 678 ? -7.773 -10.255 0.745 1.00 98.38 678 PRO A N 1
ATOM 5343 C CA . PRO A 1 678 ? -7.054 -10.810 -0.404 1.00 98.38 678 PRO A CA 1
ATOM 5344 C C . PRO A 1 678 ? -7.776 -11.947 -1.147 1.00 98.38 678 PRO A C 1
ATOM 5346 O O . PRO A 1 678 ? -7.288 -12.406 -2.182 1.00 98.38 678 PRO A O 1
ATOM 5349 N N . GLN A 1 679 ? -8.890 -12.466 -0.616 1.00 98.38 679 GLN A N 1
ATOM 5350 C CA . GLN A 1 679 ? -9.458 -13.759 -1.025 1.00 98.38 679 GLN A CA 1
ATOM 5351 C C . GLN A 1 679 ? -10.728 -13.644 -1.883 1.00 98.38 679 GLN A C 1
ATOM 5353 O O . GLN A 1 679 ? -10.819 -14.292 -2.929 1.00 98.38 679 GLN A O 1
ATOM 5358 N N . ARG A 1 680 ? -11.700 -12.820 -1.475 1.00 98.38 680 ARG A N 1
ATOM 5359 C CA . ARG A 1 680 ? -13.034 -12.744 -2.101 1.00 98.38 680 ARG A CA 1
ATOM 5360 C C . ARG A 1 680 ? -13.061 -11.810 -3.319 1.00 98.38 680 ARG A C 1
ATOM 5362 O O . ARG A 1 680 ? -12.030 -11.293 -3.749 1.00 98.38 680 ARG A O 1
ATOM 5369 N N . ASP A 1 681 ? -14.243 -11.632 -3.894 1.00 97.31 681 ASP A N 1
ATOM 5370 C CA . ASP A 1 681 ? -14.589 -10.702 -4.982 1.00 97.31 681 ASP A CA 1
ATOM 5371 C C . ASP A 1 681 ? -14.665 -9.245 -4.483 1.00 97.31 681 ASP A C 1
ATOM 5373 O O . ASP A 1 681 ? -15.694 -8.576 -4.547 1.00 97.31 681 ASP A O 1
ATOM 5377 N N . GLU A 1 682 ? -13.567 -8.767 -3.905 1.00 97.50 682 GLU A N 1
ATOM 5378 C CA . GLU A 1 682 ? -13.453 -7.409 -3.375 1.00 97.50 682 GLU A CA 1
ATOM 5379 C C . GLU A 1 682 ? -12.029 -6.910 -3.592 1.00 97.50 682 GLU A C 1
ATOM 5381 O O . GLU A 1 682 ? -11.709 -6.542 -4.722 1.00 97.50 682 GLU A O 1
ATOM 5386 N N . ARG A 1 683 ? -11.157 -7.007 -2.579 1.00 98.38 683 ARG A N 1
ATOM 5387 C CA . ARG A 1 683 ? -9.729 -6.672 -2.680 1.00 98.38 683 ARG A CA 1
ATOM 5388 C C . ARG A 1 683 ? -9.525 -5.218 -3.099 1.00 98.38 683 ARG A C 1
ATOM 5390 O O . ARG A 1 683 ? -8.729 -4.915 -3.986 1.00 98.38 683 ARG A O 1
ATOM 5397 N N . LEU A 1 684 ? -10.312 -4.332 -2.494 1.00 98.56 684 LEU A N 1
ATOM 5398 C CA . LEU A 1 684 ? -10.383 -2.917 -2.846 1.00 98.56 684 LEU A CA 1
ATOM 5399 C C . LEU A 1 684 ? -9.622 -2.101 -1.808 1.00 98.56 684 LEU A C 1
ATOM 5401 O O . LEU A 1 684 ? -9.584 -2.480 -0.638 1.00 98.56 684 LEU A O 1
ATOM 5405 N N . GLY A 1 685 ? -9.045 -0.973 -2.225 1.00 98.38 685 GLY A N 1
ATOM 5406 C CA . GLY A 1 685 ? -8.365 -0.037 -1.330 1.00 98.38 685 GLY A CA 1
ATOM 5407 C C . GLY A 1 685 ? -9.352 0.743 -0.468 1.00 98.38 685 GLY A C 1
ATOM 5408 O O . GLY A 1 685 ? -9.530 1.937 -0.693 1.00 98.38 685 GLY A O 1
ATOM 5409 N N . TRP A 1 686 ? -10.051 0.063 0.444 1.00 98.69 686 TRP A N 1
ATOM 5410 C CA . TRP A 1 686 ? -11.032 0.654 1.352 1.00 98.69 686 TRP A CA 1
ATOM 5411 C C . TRP A 1 686 ? -10.365 1.651 2.295 1.00 98.69 686 TRP A C 1
ATOM 5413 O O . TRP A 1 686 ? -9.393 1.347 2.984 1.00 98.69 686 TRP A O 1
ATOM 5423 N N . THR A 1 687 ? -10.891 2.872 2.300 1.00 98.62 687 THR A N 1
ATOM 5424 C CA . THR A 1 687 ? -10.189 4.020 2.874 1.00 98.62 687 THR A CA 1
ATOM 5425 C C . THR A 1 687 ? -10.156 4.015 4.400 1.00 98.62 687 THR A C 1
ATOM 5427 O O . THR A 1 687 ? -9.116 4.319 4.979 1.00 98.62 687 THR A O 1
ATOM 5430 N N . GLY A 1 688 ? -11.239 3.591 5.056 1.00 98.25 688 GLY A N 1
ATOM 5431 C CA . GLY A 1 688 ? -11.317 3.480 6.517 1.00 98.25 688 GLY A CA 1
ATOM 5432 C C . GLY A 1 688 ? -10.411 2.389 7.079 1.00 98.25 688 GLY A C 1
ATOM 5433 O O . GLY A 1 688 ? -9.725 2.616 8.069 1.00 98.25 688 GLY A O 1
ATOM 5434 N N . ASP A 1 689 ? -10.345 1.238 6.411 1.00 98.75 689 ASP A N 1
ATOM 5435 C CA . ASP A 1 689 ? -9.521 0.088 6.787 1.00 98.75 689 ASP A CA 1
ATOM 5436 C C . ASP A 1 689 ? -8.034 0.468 6.886 1.00 98.75 689 ASP A C 1
ATOM 5438 O O . ASP A 1 689 ? -7.382 0.201 7.901 1.00 98.75 689 ASP A O 1
ATOM 5442 N N . ILE A 1 690 ? -7.501 1.168 5.875 1.00 98.62 690 ILE A N 1
ATOM 5443 C CA . ILE A 1 690 ? -6.130 1.691 5.935 1.00 98.62 690 ILE A CA 1
ATOM 5444 C C . ILE A 1 690 ? -6.005 2.904 6.862 1.00 98.62 690 ILE A C 1
ATOM 5446 O O . ILE A 1 690 ? -4.994 3.006 7.553 1.00 98.62 690 ILE A O 1
ATOM 5450 N N . GLN A 1 691 ? -7.017 3.775 6.966 1.00 98.06 691 GLN A N 1
ATOM 5451 C CA . GLN A 1 691 ? -7.000 4.900 7.907 1.00 98.06 691 GLN A CA 1
ATOM 5452 C C . GLN A 1 691 ? -6.792 4.412 9.345 1.00 98.06 691 GLN A C 1
ATOM 5454 O O . GLN A 1 691 ? -5.914 4.922 10.045 1.00 98.06 691 GLN A O 1
ATOM 5459 N N . VAL A 1 692 ? -7.556 3.411 9.797 1.00 97.75 692 VAL A N 1
ATOM 5460 C CA . VAL A 1 692 ? -7.442 2.909 11.173 1.00 97.75 692 VAL A CA 1
ATOM 5461 C C . VAL A 1 692 ? -6.152 2.118 11.403 1.00 97.75 692 VAL A C 1
ATOM 5463 O O . VAL A 1 692 ? -5.600 2.188 12.501 1.00 97.75 692 VAL A O 1
ATOM 5466 N N . PHE A 1 693 ? -5.639 1.420 10.381 1.00 98.75 693 PHE A N 1
ATOM 5467 C CA . PHE A 1 693 ? -4.458 0.555 10.488 1.00 98.75 693 PHE A CA 1
ATOM 5468 C C . PHE A 1 693 ? -3.109 1.250 10.199 1.00 98.75 693 PHE A C 1
ATOM 5470 O O . PHE A 1 693 ? -2.065 0.715 10.581 1.00 98.75 693 PHE A O 1
ATOM 5477 N N . CYS A 1 694 ? -3.095 2.432 9.568 1.00 98.56 694 CYS A N 1
ATOM 5478 C CA . CYS A 1 694 ? -1.877 3.127 9.118 1.00 98.56 694 CYS A CA 1
ATOM 5479 C C . CYS A 1 694 ? -0.761 3.219 10.188 1.00 98.56 694 CYS A C 1
ATOM 5481 O O . CYS A 1 694 ? 0.362 2.812 9.882 1.00 98.56 694 CYS A O 1
ATOM 5483 N N . PRO A 1 695 ? -1.017 3.610 11.458 1.00 97.75 695 PRO A N 1
ATOM 5484 C CA . PRO A 1 695 ? 0.036 3.666 12.480 1.00 97.75 695 PRO A CA 1
ATOM 5485 C C . PRO A 1 695 ? 0.719 2.313 12.741 1.00 97.75 695 PRO A C 1
ATOM 5487 O O . PRO A 1 695 ? 1.938 2.244 12.901 1.00 97.75 695 PRO A O 1
ATOM 5490 N N . SER A 1 696 ? -0.044 1.214 12.739 1.00 98.38 696 SER A N 1
ATOM 5491 C CA . SER A 1 696 ? 0.515 -0.138 12.861 1.00 98.38 696 SER A CA 1
ATOM 5492 C C . SER A 1 696 ? 1.260 -0.560 11.596 1.00 98.38 696 SER A C 1
ATOM 5494 O O . SER A 1 696 ? 2.333 -1.155 11.694 1.00 98.38 696 SER A O 1
ATOM 5496 N N . ALA A 1 697 ? 0.740 -0.224 10.413 1.00 98.69 697 ALA A N 1
ATOM 5497 C CA . ALA A 1 697 ? 1.402 -0.515 9.147 1.00 98.69 697 ALA A CA 1
ATOM 5498 C C . ALA A 1 697 ? 2.793 0.143 9.066 1.00 98.69 697 ALA A C 1
ATOM 5500 O O . ALA A 1 697 ? 3.779 -0.539 8.779 1.00 98.69 697 ALA A O 1
ATOM 5501 N N . ASN A 1 698 ? 2.874 1.434 9.399 1.00 98.56 698 ASN A N 1
ATOM 5502 C CA . ASN A 1 698 ? 4.098 2.238 9.349 1.00 98.56 698 ASN A CA 1
ATOM 5503 C C . ASN A 1 698 ? 5.155 1.777 10.368 1.00 98.56 698 ASN A C 1
ATOM 5505 O O . ASN A 1 698 ? 6.352 1.839 10.094 1.00 98.56 698 ASN A O 1
ATOM 5509 N N . PHE A 1 699 ? 4.733 1.271 11.535 1.00 98.50 699 PHE A N 1
ATOM 5510 C CA . PHE A 1 699 ? 5.653 0.621 12.471 1.00 98.50 699 PHE A CA 1
ATOM 5511 C C . PHE A 1 699 ? 6.236 -0.665 11.868 1.00 98.50 699 PHE A C 1
ATOM 5513 O O . PHE A 1 699 ? 7.451 -0.864 11.876 1.00 98.50 699 PHE A O 1
ATOM 5520 N N . LEU A 1 700 ? 5.382 -1.547 11.337 1.00 98.62 700 LEU A N 1
ATOM 5521 C CA . LEU A 1 700 ? 5.776 -2.884 10.885 1.00 98.62 700 LEU A CA 1
ATOM 5522 C C . LEU A 1 700 ? 6.682 -2.854 9.642 1.00 98.62 700 LEU A C 1
ATOM 5524 O O . LEU A 1 700 ? 7.678 -3.587 9.610 1.00 98.62 700 LEU A O 1
ATOM 5528 N N . TYR A 1 701 ? 6.364 -2.021 8.648 1.00 98.56 701 TYR A N 1
ATOM 5529 C CA . TYR A 1 701 ? 7.115 -1.871 7.396 1.00 98.56 701 TYR A CA 1
ATOM 5530 C C . TYR A 1 701 ? 7.278 -0.396 7.003 1.00 98.56 701 TYR A C 1
ATOM 5532 O O . TYR A 1 701 ? 6.428 0.435 7.306 1.00 98.56 701 TYR A O 1
ATOM 5540 N N . ASN A 1 702 ? 8.315 -0.084 6.215 1.00 97.44 702 ASN A N 1
ATOM 5541 C CA . ASN A 1 702 ? 8.369 1.180 5.484 1.00 97.44 702 ASN A CA 1
ATOM 5542 C C . ASN A 1 702 ? 7.295 1.178 4.383 1.00 97.44 702 ASN A C 1
ATOM 5544 O O . ASN A 1 702 ? 7.499 0.657 3.284 1.00 97.44 702 ASN A O 1
ATOM 5548 N N . THR A 1 703 ? 6.152 1.762 4.720 1.00 98.19 703 THR A N 1
ATOM 5549 C CA . THR A 1 703 ? 4.974 1.972 3.876 1.00 98.19 703 THR A CA 1
ATOM 5550 C C . THR A 1 703 ? 5.054 3.242 3.030 1.00 98.19 703 THR A C 1
ATOM 5552 O O . THR A 1 703 ? 4.240 3.392 2.117 1.00 98.19 703 THR A O 1
ATOM 5555 N N . ALA A 1 704 ? 6.007 4.147 3.302 1.00 96.25 704 ALA A N 1
ATOM 5556 C CA . ALA A 1 704 ? 5.981 5.538 2.848 1.00 96.25 704 ALA A CA 1
ATOM 5557 C C . ALA A 1 704 ? 5.774 5.676 1.333 1.00 96.25 704 ALA A C 1
ATOM 5559 O O . ALA A 1 704 ? 4.832 6.343 0.909 1.00 96.25 704 ALA A O 1
ATOM 5560 N N . GLY A 1 705 ? 6.584 4.997 0.513 1.00 94.25 705 GLY A N 1
ATOM 5561 C CA . GLY A 1 705 ? 6.455 5.047 -0.950 1.00 94.25 705 GLY A CA 1
ATOM 5562 C C . GLY A 1 705 ? 5.130 4.474 -1.474 1.00 94.25 705 GLY A C 1
ATOM 5563 O O . GLY A 1 705 ? 4.534 5.042 -2.388 1.00 94.25 705 GLY A O 1
ATOM 5564 N N . MET A 1 706 ? 4.630 3.383 -0.876 1.00 96.06 706 MET A N 1
ATOM 5565 C CA . MET A 1 706 ? 3.370 2.744 -1.286 1.00 96.06 706 MET A CA 1
ATOM 5566 C C . MET A 1 706 ? 2.155 3.602 -0.935 1.00 96.06 706 MET A C 1
ATOM 5568 O O . MET A 1 706 ? 1.335 3.886 -1.808 1.00 96.06 706 MET A O 1
ATOM 5572 N N . LEU A 1 707 ? 2.039 4.031 0.325 1.00 98.25 707 LEU A N 1
ATOM 5573 C CA . LEU A 1 707 ? 0.877 4.796 0.772 1.00 98.25 707 LEU A CA 1
ATOM 5574 C C . LEU A 1 707 ? 0.900 6.239 0.250 1.00 98.25 707 LEU A C 1
ATOM 5576 O O . LEU A 1 707 ? -0.166 6.758 -0.064 1.00 98.25 707 LEU A O 1
ATOM 5580 N N . SER A 1 708 ? 2.073 6.853 0.038 1.00 95.50 708 SER A N 1
ATOM 5581 C CA . SER A 1 708 ? 2.163 8.159 -0.641 1.00 95.50 708 SER A CA 1
ATOM 5582 C C . SER A 1 708 ? 1.640 8.095 -2.074 1.00 95.50 708 SER A C 1
ATOM 5584 O O . SER A 1 708 ? 0.815 8.924 -2.446 1.00 95.50 708 SER A O 1
ATOM 5586 N N . ASN A 1 709 ? 2.051 7.092 -2.865 1.00 94.25 709 ASN A N 1
ATOM 5587 C CA . ASN A 1 709 ? 1.508 6.940 -4.215 1.00 94.25 709 ASN A CA 1
ATOM 5588 C C . ASN A 1 709 ? -0.001 6.663 -4.185 1.00 94.25 709 ASN A C 1
ATOM 5590 O O . ASN A 1 709 ? -0.739 7.252 -4.968 1.00 94.25 709 ASN A O 1
ATOM 5594 N N . TRP A 1 710 ? -0.463 5.769 -3.307 1.00 98.25 710 TRP A N 1
ATOM 5595 C CA . TRP A 1 710 ? -1.886 5.441 -3.221 1.00 98.25 710 TRP A CA 1
ATOM 5596 C C . TRP A 1 710 ? -2.732 6.656 -2.804 1.00 98.25 710 TRP A C 1
ATOM 5598 O O . TRP A 1 710 ? -3.812 6.866 -3.345 1.00 98.25 710 TRP A O 1
ATOM 5608 N N . LEU A 1 711 ? -2.217 7.529 -1.934 1.00 98.38 711 LEU A N 1
ATOM 5609 C CA . LEU A 1 711 ? -2.851 8.813 -1.622 1.00 98.38 711 LEU A CA 1
ATOM 5610 C C . LEU A 1 711 ? -2.881 9.771 -2.825 1.00 98.38 711 LEU A C 1
ATOM 5612 O O . LEU A 1 711 ? -3.814 10.560 -2.941 1.00 98.38 711 LEU A O 1
ATOM 5616 N N . GLU A 1 712 ? -1.909 9.724 -3.740 1.00 96.94 712 GLU A N 1
ATOM 5617 C CA . GLU A 1 712 ? -2.004 10.456 -5.014 1.00 96.94 712 GLU A CA 1
ATOM 5618 C C . GLU A 1 712 ? -3.058 9.843 -5.955 1.00 96.94 712 GLU A C 1
ATOM 5620 O O . GLU A 1 712 ? -3.716 10.575 -6.686 1.00 96.94 712 GLU A O 1
ATOM 5625 N N . ASP A 1 713 ? -3.270 8.524 -5.924 1.00 97.62 713 ASP A N 1
ATOM 5626 C CA . ASP A 1 713 ? -4.385 7.870 -6.625 1.00 97.62 713 ASP A CA 1
ATOM 5627 C C . ASP A 1 713 ? -5.759 8.254 -6.017 1.00 97.62 713 ASP A C 1
ATOM 5629 O O . ASP A 1 713 ? -6.724 8.412 -6.769 1.00 97.62 713 ASP A O 1
ATOM 5633 N N . VAL A 1 714 ? -5.844 8.477 -4.692 1.00 98.38 714 VAL A N 1
ATOM 5634 C CA . VAL A 1 714 ? -7.031 9.012 -3.982 1.00 98.38 714 VAL A CA 1
ATOM 5635 C C . VAL A 1 714 ? -7.311 10.470 -4.369 1.00 98.38 714 VAL A C 1
ATOM 5637 O O . VAL A 1 714 ? -8.440 10.800 -4.742 1.00 98.38 714 VAL A O 1
ATOM 5640 N N . SER A 1 715 ? -6.311 11.355 -4.276 1.00 98.00 715 SER A N 1
ATOM 5641 C CA . SER A 1 715 ? -6.519 12.795 -4.478 1.00 98.00 715 SER A CA 1
ATOM 5642 C C . SER A 1 715 ? -6.740 13.172 -5.939 1.00 98.00 715 SER A C 1
ATOM 5644 O O . SER A 1 715 ? -7.549 14.057 -6.209 1.00 98.00 715 SER A O 1
ATOM 5646 N N . GLU A 1 716 ? -6.114 12.472 -6.890 1.00 96.81 716 GLU A N 1
ATOM 5647 C CA . GLU A 1 716 ? -6.399 12.663 -8.317 1.00 96.81 716 GLU A CA 1
ATOM 5648 C C . GLU A 1 716 ? -7.856 12.324 -8.652 1.00 96.81 716 GLU A C 1
ATOM 5650 O O . GLU A 1 716 ? -8.496 13.054 -9.405 1.00 96.81 716 GLU A O 1
ATOM 5655 N N . GLU A 1 717 ? -8.416 11.258 -8.072 1.00 96.38 717 GLU A N 1
ATOM 5656 C CA . GLU A 1 717 ? -9.824 10.920 -8.283 1.00 96.38 717 GLU A CA 1
ATOM 5657 C C . GLU A 1 717 ? -10.774 11.917 -7.601 1.00 96.38 717 GLU A C 1
ATOM 5659 O O . GLU A 1 717 ? -11.696 12.406 -8.254 1.00 96.38 717 GLU A O 1
ATOM 5664 N N . GLN A 1 718 ? -10.529 12.285 -6.338 1.00 97.56 718 GLN A N 1
ATOM 5665 C CA . GLN A 1 718 ? -11.340 13.282 -5.624 1.00 97.56 718 GLN A CA 1
ATOM 5666 C C . GLN A 1 718 ? -11.356 14.636 -6.354 1.00 97.56 718 GLN A C 1
ATOM 5668 O O . GLN A 1 718 ? -12.420 15.207 -6.578 1.00 97.56 718 GLN A O 1
ATOM 5673 N N . LEU A 1 719 ? -10.184 15.160 -6.727 1.00 97.25 719 LEU A N 1
ATOM 5674 C CA . LEU A 1 719 ? -10.046 16.529 -7.232 1.00 97.25 719 LEU A CA 1
ATOM 5675 C C . LEU A 1 719 ? -10.394 16.674 -8.723 1.00 97.25 719 LEU A C 1
ATOM 5677 O O . LEU A 1 719 ? -10.736 17.778 -9.148 1.00 97.25 719 LEU A O 1
ATOM 5681 N N . LYS A 1 720 ? -10.308 15.598 -9.523 1.00 95.69 720 LYS A N 1
ATOM 5682 C CA . LYS A 1 720 ? -10.592 15.640 -10.974 1.00 95.69 720 LYS A CA 1
ATOM 5683 C C . LYS A 1 720 ? -11.926 15.024 -11.383 1.00 95.69 720 LYS A C 1
ATOM 5685 O O . LYS A 1 720 ? -12.399 15.348 -12.472 1.00 95.69 720 LYS A O 1
ATOM 5690 N N . ASP A 1 721 ? -12.515 14.147 -10.567 1.00 92.75 721 ASP A N 1
ATOM 5691 C CA . ASP A 1 721 ? -13.735 13.424 -10.944 1.00 92.75 721 ASP A CA 1
ATOM 5692 C C . ASP A 1 721 ? -14.966 13.742 -10.081 1.00 92.75 721 ASP A C 1
ATOM 5694 O O . ASP A 1 721 ? -16.083 13.559 -10.566 1.00 92.75 721 ASP A O 1
ATOM 5698 N N . GLU A 1 722 ? -14.802 14.210 -8.839 1.00 90.50 722 GLU A N 1
ATOM 5699 C CA . GLU A 1 722 ? -15.912 14.400 -7.894 1.00 90.50 722 GLU A CA 1
ATOM 5700 C C . GLU A 1 722 ? -16.164 15.889 -7.599 1.00 90.50 722 GLU A C 1
ATOM 5702 O O . GLU A 1 722 ? -15.558 16.482 -6.711 1.00 90.50 722 GLU A O 1
ATOM 5707 N N . GLU A 1 723 ? -17.135 16.504 -8.290 1.00 89.75 723 GLU A N 1
ATOM 5708 C CA . GLU A 1 723 ? -17.536 17.916 -8.079 1.00 89.75 723 GLU A CA 1
ATOM 5709 C C . GLU A 1 723 ? -17.908 18.239 -6.617 1.00 89.75 723 GLU A C 1
ATOM 5711 O O . GLU A 1 723 ? -17.777 19.377 -6.164 1.00 89.75 723 GLU A O 1
ATOM 5716 N N . SER A 1 724 ? -18.354 17.225 -5.870 1.00 92.06 724 SER A N 1
ATOM 5717 C CA . SER A 1 724 ? -18.698 17.313 -4.446 1.00 92.06 724 SER A CA 1
ATOM 5718 C C . SER A 1 724 ? -17.486 17.332 -3.501 1.00 92.06 724 SER A C 1
ATOM 5720 O O . SER A 1 724 ? -17.662 17.546 -2.304 1.00 92.06 724 SER A O 1
ATOM 5722 N N . MET A 1 725 ? -16.267 17.121 -4.015 1.00 96.38 725 MET A N 1
ATOM 5723 C CA . MET A 1 725 ? -15.013 17.002 -3.251 1.00 96.38 725 MET A CA 1
ATOM 5724 C C . MET A 1 725 ? -15.029 15.886 -2.190 1.00 96.38 725 MET A C 1
ATOM 5726 O O . MET A 1 725 ? -14.246 15.909 -1.238 1.00 96.38 725 MET A O 1
ATOM 5730 N N . ILE A 1 726 ? -15.904 14.891 -2.357 1.00 96.69 726 ILE A N 1
ATOM 5731 C CA . ILE A 1 726 ? -15.975 13.686 -1.528 1.00 96.69 726 ILE A CA 1
ATOM 5732 C C . ILE A 1 726 ? -14.924 12.679 -2.044 1.00 96.69 726 ILE A C 1
ATOM 5734 O O . ILE A 1 726 ? -14.984 12.315 -3.219 1.00 96.69 726 ILE A O 1
ATOM 5738 N N . PRO A 1 727 ? -13.965 12.218 -1.215 1.00 96.50 727 PRO A N 1
ATOM 5739 C CA . PRO A 1 727 ? -13.037 11.146 -1.579 1.00 96.50 727 PRO A CA 1
ATOM 5740 C C . PRO A 1 727 ? -13.750 9.842 -1.959 1.00 96.50 727 PRO A C 1
ATOM 5742 O O . PRO A 1 727 ? -14.873 9.580 -1.531 1.00 96.50 727 PRO A O 1
ATOM 5745 N N . GLY A 1 728 ? -13.073 8.975 -2.715 1.00 96.06 728 GLY A N 1
ATOM 5746 C CA . GLY A 1 728 ? -13.571 7.621 -2.951 1.00 96.06 728 GLY A CA 1
ATOM 5747 C C . GLY A 1 728 ? -13.646 6.801 -1.658 1.00 96.06 728 GLY A C 1
ATOM 5748 O O . GLY A 1 728 ? -12.717 6.811 -0.855 1.00 96.06 728 GLY A O 1
ATOM 5749 N N . ILE A 1 729 ? -14.730 6.040 -1.471 1.00 96.88 729 ILE A N 1
ATOM 5750 C CA . ILE A 1 729 ? -14.860 5.074 -0.360 1.00 96.88 729 ILE A CA 1
ATOM 5751 C C . ILE A 1 729 ? -13.849 3.914 -0.484 1.00 96.88 729 ILE A C 1
ATOM 5753 O O . ILE A 1 729 ? -13.409 3.327 0.504 1.00 96.88 729 ILE A O 1
ATOM 5757 N N . VAL A 1 730 ? -13.444 3.628 -1.723 1.00 98.00 730 VAL A N 1
ATOM 5758 C CA . VAL A 1 730 ? -12.261 2.844 -2.077 1.00 98.00 730 VAL A CA 1
ATOM 5759 C C . VAL A 1 730 ? -11.440 3.642 -3.087 1.00 98.00 730 VAL A C 1
ATOM 5761 O O . VAL A 1 730 ? -12.017 4.417 -3.853 1.00 98.00 730 VAL A O 1
ATOM 5764 N N . ALA A 1 731 ? -10.129 3.420 -3.141 1.00 97.50 731 ALA A N 1
ATOM 5765 C CA . ALA A 1 731 ? -9.270 3.933 -4.206 1.00 97.50 731 ALA A CA 1
ATOM 5766 C C . ALA A 1 731 ? -8.365 2.824 -4.782 1.00 97.50 731 ALA A C 1
ATOM 5768 O O . ALA A 1 731 ? -7.729 2.105 -4.002 1.00 97.50 731 ALA A O 1
ATOM 5769 N N . PRO A 1 732 ? -8.256 2.684 -6.117 1.00 97.62 732 PRO A N 1
ATOM 5770 C CA . PRO A 1 732 ? -9.022 3.392 -7.157 1.00 97.62 732 PRO A CA 1
ATOM 5771 C C . PRO A 1 732 ? -10.540 3.118 -7.105 1.00 97.62 732 PRO A C 1
ATOM 5773 O O . PRO A 1 732 ? -10.970 1.989 -6.852 1.00 97.62 732 PRO A O 1
ATOM 5776 N N . ASN A 1 733 ? -11.372 4.142 -7.315 1.00 95.38 733 ASN A N 1
ATOM 5777 C CA . ASN A 1 733 ? -12.802 4.102 -7.000 1.00 95.38 733 ASN A CA 1
ATOM 5778 C C . ASN A 1 733 ? -13.641 3.468 -8.116 1.00 95.38 733 ASN A C 1
ATOM 5780 O O . ASN A 1 733 ? -14.251 4.153 -8.940 1.00 95.38 733 ASN A O 1
ATOM 5784 N N . ILE A 1 734 ? -13.731 2.140 -8.086 1.00 94.81 734 ILE A N 1
ATOM 5785 C CA . ILE A 1 734 ? -14.592 1.353 -8.982 1.00 94.81 734 ILE A CA 1
ATOM 5786 C C . ILE A 1 734 ? -16.059 1.258 -8.520 1.00 94.81 734 ILE A C 1
ATOM 5788 O O . ILE A 1 734 ? -16.847 0.554 -9.145 1.00 94.81 734 ILE A O 1
ATOM 5792 N N . LEU A 1 735 ? -16.434 1.907 -7.410 1.00 93.25 735 LEU A N 1
ATOM 5793 C CA . LEU A 1 735 ? -17.745 1.732 -6.768 1.00 93.25 735 LEU A CA 1
ATOM 5794 C C . LEU A 1 735 ? -18.735 2.882 -7.033 1.00 93.25 735 LEU A C 1
ATOM 5796 O O . LEU A 1 735 ? -19.872 2.809 -6.567 1.00 93.25 735 LEU A O 1
ATOM 5800 N N . ARG A 1 736 ? -18.339 3.917 -7.789 1.00 83.56 736 ARG A N 1
ATOM 5801 C CA . ARG A 1 736 ? -19.089 5.182 -7.991 1.00 83.56 736 ARG A CA 1
ATOM 5802 C C . ARG A 1 736 ? -20.563 5.012 -8.375 1.00 83.56 736 ARG A C 1
ATOM 5804 O O . ARG A 1 736 ? -21.404 5.762 -7.887 1.00 83.56 736 ARG A O 1
ATOM 5811 N N . ASP A 1 737 ? -20.877 4.020 -9.208 1.00 84.56 737 ASP A N 1
ATOM 5812 C CA . ASP A 1 737 ? -22.239 3.764 -9.702 1.00 84.56 737 ASP A CA 1
ATOM 5813 C C . ASP A 1 737 ? -23.068 2.811 -8.812 1.00 84.56 737 ASP A C 1
ATOM 5815 O O . ASP A 1 737 ? -24.267 2.644 -9.041 1.00 84.56 737 ASP A O 1
ATOM 5819 N N . ILE A 1 738 ? -22.458 2.171 -7.802 1.00 87.44 738 ILE A N 1
ATOM 5820 C CA . ILE A 1 738 ? -23.105 1.139 -6.961 1.00 87.44 738 ILE A CA 1
ATOM 5821 C C . ILE A 1 738 ? -23.037 1.396 -5.446 1.00 87.44 738 ILE A C 1
ATOM 5823 O O . ILE A 1 738 ? -23.743 0.724 -4.685 1.00 87.44 738 ILE A O 1
ATOM 5827 N N . TRP A 1 739 ? -22.221 2.352 -5.000 1.00 89.06 739 TRP A N 1
ATOM 5828 C CA . TRP A 1 739 ? -22.160 2.811 -3.612 1.00 89.06 739 TRP A CA 1
ATOM 5829 C C . TRP A 1 739 ? -23.133 3.982 -3.365 1.00 89.06 739 TRP A C 1
ATOM 5831 O O . TRP A 1 739 ? -23.337 4.804 -4.262 1.00 89.06 739 TRP A O 1
ATOM 5841 N N . PRO A 1 740 ? -23.754 4.106 -2.174 1.00 85.94 740 PRO A N 1
ATOM 5842 C CA . PRO A 1 740 ? -24.558 5.278 -1.837 1.00 85.94 740 PRO A CA 1
ATOM 5843 C C . PRO A 1 740 ? -23.735 6.572 -1.884 1.00 85.94 740 PRO A C 1
ATOM 5845 O O . PRO A 1 740 ? -22.638 6.639 -1.334 1.00 85.94 740 PRO A O 1
ATOM 5848 N N . LYS A 1 741 ? -24.283 7.625 -2.500 1.00 85.56 741 LYS A N 1
ATOM 5849 C CA . LYS A 1 741 ? -23.656 8.954 -2.492 1.00 85.56 741 LYS A CA 1
ATOM 5850 C C . LYS A 1 741 ? -23.768 9.596 -1.107 1.00 85.56 741 LYS A C 1
ATOM 5852 O O . LYS A 1 741 ? -24.842 9.576 -0.511 1.00 85.56 741 LYS A O 1
ATOM 5857 N N . GLY A 1 742 ? -22.681 10.208 -0.645 1.00 90.12 742 GLY A N 1
ATOM 5858 C CA . GLY A 1 742 ? -22.604 10.922 0.630 1.00 90.12 742 GLY A CA 1
ATOM 5859 C C . GLY A 1 742 ? -21.260 10.709 1.327 1.00 90.12 742 GLY A C 1
ATOM 5860 O O . GLY A 1 742 ? -20.571 9.719 1.084 1.00 90.12 742 GLY A O 1
ATOM 5861 N N . GLY A 1 743 ? -20.875 11.648 2.190 1.00 94.81 743 GLY A N 1
ATOM 5862 C CA . GLY A 1 743 ? -19.649 11.538 2.974 1.00 94.81 743 GLY A CA 1
ATOM 5863 C C . GLY A 1 743 ? -19.736 10.434 4.032 1.00 94.81 743 GLY A C 1
ATOM 5864 O O . GLY A 1 743 ? -20.770 10.299 4.681 1.00 94.81 743 GLY A O 1
ATOM 5865 N N . GLN A 1 744 ? -18.658 9.669 4.224 1.00 97.44 744 GLN A N 1
ATOM 5866 C CA . GLN A 1 744 ? -18.503 8.726 5.336 1.00 97.44 744 GLN A CA 1
ATOM 5867 C C . GLN A 1 744 ? -17.333 9.179 6.214 1.00 97.44 744 GLN A C 1
ATOM 5869 O O . GLN A 1 744 ? -16.196 9.207 5.742 1.00 97.44 744 GLN A O 1
ATOM 5874 N N . ALA A 1 745 ? -17.595 9.523 7.475 1.00 98.00 745 ALA A N 1
ATOM 5875 C CA . ALA A 1 745 ? -16.534 9.743 8.458 1.00 98.00 745 ALA A CA 1
ATOM 5876 C C . ALA A 1 745 ? -15.766 8.439 8.726 1.00 98.00 745 ALA A C 1
ATOM 5878 O O . ALA A 1 745 ? -16.275 7.361 8.425 1.00 98.00 745 ALA A O 1
ATOM 5879 N N . VAL A 1 746 ? -14.562 8.517 9.295 1.00 98.06 746 VAL A N 1
ATOM 5880 C CA . VAL A 1 746 ? -13.559 7.432 9.389 1.00 98.06 746 VAL A CA 1
ATOM 5881 C C . VAL A 1 746 ? -13.007 7.022 8.016 1.00 98.06 746 VAL A C 1
ATOM 5883 O O . VAL A 1 746 ? -11.799 7.065 7.805 1.00 98.06 746 VAL A O 1
ATOM 5886 N N . TRP A 1 747 ? -13.869 6.686 7.049 1.00 98.56 747 TRP A N 1
ATOM 5887 C CA . TRP A 1 747 ? -13.448 6.280 5.703 1.00 98.56 747 TRP A CA 1
ATOM 5888 C C . TRP A 1 747 ? -12.862 7.442 4.901 1.00 98.56 747 TRP A C 1
ATOM 5890 O O . TRP A 1 747 ? -11.684 7.427 4.561 1.00 98.56 747 TRP A O 1
ATOM 5900 N N . HIS A 1 748 ? -13.639 8.484 4.615 1.00 98.50 748 HIS A N 1
ATOM 5901 C CA . HIS A 1 748 ? -13.153 9.591 3.784 1.00 98.50 748 HIS A CA 1
ATOM 5902 C C . HIS A 1 748 ? -12.162 10.500 4.532 1.00 98.50 748 HIS A C 1
ATOM 5904 O O . HIS A 1 748 ? -11.337 11.157 3.903 1.00 98.50 748 HIS A O 1
ATOM 5910 N N . ASP A 1 749 ? -12.157 10.449 5.869 1.00 98.75 749 ASP A N 1
ATOM 5911 C CA . ASP A 1 749 ? -11.163 11.108 6.727 1.00 98.75 749 ASP A CA 1
ATOM 5912 C C . ASP A 1 749 ? -9.723 10.601 6.503 1.00 98.75 749 ASP A C 1
ATOM 5914 O O . ASP A 1 749 ? -8.767 11.245 6.947 1.00 98.75 749 ASP A O 1
ATOM 5918 N N . VAL A 1 750 ? -9.545 9.508 5.741 1.00 98.69 750 VAL A N 1
ATOM 5919 C CA . VAL A 1 750 ? -8.250 9.033 5.226 1.00 98.69 750 VAL A CA 1
ATOM 5920 C C . VAL A 1 750 ? -7.399 10.163 4.640 1.00 98.69 750 VAL A C 1
ATOM 5922 O O . VAL A 1 750 ? -6.191 10.174 4.869 1.00 98.69 750 VAL A O 1
ATOM 5925 N N . VAL A 1 751 ? -8.009 11.135 3.945 1.00 98.62 751 VAL A N 1
ATOM 5926 C CA . VAL A 1 751 ? -7.274 12.199 3.239 1.00 98.62 751 VAL A CA 1
ATOM 5927 C C . VAL A 1 751 ? -6.607 13.194 4.183 1.00 98.62 751 VAL A C 1
ATOM 5929 O O . VAL A 1 751 ? -5.648 13.845 3.791 1.00 98.62 751 VAL A O 1
ATOM 5932 N N . VAL A 1 752 ? -7.066 13.282 5.434 1.00 98.88 752 VAL A N 1
ATOM 5933 C CA . VAL A 1 752 ? -6.416 14.067 6.494 1.00 98.88 752 VAL A CA 1
ATOM 5934 C C . VAL A 1 752 ? -5.539 13.162 7.355 1.00 98.88 752 VAL A C 1
ATOM 5936 O O . VAL A 1 752 ? -4.368 13.460 7.584 1.00 98.88 752 VAL A O 1
ATOM 5939 N N . LEU A 1 753 ? -6.089 12.035 7.816 1.00 98.75 753 LEU A N 1
ATOM 5940 C CA . LEU A 1 753 ? -5.473 11.221 8.862 1.00 98.75 753 LEU A CA 1
ATOM 5941 C C . LEU A 1 753 ? -4.340 10.321 8.354 1.00 98.75 753 LEU A C 1
ATOM 5943 O O . LEU A 1 753 ? -3.357 10.148 9.063 1.00 98.75 753 LEU A O 1
ATOM 5947 N N . THR A 1 754 ? -4.404 9.787 7.130 1.00 98.75 754 THR A N 1
ATOM 5948 C CA . THR A 1 754 ? -3.325 8.918 6.615 1.00 98.75 754 THR A CA 1
ATOM 5949 C C . THR A 1 754 ? -2.074 9.703 6.197 1.00 98.75 754 THR A C 1
ATOM 5951 O O . THR A 1 754 ? -0.986 9.270 6.575 1.00 98.75 754 THR A O 1
ATOM 5954 N N . PRO A 1 755 ? -2.155 10.874 5.527 1.00 98.81 755 PRO A N 1
ATOM 5955 C CA . PRO A 1 755 ? -0.988 11.742 5.356 1.00 98.81 755 PRO A CA 1
ATOM 5956 C C . PRO A 1 755 ? -0.405 12.229 6.688 1.00 98.81 755 PRO A C 1
ATOM 5958 O O . PRO A 1 755 ? 0.812 12.324 6.811 1.00 98.81 755 PRO A O 1
ATOM 5961 N N . TRP A 1 756 ? -1.248 12.488 7.695 1.00 98.81 756 TRP A N 1
ATOM 5962 C CA . TRP A 1 756 ? -0.804 12.840 9.047 1.00 98.81 756 TRP A CA 1
ATOM 5963 C C . TRP A 1 756 ? -0.052 11.691 9.729 1.00 98.81 756 TRP A C 1
ATOM 5965 O O . TRP A 1 756 ? 1.062 11.887 10.206 1.00 98.81 756 TRP A O 1
ATOM 5975 N N . ASP A 1 757 ? -0.606 10.477 9.726 1.00 98.69 757 ASP A N 1
ATOM 5976 C CA . ASP A 1 757 ? 0.035 9.288 10.299 1.00 98.69 757 ASP A CA 1
ATOM 5977 C C . ASP A 1 757 ? 1.351 8.945 9.569 1.00 98.69 757 ASP A C 1
ATOM 5979 O O . ASP A 1 757 ? 2.320 8.529 10.208 1.00 98.69 757 ASP A O 1
ATOM 5983 N N . LEU A 1 758 ? 1.434 9.183 8.254 1.00 98.56 758 LEU A N 1
ATOM 5984 C CA . LEU A 1 758 ? 2.667 9.048 7.466 1.00 98.56 758 LEU A CA 1
ATOM 5985 C C . LEU A 1 758 ? 3.702 10.129 7.803 1.00 98.56 758 LEU A C 1
ATOM 5987 O O . LEU A 1 758 ? 4.867 9.793 8.012 1.00 98.56 758 LEU A O 1
ATOM 5991 N N . TYR A 1 759 ? 3.294 11.394 7.934 1.00 98.50 759 TYR A N 1
ATOM 5992 C CA . TYR A 1 759 ? 4.163 12.472 8.413 1.00 98.50 759 TYR A CA 1
ATOM 5993 C C . TYR A 1 759 ? 4.731 12.153 9.807 1.00 98.50 759 TYR A C 1
ATOM 5995 O O . TYR A 1 759 ? 5.945 12.134 9.981 1.00 98.50 759 TYR A O 1
ATOM 6003 N N . ASN A 1 760 ? 3.883 11.765 10.766 1.00 97.94 760 ASN A N 1
ATOM 6004 C CA . ASN A 1 760 ? 4.311 11.372 12.116 1.00 97.94 760 ASN A CA 1
ATOM 6005 C C . ASN A 1 760 ? 5.256 10.150 12.141 1.00 97.94 760 ASN A C 1
ATOM 6007 O O . ASN A 1 760 ? 5.938 9.933 13.141 1.00 97.94 760 ASN A O 1
ATOM 6011 N N . SER A 1 761 ? 5.281 9.337 11.077 1.00 97.75 761 SER A N 1
ATOM 6012 C CA . SER A 1 761 ? 6.106 8.121 10.983 1.00 97.75 761 SER A CA 1
ATOM 6013 C C . SER A 1 761 ? 7.421 8.315 10.217 1.00 97.75 761 SER A C 1
ATOM 6015 O O . SER A 1 761 ? 8.371 7.569 10.452 1.00 97.75 761 SER A O 1
ATOM 6017 N N . PHE A 1 762 ? 7.472 9.273 9.283 1.00 96.06 762 PHE A N 1
ATOM 6018 C CA . PHE A 1 762 ? 8.558 9.411 8.300 1.00 96.06 762 PHE A CA 1
ATOM 6019 C C . PHE A 1 762 ? 9.072 10.856 8.109 1.00 96.06 762 PHE A C 1
ATOM 6021 O O . PHE A 1 762 ? 9.958 11.065 7.285 1.00 96.06 762 PHE A O 1
ATOM 6028 N N . ASP A 1 763 ? 8.517 11.833 8.839 1.00 94.38 763 ASP A N 1
ATOM 6029 C CA . ASP A 1 763 ? 8.805 13.284 8.781 1.00 94.38 763 ASP A CA 1
ATOM 6030 C C . ASP A 1 763 ? 8.663 13.914 7.374 1.00 94.38 763 ASP A C 1
ATOM 6032 O O . ASP A 1 763 ? 9.234 14.954 7.044 1.00 94.38 763 ASP A O 1
ATOM 6036 N N . ASP A 1 764 ? 7.869 13.281 6.501 1.00 95.88 764 ASP A N 1
ATOM 6037 C CA . ASP A 1 764 ? 7.681 13.717 5.116 1.00 95.88 764 ASP A CA 1
ATOM 6038 C C . ASP A 1 764 ? 6.688 14.892 5.017 1.00 95.88 764 ASP A C 1
ATOM 6040 O O . ASP A 1 764 ? 5.499 14.712 4.759 1.00 95.88 764 ASP A O 1
ATOM 6044 N N . VAL A 1 765 ? 7.172 16.125 5.181 1.00 96.94 765 VAL A N 1
ATOM 6045 C CA . VAL A 1 765 ? 6.356 17.349 5.013 1.00 96.94 765 VAL A CA 1
ATOM 6046 C C . VAL A 1 765 ? 5.778 17.490 3.588 1.00 96.94 765 VAL A C 1
ATOM 6048 O O . VAL A 1 765 ? 4.750 18.141 3.390 1.00 96.94 765 VAL A O 1
ATOM 6051 N N . GLU A 1 766 ? 6.385 16.861 2.575 1.00 95.81 766 GLU A N 1
ATOM 6052 C CA . GLU A 1 766 ? 5.891 16.913 1.193 1.00 95.81 766 GLU A CA 1
ATOM 6053 C C . GLU A 1 766 ? 4.663 16.014 0.977 1.00 95.81 766 GLU A C 1
ATOM 6055 O O . GLU A 1 766 ? 3.871 16.281 0.072 1.00 95.81 766 GLU A O 1
ATOM 6060 N N . ILE A 1 767 ? 4.426 14.992 1.812 1.00 96.81 767 ILE A N 1
ATOM 6061 C CA . ILE A 1 767 ? 3.151 14.259 1.761 1.00 96.81 767 ILE A CA 1
ATOM 6062 C C . ILE A 1 767 ? 1.981 15.154 2.181 1.00 96.81 767 ILE A C 1
ATOM 6064 O O . ILE A 1 767 ? 0.935 15.136 1.534 1.00 96.81 767 ILE A O 1
ATOM 6068 N N . LEU A 1 768 ? 2.180 15.993 3.205 1.00 98.62 768 LEU A N 1
ATOM 6069 C CA . LEU A 1 768 ? 1.177 16.956 3.655 1.00 98.62 768 LEU A CA 1
ATOM 6070 C C . LEU A 1 768 ? 0.913 17.991 2.558 1.00 98.62 768 LEU A C 1
ATOM 6072 O O . LEU A 1 768 ? -0.238 18.216 2.191 1.00 98.62 768 LEU A O 1
ATOM 6076 N N . ARG A 1 769 ? 1.978 18.561 1.975 1.00 98.31 769 ARG A N 1
ATOM 6077 C CA . ARG A 1 769 ? 1.883 19.577 0.915 1.00 98.31 769 ARG A CA 1
ATOM 6078 C C . ARG A 1 769 ? 1.122 19.076 -0.312 1.00 98.31 769 ARG A C 1
ATOM 6080 O O . ARG A 1 769 ? 0.232 19.769 -0.797 1.00 98.31 769 ARG A O 1
ATOM 6087 N N . ARG A 1 770 ? 1.425 17.863 -0.786 1.00 96.25 770 ARG A N 1
ATOM 6088 C CA . ARG A 1 770 ? 0.773 17.262 -1.966 1.00 96.25 770 ARG A CA 1
ATOM 6089 C C . ARG A 1 770 ? -0.684 16.858 -1.726 1.00 96.25 770 ARG A C 1
ATOM 6091 O O . ARG A 1 770 ? -1.434 16.734 -2.688 1.00 96.25 770 ARG A O 1
ATOM 6098 N N . GLN A 1 771 ? -1.086 16.658 -0.471 1.00 98.44 771 GLN A N 1
ATOM 6099 C CA . GLN A 1 771 ? -2.443 16.240 -0.099 1.00 98.44 771 GLN A CA 1
ATOM 6100 C C . GLN A 1 771 ? -3.323 17.378 0.437 1.00 98.44 771 GLN A C 1
ATOM 6102 O O . GLN A 1 771 ? -4.535 17.210 0.537 1.00 98.44 771 GLN A O 1
ATOM 6107 N N . TYR A 1 772 ? -2.756 18.553 0.720 1.00 98.69 772 TYR A N 1
ATOM 6108 C CA . TYR A 1 772 ? -3.454 19.657 1.383 1.00 98.69 772 TYR A CA 1
ATOM 6109 C C . TYR A 1 772 ? -4.747 20.110 0.679 1.00 98.69 772 TYR A C 1
ATOM 6111 O O . TYR A 1 772 ? -5.755 20.345 1.340 1.00 98.69 772 TYR A O 1
ATOM 6119 N N . GLU A 1 773 ? -4.787 20.155 -0.656 1.00 98.50 773 GLU A N 1
ATOM 6120 C CA . GLU A 1 773 ? -6.023 20.509 -1.378 1.00 98.50 773 GLU A CA 1
ATOM 6121 C C . GLU A 1 773 ? -7.109 19.424 -1.297 1.00 98.50 773 GLU A C 1
ATOM 6123 O O . GLU A 1 773 ? -8.299 19.739 -1.280 1.00 98.50 773 GLU A O 1
ATOM 6128 N N . SER A 1 774 ? -6.713 18.154 -1.182 1.00 98.62 774 SER A N 1
ATOM 6129 C CA . SER A 1 774 ? -7.628 17.022 -0.987 1.00 98.62 774 SER A CA 1
ATOM 6130 C C . SER A 1 774 ? -8.225 17.052 0.434 1.00 98.62 774 SER A C 1
ATOM 6132 O O . SER A 1 774 ? -9.441 16.904 0.608 1.00 98.62 774 SER A O 1
ATOM 6134 N N . MET A 1 775 ? -7.406 17.420 1.432 1.00 98.75 775 MET A N 1
ATOM 6135 C CA . MET A 1 775 ? -7.829 17.708 2.810 1.00 98.75 775 MET A CA 1
ATOM 6136 C C . MET A 1 775 ? -8.823 18.872 2.893 1.00 98.75 775 MET A C 1
ATOM 6138 O O . MET A 1 775 ? -9.906 18.708 3.457 1.00 98.75 775 MET A O 1
ATOM 6142 N N . ARG A 1 776 ? -8.479 20.041 2.324 1.00 98.62 776 ARG A N 1
ATOM 6143 C CA . ARG A 1 776 ? -9.363 21.221 2.322 1.00 98.62 776 ARG A CA 1
ATOM 6144 C C . ARG A 1 776 ? -10.665 20.921 1.584 1.00 98.62 776 ARG A C 1
ATOM 6146 O O . ARG A 1 776 ? -11.736 21.209 2.108 1.00 98.62 776 ARG A O 1
ATOM 6153 N N . GLY A 1 777 ? -10.592 20.285 0.410 1.00 98.38 777 GLY A N 1
ATOM 6154 C CA . GLY A 1 777 ? -11.764 19.865 -0.362 1.00 98.38 777 GLY A CA 1
ATOM 6155 C C . GLY A 1 777 ? -12.722 18.983 0.444 1.00 98.38 777 GLY A C 1
ATOM 6156 O O . GLY A 1 777 ? -13.931 19.222 0.437 1.00 98.38 777 GLY A O 1
ATOM 6157 N N . TRP A 1 778 ? -12.188 18.022 1.202 1.00 98.56 778 TRP A N 1
ATOM 6158 C CA . TRP A 1 778 ? -12.990 17.180 2.087 1.00 98.56 778 TRP A CA 1
ATOM 6159 C C . TRP A 1 778 ? -13.640 17.982 3.225 1.00 98.56 778 TRP A C 1
ATOM 6161 O O . TRP A 1 778 ? -14.868 18.010 3.326 1.00 98.56 778 TRP A O 1
ATOM 6171 N N . VAL A 1 779 ? -12.845 18.674 4.047 1.00 98.50 779 VAL A N 1
ATOM 6172 C CA . VAL A 1 779 ? -13.328 19.338 5.274 1.00 98.50 779 VAL A CA 1
ATOM 6173 C C . VAL A 1 779 ? -14.269 20.516 4.978 1.00 98.50 779 VAL A C 1
ATOM 6175 O O . VAL A 1 779 ? -15.262 20.692 5.694 1.00 98.50 779 VAL A O 1
ATOM 6178 N N . ASP A 1 780 ? -14.002 21.289 3.919 1.00 97.88 780 ASP A N 1
ATOM 6179 C CA . ASP A 1 780 ? -14.772 22.490 3.562 1.00 97.88 780 ASP A CA 1
ATOM 6180 C C . ASP A 1 780 ? -16.044 22.199 2.752 1.00 97.88 780 ASP A C 1
ATOM 6182 O O . ASP A 1 780 ? -16.966 23.017 2.769 1.00 97.88 780 ASP A O 1
ATOM 6186 N N . LYS A 1 781 ? -16.088 21.094 1.990 1.00 96.94 781 LYS A N 1
ATOM 6187 C CA . LYS A 1 781 ? -17.153 20.839 0.994 1.00 96.94 781 LYS A CA 1
ATOM 6188 C C . LYS A 1 781 ? -17.704 19.414 1.007 1.00 96.94 781 LYS A C 1
ATOM 6190 O O . LYS A 1 781 ? -18.915 19.250 0.890 1.00 96.94 781 LYS A O 1
ATOM 6195 N N . GLY A 1 782 ? -16.848 18.401 1.143 1.00 96.81 782 GLY A N 1
ATOM 6196 C CA . GLY A 1 782 ? -17.268 16.996 1.104 1.00 96.81 782 GLY A CA 1
ATOM 6197 C C . GLY A 1 782 ? -18.010 16.519 2.363 1.00 96.81 782 GLY A C 1
ATOM 6198 O O . GLY A 1 782 ? -18.886 15.656 2.272 1.00 96.81 782 GLY A O 1
ATOM 6199 N N . VAL A 1 783 ? -17.710 17.094 3.533 1.00 97.81 783 VAL A N 1
ATOM 6200 C CA . VAL A 1 783 ? -18.445 16.823 4.780 1.00 97.81 783 VAL A CA 1
ATOM 6201 C C . VAL A 1 783 ? -19.811 17.521 4.761 1.00 97.81 783 VAL A C 1
ATOM 6203 O O . VAL A 1 783 ? -19.901 18.740 4.926 1.00 97.81 783 VAL A O 1
ATOM 6206 N N . ALA A 1 784 ? -20.886 16.741 4.620 1.00 96.00 784 ALA A N 1
ATOM 6207 C CA . ALA A 1 784 ? -22.264 17.231 4.640 1.00 96.00 784 ALA A CA 1
ATOM 6208 C C . ALA A 1 784 ? -22.655 17.760 6.034 1.00 96.00 784 ALA A C 1
ATOM 6210 O O . ALA A 1 784 ? -22.693 16.999 7.002 1.00 96.00 784 ALA A O 1
ATOM 6211 N N . ARG A 1 785 ? -22.947 19.065 6.138 1.00 97.25 785 ARG A N 1
ATOM 6212 C CA . ARG A 1 785 ? -23.206 19.746 7.419 1.00 97.25 785 ARG A CA 1
ATOM 6213 C C . ARG A 1 785 ? -24.687 19.839 7.775 1.00 97.25 785 ARG A C 1
ATOM 6215 O O . ARG A 1 785 ? -25.512 20.189 6.933 1.00 97.25 785 ARG A O 1
ATOM 6222 N N . GLY A 1 786 ? -24.997 19.598 9.046 1.00 96.69 786 GLY A N 1
ATOM 6223 C CA . GLY A 1 786 ? -26.315 19.808 9.636 1.00 96.69 786 GLY A CA 1
ATOM 6224 C C . GLY A 1 786 ? -26.568 21.276 10.012 1.00 96.69 786 GLY A C 1
ATOM 6225 O O . GLY A 1 786 ? -25.647 22.097 9.980 1.00 96.69 786 GLY A O 1
ATOM 6226 N N . PRO A 1 787 ? -27.803 21.637 10.417 1.00 95.62 787 PRO A N 1
ATOM 6227 C CA . PRO A 1 787 ? -28.146 23.003 10.838 1.00 95.62 787 PRO A CA 1
ATOM 6228 C C . PRO A 1 787 ? -27.398 23.505 12.087 1.00 95.62 787 PRO A C 1
ATOM 6230 O O . PRO A 1 787 ? -27.394 24.705 12.353 1.00 95.62 787 PRO A O 1
ATOM 6233 N N . ASP A 1 788 ? -26.781 22.605 12.855 1.00 94.88 788 ASP A N 1
ATOM 6234 C CA . ASP A 1 788 ? -25.905 22.899 13.995 1.00 94.88 788 ASP A CA 1
ATOM 6235 C C . ASP A 1 788 ? -24.437 23.156 13.586 1.00 94.88 788 ASP A C 1
ATOM 6237 O O . ASP A 1 788 ? -23.658 23.665 14.391 1.00 94.88 788 ASP A O 1
ATOM 6241 N N . GLY A 1 789 ? -24.053 22.856 12.338 1.00 96.19 789 GLY A N 1
ATOM 6242 C CA . GLY A 1 789 ? -22.685 22.968 11.810 1.00 96.19 789 GLY A CA 1
ATOM 6243 C C . GLY A 1 789 ? -21.814 21.715 11.992 1.00 96.19 789 GLY A C 1
ATOM 6244 O O . GLY A 1 789 ? -20.694 21.668 11.469 1.00 96.19 789 GLY A O 1
ATOM 6245 N N . LEU A 1 790 ? -22.333 20.703 12.692 1.00 98.38 790 LEU A N 1
ATOM 6246 C CA . LEU A 1 790 ? -21.774 19.352 12.762 1.00 98.38 790 LEU A CA 1
ATOM 6247 C C . LEU A 1 790 ? -22.210 18.551 11.511 1.00 98.38 790 LEU A C 1
ATOM 6249 O O . LEU A 1 790 ? -22.591 19.169 10.514 1.00 98.38 790 LEU A O 1
ATOM 6253 N N . TRP A 1 791 ? -22.132 17.217 11.487 1.00 98.31 791 TRP A N 1
ATOM 6254 C CA . TRP A 1 791 ? -22.673 16.439 10.363 1.00 98.31 791 TRP A CA 1
ATOM 6255 C C . TRP A 1 791 ? -24.198 16.546 10.277 1.00 98.31 791 TRP A C 1
ATOM 6257 O O . TRP A 1 791 ? -24.895 16.668 11.286 1.00 98.31 791 TRP A O 1
ATOM 6267 N N . ASP A 1 792 ? -24.730 16.448 9.058 1.00 96.88 792 ASP A N 1
ATOM 6268 C CA . ASP A 1 792 ? -26.163 16.247 8.849 1.00 96.88 792 ASP A CA 1
ATOM 6269 C C . ASP A 1 792 ? -26.586 14.890 9.450 1.00 96.88 792 ASP A C 1
ATOM 6271 O O . ASP A 1 792 ? -26.141 13.849 8.954 1.00 96.88 792 ASP A O 1
ATOM 6275 N N . PRO A 1 793 ? -27.462 14.857 10.478 1.00 93.69 793 PRO A N 1
ATOM 6276 C CA . PRO A 1 793 ? -27.888 13.616 11.122 1.00 93.69 793 PRO A CA 1
ATOM 6277 C C . PRO A 1 793 ? -28.738 12.705 10.220 1.00 93.69 793 PRO A C 1
ATOM 6279 O O . PRO A 1 793 ? -29.045 11.581 10.613 1.00 93.69 793 PRO A O 1
ATOM 6282 N N . LEU A 1 794 ? -29.129 13.159 9.022 1.00 92.19 794 LEU A N 1
ATOM 6283 C CA . LEU A 1 794 ? -29.757 12.322 7.996 1.00 92.19 794 LEU A CA 1
ATOM 6284 C C . LEU A 1 794 ? -28.733 11.609 7.092 1.00 92.19 794 LEU A C 1
ATOM 6286 O O . LEU A 1 794 ? -29.103 10.692 6.353 1.00 92.19 794 LEU A O 1
ATOM 6290 N N . THR A 1 795 ? -27.448 11.977 7.156 1.00 90.56 795 THR A N 1
ATOM 6291 C CA . THR A 1 795 ? -26.381 11.278 6.429 1.00 90.56 795 THR A CA 1
ATOM 6292 C C . THR A 1 795 ? -26.106 9.931 7.091 1.00 90.56 795 THR A C 1
ATOM 6294 O O . THR A 1 795 ? -25.536 9.862 8.180 1.00 90.56 795 THR A O 1
ATOM 6297 N N . ARG A 1 796 ? -26.476 8.833 6.417 1.00 90.69 796 ARG A N 1
ATOM 6298 C CA . ARG A 1 796 ? -26.125 7.475 6.859 1.00 90.69 796 ARG A CA 1
ATOM 6299 C C . ARG A 1 796 ? -24.605 7.348 6.978 1.00 90.69 796 ARG A C 1
ATOM 6301 O O . ARG A 1 796 ? -23.909 7.546 5.989 1.00 90.69 796 ARG A O 1
ATOM 6308 N N . GLN A 1 797 ? -24.131 6.914 8.141 1.00 96.00 797 GLN A N 1
ATOM 6309 C CA . GLN A 1 797 ? -22.731 6.574 8.396 1.00 96.00 797 GLN A CA 1
ATOM 6310 C C . GLN A 1 797 ? -22.542 5.051 8.484 1.00 96.00 797 GLN A C 1
ATOM 6312 O O . GLN A 1 797 ? -23.450 4.332 8.911 1.00 96.00 797 GLN A O 1
ATOM 6317 N N . LEU A 1 798 ? -21.356 4.559 8.119 1.00 96.44 798 LEU A N 1
ATOM 6318 C CA . LEU A 1 798 ? -20.888 3.210 8.467 1.00 96.44 798 LEU A CA 1
ATOM 6319 C C . LEU A 1 798 ? -20.567 3.095 9.968 1.00 96.44 798 LEU A C 1
ATOM 6321 O O . LEU A 1 798 ? -20.793 2.038 10.556 1.00 96.44 798 LEU A O 1
ATOM 6325 N N . GLY A 1 799 ? -20.114 4.196 10.584 1.00 96.06 799 GLY A N 1
ATOM 6326 C CA . GLY A 1 799 ? -19.923 4.329 12.028 1.00 96.06 799 GLY A CA 1
ATOM 6327 C C . GLY A 1 799 ? -18.861 3.384 12.591 1.00 96.06 799 GLY A C 1
ATOM 6328 O O . GLY A 1 799 ? -17.819 3.152 11.981 1.00 96.06 799 GLY A O 1
ATOM 6329 N N . ASP A 1 800 ? -19.131 2.825 13.770 1.00 97.75 800 ASP A N 1
ATOM 6330 C CA . ASP A 1 800 ? -18.265 1.832 14.411 1.00 97.75 800 ASP A CA 1
ATOM 6331 C C . ASP A 1 800 ? -18.496 0.425 13.826 1.00 97.75 800 ASP A C 1
ATOM 6333 O O . ASP A 1 800 ? -19.010 -0.484 14.480 1.00 97.75 800 ASP A O 1
ATOM 6337 N N . TRP A 1 801 ? -18.171 0.286 12.539 1.00 98.06 801 TRP A N 1
ATOM 6338 C CA . TRP A 1 801 ? -18.414 -0.902 11.719 1.00 98.06 801 TRP A CA 1
ATOM 6339 C C . TRP A 1 801 ? -17.859 -2.180 12.355 1.00 98.06 801 TRP A C 1
ATOM 6341 O O . TRP A 1 801 ? -16.729 -2.198 12.843 1.00 98.06 801 TRP A O 1
ATOM 6351 N N . LEU A 1 802 ? -18.648 -3.258 12.317 1.00 97.88 802 LEU A N 1
ATOM 6352 C CA . LEU A 1 802 ? -18.337 -4.552 12.941 1.00 97.88 802 LEU A CA 1
ATOM 6353 C C . LEU A 1 802 ? -18.153 -4.502 14.477 1.00 97.88 802 LEU A C 1
ATOM 6355 O O . LEU A 1 802 ? -17.446 -5.338 15.039 1.00 97.88 802 LEU A O 1
ATOM 6359 N N . ASP A 1 803 ? -18.851 -3.592 15.174 1.00 97.25 803 ASP A N 1
ATOM 6360 C CA . ASP A 1 803 ? -19.161 -3.744 16.609 1.00 97.25 803 ASP A CA 1
ATOM 6361 C C . ASP A 1 803 ? -19.657 -5.188 16.880 1.00 97.25 803 ASP A C 1
ATOM 6363 O O . ASP A 1 803 ? -20.619 -5.624 16.240 1.00 97.25 803 ASP A O 1
ATOM 6367 N N . PRO A 1 804 ? -19.063 -5.943 17.830 1.00 97.06 804 PRO A N 1
ATOM 6368 C CA . PRO A 1 804 ? -19.481 -7.305 18.180 1.00 97.06 804 PRO A CA 1
ATOM 6369 C C . PRO A 1 804 ? -20.951 -7.481 18.608 1.00 97.06 804 PRO A C 1
ATOM 6371 O O . PRO A 1 804 ? -21.398 -8.615 18.791 1.00 97.06 804 PRO A O 1
ATOM 6374 N N . ALA A 1 805 ? -21.696 -6.394 18.823 1.00 95.19 805 ALA A N 1
ATOM 6375 C CA . ALA A 1 805 ? -23.132 -6.399 19.079 1.00 95.19 805 ALA A CA 1
ATOM 6376 C C . ALA A 1 805 ? -24.015 -6.101 17.848 1.00 95.19 805 ALA A C 1
ATOM 6378 O O . ALA A 1 805 ? -25.239 -6.198 17.974 1.00 95.19 805 ALA A O 1
ATOM 6379 N N . ALA A 1 806 ? -23.438 -5.745 16.696 1.00 97.31 806 ALA A N 1
ATOM 6380 C CA . ALA A 1 806 ? -24.177 -5.510 15.457 1.00 97.31 806 ALA A CA 1
ATOM 6381 C C . ALA A 1 806 ? -24.729 -6.827 14.859 1.00 97.31 806 ALA A C 1
ATOM 6383 O O . ALA A 1 806 ? -24.115 -7.888 15.020 1.00 97.31 806 ALA A O 1
ATOM 6384 N N . PRO A 1 807 ? -25.869 -6.805 14.140 1.00 96.81 807 PRO A N 1
ATOM 6385 C CA . PRO A 1 807 ? -26.350 -7.970 13.400 1.00 96.81 807 PRO A CA 1
ATOM 6386 C C . PRO A 1 807 ? -25.362 -8.358 12.281 1.00 96.81 807 PRO A C 1
ATOM 6388 O O . PRO A 1 807 ? -24.898 -7.466 11.569 1.00 96.81 807 PRO A O 1
ATOM 6391 N N . PRO A 1 808 ? -25.080 -9.656 12.040 1.00 93.31 808 PRO A N 1
ATOM 6392 C CA . PRO A 1 808 ? -24.133 -10.082 11.000 1.00 93.31 808 PRO A CA 1
ATOM 6393 C C . PRO A 1 808 ? -24.469 -9.606 9.577 1.00 93.31 808 PRO A C 1
ATOM 6395 O O . PRO A 1 808 ? -23.560 -9.397 8.778 1.00 93.31 808 PRO A O 1
ATOM 6398 N N . ASP A 1 809 ? -25.757 -9.421 9.272 1.00 95.25 809 ASP A N 1
ATOM 6399 C CA . ASP A 1 809 ? -26.243 -8.921 7.978 1.00 95.25 809 ASP A CA 1
ATOM 6400 C C . ASP A 1 809 ? -26.341 -7.378 7.917 1.00 95.25 809 ASP A C 1
ATOM 6402 O O . ASP A 1 809 ? -26.518 -6.810 6.839 1.00 95.25 809 ASP A O 1
ATOM 6406 N N . GLU A 1 810 ? -26.193 -6.683 9.054 1.00 95.06 810 GLU A N 1
ATOM 6407 C CA . GLU A 1 810 ? -26.241 -5.216 9.168 1.00 95.06 810 GLU A CA 1
ATOM 6408 C C . GLU A 1 810 ? -25.051 -4.642 9.981 1.00 95.06 810 GLU A C 1
ATOM 6410 O O . GLU A 1 810 ? -25.261 -3.939 10.971 1.00 95.06 810 GLU A O 1
ATOM 6415 N N . PRO A 1 811 ? -23.784 -4.884 9.587 1.00 95.94 811 PRO A N 1
ATOM 6416 C CA . PRO A 1 811 ? -22.603 -4.547 10.398 1.00 95.94 811 PRO A CA 1
ATOM 6417 C C . PRO A 1 811 ? -22.317 -3.048 10.641 1.00 95.94 811 PRO A C 1
ATOM 6419 O O . PRO A 1 811 ? -21.385 -2.741 11.383 1.00 95.94 811 PRO A O 1
ATOM 6422 N N . SER A 1 812 ? -23.109 -2.114 10.092 1.00 93.25 812 SER A N 1
ATOM 6423 C CA . SER A 1 812 ? -23.113 -0.695 10.512 1.00 93.25 812 SER A CA 1
ATOM 6424 C C . SER A 1 812 ? -23.996 -0.421 11.738 1.00 93.25 812 SER A C 1
ATOM 6426 O O . SER A 1 812 ? -23.913 0.651 12.326 1.00 93.25 812 SER A O 1
ATOM 6428 N N . MET A 1 813 ? -24.873 -1.355 12.121 1.00 93.81 813 MET A N 1
ATOM 6429 C CA . MET A 1 813 ? -25.844 -1.186 13.211 1.00 93.81 813 MET A CA 1
ATOM 6430 C C . MET A 1 813 ? -25.242 -1.589 14.566 1.00 93.81 813 MET A C 1
ATOM 6432 O O . MET A 1 813 ? -25.767 -2.451 15.272 1.00 93.81 813 MET A O 1
ATOM 6436 N N . GLY A 1 814 ? -24.108 -0.971 14.904 1.00 93.44 814 GLY A N 1
ATOM 6437 C CA . GLY A 1 814 ? -23.488 -1.063 16.225 1.00 93.44 814 GLY A CA 1
ATOM 6438 C C . GLY A 1 814 ? -24.267 -0.303 17.305 1.00 93.44 814 GLY A C 1
ATOM 6439 O O . GLY A 1 814 ? -25.299 0.319 17.056 1.00 93.44 814 GLY A O 1
ATOM 6440 N N . ARG A 1 815 ? -23.765 -0.344 18.541 1.00 95.38 815 ARG A N 1
ATOM 6441 C CA . ARG A 1 815 ? -24.349 0.357 19.702 1.00 95.38 815 ARG A CA 1
ATOM 6442 C C . ARG A 1 815 ? -23.956 1.826 19.791 1.00 95.38 815 ARG A C 1
ATOM 6444 O O . ARG A 1 815 ? -24.617 2.593 20.488 1.00 95.38 815 ARG A O 1
ATOM 6451 N N . THR A 1 816 ? -22.855 2.199 19.150 1.00 97.25 816 THR A N 1
ATOM 6452 C CA . THR A 1 816 ? -22.397 3.587 19.076 1.00 97.25 816 THR A CA 1
ATOM 6453 C C . THR A 1 816 ? -23.111 4.264 17.918 1.00 97.25 816 THR A C 1
ATOM 6455 O O . THR A 1 816 ? -23.087 3.740 16.807 1.00 97.25 816 THR A O 1
ATOM 6458 N N . ASP A 1 817 ? -23.736 5.416 18.162 1.00 96.25 817 ASP A N 1
ATOM 6459 C CA . ASP A 1 817 ? -24.403 6.155 17.092 1.00 96.25 817 ASP A CA 1
ATOM 6460 C C . ASP A 1 817 ? -23.402 6.587 16.005 1.00 96.25 817 ASP A C 1
ATOM 6462 O O . ASP A 1 817 ? -22.328 7.118 16.299 1.00 96.25 817 ASP A O 1
ATOM 6466 N N . GLY A 1 818 ? -23.760 6.360 14.740 1.00 96.44 818 GLY A N 1
ATOM 6467 C CA . GLY A 1 818 ? -22.889 6.649 13.603 1.00 96.44 818 GLY A CA 1
ATOM 6468 C C . GLY A 1 818 ? -22.639 8.145 13.408 1.00 96.44 818 GLY A C 1
ATOM 6469 O O . GLY A 1 818 ? -21.545 8.522 12.992 1.00 96.44 818 GLY A O 1
ATOM 6470 N N . VAL A 1 819 ? -23.611 8.999 13.754 1.00 97.00 819 VAL A N 1
ATOM 6471 C CA . VAL A 1 819 ? -23.466 10.461 13.665 1.00 97.00 819 VAL A CA 1
ATOM 6472 C C . VAL A 1 819 ? -22.598 10.987 14.813 1.00 97.00 819 VAL A C 1
ATOM 6474 O O . VAL A 1 819 ? -21.744 11.829 14.572 1.00 97.00 819 VAL A O 1
ATOM 6477 N N . LEU A 1 820 ? -22.703 10.425 16.024 1.00 97.88 820 LEU A N 1
ATOM 6478 C CA . LEU A 1 820 ? -21.773 10.695 17.132 1.00 97.88 820 LEU A CA 1
ATOM 6479 C C . LEU A 1 820 ? -20.322 10.376 16.742 1.00 97.88 820 LEU A C 1
ATOM 6481 O O . LEU A 1 820 ? -19.436 11.198 16.975 1.00 97.88 820 LEU A O 1
ATOM 6485 N N . VAL A 1 821 ? -20.068 9.216 16.118 1.00 98.31 821 VAL A N 1
ATOM 6486 C CA . VAL A 1 821 ? -18.729 8.878 15.592 1.00 98.31 821 VAL A CA 1
ATOM 6487 C C . VAL A 1 821 ? -18.284 9.916 14.559 1.00 98.31 821 VAL A C 1
ATOM 6489 O O . VAL A 1 821 ? -17.162 10.412 14.642 1.00 98.31 821 VAL A O 1
ATOM 6492 N N . ALA A 1 822 ? -19.162 10.290 13.627 1.00 98.50 822 ALA A N 1
ATOM 6493 C CA . ALA A 1 822 ? -18.844 11.247 12.575 1.00 98.50 822 ALA A CA 1
ATOM 6494 C C . ALA A 1 822 ? -18.549 12.662 13.103 1.00 98.50 822 ALA A C 1
ATOM 6496 O O . ALA A 1 822 ? -17.567 13.277 12.686 1.00 98.50 822 ALA A O 1
ATOM 6497 N N . ASP A 1 823 ? -19.331 13.156 14.062 1.00 98.75 823 ASP A N 1
ATOM 6498 C CA . ASP A 1 823 ? -19.135 14.460 14.701 1.00 98.75 823 ASP A CA 1
ATOM 6499 C C . ASP A 1 823 ? -17.839 14.507 15.521 1.00 98.75 823 ASP A C 1
ATOM 6501 O O . ASP A 1 823 ? -17.135 15.518 15.511 1.00 98.75 823 ASP A O 1
ATOM 6505 N N . ALA A 1 824 ? -17.470 13.404 16.177 1.00 98.69 824 ALA A N 1
ATOM 6506 C CA . ALA A 1 824 ? -16.191 13.290 16.870 1.00 98.69 824 ALA A CA 1
ATOM 6507 C C . ALA A 1 824 ? -14.993 13.283 15.902 1.00 98.69 824 ALA A C 1
ATOM 6509 O O . ALA A 1 824 ? -14.011 13.997 16.124 1.00 98.69 824 ALA A O 1
ATOM 6510 N N . TYR A 1 825 ? -15.079 12.507 14.814 1.00 98.81 825 TYR A N 1
ATOM 6511 C CA . TYR A 1 825 ? -14.055 12.479 13.766 1.00 98.81 825 TYR A CA 1
ATOM 6512 C C . TYR A 1 825 ? -13.919 13.840 13.070 1.00 98.81 825 TYR A C 1
ATOM 6514 O O . TYR A 1 825 ? -12.800 14.287 12.840 1.00 98.81 825 TYR A O 1
ATOM 6522 N N . LEU A 1 826 ? -15.024 14.557 12.841 1.00 98.88 826 LEU A N 1
ATOM 6523 C CA . LEU A 1 826 ? -15.044 15.918 12.293 1.00 98.88 826 LEU A CA 1
ATOM 6524 C C . LEU A 1 826 ? -14.235 16.917 13.142 1.00 98.88 826 LEU A C 1
ATOM 6526 O O . LEU A 1 826 ? -13.419 17.671 12.601 1.00 98.88 826 LEU A O 1
ATOM 6530 N N . VAL A 1 827 ? -14.427 16.921 14.467 1.00 98.88 827 VAL A N 1
ATOM 6531 C CA . VAL A 1 827 ? -13.611 17.745 15.381 1.00 98.88 827 VAL A CA 1
ATOM 6532 C C . VAL A 1 827 ? -12.130 17.379 15.260 1.00 98.88 827 VAL A C 1
ATOM 6534 O O . VAL A 1 827 ? -11.279 18.267 15.162 1.00 98.88 827 VAL A O 1
ATOM 6537 N N . HIS A 1 828 ? -11.820 16.080 15.212 1.00 98.81 828 HIS A N 1
ATOM 6538 C CA . HIS A 1 828 ? -10.449 15.591 15.100 1.00 98.81 828 HIS A CA 1
ATOM 6539 C C . HIS A 1 828 ? -9.783 15.990 13.774 1.00 98.81 828 HIS A C 1
ATOM 6541 O O . HIS A 1 828 ? -8.709 16.587 13.812 1.00 98.81 828 HIS A O 1
ATOM 6547 N N . VAL A 1 829 ? -10.406 15.757 12.611 1.00 98.81 829 VAL A N 1
ATOM 6548 C CA . VAL A 1 829 ? -9.801 16.115 11.312 1.00 98.81 829 VAL A CA 1
ATOM 6549 C C . VAL A 1 829 ? -9.660 17.621 11.119 1.00 98.81 829 VAL A C 1
ATOM 6551 O O . VAL A 1 829 ? -8.668 18.055 10.544 1.00 98.81 829 VAL A O 1
ATOM 6554 N N . THR A 1 830 ? -10.575 18.433 11.658 1.00 98.94 830 THR A N 1
ATOM 6555 C CA . THR A 1 830 ? -10.455 19.902 11.593 1.00 98.94 830 THR A CA 1
ATOM 6556 C C . THR A 1 830 ? -9.285 20.386 12.468 1.00 98.94 830 THR A C 1
ATOM 6558 O O . THR A 1 830 ? -8.487 21.215 12.035 1.00 98.94 830 THR A O 1
ATOM 6561 N N . SER A 1 831 ? -9.103 19.806 13.664 1.00 98.75 831 SER A N 1
ATOM 6562 C CA . SER A 1 831 ? -7.953 20.089 14.544 1.00 98.75 831 SER A CA 1
ATOM 6563 C C . SER A 1 831 ? -6.614 19.581 13.983 1.00 98.75 831 SER A C 1
ATOM 6565 O O . SER A 1 831 ? -5.576 20.226 14.153 1.00 98.75 831 SER A O 1
ATOM 6567 N N . THR A 1 832 ? -6.616 18.448 13.280 1.00 98.88 832 THR A N 1
ATOM 6568 C CA . THR A 1 832 ? -5.441 17.930 12.565 1.00 98.88 832 THR A CA 1
ATOM 6569 C C . THR A 1 832 ? -5.102 18.801 11.353 1.00 98.88 832 THR A C 1
ATOM 6571 O O . THR A 1 832 ? -3.939 19.149 11.165 1.00 98.88 832 THR A O 1
ATOM 6574 N N . LEU A 1 833 ? -6.097 19.257 10.583 1.00 98.81 833 LEU A N 1
ATOM 6575 C CA . LEU A 1 833 ? -5.880 20.161 9.451 1.00 98.81 833 LEU A CA 1
ATOM 6576 C C . LEU A 1 833 ? -5.313 21.520 9.895 1.00 98.81 833 LEU A C 1
ATOM 6578 O O . LEU A 1 833 ? -4.425 22.046 9.228 1.00 98.81 833 LEU A O 1
ATOM 6582 N N . ALA A 1 834 ? -5.721 22.051 11.053 1.00 98.88 834 ALA A N 1
ATOM 6583 C CA . ALA A 1 834 ? -5.101 23.243 11.644 1.00 98.88 834 ALA A CA 1
ATOM 6584 C C . ALA A 1 834 ? -3.598 23.043 11.949 1.00 98.88 834 ALA A C 1
ATOM 6586 O O . ALA A 1 834 ? -2.782 23.913 11.649 1.00 98.88 834 ALA A O 1
ATOM 6587 N N . GLN A 1 835 ? -3.206 21.878 12.483 1.00 98.81 835 GLN A N 1
ATOM 6588 C CA . GLN A 1 835 ? -1.793 21.541 12.724 1.00 98.81 835 GLN A CA 1
ATOM 6589 C C . GLN A 1 835 ? -1.003 21.382 11.414 1.00 98.81 835 GLN A C 1
ATOM 6591 O O . GLN A 1 835 ? 0.121 21.872 11.312 1.00 98.81 835 GLN A O 1
ATOM 6596 N N . ILE A 1 836 ? -1.598 20.758 10.394 1.00 98.88 836 ILE A N 1
ATOM 6597 C CA . ILE A 1 836 ? -1.003 20.634 9.055 1.00 98.88 836 ILE A CA 1
ATOM 6598 C C . ILE A 1 836 ? -0.810 22.018 8.414 1.00 98.88 836 ILE A C 1
ATOM 6600 O O . ILE A 1 836 ? 0.261 22.304 7.882 1.00 98.88 836 ILE A O 1
ATOM 6604 N N . SER A 1 837 ? -1.801 22.905 8.538 1.00 98.81 837 SER A N 1
ATOM 6605 C CA . SER A 1 837 ? -1.729 24.296 8.066 1.00 98.81 837 SER A CA 1
ATOM 6606 C C . SER A 1 837 ? -0.556 25.049 8.709 1.00 98.81 837 SER A C 1
ATOM 6608 O O . SER A 1 837 ? 0.140 25.801 8.029 1.00 98.81 837 SER A O 1
ATOM 6610 N N . ALA A 1 838 ? -0.275 24.802 9.995 1.00 98.69 838 ALA A N 1
ATOM 6611 C CA . ALA A 1 838 ? 0.853 25.413 10.700 1.00 98.69 838 ALA A CA 1
ATOM 6612 C C . ALA A 1 838 ? 2.211 24.903 10.188 1.00 98.69 838 ALA A C 1
ATOM 6614 O O . ALA A 1 838 ? 3.110 25.705 9.947 1.00 98.69 838 ALA A O 1
ATOM 6615 N N . ILE A 1 839 ? 2.344 23.591 9.962 1.00 98.50 839 ILE A N 1
ATOM 6616 C CA . ILE A 1 839 ? 3.565 22.966 9.414 1.00 98.50 839 ILE A CA 1
ATOM 6617 C C . ILE A 1 839 ? 3.845 23.439 7.979 1.00 98.50 839 ILE A C 1
ATOM 6619 O O . ILE A 1 839 ? 4.999 23.617 7.595 1.00 98.50 839 ILE A O 1
ATOM 6623 N N . LEU A 1 840 ? 2.796 23.659 7.181 1.00 98.50 840 LEU A N 1
ATOM 6624 C CA . LEU A 1 840 ? 2.913 24.111 5.793 1.00 98.50 840 LEU A CA 1
ATOM 6625 C C . LEU A 1 840 ? 3.069 25.636 5.636 1.00 98.50 840 LEU A C 1
ATOM 6627 O O . LEU A 1 840 ? 3.430 26.084 4.548 1.00 98.50 840 LEU A O 1
ATOM 6631 N N . GLY A 1 841 ? 2.859 26.421 6.699 1.00 98.12 841 GLY A N 1
ATOM 6632 C CA . GLY A 1 841 ? 3.012 27.880 6.680 1.00 98.12 841 GLY A CA 1
ATOM 6633 C C . GLY A 1 841 ? 1.787 28.646 6.166 1.00 98.12 841 GLY A C 1
ATOM 6634 O O . GLY A 1 841 ? 1.942 29.671 5.506 1.00 98.12 841 GLY A O 1
ATOM 6635 N N . HIS A 1 842 ? 0.578 28.163 6.464 1.00 98.38 842 HIS A N 1
ATOM 6636 C CA . HIS A 1 842 ? -0.707 28.741 6.049 1.00 98.38 842 HIS A CA 1
ATOM 6637 C C . HIS A 1 842 ? -1.440 29.412 7.235 1.00 98.38 842 HIS A C 1
ATOM 6639 O O . HIS A 1 842 ? -2.331 28.801 7.827 1.00 98.38 842 HIS A O 1
ATOM 6645 N N . PRO A 1 843 ? -1.063 30.641 7.653 1.00 98.00 843 PRO A N 1
ATOM 6646 C CA . PRO A 1 843 ? -1.542 31.238 8.905 1.00 98.00 843 PRO A CA 1
ATOM 6647 C C . PRO A 1 843 ? -3.043 31.564 8.917 1.00 98.00 843 PRO A C 1
ATOM 6649 O O . PRO A 1 843 ? -3.671 31.442 9.966 1.00 98.00 843 PRO A O 1
ATOM 6652 N N . GLU A 1 844 ? -3.631 31.932 7.774 1.00 98.31 844 GLU A N 1
ATOM 6653 C CA . GLU A 1 844 ? -5.072 32.209 7.664 1.00 98.31 844 GLU A CA 1
ATOM 6654 C C . GLU A 1 844 ? -5.893 30.927 7.894 1.00 98.31 844 GLU A C 1
ATOM 6656 O O . GLU A 1 844 ? -6.853 30.922 8.668 1.00 98.31 844 GLU A O 1
ATOM 6661 N N . GLU A 1 845 ? -5.470 29.801 7.312 1.00 98.44 845 GLU A N 1
ATOM 6662 C CA . GLU A 1 845 ? -6.050 28.487 7.591 1.00 98.44 845 GLU A CA 1
ATOM 6663 C C . GLU A 1 845 ? -5.768 27.978 9.010 1.00 98.44 845 GLU A C 1
ATOM 6665 O O . GLU A 1 845 ? -6.640 27.331 9.588 1.00 98.44 845 GLU A O 1
ATOM 6670 N N . VAL A 1 846 ? -4.616 28.295 9.617 1.00 98.81 846 VAL A N 1
ATOM 6671 C CA . VAL A 1 846 ? -4.367 27.992 11.040 1.00 98.81 846 VAL A CA 1
ATOM 6672 C C . VAL A 1 846 ? -5.396 28.687 11.923 1.00 98.81 846 VAL A C 1
ATOM 6674 O O . VAL A 1 846 ? -6.010 28.021 12.758 1.00 98.81 846 VAL A O 1
ATOM 6677 N N . GLU A 1 847 ? -5.616 29.994 11.748 1.00 98.62 847 GLU A N 1
ATOM 6678 C CA . GLU A 1 847 ? -6.621 30.733 12.519 1.00 98.62 847 GLU A CA 1
ATOM 6679 C C . GLU A 1 847 ? -8.022 30.163 12.268 1.00 98.62 847 GLU A C 1
ATOM 6681 O O . GLU A 1 847 ? -8.735 29.816 13.216 1.00 98.62 847 GLU A O 1
ATOM 6686 N N . ARG A 1 848 ? -8.401 29.998 10.995 1.00 98.69 848 ARG A N 1
ATOM 6687 C CA . ARG A 1 848 ? -9.716 29.481 10.606 1.00 98.69 848 ARG A CA 1
ATOM 6688 C C . ARG A 1 848 ? -9.984 28.092 11.187 1.00 98.69 848 ARG A C 1
ATOM 6690 O O . ARG A 1 848 ? -10.969 27.922 11.904 1.00 98.69 848 ARG A O 1
ATOM 6697 N N . TYR A 1 849 ? -9.134 27.104 10.905 1.00 98.81 849 TYR A N 1
ATOM 6698 C CA . TYR A 1 849 ? -9.371 25.723 11.327 1.00 98.81 849 TYR A CA 1
ATOM 6699 C C . TYR A 1 849 ? -9.201 25.532 12.839 1.00 98.81 849 TYR A C 1
ATOM 6701 O O . TYR A 1 849 ? -9.881 24.681 13.409 1.00 98.81 849 TYR A O 1
ATOM 6709 N N . SER A 1 850 ? -8.393 26.351 13.525 1.00 98.81 850 SER A N 1
ATOM 6710 C CA . SER A 1 850 ? -8.358 26.354 14.997 1.00 98.81 850 SER A CA 1
ATOM 6711 C C . SER A 1 850 ? -9.678 26.856 15.588 1.00 98.81 850 SER A C 1
ATOM 6713 O O . SER A 1 850 ? -10.242 26.212 16.474 1.00 98.81 850 SER A O 1
ATOM 6715 N N . ASN A 1 851 ? -10.213 27.965 15.066 1.00 98.75 851 ASN A N 1
ATOM 6716 C CA . ASN A 1 851 ? -11.497 28.521 15.498 1.00 98.75 851 ASN A CA 1
ATOM 6717 C C . ASN A 1 851 ? -12.671 27.574 15.184 1.00 98.75 851 ASN A C 1
ATOM 6719 O O . ASN A 1 8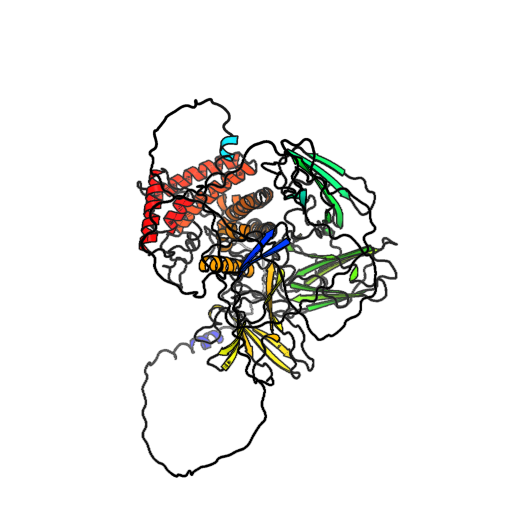51 ? -13.517 27.335 16.051 1.00 98.75 851 ASN A O 1
ATOM 6723 N N . ASP A 1 852 ? -12.698 26.976 13.987 1.00 98.62 852 ASP A N 1
ATOM 6724 C CA . ASP A 1 852 ? -13.694 25.965 13.619 1.00 98.62 852 ASP A CA 1
ATOM 6725 C C . ASP A 1 852 ? -13.572 24.711 14.506 1.00 98.62 852 ASP A C 1
ATOM 6727 O O . ASP A 1 852 ? -14.588 24.234 15.009 1.00 98.62 852 ASP A O 1
ATOM 6731 N N . ALA A 1 853 ? -12.366 24.208 14.798 1.00 98.62 853 ALA A N 1
ATOM 6732 C CA . ALA A 1 853 ? -12.178 23.061 15.693 1.00 98.62 853 ALA A CA 1
ATOM 6733 C C . ALA A 1 853 ? -12.667 23.336 17.129 1.00 98.62 853 ALA A C 1
ATOM 6735 O O . ALA A 1 853 ? -13.340 22.487 17.716 1.00 98.62 853 ALA A O 1
ATOM 6736 N N . ILE A 1 854 ? -12.394 24.524 17.685 1.00 98.69 854 ILE A N 1
ATOM 6737 C CA . ILE A 1 854 ? -12.889 24.943 19.010 1.00 98.69 854 ILE A CA 1
ATOM 6738 C C . ILE A 1 854 ? -14.424 24.999 19.019 1.00 98.69 854 ILE A C 1
ATOM 6740 O O . ILE A 1 854 ? -15.066 24.441 19.912 1.00 98.69 854 ILE A O 1
ATOM 6744 N N . LYS A 1 855 ? -15.025 25.622 17.999 1.00 98.75 855 LYS A N 1
ATOM 6745 C CA . LYS A 1 855 ? -16.481 25.724 17.834 1.00 98.75 855 LYS A CA 1
ATOM 6746 C C . LYS A 1 855 ? -17.140 24.347 17.702 1.00 98.75 855 LYS A C 1
ATOM 6748 O O . LYS A 1 855 ? -18.116 24.070 18.395 1.00 98.75 855 LYS A O 1
ATOM 6753 N N . LEU A 1 856 ? -16.605 23.480 16.842 1.00 98.81 856 LEU A N 1
ATOM 6754 C CA . LEU A 1 856 ? -17.116 22.125 16.617 1.00 98.81 856 LEU A CA 1
ATOM 6755 C C . LEU A 1 856 ? -16.964 21.258 17.876 1.00 98.81 856 LEU A C 1
ATOM 6757 O O . LEU A 1 856 ? -17.893 20.527 18.213 1.00 98.81 856 LEU A O 1
ATOM 6761 N N . LYS A 1 857 ? -15.861 21.395 18.630 1.00 98.81 857 LYS A N 1
ATOM 6762 C CA . LYS A 1 857 ? -15.690 20.739 19.937 1.00 98.81 857 LYS A CA 1
ATOM 6763 C C . LYS A 1 857 ? -16.768 21.182 20.933 1.00 98.81 857 LYS A C 1
ATOM 6765 O O . LYS A 1 857 ? -17.386 20.324 21.557 1.00 98.81 857 LYS A O 1
ATOM 6770 N N . GLY A 1 858 ? -17.049 22.484 21.039 1.00 98.69 858 GLY A N 1
ATOM 6771 C CA . GLY A 1 858 ? -18.119 23.007 21.903 1.00 98.69 858 GLY A CA 1
ATOM 6772 C C . GLY A 1 858 ? -19.518 22.507 21.515 1.00 98.69 858 GLY A C 1
ATOM 6773 O O . GLY A 1 858 ? -20.320 22.146 22.378 1.00 98.69 858 GLY A O 1
ATOM 6774 N N . LEU A 1 859 ? -19.799 22.412 20.212 1.00 98.62 859 LEU A N 1
ATOM 6775 C CA . LEU A 1 859 ? -21.043 21.834 19.695 1.00 98.62 859 LEU A CA 1
ATOM 6776 C C . LEU A 1 859 ? -21.148 20.335 20.023 1.00 98.62 859 LEU A C 1
ATOM 6778 O O . LEU A 1 859 ? -22.180 19.900 20.532 1.00 98.62 859 LEU A O 1
ATOM 6782 N N . PHE A 1 860 ? -20.079 19.560 19.803 1.00 98.69 860 PHE A N 1
ATOM 6783 C CA . PHE A 1 860 ? -20.012 18.135 20.150 1.00 98.69 860 PHE A CA 1
ATOM 6784 C C . PHE A 1 860 ? -20.240 17.906 21.650 1.00 98.69 860 PHE A C 1
ATOM 6786 O O . PHE A 1 860 ? -21.037 17.051 22.034 1.00 98.69 860 PHE A O 1
ATOM 6793 N N . GLN A 1 861 ? -19.585 18.702 22.502 1.00 98.50 861 GLN A N 1
ATOM 6794 C CA . GLN A 1 861 ? -19.753 18.658 23.955 1.00 98.50 861 GLN A CA 1
ATOM 6795 C C . GLN A 1 861 ? -21.216 18.859 24.351 1.00 98.50 861 GLN A C 1
ATOM 6797 O O . GLN A 1 861 ? -21.792 17.995 25.004 1.00 98.50 861 GLN A O 1
ATOM 6802 N N . ASN A 1 862 ? -21.846 19.941 23.888 1.00 97.69 862 ASN A N 1
ATOM 6803 C CA . ASN A 1 862 ? -23.245 20.241 24.193 1.00 97.69 862 ASN A CA 1
ATOM 6804 C C . ASN A 1 862 ? -24.236 19.191 23.639 1.00 97.69 862 ASN A C 1
ATOM 6806 O O . ASN A 1 862 ? -25.293 18.974 24.227 1.00 97.69 862 ASN A O 1
ATOM 6810 N N . LYS A 1 863 ? -23.909 18.539 22.515 1.00 97.56 863 LYS A N 1
ATOM 6811 C CA . LYS A 1 863 ? -24.759 17.536 21.848 1.00 97.56 863 LYS A CA 1
ATOM 6812 C C . LYS A 1 863 ? -24.634 16.132 22.458 1.00 97.56 863 LYS A C 1
ATOM 6814 O O . LYS A 1 863 ? -25.623 15.401 22.477 1.00 97.56 863 LYS A O 1
ATOM 6819 N N . TYR A 1 864 ? -23.454 15.758 22.967 1.00 98.25 864 TYR A N 1
ATOM 6820 C CA . TYR A 1 864 ? -23.148 14.369 23.342 1.00 98.25 864 TYR A CA 1
ATOM 6821 C C . TYR A 1 864 ? -22.540 14.146 24.733 1.00 98.25 864 TYR A C 1
ATOM 6823 O O . TYR A 1 864 ? -22.592 13.010 25.209 1.00 98.25 864 TYR A O 1
ATOM 6831 N N . ILE A 1 865 ? -21.964 15.158 25.390 1.00 98.19 865 ILE A N 1
ATOM 6832 C CA . ILE A 1 865 ? -21.262 15.014 26.677 1.00 98.19 865 ILE A CA 1
ATOM 6833 C C . ILE A 1 865 ? -22.114 15.608 27.808 1.00 98.19 865 ILE A C 1
ATOM 6835 O O . ILE A 1 865 ? -22.396 16.801 27.864 1.00 98.19 865 ILE A O 1
ATOM 6839 N N . THR A 1 866 ? -22.506 14.764 28.762 1.00 97.44 866 THR A N 1
ATOM 6840 C CA . THR A 1 866 ? -23.164 15.210 30.004 1.00 97.44 866 THR A CA 1
ATOM 6841 C C . THR A 1 866 ? -22.201 16.037 30.874 1.00 97.44 866 THR A C 1
ATOM 6843 O O . THR A 1 866 ? -20.993 15.822 30.792 1.00 97.44 866 THR A O 1
ATOM 6846 N N . PRO A 1 867 ? -22.675 16.898 31.802 1.00 96.56 867 PRO A N 1
ATOM 6847 C CA . PRO A 1 867 ? -21.793 17.692 32.674 1.00 96.56 867 PRO A CA 1
ATOM 6848 C C . PRO A 1 867 ? -20.765 16.878 33.484 1.00 96.56 867 PRO A C 1
ATOM 6850 O O . PRO A 1 867 ? -19.716 17.403 33.848 1.00 96.56 867 PRO A O 1
ATOM 6853 N N . LEU A 1 868 ? -21.050 15.592 33.736 1.00 95.12 868 LEU A N 1
ATOM 6854 C CA . LEU A 1 868 ? -20.163 14.639 34.412 1.00 95.12 868 LEU A CA 1
ATOM 6855 C C . LEU A 1 868 ? -19.072 14.046 33.492 1.00 95.12 868 LEU A C 1
ATOM 6857 O O . LEU A 1 868 ? -18.132 13.445 33.992 1.00 95.12 868 LEU A O 1
ATOM 6861 N N . GLY A 1 869 ? -19.182 14.187 32.169 1.00 94.94 869 GLY A N 1
ATOM 6862 C CA . GLY A 1 869 ? -18.255 13.625 31.177 1.00 94.94 869 GLY A CA 1
ATOM 6863 C C . GLY A 1 869 ? -18.724 12.341 30.482 1.00 94.94 869 GLY A C 1
ATOM 6864 O O . GLY A 1 869 ? -18.029 11.843 29.598 1.00 94.94 869 GLY A O 1
ATOM 6865 N N . LEU A 1 870 ? -19.895 11.803 30.845 1.00 96.06 870 LEU A N 1
ATOM 6866 C CA . LEU A 1 870 ? -20.468 10.606 30.211 1.00 96.06 870 LEU A CA 1
ATOM 6867 C C . LEU A 1 870 ? -21.089 10.945 28.848 1.00 96.06 870 LEU A C 1
ATOM 6869 O O . LEU A 1 870 ? -21.684 12.014 28.702 1.00 96.06 870 LEU A O 1
ATOM 6873 N N . LEU A 1 871 ? -20.975 10.020 27.891 1.00 97.25 871 LEU A N 1
ATOM 6874 C CA . LEU A 1 871 ? -21.398 10.177 26.493 1.00 97.25 871 LEU A CA 1
ATOM 6875 C C . LEU A 1 871 ? -22.793 9.577 26.253 1.00 97.25 871 LEU A C 1
ATOM 6877 O O . LEU A 1 871 ? -23.110 8.539 26.828 1.00 97.25 871 LEU A O 1
ATOM 6881 N N . VAL A 1 872 ? -23.588 10.167 25.352 1.00 93.69 872 VAL A N 1
ATOM 6882 C CA . VAL A 1 872 ? -24.983 9.747 25.063 1.00 93.69 872 VAL A CA 1
ATOM 6883 C C . VAL A 1 872 ? -25.141 8.254 24.724 1.00 93.69 872 VAL A C 1
ATOM 6885 O O . VAL A 1 872 ? -26.068 7.628 25.231 1.00 93.69 872 VAL A O 1
ATOM 6888 N N . SER A 1 873 ? -24.256 7.657 23.913 1.00 93.50 873 SER A N 1
ATOM 6889 C CA . SER A 1 873 ? -24.318 6.210 23.613 1.00 93.50 873 SER A CA 1
ATOM 6890 C C . SER A 1 873 ? -23.743 5.314 24.723 1.00 93.50 873 SER A C 1
ATOM 6892 O O . SER A 1 873 ? -24.018 4.118 24.724 1.00 93.50 873 SER A O 1
ATOM 6894 N N . ASP A 1 874 ? -22.932 5.862 25.639 1.00 96.12 874 ASP A N 1
ATOM 6895 C CA . ASP A 1 874 ? -22.299 5.162 26.774 1.00 96.12 874 ASP A CA 1
ATOM 6896 C C . ASP A 1 874 ? -21.646 3.799 26.416 1.00 96.12 874 ASP A C 1
ATOM 6898 O O . ASP A 1 874 ? -21.705 2.824 27.172 1.00 96.12 874 ASP A O 1
ATOM 6902 N N . THR A 1 875 ? -21.032 3.720 25.227 1.00 97.94 875 THR A N 1
ATOM 6903 C CA . THR A 1 875 ? -20.292 2.552 24.718 1.00 97.94 875 THR A CA 1
ATOM 6904 C C . THR A 1 875 ? -18.793 2.660 24.997 1.00 97.94 875 THR A C 1
ATOM 6906 O O . THR A 1 875 ? -18.283 3.735 25.314 1.00 97.94 875 THR A O 1
ATOM 6909 N N . GLN A 1 876 ? -18.060 1.547 24.835 1.00 98.25 876 GLN A N 1
ATOM 6910 C CA . GLN A 1 876 ? -16.593 1.575 24.876 1.00 98.25 876 GLN A CA 1
ATOM 6911 C C . GLN A 1 876 ? -16.048 2.540 23.808 1.00 98.25 876 GLN A C 1
ATOM 6913 O O . GLN A 1 876 ? -15.320 3.464 24.153 1.00 98.25 876 GLN A O 1
ATOM 6918 N N . THR A 1 877 ? -16.504 2.419 22.556 1.00 98.38 877 THR A N 1
ATOM 6919 C CA . THR A 1 877 ? -16.090 3.291 21.446 1.00 98.38 877 THR A CA 1
ATOM 6920 C C . THR A 1 877 ? -16.378 4.771 21.686 1.00 98.38 877 THR A C 1
ATOM 6922 O O . THR A 1 877 ? -15.484 5.585 21.484 1.00 98.38 877 THR A O 1
ATOM 6925 N N . ALA A 1 878 ? -17.581 5.150 22.142 1.00 98.38 878 ALA A N 1
ATOM 6926 C CA . ALA A 1 878 ? -17.908 6.561 22.380 1.00 98.38 878 ALA A CA 1
ATOM 6927 C C . ALA A 1 878 ? -16.962 7.205 23.408 1.00 98.38 878 ALA A C 1
ATOM 6929 O O . ALA A 1 878 ? -16.569 8.361 23.258 1.00 98.38 878 ALA A O 1
ATOM 6930 N N . LEU A 1 879 ? -16.580 6.446 24.440 1.00 98.44 879 LEU A N 1
ATOM 6931 C CA . LEU A 1 879 ? -15.669 6.904 25.485 1.00 98.44 879 LEU A CA 1
ATOM 6932 C C . LEU A 1 879 ? -14.208 6.896 25.015 1.00 98.44 879 LEU A C 1
ATOM 6934 O O . LEU A 1 879 ? -13.531 7.898 25.222 1.00 98.44 879 LEU A O 1
ATOM 6938 N N . SER A 1 880 ? -13.737 5.838 24.340 1.00 98.19 880 SER A N 1
ATOM 6939 C CA . SER A 1 880 ? -12.395 5.796 23.733 1.00 98.19 880 SER A CA 1
ATOM 6940 C C . SER A 1 880 ? -12.188 6.947 22.744 1.00 98.19 880 SER A C 1
ATOM 6942 O O . SER A 1 880 ? -11.202 7.667 22.855 1.00 98.19 880 SER A O 1
ATOM 6944 N N . ILE A 1 881 ? -13.146 7.198 21.842 1.00 98.31 881 ILE A N 1
ATOM 6945 C CA . ILE A 1 881 ? -13.107 8.325 20.896 1.00 98.31 881 ILE A CA 1
ATOM 6946 C C . ILE A 1 881 ? -13.041 9.669 21.636 1.00 98.31 881 ILE A C 1
ATOM 6948 O O . ILE A 1 881 ? -12.165 10.485 21.351 1.00 98.31 881 ILE A O 1
ATOM 6952 N N . ALA A 1 882 ? -13.928 9.905 22.611 1.00 98.31 882 ALA A N 1
ATOM 6953 C CA . ALA A 1 882 ? -13.959 11.174 23.339 1.00 98.31 882 ALA A CA 1
ATOM 6954 C C . ALA A 1 882 ? -12.679 11.438 24.154 1.00 98.31 882 ALA A C 1
ATOM 6956 O O . ALA A 1 882 ? -12.252 12.588 24.259 1.00 98.31 882 ALA A O 1
ATOM 6957 N N . LEU A 1 883 ? -12.053 10.387 24.692 1.00 98.38 883 LEU A N 1
ATOM 6958 C CA . LEU A 1 883 ? -10.784 10.470 25.415 1.00 98.38 883 LEU A CA 1
ATOM 6959 C C . LEU A 1 883 ? -9.597 10.673 24.462 1.00 98.38 883 LEU A C 1
ATOM 6961 O O . LEU A 1 883 ? -8.823 11.611 24.648 1.00 98.38 883 LEU A O 1
ATOM 6965 N N . ALA A 1 884 ? -9.467 9.840 23.426 1.00 97.81 884 ALA A N 1
ATOM 6966 C CA . ALA A 1 884 ? -8.336 9.863 22.499 1.00 97.81 884 ALA A CA 1
ATOM 6967 C C . ALA A 1 884 ? -8.285 11.141 21.647 1.00 97.81 884 ALA A C 1
ATOM 6969 O O . ALA A 1 884 ? -7.205 11.670 21.394 1.00 97.81 884 ALA A O 1
ATOM 6970 N N . PHE A 1 885 ? -9.442 11.682 21.250 1.00 98.25 885 PHE A N 1
ATOM 6971 C CA . PHE A 1 885 ? -9.530 12.962 20.535 1.00 98.25 885 PHE A CA 1
ATOM 6972 C C . PHE A 1 885 ? -9.628 14.175 21.481 1.00 98.25 885 PHE A C 1
ATOM 6974 O O . PHE A 1 885 ? -9.799 15.299 21.012 1.00 98.25 885 PHE A O 1
ATOM 6981 N N . ASN A 1 886 ? -9.504 13.973 22.802 1.00 97.56 886 ASN A N 1
ATOM 6982 C CA . ASN A 1 886 ? -9.553 15.023 23.825 1.00 97.56 886 ASN A CA 1
ATOM 6983 C C . ASN A 1 886 ? -10.793 15.935 23.685 1.00 97.56 886 ASN A C 1
ATOM 6985 O O . ASN A 1 886 ? -10.683 17.162 23.611 1.00 97.56 886 ASN A O 1
ATOM 6989 N N . LEU A 1 887 ? -11.988 15.341 23.601 1.00 98.50 887 LEU A N 1
ATOM 6990 C CA . LEU A 1 887 ? -13.252 16.053 23.357 1.00 98.50 887 LEU A CA 1
ATOM 6991 C C . LEU A 1 887 ? -13.907 16.591 24.636 1.00 98.50 887 LEU A C 1
ATOM 6993 O O . LEU A 1 887 ? -14.735 17.498 24.562 1.00 98.50 887 LEU A O 1
ATOM 6997 N N . HIS A 1 888 ? -13.515 16.105 25.815 1.00 98.38 888 HIS A N 1
ATOM 6998 C CA . HIS A 1 888 ? -13.961 16.657 27.099 1.00 98.38 888 HIS A CA 1
ATOM 6999 C C . HIS A 1 888 ? -13.535 18.119 27.291 1.00 98.38 888 HIS A C 1
ATOM 7001 O O . HIS A 1 888 ? -12.559 18.592 26.701 1.00 98.38 888 HIS A O 1
ATOM 7007 N N . GLU A 1 889 ? -14.303 18.862 28.086 1.00 96.19 889 GLU A N 1
ATOM 7008 C CA . GLU A 1 889 ? -14.021 20.268 28.398 1.00 96.19 889 GLU A CA 1
ATOM 7009 C C . GLU A 1 889 ? -13.048 20.371 29.575 1.00 96.19 889 GLU A C 1
ATOM 7011 O O . GLU A 1 889 ? -12.053 21.089 29.510 1.00 96.19 889 GLU A O 1
ATOM 7016 N N . GLN A 1 890 ? -13.322 19.602 30.631 1.00 96.12 890 GLN A N 1
ATOM 7017 C CA . GLN A 1 890 ? -12.607 19.656 31.902 1.00 96.12 890 GLN A CA 1
ATOM 7018 C C . GLN A 1 890 ? -11.899 18.321 32.195 1.00 96.12 890 GLN A C 1
ATOM 7020 O O . GLN A 1 890 ? -12.490 17.262 31.960 1.00 96.12 890 GLN A O 1
ATOM 7025 N N . PRO A 1 891 ? -10.684 18.309 32.783 1.00 97.31 891 PRO A N 1
ATOM 7026 C CA . PRO A 1 891 ? -9.979 17.065 33.123 1.00 97.31 891 PRO A CA 1
ATOM 7027 C C . PRO A 1 891 ? -10.781 16.114 34.028 1.00 97.31 891 PRO A C 1
ATOM 7029 O O . PRO A 1 891 ? -10.660 14.898 33.917 1.00 97.31 891 PRO A O 1
ATOM 7032 N N . SER A 1 892 ? -11.654 16.650 34.887 1.00 97.94 892 SER A N 1
ATOM 7033 C CA . SER A 1 892 ? -12.572 15.868 35.728 1.00 97.94 892 SER A CA 1
ATOM 7034 C C . SER A 1 892 ? -13.583 15.044 34.920 1.00 97.94 892 SER A C 1
ATOM 7036 O O . SER A 1 892 ? -13.864 13.902 35.286 1.00 97.94 892 SER A O 1
ATOM 7038 N N . GLN A 1 893 ? -14.085 15.580 33.802 1.00 98.38 893 GLN A N 1
ATOM 7039 C CA . GLN A 1 893 ? -14.977 14.867 32.883 1.00 98.38 893 GLN A CA 1
ATOM 7040 C C . GLN A 1 893 ? -14.245 13.716 32.182 1.00 98.38 893 GLN A C 1
ATOM 7042 O O . GLN A 1 893 ? -14.784 12.614 32.089 1.00 98.38 893 GLN A O 1
ATOM 7047 N N . ALA A 1 894 ? -13.003 13.949 31.743 1.00 98.00 894 ALA A N 1
ATOM 7048 C CA . ALA A 1 894 ? -12.165 12.914 31.142 1.00 98.00 894 ALA A CA 1
ATOM 7049 C C . ALA A 1 894 ? -11.866 11.780 32.143 1.00 98.00 894 ALA A C 1
ATOM 7051 O O . ALA A 1 894 ? -12.018 10.607 31.809 1.00 98.00 894 ALA A O 1
ATOM 7052 N N . THR A 1 895 ? -11.543 12.100 33.402 1.00 98.38 895 THR A N 1
ATOM 7053 C CA . THR A 1 895 ? -11.368 11.091 34.464 1.00 98.38 895 THR A CA 1
ATOM 7054 C C . THR A 1 895 ? -12.639 10.263 34.679 1.00 98.38 895 THR A C 1
ATOM 7056 O O . THR A 1 895 ? -12.577 9.033 34.675 1.00 98.38 895 THR A O 1
ATOM 7059 N N . ALA A 1 896 ? -13.809 10.899 34.790 1.00 98.31 896 ALA A N 1
ATOM 7060 C CA . ALA A 1 896 ? -15.083 10.194 34.955 1.00 98.31 896 ALA A CA 1
ATOM 7061 C C . ALA A 1 896 ? -15.450 9.318 33.736 1.00 98.31 896 ALA A C 1
ATOM 7063 O O . ALA A 1 896 ? -15.994 8.220 33.896 1.00 98.31 896 ALA A O 1
ATOM 7064 N N . ALA A 1 897 ? -15.113 9.761 32.520 1.00 98.38 897 ALA A N 1
ATOM 7065 C CA . ALA A 1 897 ? -15.258 8.980 31.294 1.00 98.38 897 ALA A CA 1
ATOM 7066 C C . ALA A 1 897 ? -14.304 7.772 31.252 1.00 98.38 897 ALA A C 1
ATOM 7068 O O . ALA A 1 897 ? -14.733 6.667 30.914 1.00 98.38 897 ALA A O 1
ATOM 7069 N N . ALA A 1 898 ? -13.045 7.934 31.668 1.00 98.44 898 ALA A N 1
ATOM 7070 C CA . ALA A 1 898 ? -12.075 6.843 31.772 1.00 98.44 898 ALA A CA 1
ATOM 7071 C C . ALA A 1 898 ? -12.481 5.809 32.841 1.00 98.44 898 ALA A C 1
ATOM 7073 O O . ALA A 1 898 ? -12.407 4.599 32.608 1.00 98.44 898 ALA A O 1
ATOM 7074 N N . GLU A 1 899 ? -13.007 6.254 33.987 1.00 98.56 899 GLU A N 1
ATOM 7075 C CA . GLU A 1 899 ? -13.619 5.367 34.981 1.00 98.56 899 GLU A CA 1
ATOM 7076 C C . GLU A 1 899 ? -14.835 4.618 34.422 1.00 98.56 899 GLU A C 1
ATOM 7078 O O . GLU A 1 899 ? -15.011 3.425 34.700 1.00 98.56 899 GLU A O 1
ATOM 7083 N N . ARG A 1 900 ? -15.682 5.287 33.625 1.00 98.12 900 ARG A N 1
ATOM 7084 C CA . ARG A 1 900 ? -16.830 4.651 32.967 1.00 98.12 900 ARG A CA 1
ATOM 7085 C C . ARG A 1 900 ? -16.380 3.594 31.964 1.00 98.12 900 ARG A C 1
ATOM 7087 O O . ARG A 1 900 ? -16.915 2.485 32.009 1.00 98.12 900 ARG A O 1
ATOM 7094 N N . LEU A 1 901 ? -15.382 3.897 31.135 1.00 98.31 901 LEU A N 1
ATOM 7095 C CA . LEU A 1 901 ? -14.786 2.975 30.169 1.00 98.31 901 LEU A CA 1
ATOM 7096 C C . LEU A 1 901 ? -14.196 1.748 30.879 1.00 98.31 901 LEU A C 1
ATOM 7098 O O . LEU A 1 901 ? -14.567 0.617 30.567 1.00 98.31 901 LEU A O 1
ATOM 7102 N N . SER A 1 902 ? -13.389 1.956 31.925 1.00 98.31 902 SER A N 1
ATOM 7103 C CA . SER A 1 902 ? -12.851 0.878 32.770 1.00 98.31 902 SER A CA 1
ATOM 7104 C C . SER A 1 902 ? -13.961 -0.000 33.368 1.00 98.31 902 SER A C 1
ATOM 7106 O O . SER A 1 902 ? -13.858 -1.230 33.396 1.00 98.31 902 SER A O 1
ATOM 7108 N N . ARG A 1 903 ? -15.074 0.611 33.795 1.00 98.44 903 ARG A N 1
ATOM 7109 C CA . ARG A 1 903 ? -16.264 -0.099 34.287 1.00 98.44 903 ARG A CA 1
ATOM 7110 C C . ARG A 1 903 ? -16.929 -0.926 33.183 1.00 98.44 903 ARG A C 1
ATOM 7112 O O . ARG A 1 903 ? -17.238 -2.084 33.432 1.00 98.44 903 ARG A O 1
ATOM 7119 N N . LEU A 1 904 ? -17.099 -0.383 31.975 1.00 98.00 904 LEU A N 1
ATOM 7120 C CA . LEU A 1 904 ? -17.671 -1.101 30.826 1.00 98.00 904 LEU A CA 1
ATOM 7121 C C . LEU A 1 904 ? -16.800 -2.280 30.375 1.00 98.00 904 LEU A C 1
ATOM 7123 O O . LEU A 1 904 ? -17.342 -3.350 30.108 1.00 98.00 904 LEU A O 1
ATOM 7127 N N . VAL A 1 905 ? -15.473 -2.127 30.343 1.00 98.12 905 VAL A N 1
ATOM 7128 C CA . VAL A 1 905 ? -14.525 -3.217 30.036 1.00 98.12 905 VAL A CA 1
ATOM 7129 C C . VAL A 1 905 ? -14.598 -4.323 31.095 1.00 98.12 905 VAL A C 1
ATOM 7131 O O . VAL A 1 905 ? -14.659 -5.508 30.767 1.00 98.12 905 VAL A O 1
ATOM 7134 N N . ARG A 1 906 ? -14.692 -3.969 32.384 1.00 98.19 906 ARG A N 1
ATOM 7135 C CA . ARG A 1 906 ? -14.921 -4.951 33.460 1.00 98.19 906 ARG A CA 1
ATOM 7136 C C . ARG A 1 906 ? -16.284 -5.644 33.316 1.00 98.19 906 ARG A C 1
ATOM 7138 O O . ARG A 1 906 ? -16.364 -6.861 33.469 1.00 98.19 906 ARG A O 1
ATOM 7145 N N . THR A 1 907 ? -17.345 -4.912 32.963 1.00 96.81 907 THR A N 1
ATOM 7146 C CA . THR A 1 907 ? -18.691 -5.470 32.733 1.00 96.81 907 THR A CA 1
ATOM 7147 C C . THR A 1 907 ? -18.762 -6.374 31.493 1.00 96.81 907 THR A C 1
ATOM 7149 O O . THR A 1 907 ? -19.443 -7.398 31.548 1.00 96.81 907 THR A O 1
ATOM 7152 N N . SER A 1 908 ? -18.017 -6.089 30.415 1.00 96.25 908 SER A N 1
ATOM 7153 C CA . SER A 1 908 ? -17.890 -6.991 29.252 1.00 96.25 908 SER A CA 1
ATOM 7154 C C . SER A 1 908 ? -17.043 -8.242 29.540 1.00 96.25 908 SER A C 1
ATOM 7156 O O . SER A 1 908 ? -16.967 -9.141 28.701 1.00 96.25 908 SER A O 1
ATOM 7158 N N . LYS A 1 909 ? -16.448 -8.334 30.741 1.00 97.69 909 LYS A N 1
ATOM 7159 C CA . LYS A 1 909 ? -15.479 -9.357 31.169 1.00 97.69 909 LYS A CA 1
ATOM 7160 C C . LYS A 1 909 ? -14.186 -9.312 30.346 1.00 97.69 909 LYS A C 1
ATOM 7162 O O . LYS A 1 909 ? -13.705 -10.352 29.903 1.00 97.69 909 LYS A O 1
ATOM 7167 N N . PHE A 1 910 ? -13.649 -8.104 30.154 1.00 97.44 910 PHE A N 1
ATOM 7168 C CA . PHE A 1 910 ? -12.435 -7.813 29.379 1.00 97.44 910 PHE A CA 1
ATOM 7169 C C . PHE A 1 910 ? -12.520 -8.276 27.917 1.00 97.44 910 PHE A C 1
ATOM 7171 O O . PHE A 1 910 ? -11.530 -8.677 27.312 1.00 97.44 910 PHE A O 1
ATOM 7178 N N . ARG A 1 911 ? -13.727 -8.228 27.345 1.00 96.50 911 ARG A N 1
ATOM 7179 C CA . ARG A 1 911 ? -13.974 -8.517 25.929 1.00 96.50 911 ARG A CA 1
ATOM 7180 C C . ARG A 1 911 ? -14.116 -7.216 25.157 1.00 96.50 911 ARG A C 1
ATOM 7182 O O . ARG A 1 911 ? -14.807 -6.307 25.626 1.00 96.50 911 ARG A O 1
ATOM 7189 N N . ILE A 1 912 ? -13.510 -7.188 23.973 1.00 94.44 912 ILE A N 1
ATOM 7190 C CA . ILE A 1 912 ? -13.696 -6.147 22.960 1.00 94.44 912 ILE A CA 1
ATOM 7191 C C . ILE A 1 912 ? -15.203 -5.957 22.728 1.00 94.44 912 ILE A C 1
ATOM 7193 O O . ILE A 1 912 ? -15.963 -6.924 22.644 1.00 94.44 912 ILE A O 1
ATOM 7197 N N . SER A 1 913 ? -15.657 -4.708 22.723 1.00 96.00 913 SER A N 1
ATOM 7198 C CA . SER A 1 913 ? -17.044 -4.310 22.435 1.00 96.00 913 SER A CA 1
ATOM 7199 C C . SER A 1 913 ? -17.034 -2.995 21.650 1.00 96.00 913 SER A C 1
ATOM 7201 O O . SER A 1 913 ? -17.706 -2.029 22.009 1.00 96.00 913 SER A O 1
ATOM 7203 N N . THR A 1 914 ? -16.177 -2.987 20.630 1.00 98.06 914 THR A N 1
ATOM 7204 C CA . THR A 1 914 ? -15.818 -1.880 19.744 1.00 98.06 914 THR A CA 1
ATOM 7205 C C . THR A 1 914 ? -15.675 -2.436 18.328 1.00 98.06 914 THR A C 1
ATOM 7207 O O . THR A 1 914 ? -15.179 -3.551 18.156 1.00 98.06 914 THR A O 1
ATOM 7210 N N . GLY A 1 915 ? -16.108 -1.677 17.328 1.00 97.94 915 GLY A N 1
ATOM 7211 C CA . GLY A 1 915 ? -15.869 -1.946 15.912 1.00 97.94 915 GLY A CA 1
ATOM 7212 C C . GLY A 1 915 ? -14.580 -1.288 15.414 1.00 97.94 915 GLY A C 1
ATOM 7213 O O . GLY A 1 915 ? -13.636 -1.062 16.178 1.00 97.94 915 GLY A O 1
ATOM 7214 N N . PHE A 1 916 ? -14.522 -0.976 14.121 1.00 98.00 916 PHE A N 1
ATOM 7215 C CA . PHE A 1 916 ? -13.342 -0.413 13.453 1.00 98.00 916 PHE A CA 1
ATOM 7216 C C . PHE A 1 916 ? -12.921 0.952 14.020 1.00 98.00 916 PHE A C 1
ATOM 7218 O O . PHE A 1 916 ? -11.727 1.208 14.174 1.00 98.00 916 PHE A O 1
ATOM 7225 N N . ALA A 1 917 ? -13.881 1.819 14.355 1.00 97.19 917 ALA A N 1
ATOM 7226 C CA . ALA A 1 917 ? -13.598 3.179 14.810 1.00 97.19 917 ALA A CA 1
ATOM 7227 C C . ALA A 1 917 ? -13.081 3.207 16.257 1.00 97.19 917 ALA A C 1
ATOM 7229 O O . ALA A 1 917 ? -12.237 4.042 16.586 1.00 97.19 917 ALA A O 1
ATOM 7230 N N . GLY A 1 918 ? -13.577 2.302 17.110 1.00 96.69 918 GLY A N 1
ATOM 7231 C CA . GLY A 1 918 ? -13.189 2.210 18.520 1.00 96.69 918 GLY A CA 1
ATOM 7232 C C . GLY A 1 918 ? -11.977 1.326 18.816 1.00 96.69 918 GLY A C 1
ATOM 7233 O O . GLY A 1 918 ? -11.231 1.627 19.738 1.00 96.69 918 GLY A O 1
ATOM 7234 N N . THR A 1 919 ? -11.738 0.253 18.053 1.00 97.56 919 THR A N 1
ATOM 7235 C CA . THR A 1 919 ? -10.722 -0.765 18.417 1.00 97.56 919 THR A CA 1
ATOM 7236 C C . THR A 1 919 ? -9.272 -0.257 18.347 1.00 97.56 919 THR A C 1
ATOM 7238 O O . THR A 1 919 ? -8.384 -0.882 18.923 1.00 97.56 919 THR A O 1
ATOM 7241 N N . ARG A 1 920 ? -9.013 0.883 17.687 1.00 89.94 920 ARG A N 1
ATOM 7242 C CA . ARG A 1 920 ? -7.672 1.498 17.615 1.00 89.94 920 ARG A CA 1
ATOM 7243 C C . ARG A 1 920 ? -7.336 2.467 18.769 1.00 89.94 920 ARG A C 1
ATOM 7245 O O . ARG A 1 920 ? -6.259 3.058 18.717 1.00 89.94 920 ARG A O 1
ATOM 7252 N N . LEU A 1 921 ? -8.250 2.685 19.730 1.00 89.31 921 LEU A N 1
ATOM 7253 C CA . LEU A 1 921 ? -8.256 3.826 20.673 1.00 89.31 921 LEU A CA 1
ATOM 7254 C C . LEU A 1 921 ? -8.344 3.427 22.162 1.00 89.31 921 LEU A C 1
ATOM 7256 O O . LEU A 1 921 ? -9.377 2.839 22.568 1.00 89.31 921 LEU A O 1
#